Protein AF-A0A7W6FSF9-F1 (afdb_monomer_lite)

Radius of gyration: 38.74 Å; chains: 1; bounding box: 115×59×112 Å

Structure (mmCIF, N/CA/C/O backbone):
data_AF-A0A7W6FSF9-F1
#
_entry.id   AF-A0A7W6FSF9-F1
#
loop_
_atom_site.group_PDB
_atom_site.id
_atom_site.type_symbol
_atom_site.label_atom_id
_atom_site.label_alt_id
_atom_site.label_comp_id
_atom_site.label_asym_id
_atom_site.label_entity_id
_atom_site.label_seq_id
_atom_site.pdbx_PDB_ins_code
_atom_site.Cartn_x
_atom_site.Cartn_y
_atom_site.Cartn_z
_atom_site.occupancy
_atom_site.B_iso_or_equiv
_atom_site.auth_seq_id
_atom_site.auth_comp_id
_atom_site.auth_asym_id
_atom_site.auth_atom_id
_atom_site.pdbx_PDB_model_num
ATOM 1 N N . MET A 1 1 ? 11.336 -23.443 -40.349 1.00 81.81 1 MET A N 1
ATOM 2 C CA . MET A 1 1 ? 11.302 -21.966 -40.298 1.00 81.81 1 MET A CA 1
ATOM 3 C C . MET A 1 1 ? 12.304 -21.397 -39.300 1.00 81.81 1 MET A C 1
ATOM 5 O O . MET A 1 1 ? 13.304 -20.866 -39.744 1.00 81.81 1 MET A O 1
ATOM 9 N N . ILE A 1 2 ? 12.130 -21.518 -37.973 1.00 87.06 2 ILE A N 1
ATOM 10 C CA . ILE A 1 2 ? 13.094 -20.900 -37.026 1.00 87.06 2 ILE A CA 1
ATOM 11 C C . ILE A 1 2 ? 14.496 -21.523 -37.102 1.00 87.06 2 ILE A C 1
ATOM 13 O O . ILE A 1 2 ? 15.484 -20.798 -37.065 1.00 87.06 2 ILE A O 1
ATOM 17 N N . ALA A 1 3 ? 14.596 -22.846 -37.260 1.00 90.06 3 ALA A N 1
ATOM 18 C CA . ALA A 1 3 ? 15.884 -23.508 -37.483 1.00 90.06 3 ALA A CA 1
ATOM 19 C C . ALA A 1 3 ? 16.577 -23.016 -38.769 1.00 90.06 3 ALA A C 1
ATOM 21 O O . ALA A 1 3 ? 17.792 -22.849 -38.778 1.00 90.06 3 ALA A O 1
ATOM 22 N N . ASP A 1 4 ? 15.800 -22.716 -39.814 1.00 90.81 4 ASP A N 1
ATOM 23 C CA . ASP A 1 4 ? 16.316 -22.185 -41.080 1.00 90.81 4 ASP A CA 1
ATOM 24 C C . ASP A 1 4 ? 16.831 -20.751 -40.888 1.00 90.81 4 ASP A C 1
ATOM 26 O O . ASP A 1 4 ? 17.935 -20.435 -41.314 1.00 90.81 4 ASP A O 1
ATOM 30 N N . LEU A 1 5 ? 16.110 -19.910 -40.133 1.00 92.00 5 LEU A N 1
ATOM 31 C CA . LEU A 1 5 ? 16.579 -18.569 -39.757 1.00 92.00 5 LEU A CA 1
ATOM 32 C C . LEU A 1 5 ? 17.886 -18.605 -38.952 1.00 92.00 5 LEU A C 1
ATOM 34 O O . LEU A 1 5 ? 18.761 -17.774 -39.173 1.00 92.00 5 LEU A O 1
ATOM 38 N N . ILE A 1 6 ? 18.044 -19.571 -38.041 1.00 92.44 6 ILE A N 1
ATOM 39 C CA . ILE A 1 6 ? 19.305 -19.774 -37.308 1.00 92.44 6 ILE A CA 1
ATOM 40 C C . ILE A 1 6 ? 20.427 -20.168 -38.276 1.00 92.44 6 ILE A C 1
ATOM 42 O O . ILE A 1 6 ? 21.515 -19.600 -38.199 1.00 92.44 6 ILE A O 1
ATOM 46 N N . ALA A 1 7 ? 20.155 -21.078 -39.216 1.00 93.12 7 ALA A N 1
ATOM 47 C CA . ALA A 1 7 ? 21.126 -21.473 -40.231 1.00 93.12 7 ALA A CA 1
ATOM 48 C C . ALA A 1 7 ? 21.552 -20.291 -41.121 1.00 93.12 7 ALA A C 1
ATOM 50 O O . ALA A 1 7 ? 22.729 -20.184 -41.450 1.00 93.12 7 ALA A O 1
ATOM 51 N N . LEU A 1 8 ? 20.640 -19.369 -41.452 1.00 93.25 8 LEU A N 1
ATOM 52 C CA . LEU A 1 8 ? 20.957 -18.150 -42.208 1.00 93.25 8 LEU A CA 1
ATOM 53 C C . LEU A 1 8 ? 21.819 -17.161 -41.413 1.00 93.25 8 LEU A C 1
ATOM 55 O O . LEU A 1 8 ? 22.720 -16.548 -41.987 1.00 93.25 8 LEU A O 1
ATOM 59 N N . ILE A 1 9 ? 21.592 -17.032 -40.099 1.00 92.31 9 ILE A N 1
ATOM 60 C CA . ILE A 1 9 ? 22.479 -16.260 -39.210 1.00 92.31 9 ILE A CA 1
ATOM 61 C C . ILE A 1 9 ? 23.879 -16.895 -39.189 1.00 92.31 9 ILE A C 1
ATOM 63 O O . ILE A 1 9 ? 24.890 -16.199 -39.262 1.00 92.31 9 ILE A O 1
ATOM 67 N N . ASP A 1 10 ? 23.957 -18.225 -39.121 1.00 90.75 10 ASP A N 1
ATOM 68 C CA . ASP A 1 10 ? 25.230 -18.952 -39.138 1.00 90.75 10 ASP A CA 1
ATOM 69 C C . ASP A 1 10 ? 25.965 -18.844 -40.477 1.00 90.75 10 ASP A C 1
ATOM 71 O O . ASP A 1 10 ? 27.196 -18.748 -40.492 1.00 90.75 10 ASP A O 1
ATOM 75 N N . ALA A 1 11 ? 25.212 -18.826 -41.577 1.00 92.81 11 ALA A N 1
ATOM 76 C CA . ALA A 1 11 ? 25.704 -18.692 -42.941 1.00 92.81 11 ALA A CA 1
ATOM 77 C C . ALA A 1 11 ? 25.944 -17.238 -43.378 1.00 92.81 11 ALA A C 1
ATOM 79 O O . ALA A 1 11 ? 26.438 -17.039 -44.487 1.00 92.81 11 ALA A O 1
ATOM 80 N N . ARG A 1 12 ? 25.647 -16.243 -42.524 1.00 91.50 12 ARG A N 1
ATOM 81 C CA . ARG A 1 12 ? 25.894 -14.812 -42.788 1.00 91.50 12 ARG A CA 1
ATOM 82 C C . ARG A 1 12 ? 25.093 -14.254 -43.973 1.00 91.50 12 ARG A C 1
ATOM 84 O O . ARG A 1 12 ? 25.596 -13.511 -44.811 1.00 91.50 12 ARG A O 1
ATOM 91 N N . GLN A 1 13 ? 23.826 -14.658 -44.075 1.00 93.38 13 GLN A N 1
ATOM 92 C CA . GLN A 1 13 ? 22.925 -14.280 -45.171 1.00 93.38 13 GLN A CA 1
ATOM 93 C C . GLN A 1 13 ? 21.833 -13.305 -44.691 1.00 93.38 13 GLN A C 1
ATOM 95 O O . GLN A 1 13 ? 20.668 -13.680 -44.552 1.00 93.38 13 GLN A O 1
ATOM 100 N N . ALA A 1 14 ? 22.204 -12.046 -44.431 1.00 90.44 14 ALA A N 1
ATOM 101 C CA . ALA A 1 14 ? 21.320 -11.033 -43.835 1.00 90.44 14 ALA A CA 1
ATOM 102 C C . ALA A 1 14 ? 20.061 -10.702 -44.665 1.00 90.44 14 ALA A C 1
ATOM 104 O O . ALA A 1 14 ? 18.963 -10.609 -44.107 1.00 90.44 14 ALA A O 1
ATOM 105 N N . ASP A 1 15 ? 20.183 -10.584 -45.990 1.00 91.94 15 ASP A N 1
ATOM 106 C CA . ASP A 1 15 ? 19.049 -10.276 -46.876 1.00 91.94 15 ASP A CA 1
ATOM 107 C C . ASP A 1 15 ? 18.011 -11.408 -46.907 1.00 91.94 15 ASP A C 1
ATOM 109 O O . ASP A 1 15 ? 16.807 -11.177 -46.758 1.00 9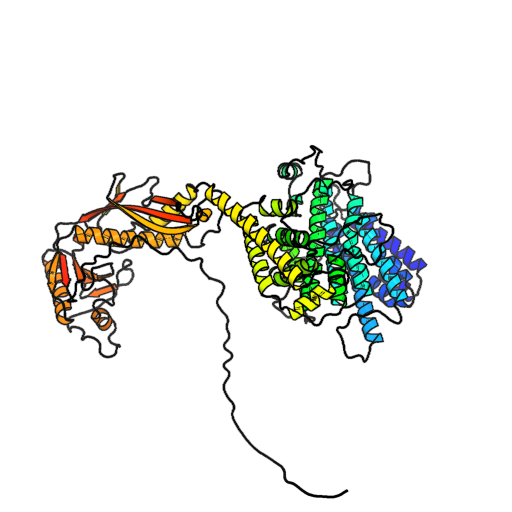1.94 15 ASP A O 1
ATOM 113 N N . GLU A 1 16 ? 18.479 -12.651 -47.050 1.00 93.38 16 GLU A N 1
ATOM 114 C CA . GLU A 1 16 ? 17.617 -13.835 -47.065 1.00 93.38 16 GLU A CA 1
ATOM 115 C C . GLU A 1 16 ? 16.961 -14.052 -45.697 1.00 93.38 16 GLU A C 1
ATOM 117 O O . GLU A 1 16 ? 15.756 -14.310 -45.619 1.00 93.38 16 GLU A O 1
ATOM 122 N N . PHE A 1 17 ? 17.719 -13.844 -44.614 1.00 95.00 17 PHE A N 1
ATOM 123 C CA . PHE A 1 17 ? 17.187 -13.838 -43.254 1.00 95.00 17 PHE A CA 1
ATOM 124 C C . PHE A 1 17 ? 16.066 -12.809 -43.095 1.00 95.00 17 PHE A C 1
ATOM 126 O O . PHE A 1 17 ? 15.008 -13.135 -42.562 1.00 95.00 17 PHE A O 1
ATOM 133 N N . SER A 1 18 ? 16.262 -11.580 -43.583 1.00 92.38 18 SER A N 1
ATOM 134 C CA . SER A 1 18 ? 15.257 -10.517 -43.497 1.00 92.38 18 SER A CA 1
ATOM 135 C C . SER A 1 18 ? 13.963 -10.892 -44.229 1.00 92.38 18 SER A C 1
ATOM 137 O O . SER A 1 18 ? 12.872 -10.651 -43.705 1.00 92.38 18 SER A O 1
ATOM 139 N N . SER A 1 19 ? 14.067 -11.504 -45.414 1.00 93.88 19 SER A N 1
ATOM 140 C CA . SER A 1 19 ? 12.900 -11.986 -46.164 1.00 93.88 19 SER A CA 1
ATOM 141 C C . SER A 1 19 ? 12.155 -13.078 -45.392 1.00 93.88 19 SER A C 1
ATOM 143 O O . SER A 1 19 ? 10.972 -12.921 -45.094 1.00 93.88 19 SER A O 1
ATOM 145 N N . GLN A 1 20 ? 12.853 -14.145 -44.988 1.00 95.44 20 GLN A N 1
ATOM 146 C CA . GLN A 1 20 ? 12.231 -15.280 -44.298 1.00 95.44 20 GLN A CA 1
ATOM 147 C C . GLN A 1 20 ? 11.685 -14.903 -42.911 1.00 95.44 20 GLN A C 1
ATOM 149 O O . GLN A 1 20 ? 10.673 -15.445 -42.462 1.00 95.44 20 GLN A O 1
ATOM 154 N N . LEU A 1 21 ? 12.319 -13.950 -42.219 1.00 94.56 21 LEU A N 1
ATOM 155 C CA . LEU A 1 21 ? 11.814 -13.426 -40.954 1.00 94.56 21 LEU A CA 1
ATOM 156 C C . LEU A 1 21 ? 10.490 -12.683 -41.164 1.00 94.56 21 LEU A C 1
ATOM 158 O O . LEU A 1 21 ? 9.580 -12.831 -40.348 1.00 94.56 21 LEU A O 1
ATOM 162 N N . SER A 1 22 ? 10.348 -11.914 -42.250 1.00 94.44 22 SER A N 1
ATOM 163 C CA . SER A 1 22 ? 9.081 -11.244 -42.566 1.00 94.44 22 SER A CA 1
ATOM 164 C C . SER A 1 22 ? 7.950 -12.246 -42.798 1.00 94.44 22 SER A C 1
ATOM 166 O O . SER A 1 22 ? 6.862 -12.032 -42.253 1.00 94.44 22 SER A O 1
ATOM 168 N N . ASP A 1 23 ? 8.222 -13.332 -43.527 1.00 94.25 23 ASP A N 1
ATOM 169 C CA . ASP A 1 23 ? 7.261 -14.411 -43.790 1.00 94.25 23 ASP A CA 1
ATOM 170 C C . ASP A 1 23 ? 6.846 -15.110 -42.489 1.00 94.25 23 ASP A C 1
ATOM 172 O O . ASP A 1 23 ? 5.662 -15.329 -42.230 1.00 94.25 23 ASP A O 1
ATOM 176 N N . LEU A 1 24 ? 7.809 -15.392 -41.604 1.00 93.88 24 LEU A N 1
ATOM 177 C CA . LEU A 1 24 ? 7.526 -15.980 -40.295 1.00 93.88 24 LEU A CA 1
ATOM 178 C C . LEU A 1 24 ? 6.676 -15.049 -39.415 1.00 93.88 24 LEU A C 1
ATOM 180 O O . LEU A 1 24 ? 5.769 -15.510 -38.722 1.00 93.88 24 LEU A O 1
ATOM 184 N N . ILE A 1 25 ? 6.951 -13.741 -39.430 1.00 94.12 25 ILE A N 1
ATOM 185 C CA . ILE A 1 25 ? 6.141 -12.751 -38.704 1.00 94.12 25 ILE A CA 1
ATOM 186 C C . ILE A 1 25 ? 4.713 -12.720 -39.259 1.00 94.12 25 ILE A C 1
ATOM 188 O O . ILE A 1 25 ? 3.764 -12.618 -38.484 1.00 94.12 25 ILE A O 1
ATOM 192 N N . GLU A 1 26 ? 4.542 -12.779 -40.581 1.00 94.25 26 GLU A N 1
ATOM 193 C CA . GLU A 1 26 ? 3.219 -12.841 -41.209 1.00 94.25 26 GLU A CA 1
ATOM 194 C C . GLU A 1 26 ? 2.465 -14.110 -40.803 1.00 94.25 26 GLU A C 1
ATOM 196 O O . GLU A 1 26 ? 1.315 -14.025 -40.369 1.00 94.25 26 GLU A O 1
ATOM 201 N N . PHE A 1 27 ? 3.137 -15.262 -40.825 1.00 93.44 27 PHE A N 1
ATOM 202 C CA . PHE A 1 27 ? 2.569 -16.525 -40.368 1.00 93.44 27 PHE A CA 1
ATOM 203 C C . PHE A 1 27 ? 2.138 -16.473 -38.896 1.00 93.44 27 PHE A C 1
ATOM 205 O O . PHE A 1 27 ? 1.026 -16.873 -38.561 1.00 93.44 27 PHE A O 1
ATOM 212 N N . HIS A 1 28 ? 2.968 -15.939 -38.000 1.00 91.69 28 HIS A N 1
ATOM 213 C CA . HIS A 1 28 ? 2.592 -15.813 -36.591 1.00 91.69 28 HIS A CA 1
ATOM 214 C C . HIS A 1 28 ? 1.465 -14.806 -36.357 1.00 91.69 28 HIS A C 1
ATOM 216 O O . HIS A 1 28 ? 0.568 -15.081 -35.561 1.00 91.69 28 HIS A O 1
ATOM 222 N N . ALA A 1 29 ? 1.452 -13.672 -37.061 1.00 92.38 29 ALA A N 1
ATOM 223 C CA . ALA A 1 29 ? 0.321 -12.751 -37.001 1.00 92.38 29 ALA A CA 1
ATOM 224 C C . ALA A 1 29 ? -0.975 -13.431 -37.477 1.00 92.38 29 ALA A C 1
ATOM 226 O O . ALA A 1 29 ? -2.025 -13.229 -36.871 1.00 92.38 29 ALA A O 1
ATOM 227 N N . PHE A 1 30 ? -0.895 -14.273 -38.510 1.00 93.50 30 PHE A N 1
ATOM 228 C CA . PHE A 1 30 ? -2.008 -15.102 -38.960 1.00 93.50 30 PHE A CA 1
ATOM 229 C C . PHE A 1 30 ? -2.474 -16.094 -37.882 1.00 93.50 30 PHE A C 1
ATOM 231 O O . PHE A 1 30 ? -3.676 -16.201 -37.667 1.00 93.50 30 PHE A O 1
ATOM 238 N N . LEU A 1 31 ? -1.571 -16.755 -37.146 1.00 91.38 31 LEU A N 1
ATOM 239 C CA . LEU A 1 31 ? -1.958 -17.654 -36.047 1.00 91.38 31 LEU A CA 1
ATOM 240 C C . LEU A 1 31 ? -2.734 -16.935 -34.937 1.00 91.38 31 LEU A C 1
ATOM 242 O O . LEU A 1 31 ? -3.748 -17.451 -34.475 1.00 91.38 31 LEU A O 1
ATOM 246 N N . TYR A 1 32 ? -2.292 -15.741 -34.532 1.00 90.69 32 TYR A N 1
ATOM 247 C CA . TYR A 1 32 ? -3.006 -14.950 -33.524 1.00 90.69 32 TYR A CA 1
ATOM 248 C C . TYR A 1 32 ? -4.417 -14.567 -33.977 1.00 90.69 32 TYR A C 1
ATOM 250 O O . TYR A 1 32 ? -5.349 -14.638 -33.176 1.00 90.69 32 TYR A O 1
ATOM 258 N N . LYS A 1 33 ? -4.567 -14.195 -35.255 1.00 90.94 33 LYS A N 1
ATOM 259 C CA . LYS A 1 33 ? -5.863 -13.874 -35.870 1.00 90.94 33 LYS A CA 1
ATOM 260 C C . LYS A 1 33 ? -6.764 -15.095 -35.966 1.00 90.94 33 LYS A C 1
ATOM 262 O O . LYS A 1 33 ? -7.914 -15.030 -35.573 1.00 90.94 33 LYS A O 1
ATOM 267 N N . LEU A 1 34 ? -6.224 -16.222 -36.425 1.00 90.88 34 LEU A N 1
ATOM 268 C CA . LEU A 1 34 ? -6.959 -17.482 -36.530 1.00 90.88 34 LEU A CA 1
ATOM 269 C C . LEU A 1 34 ? -7.447 -17.979 -35.162 1.00 90.88 34 LEU A C 1
ATOM 271 O O . LEU A 1 34 ? -8.489 -18.617 -35.069 1.00 90.88 34 LEU A O 1
ATOM 275 N N . ALA A 1 35 ? -6.682 -17.707 -34.105 1.00 89.00 35 ALA A N 1
ATOM 276 C CA . ALA A 1 35 ? -7.035 -18.075 -32.741 1.00 89.00 35 ALA A CA 1
ATOM 277 C C . ALA A 1 35 ? -8.070 -17.138 -32.095 1.00 89.00 35 ALA A C 1
ATOM 279 O O . ALA A 1 35 ? -8.527 -17.434 -30.991 1.00 89.00 35 ALA A O 1
ATOM 280 N N . GLN A 1 36 ? -8.422 -16.020 -32.732 1.00 89.75 36 GLN A N 1
ATOM 281 C CA . GLN A 1 36 ? -9.417 -15.085 -32.223 1.00 89.75 36 GLN A CA 1
ATOM 282 C C . GLN A 1 36 ? -10.835 -15.552 -32.573 1.00 89.75 36 GLN A C 1
ATOM 284 O O . GLN A 1 36 ? -11.092 -15.940 -33.709 1.00 89.75 36 GLN A O 1
ATOM 289 N N . LEU A 1 37 ? -11.759 -15.489 -31.611 1.00 85.06 37 LEU A N 1
ATOM 290 C CA . LEU A 1 37 ? -13.187 -15.684 -31.870 1.00 85.06 37 LEU A CA 1
ATOM 291 C C . LEU A 1 37 ? -13.840 -14.374 -32.331 1.00 85.06 37 LEU A C 1
ATOM 293 O O . LEU A 1 37 ? -13.562 -13.316 -31.763 1.00 85.06 37 LEU A O 1
ATOM 297 N N . ASP A 1 38 ? -14.716 -14.467 -33.337 1.00 65.88 38 ASP A N 1
ATOM 298 C CA . ASP A 1 38 ? -15.219 -13.321 -34.113 1.00 65.88 38 ASP A CA 1
ATOM 299 C C . ASP A 1 38 ? -16.144 -12.349 -33.345 1.00 65.88 38 ASP A C 1
ATOM 301 O O . ASP A 1 38 ? -16.406 -11.266 -33.854 1.00 65.88 38 ASP A O 1
ATOM 305 N N . ASP A 1 39 ? -16.573 -12.657 -32.115 1.00 65.31 39 ASP A N 1
ATOM 306 C CA . ASP A 1 39 ? -17.487 -11.804 -31.325 1.00 65.31 39 ASP A CA 1
ATOM 307 C C . ASP A 1 39 ? -17.213 -11.825 -29.802 1.00 65.31 39 ASP A C 1
ATOM 309 O O . ASP A 1 39 ? -18.002 -11.310 -29.006 1.00 65.31 39 ASP A O 1
ATOM 313 N N . GLU A 1 40 ? -16.091 -12.403 -29.362 1.00 64.69 40 GLU A N 1
ATOM 314 C CA . GLU A 1 40 ? -15.762 -12.560 -27.938 1.00 64.69 40 GLU A CA 1
ATOM 315 C C . GLU A 1 40 ? -14.369 -12.002 -27.620 1.00 64.69 40 GLU A C 1
ATOM 317 O O . GLU A 1 40 ? -13.454 -12.070 -28.439 1.00 64.69 40 GLU A O 1
ATOM 322 N N . ASP A 1 41 ? -14.154 -11.516 -26.390 1.00 70.56 41 ASP A N 1
ATOM 323 C CA . ASP A 1 41 ? -12.817 -11.141 -25.883 1.00 70.56 41 ASP A CA 1
ATOM 324 C C . ASP A 1 41 ? -11.978 -12.388 -25.515 1.00 70.56 41 ASP A C 1
ATOM 326 O O . ASP A 1 41 ? -11.254 -12.425 -24.520 1.00 70.56 41 ASP A O 1
ATOM 330 N N . ILE A 1 42 ? -12.125 -13.459 -26.303 1.00 78.75 42 ILE A N 1
ATOM 331 C CA . ILE A 1 42 ? -11.527 -14.775 -26.084 1.00 78.75 42 ILE A CA 1
ATOM 332 C C . ILE A 1 42 ? -10.639 -15.119 -27.275 1.00 78.75 42 ILE A C 1
ATOM 334 O O . ILE A 1 42 ? -11.071 -15.130 -28.428 1.00 78.75 42 ILE A O 1
ATOM 338 N N . ASN A 1 43 ? -9.385 -15.452 -26.977 1.00 83.56 43 ASN A N 1
ATOM 339 C CA . ASN A 1 43 ? -8.430 -15.941 -27.958 1.00 83.56 43 ASN A CA 1
ATOM 340 C C . ASN A 1 43 ? -7.899 -17.312 -27.521 1.00 83.56 43 ASN A C 1
ATOM 342 O O . ASN A 1 43 ? -7.372 -17.454 -26.417 1.00 83.56 43 ASN A O 1
ATOM 346 N N . TYR A 1 44 ? -7.973 -18.321 -28.392 1.00 84.50 44 TYR A N 1
ATOM 347 C CA . TYR A 1 44 ? -7.457 -19.667 -28.115 1.00 84.50 44 TYR A CA 1
ATOM 348 C C . TYR A 1 44 ? -5.954 -19.677 -27.804 1.00 84.50 44 TYR A C 1
ATOM 350 O O . TYR A 1 44 ? -5.482 -20.558 -27.090 1.00 84.50 44 TYR A O 1
ATOM 358 N N . GLY A 1 45 ? -5.207 -18.664 -28.252 1.00 79.38 45 GLY A N 1
ATOM 359 C CA . GLY A 1 45 ? -3.816 -18.431 -27.875 1.00 79.38 45 GLY A CA 1
ATOM 360 C C . GLY A 1 45 ? -3.607 -18.293 -26.362 1.00 79.38 45 GLY A C 1
ATOM 361 O O . GLY A 1 45 ? -2.522 -18.589 -25.870 1.00 79.38 45 GLY A O 1
ATOM 362 N N . GLN A 1 46 ? -4.636 -17.896 -25.611 1.00 80.94 46 GLN A N 1
ATOM 363 C CA . GLN A 1 46 ? -4.606 -17.750 -24.152 1.00 80.94 46 GLN A CA 1
ATOM 364 C C . GLN A 1 46 ? -4.920 -19.051 -23.405 1.00 80.94 46 GLN A C 1
ATOM 366 O O . GLN A 1 46 ? -4.731 -19.111 -22.192 1.00 80.94 46 GLN A O 1
ATOM 371 N N . MET A 1 47 ? -5.392 -20.094 -24.095 1.00 79.31 47 MET A N 1
ATOM 372 C CA . MET A 1 47 ? -5.678 -21.373 -23.452 1.00 79.31 47 MET A CA 1
ATOM 373 C C . MET A 1 47 ? -4.379 -22.090 -23.085 1.00 79.31 47 MET A C 1
ATOM 375 O O . MET A 1 47 ? -3.409 -22.099 -23.851 1.00 79.31 47 MET A O 1
ATOM 379 N N . SER A 1 48 ? -4.362 -22.692 -21.895 1.00 71.38 48 SER A N 1
ATOM 380 C CA . SER A 1 48 ? -3.237 -23.498 -21.440 1.00 71.38 48 SER A CA 1
ATOM 381 C C . SER A 1 48 ? -3.133 -24.770 -22.280 1.00 71.38 48 SER A C 1
ATOM 383 O O . SER A 1 48 ? -4.113 -25.471 -22.530 1.00 71.38 48 SER A O 1
ATOM 385 N N . SER A 1 49 ? -1.923 -25.095 -22.724 1.00 58.44 49 SER A N 1
ATOM 386 C CA . SER A 1 49 ? -1.682 -26.231 -23.614 1.00 58.44 49 SER A CA 1
ATOM 387 C C . SER A 1 49 ? -1.580 -27.581 -22.880 1.00 58.44 49 SER A C 1
ATOM 389 O O . SER A 1 49 ? -1.014 -28.522 -23.436 1.00 58.44 49 SER A O 1
ATOM 391 N N . GLY A 1 50 ? -2.059 -27.712 -21.630 1.00 54.53 50 GLY A N 1
ATOM 392 C CA . GLY A 1 50 ? -1.858 -28.942 -20.851 1.00 54.53 50 GLY A CA 1
ATOM 393 C C . GLY A 1 50 ? -2.758 -29.159 -19.627 1.00 54.53 50 GLY A C 1
ATOM 394 O O . GLY A 1 50 ? -3.027 -28.244 -18.854 1.00 54.53 50 GLY A O 1
ATOM 395 N N . TRP A 1 51 ? -3.150 -30.426 -19.437 1.00 43.97 51 TRP A N 1
ATOM 396 C CA . TRP A 1 51 ? -3.797 -30.989 -18.245 1.00 43.97 51 TRP A CA 1
ATOM 397 C C . TRP A 1 51 ? -2.750 -31.289 -17.154 1.00 43.97 51 TRP A C 1
ATOM 399 O O . TRP A 1 51 ? -2.222 -32.397 -17.078 1.00 43.97 51 TRP A O 1
ATOM 409 N N . GLY A 1 52 ? -2.425 -30.310 -16.310 1.00 42.44 52 GLY A N 1
ATOM 410 C CA . GLY A 1 52 ? -1.534 -30.493 -15.160 1.00 42.44 52 GLY A CA 1
ATOM 411 C C . GLY A 1 52 ? -1.938 -29.611 -13.979 1.00 42.44 52 GLY A C 1
ATOM 412 O O . GLY A 1 52 ? -2.407 -28.496 -14.177 1.00 42.44 52 GLY A O 1
ATOM 413 N N . LEU A 1 53 ? -1.745 -30.114 -12.753 1.00 38.34 53 LEU A N 1
ATOM 414 C CA . LEU A 1 53 ? -2.125 -29.473 -11.477 1.00 38.34 53 LEU A CA 1
ATOM 415 C C . LEU A 1 53 ? -1.393 -28.145 -11.174 1.00 38.34 53 LEU A C 1
ATOM 417 O O . LEU A 1 53 ? -1.751 -27.457 -10.225 1.00 38.34 53 LEU A O 1
ATOM 421 N N . ALA A 1 54 ? -0.401 -27.768 -11.982 1.00 46.56 54 ALA A N 1
ATOM 422 C CA . ALA A 1 54 ? 0.217 -26.445 -11.999 1.00 46.56 54 ALA A CA 1
ATOM 423 C C . ALA A 1 54 ? 0.033 -25.884 -13.415 1.00 46.56 54 ALA A C 1
ATOM 425 O O . ALA A 1 54 ? 0.585 -26.451 -14.358 1.00 46.56 54 ALA A O 1
ATOM 426 N N . GLY A 1 55 ? -0.799 -24.848 -13.563 1.00 46.19 55 GLY A N 1
ATOM 427 C CA . GLY A 1 55 ? -1.303 -24.341 -14.846 1.00 46.19 55 GLY A CA 1
ATOM 428 C C . GLY A 1 55 ? -0.276 -24.354 -15.986 1.00 46.19 55 GLY A C 1
ATOM 429 O O . GLY A 1 55 ? 0.808 -23.784 -15.875 1.00 46.19 55 GLY A O 1
ATOM 430 N N . GLY A 1 56 ? -0.612 -25.042 -17.083 1.00 57.12 56 GLY A N 1
ATOM 431 C CA . GLY A 1 56 ? 0.238 -25.119 -18.272 1.00 57.12 56 GLY A CA 1
ATOM 432 C C . GLY A 1 56 ? 0.428 -23.758 -18.954 1.00 57.12 56 GLY A C 1
ATOM 433 O O . GLY A 1 56 ? -0.431 -22.884 -18.855 1.00 57.12 56 GLY A O 1
ATOM 434 N N . ARG A 1 57 ? 1.545 -23.605 -19.681 1.00 69.56 57 ARG A N 1
ATOM 435 C CA . ARG A 1 57 ? 1.836 -22.428 -20.525 1.00 69.56 57 ARG A CA 1
ATOM 436 C C . ARG A 1 57 ? 0.727 -22.196 -21.544 1.00 69.56 57 ARG A C 1
ATOM 438 O O . ARG A 1 57 ? 0.116 -23.159 -22.017 1.00 69.56 57 ARG A O 1
ATOM 445 N N . THR A 1 58 ? 0.507 -20.942 -21.925 1.00 82.00 58 THR A N 1
ATOM 446 C CA . THR A 1 58 ? -0.436 -20.639 -23.006 1.00 82.00 58 THR A CA 1
ATOM 447 C C . THR A 1 58 ? 0.166 -20.983 -24.373 1.00 82.00 58 THR A C 1
ATOM 449 O O . THR A 1 58 ? 1.391 -21.089 -24.549 1.00 82.00 58 THR A O 1
ATOM 452 N N . LEU A 1 59 ? -0.688 -21.159 -25.381 1.00 84.06 59 LEU A N 1
ATOM 453 C CA . LEU A 1 59 ? -0.234 -21.338 -26.763 1.00 84.06 59 LEU A CA 1
ATOM 454 C C . LEU A 1 59 ? 0.542 -20.108 -27.265 1.00 84.06 59 LEU A C 1
ATOM 456 O O . LEU A 1 59 ? 1.596 -20.260 -27.882 1.00 84.06 59 LEU A O 1
ATOM 460 N N . SER A 1 60 ? 0.088 -18.901 -26.921 1.00 84.06 60 SER A N 1
ATOM 461 C CA . SER A 1 60 ? 0.752 -17.642 -27.273 1.00 84.06 60 SER A CA 1
ATOM 462 C C . SER A 1 60 ? 2.147 -17.509 -26.653 1.00 84.06 60 SER A C 1
ATOM 464 O O . SER A 1 60 ? 3.071 -17.021 -27.306 1.00 84.06 60 SER A O 1
ATOM 466 N N . GLU A 1 61 ? 2.346 -17.987 -25.420 1.00 84.19 61 GLU A N 1
ATOM 467 C CA . GLU A 1 61 ? 3.668 -18.065 -24.787 1.00 84.19 61 GLU A CA 1
ATOM 468 C C . GLU A 1 61 ? 4.582 -19.060 -25.506 1.00 84.19 61 GLU A C 1
ATOM 470 O O . GLU A 1 61 ? 5.768 -18.784 -25.699 1.00 84.19 61 GLU A O 1
ATOM 475 N N . SER A 1 62 ? 4.030 -20.196 -25.938 1.00 83.81 62 SER A N 1
ATOM 476 C CA . SER A 1 62 ? 4.772 -21.225 -26.670 1.00 83.81 62 SER A CA 1
ATOM 477 C C . SER A 1 62 ? 5.239 -20.723 -28.042 1.00 83.81 62 SER A C 1
ATOM 479 O O . SER A 1 62 ? 6.386 -20.963 -28.424 1.00 83.81 62 SER A O 1
ATOM 481 N N . TRP A 1 63 ? 4.399 -19.966 -28.759 1.00 87.31 63 TRP A N 1
ATOM 482 C CA . TRP A 1 63 ? 4.769 -19.337 -30.034 1.00 87.31 63 TRP A CA 1
ATOM 483 C C . TRP A 1 63 ? 5.870 -18.288 -29.862 1.00 87.31 63 TRP A C 1
ATOM 485 O O . TRP A 1 63 ? 6.860 -18.311 -30.594 1.00 87.31 63 TRP A O 1
ATOM 495 N N . SER A 1 64 ? 5.754 -17.408 -28.861 1.00 84.81 64 SER A N 1
ATOM 496 C CA . SER A 1 64 ? 6.801 -16.422 -28.560 1.00 84.81 64 SER A CA 1
ATOM 497 C C . SER A 1 64 ? 8.113 -17.086 -28.129 1.00 84.81 64 SER A C 1
ATOM 499 O O . SER A 1 64 ? 9.193 -16.643 -28.519 1.00 84.81 64 SER A O 1
ATOM 501 N N . GLN A 1 65 ? 8.050 -18.179 -27.363 1.00 83.81 65 GLN A N 1
ATOM 502 C CA . GLN A 1 65 ? 9.236 -18.905 -26.908 1.00 83.81 65 GLN A CA 1
ATOM 503 C C . GLN A 1 65 ? 10.064 -19.482 -28.063 1.00 83.81 65 GLN A C 1
ATOM 505 O O . GLN A 1 65 ? 11.286 -19.585 -27.938 1.00 83.81 65 GLN A O 1
ATOM 510 N N . ALA A 1 66 ? 9.427 -19.816 -29.184 1.00 85.94 66 ALA A N 1
ATOM 511 C CA . ALA A 1 66 ? 10.102 -20.397 -30.335 1.00 85.94 66 ALA A CA 1
ATOM 512 C C . ALA A 1 66 ? 11.222 -19.485 -30.883 1.00 85.94 66 ALA A C 1
ATOM 514 O O . ALA A 1 66 ? 12.228 -19.978 -31.380 1.00 85.94 66 ALA A O 1
ATOM 515 N N . TYR A 1 67 ? 11.114 -18.162 -30.719 1.00 91.06 67 TYR A N 1
ATOM 516 C CA . TYR A 1 67 ? 12.125 -17.201 -31.174 1.00 91.06 67 TYR A CA 1
ATOM 517 C C . TYR A 1 67 ? 13.372 -17.098 -30.286 1.00 91.06 67 TYR A C 1
ATOM 519 O O . TYR A 1 67 ? 14.346 -16.469 -30.698 1.00 91.06 67 TYR A O 1
ATOM 527 N N . ARG A 1 68 ? 13.380 -17.674 -29.075 1.00 89.94 68 ARG A N 1
ATOM 528 C CA . ARG A 1 68 ? 14.452 -17.424 -28.090 1.00 89.94 68 ARG A CA 1
ATOM 529 C C . ARG A 1 68 ? 15.842 -17.795 -28.601 1.00 89.94 68 ARG A C 1
ATOM 531 O O . ARG A 1 68 ? 16.780 -17.023 -28.413 1.00 89.94 68 ARG A O 1
ATOM 538 N N . ASP A 1 69 ? 15.970 -18.945 -29.260 1.00 91.12 69 ASP A N 1
ATOM 539 C CA . ASP A 1 69 ? 17.257 -19.406 -29.789 1.00 91.12 69 ASP A CA 1
ATOM 540 C C . ASP A 1 69 ? 17.752 -18.532 -30.945 1.00 91.12 69 ASP A C 1
ATOM 542 O O . ASP A 1 69 ? 18.938 -18.211 -31.001 1.00 91.12 69 ASP A O 1
ATOM 546 N N . MET A 1 70 ? 16.841 -18.081 -31.812 1.00 94.56 70 MET A N 1
ATOM 547 C CA . MET A 1 70 ? 17.149 -17.146 -32.897 1.00 94.56 70 MET A CA 1
ATOM 548 C C . MET A 1 70 ? 17.611 -15.789 -32.351 1.00 94.56 70 MET A C 1
ATOM 550 O O . MET A 1 70 ? 18.629 -15.270 -32.798 1.00 94.56 70 MET A O 1
ATOM 554 N N . ILE A 1 71 ? 16.909 -15.239 -31.353 1.00 94.81 71 ILE A N 1
ATOM 555 C CA . ILE A 1 71 ? 17.281 -13.974 -30.697 1.00 94.81 71 ILE A CA 1
ATOM 556 C C . ILE A 1 71 ? 18.666 -14.089 -30.066 1.00 94.81 71 ILE A C 1
ATOM 558 O O . ILE A 1 71 ? 19.522 -13.238 -30.296 1.00 94.81 71 ILE A O 1
ATOM 562 N N . ARG A 1 72 ? 18.912 -15.165 -29.305 1.00 93.94 72 ARG A N 1
ATOM 563 C CA . ARG A 1 72 ? 20.233 -15.436 -28.731 1.00 93.94 72 ARG A CA 1
ATOM 564 C C . ARG A 1 72 ? 21.307 -15.440 -29.816 1.00 93.94 72 ARG A C 1
ATOM 566 O O . ARG A 1 72 ? 22.332 -14.788 -29.639 1.00 93.94 72 ARG A O 1
ATOM 573 N N . ARG A 1 73 ? 21.072 -16.153 -30.920 1.00 93.81 73 ARG A N 1
ATOM 574 C CA . ARG A 1 73 ? 22.056 -16.279 -31.997 1.00 93.81 73 ARG A CA 1
ATOM 575 C C . ARG A 1 73 ? 22.343 -14.943 -32.683 1.00 93.81 73 ARG A C 1
ATOM 577 O O . ARG A 1 73 ? 23.502 -14.652 -32.959 1.00 93.81 73 ARG A O 1
ATOM 584 N N . ALA A 1 74 ? 21.317 -14.121 -32.902 1.00 95.19 74 ALA A N 1
ATOM 585 C CA . ALA A 1 74 ? 21.471 -12.780 -33.461 1.00 95.19 74 ALA A CA 1
ATOM 586 C C . ALA A 1 74 ? 22.325 -11.872 -32.555 1.00 95.19 74 ALA A C 1
ATOM 588 O O . ALA A 1 74 ? 23.200 -11.169 -33.052 1.00 95.19 74 ALA A O 1
ATOM 589 N N . VAL A 1 75 ? 22.135 -11.935 -31.230 1.00 95.06 75 VAL A N 1
ATOM 590 C CA . VAL A 1 75 ? 22.951 -11.177 -30.261 1.00 95.06 75 VAL A CA 1
ATOM 591 C C . VAL A 1 75 ? 24.399 -11.683 -30.213 1.00 95.06 75 VAL A C 1
ATOM 593 O O . VAL A 1 75 ? 25.331 -10.888 -30.195 1.00 95.06 75 VAL A O 1
ATOM 596 N N . GLU A 1 76 ? 24.626 -12.999 -30.241 1.00 93.19 76 GLU A N 1
ATOM 597 C CA . GLU A 1 76 ? 25.987 -13.568 -30.260 1.00 93.19 76 GLU A CA 1
ATOM 598 C C . GLU A 1 76 ? 26.802 -13.139 -31.490 1.00 93.19 76 GLU A C 1
ATOM 600 O O . GLU A 1 76 ? 28.030 -13.080 -31.424 1.00 93.19 76 GLU A O 1
ATOM 605 N N . ARG A 1 77 ? 26.128 -12.841 -32.607 1.00 93.06 77 ARG A N 1
ATOM 606 C CA . ARG A 1 77 ? 26.739 -12.382 -33.863 1.00 93.06 77 ARG A CA 1
ATOM 607 C C . ARG A 1 77 ? 26.880 -10.870 -33.980 1.00 93.06 77 ARG A C 1
ATOM 609 O O . ARG A 1 77 ? 27.423 -10.410 -34.980 1.00 93.06 77 ARG A O 1
ATOM 616 N N . LEU A 1 78 ? 26.481 -10.113 -32.960 1.00 93.50 78 LEU A N 1
ATOM 617 C CA . LEU A 1 78 ? 26.529 -8.654 -32.972 1.00 93.50 78 LEU A CA 1
ATOM 618 C C . LEU A 1 78 ? 27.907 -8.060 -33.357 1.00 93.50 78 LEU A C 1
ATOM 620 O O . LEU A 1 78 ? 27.907 -7.111 -34.137 1.00 93.50 78 LEU A O 1
ATOM 624 N N . PRO A 1 79 ? 29.066 -8.597 -32.903 1.00 91.75 79 PRO A N 1
ATOM 625 C CA . PRO A 1 79 ? 30.384 -8.086 -33.310 1.00 91.75 79 PRO A CA 1
ATOM 626 C C . PRO A 1 79 ? 30.682 -8.198 -34.806 1.00 91.75 79 PRO A C 1
ATOM 628 O O . PRO A 1 79 ? 31.441 -7.392 -35.336 1.00 91.75 79 PRO A O 1
ATOM 631 N N . ASP A 1 80 ? 30.134 -9.226 -35.455 1.00 90.69 80 ASP A N 1
ATOM 632 C CA . ASP A 1 80 ? 30.418 -9.540 -36.853 1.00 90.69 80 ASP A CA 1
ATOM 633 C C . ASP A 1 80 ? 29.384 -8.877 -37.777 1.00 90.69 80 ASP A C 1
ATOM 635 O O . ASP A 1 80 ? 29.749 -8.268 -38.780 1.00 90.69 80 ASP A O 1
ATOM 639 N N . GLU A 1 81 ? 28.093 -9.031 -37.458 1.00 91.38 81 GLU A N 1
ATOM 640 C CA . GLU A 1 81 ? 26.966 -8.709 -38.344 1.00 91.38 81 GLU A CA 1
ATOM 641 C C . GLU A 1 81 ? 25.781 -8.131 -37.548 1.00 91.38 81 GLU A C 1
ATOM 643 O O . GLU A 1 81 ? 24.835 -8.848 -37.204 1.00 91.38 81 GLU A O 1
ATOM 648 N N . PRO A 1 82 ? 25.800 -6.818 -37.245 1.00 92.81 82 PRO A N 1
ATOM 649 C CA . PRO A 1 82 ? 24.768 -6.173 -36.429 1.00 92.81 82 PRO A CA 1
ATOM 650 C C . PRO A 1 82 ? 23.387 -6.126 -37.103 1.00 92.81 82 PRO A C 1
ATOM 652 O O . PRO A 1 82 ? 22.372 -5.998 -36.419 1.00 92.81 82 PRO A O 1
ATOM 655 N N . GLU A 1 83 ? 23.319 -6.282 -38.429 1.00 92.69 83 GLU A N 1
ATOM 656 C CA . GLU A 1 83 ? 22.072 -6.218 -39.202 1.00 92.69 83 GLU A CA 1
ATOM 657 C C . GLU A 1 83 ? 21.025 -7.242 -38.737 1.00 92.69 83 GLU A C 1
ATOM 659 O O . GLU A 1 83 ? 19.834 -6.925 -38.686 1.00 92.69 83 GLU A O 1
ATOM 664 N N . PHE A 1 84 ? 21.447 -8.447 -38.332 1.00 94.38 84 PHE A N 1
ATOM 665 C CA . PHE A 1 84 ? 20.533 -9.460 -37.796 1.00 94.38 84 PHE A CA 1
ATOM 666 C C . PHE A 1 84 ? 19.817 -8.966 -36.542 1.00 94.38 84 PHE A C 1
ATOM 668 O O . PHE A 1 84 ? 18.594 -9.089 -36.432 1.00 94.38 84 PHE A O 1
ATOM 675 N N . PHE A 1 85 ? 20.572 -8.381 -35.609 1.00 95.69 85 PHE A N 1
ATOM 676 C CA . PHE A 1 85 ? 20.010 -7.821 -34.388 1.00 95.69 85 PHE A CA 1
ATOM 677 C C . PHE A 1 85 ? 19.065 -6.661 -34.708 1.00 95.69 85 PHE A C 1
ATOM 679 O O . PHE A 1 85 ? 17.943 -6.641 -34.201 1.00 95.69 85 PHE A O 1
ATOM 686 N N . GLY A 1 86 ? 19.466 -5.770 -35.619 1.00 94.06 86 GLY A N 1
ATOM 687 C CA . GLY A 1 86 ? 18.637 -4.654 -36.068 1.00 94.06 86 GLY A CA 1
ATOM 688 C C . GLY A 1 86 ? 17.261 -5.102 -36.571 1.00 94.06 86 GLY A C 1
ATOM 689 O O . GLY A 1 86 ? 16.259 -4.464 -36.273 1.00 94.06 86 GLY A O 1
ATOM 690 N N . ARG A 1 87 ? 17.148 -6.250 -37.257 1.00 94.06 87 ARG A N 1
ATOM 691 C CA . ARG A 1 87 ? 15.839 -6.815 -37.658 1.00 94.06 87 ARG A CA 1
ATOM 692 C C . ARG A 1 87 ? 15.060 -7.418 -36.488 1.00 94.06 87 ARG A C 1
ATOM 694 O O . ARG A 1 87 ? 13.840 -7.254 -36.414 1.00 94.06 87 ARG A O 1
ATOM 701 N N . VAL A 1 88 ? 15.752 -8.111 -35.587 1.00 94.81 88 VAL A N 1
ATOM 702 C CA . VAL A 1 88 ? 15.159 -8.769 -34.414 1.00 94.81 88 VAL A CA 1
ATOM 703 C C . VAL A 1 88 ? 14.605 -7.756 -33.407 1.00 94.81 88 VAL A C 1
ATOM 705 O O . VAL A 1 88 ? 13.558 -8.013 -32.815 1.00 94.81 88 VAL A O 1
ATOM 708 N N . ALA A 1 89 ? 15.226 -6.584 -33.271 1.00 95.69 89 ALA A N 1
ATOM 709 C CA . ALA A 1 89 ? 14.764 -5.510 -32.392 1.00 95.69 89 ALA A CA 1
ATOM 710 C C . ALA A 1 89 ? 13.313 -5.065 -32.678 1.00 95.69 89 ALA A C 1
ATOM 712 O O . ALA A 1 89 ? 12.559 -4.750 -31.760 1.00 95.69 89 ALA A O 1
ATOM 713 N N . TYR A 1 90 ? 12.868 -5.124 -33.939 1.00 96.00 90 TYR A N 1
ATOM 714 C CA . TYR A 1 90 ? 11.506 -4.748 -34.348 1.00 96.00 90 TYR A CA 1
ATOM 715 C C . TYR A 1 90 ? 10.498 -5.907 -34.333 1.00 96.00 90 TYR A C 1
ATOM 717 O O . TYR A 1 90 ? 9.343 -5.721 -34.732 1.00 96.00 90 TYR A O 1
ATOM 725 N N . LEU A 1 91 ? 10.902 -7.110 -33.910 1.00 94.00 91 LEU A N 1
ATOM 726 C CA . LEU A 1 91 ? 10.084 -8.322 -33.995 1.00 94.00 91 LEU A CA 1
ATOM 727 C C . LEU A 1 91 ? 8.725 -8.153 -33.303 1.00 94.00 91 LEU A C 1
ATOM 729 O O . LEU A 1 91 ? 7.685 -8.391 -33.922 1.00 94.00 91 LEU A O 1
ATOM 733 N N . GLY A 1 92 ? 8.733 -7.678 -32.054 1.00 93.44 92 GLY A N 1
ATOM 734 C CA . GLY A 1 92 ? 7.513 -7.452 -31.278 1.00 93.44 92 GLY A CA 1
ATOM 735 C C . GLY A 1 92 ? 6.575 -6.451 -31.955 1.00 93.44 92 GLY A C 1
ATOM 736 O O . GLY A 1 92 ? 5.404 -6.752 -32.183 1.00 93.44 92 GLY A O 1
ATOM 737 N N . ALA A 1 93 ? 7.104 -5.292 -32.363 1.00 94.38 93 ALA A N 1
ATOM 738 C CA . ALA A 1 93 ? 6.328 -4.241 -33.021 1.00 94.38 93 ALA A CA 1
ATOM 739 C C . ALA A 1 93 ? 5.700 -4.707 -34.346 1.00 94.38 93 ALA A C 1
ATOM 741 O O . ALA A 1 93 ? 4.560 -4.356 -34.659 1.00 94.38 93 ALA A O 1
ATOM 742 N N . ASN A 1 94 ? 6.421 -5.517 -35.126 1.00 94.94 94 ASN A N 1
ATOM 743 C CA . ASN A 1 94 ? 5.939 -6.024 -36.408 1.00 94.94 94 ASN A CA 1
ATOM 744 C C . ASN A 1 94 ? 4.843 -7.088 -36.243 1.00 94.94 94 ASN A C 1
ATOM 746 O O . ASN A 1 94 ? 3.847 -7.033 -36.967 1.00 94.94 94 ASN A O 1
ATOM 750 N N . ILE A 1 95 ? 4.987 -8.020 -35.290 1.00 93.56 95 ILE A N 1
ATOM 751 C CA . ILE A 1 95 ? 3.936 -9.004 -34.975 1.00 93.56 95 ILE A CA 1
ATOM 752 C C . ILE A 1 95 ? 2.693 -8.270 -34.461 1.00 93.56 95 ILE A C 1
ATOM 754 O O . ILE A 1 95 ? 1.602 -8.432 -35.012 1.00 93.56 95 ILE A O 1
ATOM 758 N N . TYR A 1 96 ? 2.866 -7.407 -33.454 1.00 92.88 96 TYR A N 1
ATOM 759 C CA . TYR A 1 96 ? 1.764 -6.686 -32.821 1.00 92.88 96 TYR A CA 1
ATOM 760 C C . TYR A 1 96 ? 1.024 -5.797 -33.826 1.00 92.88 96 TYR A C 1
ATOM 762 O O . TYR A 1 96 ? -0.199 -5.849 -33.925 1.00 92.88 96 TYR A O 1
ATOM 770 N N . GLY A 1 97 ? 1.751 -5.026 -34.640 1.00 90.69 97 GLY A N 1
ATOM 771 C CA . GLY A 1 97 ? 1.155 -4.134 -35.635 1.00 90.69 97 GLY A CA 1
ATOM 772 C C . GLY A 1 97 ? 0.358 -4.856 -36.730 1.00 90.69 97 GLY A C 1
ATOM 773 O O . GLY A 1 97 ? -0.583 -4.276 -37.277 1.00 90.69 97 GLY A O 1
ATOM 774 N N . ARG A 1 98 ? 0.705 -6.113 -37.046 1.00 91.62 98 ARG A N 1
ATOM 775 C CA . ARG A 1 98 ? -0.007 -6.946 -38.032 1.00 91.62 98 ARG A CA 1
ATOM 776 C C . ARG A 1 98 ? -1.218 -7.666 -37.431 1.00 91.62 98 ARG A C 1
ATOM 778 O O . ARG A 1 98 ? -2.205 -7.843 -38.144 1.00 91.62 98 ARG A O 1
ATOM 785 N N . ALA A 1 99 ? -1.155 -8.061 -36.157 1.00 90.38 99 ALA A N 1
ATOM 786 C CA . ALA A 1 99 ? -2.199 -8.836 -35.481 1.00 90.38 99 ALA A CA 1
ATOM 787 C C . ALA A 1 99 ? -3.222 -7.978 -34.715 1.00 90.38 99 ALA A C 1
ATOM 789 O O . ALA A 1 99 ? -4.419 -8.239 -34.790 1.00 90.38 99 ALA A O 1
ATOM 790 N N . GLY A 1 100 ? -2.785 -6.928 -34.018 1.00 85.38 100 GLY A N 1
ATOM 791 C CA . GLY A 1 100 ? -3.581 -6.269 -32.974 1.00 85.38 100 GLY A CA 1
ATOM 792 C C . GLY A 1 100 ? -4.879 -5.608 -33.430 1.00 85.38 100 GLY A C 1
ATOM 793 O O . GLY A 1 100 ? -5.701 -5.257 -32.596 1.00 85.38 100 GLY A O 1
ATOM 794 N N . ARG A 1 101 ? -5.085 -5.406 -34.739 1.00 82.12 101 ARG A N 1
ATOM 795 C CA . ARG A 1 101 ? -6.354 -4.855 -35.250 1.00 82.12 101 ARG A CA 1
ATOM 796 C C . ARG A 1 101 ? -7.521 -5.814 -35.080 1.00 82.12 101 ARG A C 1
ATOM 798 O O . ARG A 1 101 ? -8.654 -5.363 -34.978 1.00 82.12 101 ARG A O 1
ATOM 805 N N . GLU A 1 102 ? -7.224 -7.101 -35.132 1.00 84.44 102 GLU A N 1
ATOM 806 C CA . GLU A 1 102 ? -8.206 -8.179 -35.115 1.00 84.44 102 GLU A CA 1
ATOM 807 C C . GLU A 1 102 ? -8.112 -8.974 -33.813 1.00 84.44 102 GLU A C 1
ATOM 809 O O . GLU A 1 102 ? -9.054 -9.659 -33.462 1.00 84.44 102 GLU A O 1
ATOM 814 N N . VAL A 1 103 ? -7.002 -8.866 -33.079 1.00 86.50 103 VAL A N 1
ATOM 815 C CA . VAL A 1 103 ? -6.691 -9.698 -31.913 1.00 86.50 103 VAL A CA 1
ATOM 816 C C . VAL A 1 103 ? -6.751 -8.874 -30.635 1.00 86.50 103 VAL A C 1
ATOM 818 O O . VAL A 1 103 ? -6.279 -7.736 -30.597 1.00 86.50 103 VAL A O 1
ATOM 821 N N . THR A 1 104 ? -7.292 -9.461 -29.570 1.00 84.44 104 THR A N 1
ATOM 822 C CA . THR A 1 104 ? -7.434 -8.780 -28.280 1.00 84.44 104 THR A CA 1
ATOM 823 C C . THR A 1 104 ? -6.063 -8.458 -27.664 1.00 84.44 104 THR A C 1
ATOM 825 O O . THR A 1 104 ? -5.139 -9.277 -27.751 1.00 84.44 104 THR A O 1
ATOM 828 N N . PRO A 1 105 ? -5.883 -7.288 -27.013 1.00 85.25 105 PRO A N 1
ATOM 829 C CA . PRO A 1 105 ? -4.593 -6.901 -26.435 1.00 85.25 105 PRO A CA 1
ATOM 830 C C . PRO A 1 105 ? -4.015 -7.969 -25.500 1.00 85.25 105 PRO A C 1
ATOM 832 O O . PRO A 1 105 ? -2.858 -8.363 -25.649 1.00 85.25 105 PRO A O 1
ATOM 835 N N . LYS A 1 106 ? -4.846 -8.540 -24.625 1.00 83.44 106 LYS A N 1
ATOM 836 C CA . LYS A 1 106 ? -4.444 -9.584 -23.673 1.00 83.44 106 LYS A CA 1
ATOM 837 C C . LYS A 1 106 ? -3.872 -10.841 -24.347 1.00 83.44 106 LYS A C 1
ATOM 839 O O . LYS A 1 106 ? -3.079 -11.559 -23.747 1.00 83.44 106 LYS A O 1
ATOM 844 N N . ALA A 1 107 ? -4.275 -11.171 -25.575 1.00 85.44 107 ALA A N 1
ATOM 845 C CA . ALA A 1 107 ? -3.715 -12.317 -26.297 1.00 85.44 107 ALA A CA 1
ATOM 846 C C . ALA A 1 107 ? -2.294 -12.039 -26.817 1.00 85.44 107 ALA A C 1
ATOM 848 O O . ALA A 1 107 ? -1.502 -12.967 -26.983 1.00 85.44 107 ALA A O 1
ATOM 849 N N . LEU A 1 108 ? -1.960 -10.762 -27.023 1.00 89.62 108 LEU A N 1
ATOM 850 C CA . LEU A 1 108 ? -0.671 -10.292 -27.527 1.00 89.62 108 LEU A CA 1
ATOM 851 C C . LEU A 1 108 ? 0.340 -9.949 -26.422 1.00 89.62 108 LEU A C 1
ATOM 853 O O . LEU A 1 108 ? 1.471 -9.588 -26.739 1.00 89.62 108 LEU A O 1
ATOM 857 N N . THR A 1 109 ? 0.003 -10.108 -25.140 1.00 88.88 109 THR A N 1
ATOM 858 C CA . THR A 1 109 ? 0.932 -9.872 -24.017 1.00 88.88 109 THR A CA 1
ATOM 859 C C . THR A 1 109 ? 2.238 -10.676 -24.145 1.00 88.88 109 THR A C 1
ATOM 861 O O . THR A 1 109 ? 3.320 -10.186 -23.823 1.00 88.88 109 THR A O 1
ATOM 864 N N . SER A 1 110 ? 2.199 -11.896 -24.697 1.00 87.62 110 SER A N 1
ATOM 865 C CA . SER A 1 110 ? 3.411 -12.698 -24.944 1.00 87.62 110 SER A CA 1
ATOM 866 C C . SER A 1 110 ? 4.347 -12.087 -26.000 1.00 87.62 110 SER A C 1
ATOM 868 O O . SER A 1 110 ? 5.526 -12.445 -26.045 1.00 87.62 110 SER A O 1
ATOM 870 N N . VAL A 1 111 ? 3.856 -11.180 -26.852 1.00 90.94 111 VAL A N 1
ATOM 871 C CA . VAL A 1 111 ? 4.654 -10.425 -27.833 1.00 90.94 111 VAL A CA 1
ATOM 872 C C . VAL A 1 111 ? 5.418 -9.287 -27.149 1.00 90.94 111 VAL A C 1
ATOM 874 O O . VAL A 1 111 ? 6.564 -9.032 -27.512 1.00 90.94 111 VAL A O 1
ATOM 877 N N . LEU A 1 112 ? 4.846 -8.659 -26.113 1.00 90.12 112 LEU A N 1
ATOM 878 C CA . LEU A 1 112 ? 5.568 -7.696 -25.266 1.00 90.12 112 LEU A CA 1
ATOM 879 C C . LEU A 1 112 ? 6.738 -8.378 -24.548 1.00 90.12 112 LEU A C 1
ATOM 881 O O . LEU A 1 112 ? 7.879 -7.931 -24.641 1.00 90.12 112 LEU A O 1
ATOM 885 N N . ARG A 1 113 ? 6.476 -9.538 -23.931 1.00 87.81 113 ARG A N 1
ATOM 886 C CA . ARG A 1 113 ? 7.508 -10.350 -23.259 1.00 87.81 113 ARG A CA 1
ATOM 887 C C . ARG A 1 113 ? 8.620 -10.809 -24.207 1.00 87.81 113 ARG A C 1
ATOM 889 O O . ARG A 1 113 ? 9.757 -11.006 -23.787 1.00 87.81 113 ARG A O 1
ATOM 896 N N . LEU A 1 114 ? 8.300 -11.005 -25.488 1.00 89.50 114 LEU A N 1
ATOM 897 C CA . LEU A 1 114 ? 9.291 -11.331 -26.511 1.00 89.50 114 LEU A CA 1
ATOM 898 C C . LEU A 1 114 ? 10.252 -10.162 -26.759 1.00 89.50 114 LEU A C 1
ATOM 900 O O . LEU A 1 114 ? 11.453 -10.390 -26.875 1.00 89.50 114 LEU A O 1
ATOM 904 N N . ALA A 1 115 ? 9.737 -8.932 -26.821 1.00 88.88 115 ALA A N 1
ATOM 905 C CA . ALA A 1 115 ? 10.563 -7.740 -26.978 1.00 88.88 115 ALA A CA 1
ATOM 906 C C . ALA A 1 115 ? 11.429 -7.478 -25.730 1.00 88.88 115 ALA A C 1
ATOM 908 O O . ALA A 1 115 ? 12.616 -7.200 -25.875 1.00 88.88 115 ALA A O 1
ATOM 909 N N . ASP A 1 116 ? 10.889 -7.677 -24.520 1.00 89.88 116 ASP A N 1
ATOM 910 C CA . ASP A 1 116 ? 11.662 -7.601 -23.265 1.00 89.88 116 ASP A CA 1
ATOM 911 C C . ASP A 1 116 ? 12.833 -8.602 -23.278 1.00 89.88 116 ASP A C 1
ATOM 913 O O . ASP A 1 116 ? 13.979 -8.269 -22.969 1.00 89.88 116 ASP A O 1
ATOM 917 N N . PHE A 1 117 ? 12.585 -9.823 -23.766 1.00 91.44 117 PHE A N 1
ATOM 918 C CA . PHE A 1 117 ? 13.627 -10.838 -23.898 1.00 91.44 117 PHE A CA 1
ATOM 919 C C . PHE A 1 117 ? 14.775 -10.423 -24.836 1.00 91.44 117 PHE A C 1
ATOM 921 O O . PHE A 1 117 ? 15.922 -10.776 -24.563 1.00 91.44 117 PHE A O 1
ATOM 928 N N . VAL A 1 118 ? 14.517 -9.670 -25.914 1.00 93.69 118 VAL A N 1
ATOM 929 C CA . VAL A 1 118 ? 15.584 -9.167 -26.808 1.00 93.69 118 VAL A CA 1
ATOM 930 C C . VAL A 1 118 ? 16.552 -8.273 -26.031 1.00 93.69 118 VAL A C 1
ATOM 932 O O . VAL A 1 118 ? 17.764 -8.488 -26.067 1.00 93.69 118 VAL A O 1
ATOM 935 N N . SER A 1 119 ? 16.010 -7.327 -25.273 1.00 92.06 119 SER A N 1
ATOM 936 C CA . SER A 1 119 ? 16.758 -6.387 -24.435 1.00 92.06 119 SER A CA 1
ATOM 937 C C . SER A 1 119 ? 17.523 -7.099 -23.323 1.00 92.06 119 SER A C 1
ATOM 939 O O . SER A 1 119 ? 18.694 -6.812 -23.078 1.00 92.06 119 SER A O 1
ATOM 941 N N . TYR A 1 120 ? 16.888 -8.086 -22.683 1.00 91.62 120 TYR A N 1
ATOM 942 C CA . TYR A 1 120 ? 17.532 -8.938 -21.687 1.00 91.62 120 TYR A CA 1
ATOM 943 C C . TYR A 1 120 ? 18.770 -9.639 -22.243 1.00 91.62 120 TYR A C 1
ATOM 945 O O . TYR A 1 120 ? 19.836 -9.596 -21.632 1.00 91.62 120 TYR A O 1
ATOM 953 N N . ARG A 1 121 ? 18.648 -10.250 -23.425 1.00 93.75 121 ARG A N 1
ATOM 954 C CA . ARG A 1 121 ? 19.762 -10.943 -24.079 1.00 93.75 121 ARG A CA 1
ATOM 955 C C . ARG A 1 121 ? 20.893 -9.999 -24.458 1.00 93.75 121 ARG A C 1
ATOM 957 O O . ARG A 1 121 ? 22.050 -10.389 -24.327 1.00 93.75 121 ARG A O 1
ATOM 964 N N . LEU A 1 122 ? 20.566 -8.786 -24.901 1.00 95.38 122 LEU A N 1
ATOM 965 C CA . LEU A 1 122 ? 21.554 -7.756 -25.208 1.00 95.38 122 LEU A CA 1
ATOM 966 C C . LEU A 1 122 ? 22.353 -7.354 -23.951 1.00 95.38 122 LEU A C 1
ATOM 968 O O . LEU A 1 122 ? 23.581 -7.310 -24.003 1.00 95.38 122 LEU A O 1
ATOM 972 N N . MET A 1 123 ? 21.676 -7.154 -22.814 1.00 92.88 123 MET A N 1
ATOM 973 C CA . MET A 1 123 ? 22.326 -6.855 -21.529 1.00 92.88 123 MET A CA 1
ATOM 974 C C . MET A 1 123 ? 23.182 -8.020 -21.006 1.00 92.88 123 MET A C 1
ATOM 976 O O . MET A 1 123 ? 24.320 -7.800 -20.594 1.00 92.88 123 MET A O 1
ATOM 980 N N . GLU A 1 124 ? 22.677 -9.263 -21.041 1.00 91.88 124 GLU A N 1
ATOM 981 C CA . GLU A 1 124 ? 23.460 -10.454 -20.652 1.00 91.88 124 GLU A CA 1
ATOM 982 C C . GLU A 1 124 ? 24.760 -10.546 -21.458 1.00 91.88 124 GLU A C 1
ATOM 984 O O . GLU A 1 124 ? 25.839 -10.741 -20.897 1.00 91.88 124 GLU A O 1
ATOM 989 N N . TRP A 1 125 ? 24.655 -10.359 -22.775 1.00 94.81 125 TRP A N 1
ATOM 990 C CA . TRP A 1 125 ? 25.801 -10.390 -23.669 1.00 94.81 125 TRP A CA 1
ATOM 991 C C . TRP A 1 125 ? 26.832 -9.315 -23.313 1.00 94.81 125 TRP A C 1
ATOM 993 O O . TRP A 1 125 ? 28.020 -9.624 -23.241 1.00 94.81 125 TRP A O 1
ATOM 1003 N N . ALA A 1 126 ? 26.404 -8.083 -23.027 1.00 92.69 126 ALA A N 1
ATOM 1004 C CA . ALA A 1 126 ? 27.311 -6.999 -22.656 1.00 92.69 126 ALA A CA 1
ATOM 1005 C C . ALA A 1 126 ? 28.047 -7.273 -21.336 1.00 92.69 126 ALA A C 1
ATOM 1007 O O . ALA A 1 126 ? 29.254 -7.047 -21.241 1.00 92.69 126 ALA A O 1
ATOM 1008 N N . VAL A 1 127 ? 27.355 -7.829 -20.338 1.00 90.56 127 VAL A N 1
ATOM 1009 C CA . VAL A 1 127 ? 27.979 -8.253 -19.075 1.00 90.56 127 VAL A CA 1
ATOM 1010 C C . VAL A 1 127 ? 29.054 -9.316 -19.324 1.00 90.56 127 VAL A C 1
ATOM 1012 O O . VAL A 1 127 ? 30.144 -9.236 -18.753 1.00 90.56 127 VAL A O 1
ATOM 1015 N N . ASP A 1 128 ? 28.787 -10.290 -20.193 1.00 90.25 128 ASP A N 1
ATOM 1016 C CA . ASP A 1 128 ? 29.758 -11.332 -20.533 1.00 90.25 128 ASP A CA 1
ATOM 1017 C C . ASP A 1 128 ? 30.955 -10.787 -21.329 1.00 90.25 128 ASP A C 1
ATOM 1019 O O . ASP A 1 128 ? 32.096 -11.158 -21.038 1.00 90.25 128 ASP A O 1
ATOM 1023 N N . GLN A 1 129 ? 30.737 -9.850 -22.261 1.00 90.69 129 GLN A N 1
ATOM 1024 C CA . GLN A 1 129 ? 31.833 -9.166 -22.959 1.00 90.69 129 GLN A CA 1
ATOM 1025 C C . GLN A 1 129 ? 32.700 -8.357 -21.993 1.00 90.69 129 GLN A C 1
ATOM 1027 O O . GLN A 1 129 ? 33.924 -8.457 -22.035 1.00 90.69 129 GLN A O 1
ATOM 1032 N N . ASN A 1 130 ? 32.089 -7.616 -21.067 1.00 89.19 130 ASN A N 1
ATOM 1033 C CA . ASN A 1 130 ? 32.817 -6.855 -20.055 1.00 89.19 130 ASN A CA 1
ATOM 1034 C C . ASN A 1 130 ? 33.691 -7.761 -19.170 1.00 89.19 130 ASN A C 1
ATOM 1036 O O . ASN A 1 130 ? 34.845 -7.436 -18.884 1.00 89.19 130 ASN A O 1
ATOM 1040 N N . ARG A 1 131 ? 33.173 -8.932 -18.769 1.00 87.19 131 ARG A N 1
ATOM 1041 C CA . ARG A 1 131 ? 33.952 -9.939 -18.026 1.00 87.19 131 ARG A CA 1
ATOM 1042 C C . ARG A 1 131 ? 35.134 -10.465 -18.839 1.00 87.19 131 ARG A C 1
ATOM 1044 O O . ARG A 1 131 ? 36.198 -10.691 -18.268 1.00 87.19 131 ARG A O 1
ATOM 1051 N N . ALA A 1 132 ? 34.957 -10.659 -20.145 1.00 87.12 132 ALA A N 1
ATOM 1052 C CA . ALA A 1 132 ? 36.027 -11.096 -21.036 1.00 87.12 132 ALA A CA 1
ATOM 1053 C C . ALA A 1 132 ? 37.098 -10.006 -21.248 1.00 87.12 132 ALA A C 1
ATOM 1055 O O . ALA A 1 132 ? 38.287 -10.323 -21.259 1.00 87.12 132 ALA A O 1
ATOM 1056 N N . GLU A 1 133 ? 36.703 -8.733 -21.375 1.00 86.69 133 GLU A N 1
ATOM 1057 C CA . GLU A 1 133 ? 37.624 -7.590 -21.500 1.00 86.69 133 GLU A CA 1
ATOM 1058 C C . GLU A 1 133 ? 38.440 -7.352 -20.220 1.00 86.69 133 GLU A C 1
ATOM 1060 O O . GLU A 1 133 ? 39.622 -7.016 -20.298 1.00 86.69 133 GLU A O 1
ATOM 1065 N N . ASN A 1 134 ? 37.832 -7.578 -19.050 1.00 79.88 134 ASN A N 1
ATOM 1066 C CA . ASN A 1 134 ? 38.413 -7.290 -17.735 1.00 79.88 134 ASN A CA 1
ATOM 1067 C C . ASN A 1 134 ? 38.877 -8.538 -16.967 1.00 79.88 134 ASN A C 1
ATOM 1069 O O . ASN A 1 134 ? 38.969 -8.515 -15.735 1.00 79.88 134 ASN A O 1
ATOM 1073 N N . ALA A 1 135 ? 39.186 -9.631 -17.671 1.00 69.50 135 ALA A N 1
ATOM 1074 C CA . ALA A 1 135 ? 39.698 -10.861 -17.075 1.00 69.50 135 ALA A CA 1
ATOM 1075 C C . ALA A 1 135 ? 41.014 -10.598 -16.303 1.00 69.50 135 ALA A C 1
ATOM 1077 O O . ALA A 1 135 ? 42.097 -10.569 -16.884 1.00 69.50 135 ALA A O 1
ATOM 1078 N N . GLY A 1 136 ? 40.913 -10.383 -14.985 1.00 58.88 136 GLY A N 1
ATOM 1079 C CA . GLY A 1 136 ? 42.043 -10.091 -14.090 1.00 58.88 136 GLY A CA 1
ATOM 1080 C C . GLY A 1 136 ? 41.875 -8.870 -13.173 1.00 58.88 136 GLY A C 1
ATOM 1081 O O . GLY A 1 136 ? 42.682 -8.707 -12.260 1.00 58.88 136 GLY A O 1
ATOM 1082 N N . ALA A 1 137 ? 40.845 -8.033 -13.359 1.00 59.75 137 ALA A N 1
ATOM 1083 C CA . ALA A 1 137 ? 40.550 -6.906 -12.468 1.00 59.75 137 ALA A CA 1
ATOM 1084 C C . ALA A 1 137 ? 39.610 -7.323 -11.316 1.00 59.75 137 ALA A C 1
ATOM 1086 O O . ALA A 1 137 ? 38.530 -7.867 -11.535 1.00 59.75 137 ALA A O 1
ATOM 1087 N N . SER A 1 138 ? 40.013 -7.059 -10.070 1.00 46.59 138 SER A N 1
ATOM 1088 C CA . SER A 1 138 ? 39.388 -7.612 -8.855 1.00 46.59 138 SER A CA 1
ATOM 1089 C C . SER A 1 138 ? 38.134 -6.889 -8.339 1.00 46.59 138 SER A C 1
ATOM 1091 O O . SER A 1 138 ? 37.744 -7.143 -7.201 1.00 46.59 138 SER A O 1
ATOM 1093 N N . SER A 1 139 ? 37.489 -6.002 -9.107 1.00 53.75 139 SER A N 1
ATOM 1094 C CA . SER A 1 139 ? 36.257 -5.337 -8.643 1.00 53.75 139 SER A CA 1
ATOM 1095 C C . SER A 1 139 ? 35.041 -5.725 -9.490 1.00 53.75 139 SER A C 1
ATOM 1097 O O . SER A 1 139 ? 34.768 -5.091 -10.507 1.00 53.75 139 SER A O 1
ATOM 1099 N N . PRO A 1 140 ? 34.282 -6.761 -9.090 1.00 52.44 140 PRO A N 1
ATOM 1100 C CA . PRO A 1 140 ? 33.125 -7.262 -9.835 1.00 52.44 140 PRO A CA 1
ATOM 1101 C C . PRO A 1 140 ? 31.879 -6.353 -9.783 1.00 52.44 140 PRO A C 1
ATOM 1103 O O . PRO A 1 140 ? 30.815 -6.788 -10.216 1.00 52.44 140 PRO A O 1
ATOM 1106 N N . ARG A 1 141 ? 31.968 -5.136 -9.222 1.00 60.88 141 ARG A N 1
ATOM 1107 C CA . ARG A 1 141 ? 30.807 -4.264 -8.940 1.00 60.88 141 ARG A CA 1
ATOM 1108 C C . ARG A 1 141 ? 31.020 -2.778 -9.259 1.00 60.88 141 ARG A C 1
ATOM 1110 O O . ARG A 1 141 ? 30.331 -1.933 -8.707 1.00 60.88 141 ARG A O 1
ATOM 1117 N N . ALA A 1 142 ? 31.971 -2.436 -10.125 1.00 70.31 142 ALA A N 1
ATOM 1118 C CA . ALA A 1 142 ? 32.080 -1.072 -10.648 1.00 70.31 142 ALA A CA 1
ATOM 1119 C C . ALA A 1 142 ? 31.208 -0.907 -11.903 1.00 70.31 142 ALA A C 1
ATOM 1121 O O . ALA A 1 142 ? 31.021 -1.863 -12.657 1.00 70.31 142 ALA A O 1
ATOM 1122 N N . GLY A 1 143 ? 30.697 0.305 -12.137 1.00 83.12 143 GLY A N 1
ATOM 1123 C CA . GLY A 1 143 ? 30.003 0.618 -13.387 1.00 83.12 143 GLY A CA 1
ATOM 1124 C C . GLY A 1 143 ? 30.948 0.476 -14.581 1.00 83.12 143 GLY A C 1
ATOM 1125 O O . GLY A 1 143 ? 32.119 0.847 -14.483 1.00 83.12 143 GLY A O 1
ATOM 1126 N N . PHE A 1 144 ? 30.459 -0.053 -15.701 1.00 89.38 144 PHE A N 1
ATOM 1127 C CA . PHE A 1 144 ? 31.284 -0.384 -16.861 1.00 89.38 144 PHE A CA 1
ATOM 1128 C C . PHE A 1 144 ? 30.753 0.208 -18.169 1.00 89.38 144 PHE A C 1
ATOM 1130 O O . PHE A 1 144 ? 29.612 0.657 -18.293 1.00 89.38 144 PHE A O 1
ATOM 1137 N N . SER A 1 145 ? 31.631 0.219 -19.167 1.00 89.44 145 SER A N 1
ATOM 1138 C CA . SER A 1 145 ? 31.329 0.493 -20.570 1.00 89.44 145 SER A CA 1
ATOM 1139 C C . SER A 1 145 ? 32.237 -0.397 -21.413 1.00 89.44 145 SER A C 1
ATOM 1141 O O . SER A 1 145 ? 33.395 -0.594 -21.044 1.00 89.44 145 SER A O 1
ATOM 1143 N N . LEU A 1 146 ? 31.723 -0.953 -22.510 1.00 88.81 146 LEU A N 1
ATOM 1144 C CA . LEU A 1 146 ? 32.511 -1.833 -23.376 1.00 88.81 146 LEU A CA 1
ATOM 1145 C C . LEU A 1 146 ? 33.582 -1.034 -24.120 1.00 88.81 146 LEU A C 1
ATOM 1147 O O . LEU A 1 146 ? 33.268 -0.045 -24.782 1.00 88.81 146 LEU A O 1
ATOM 1151 N N . LEU A 1 147 ? 34.835 -1.478 -24.033 1.00 86.38 147 LEU A N 1
ATOM 1152 C CA . LEU A 1 147 ? 35.971 -0.771 -24.622 1.00 86.38 147 LEU A CA 1
ATOM 1153 C C . LEU A 1 147 ? 36.161 -1.128 -26.096 1.00 86.38 147 LEU A C 1
ATOM 1155 O O . LEU A 1 147 ? 36.452 -0.250 -26.905 1.00 86.38 147 LEU A O 1
ATOM 1159 N N . ARG A 1 148 ? 36.023 -2.409 -26.464 1.00 86.12 148 ARG A N 1
ATOM 1160 C CA . ARG A 1 148 ? 36.305 -2.873 -27.836 1.00 86.12 148 ARG A CA 1
ATOM 1161 C C . ARG A 1 148 ? 35.089 -2.814 -28.743 1.00 86.12 148 ARG A C 1
ATOM 1163 O O . ARG A 1 148 ? 35.225 -2.537 -29.928 1.00 86.12 148 ARG A O 1
ATOM 1170 N N . LEU A 1 149 ? 33.918 -3.104 -28.185 1.00 89.56 149 LEU A N 1
ATOM 1171 C CA . LEU A 1 149 ? 32.659 -3.240 -28.923 1.00 89.56 149 LEU A CA 1
ATOM 1172 C C . LEU A 1 149 ? 31.676 -2.100 -28.624 1.00 89.56 149 LEU A C 1
ATOM 1174 O O . LEU A 1 149 ? 30.488 -2.231 -28.907 1.00 89.56 149 LEU A O 1
ATOM 1178 N N . GLY A 1 150 ? 32.158 -0.989 -28.055 1.00 90.19 150 GLY A N 1
ATOM 1179 C CA . GLY A 1 150 ? 31.328 0.134 -27.612 1.00 90.19 150 GLY A CA 1
ATOM 1180 C C . GLY A 1 150 ? 30.424 0.703 -28.708 1.00 90.19 150 GLY A C 1
ATOM 1181 O O . GLY A 1 150 ? 29.219 0.817 -28.497 1.00 90.19 150 GLY A O 1
ATOM 1182 N N . ASP A 1 151 ? 30.963 0.983 -29.899 1.00 92.38 151 ASP A N 1
ATOM 1183 C CA . ASP A 1 151 ? 30.182 1.553 -31.010 1.00 92.38 151 ASP A CA 1
ATOM 1184 C C . ASP A 1 151 ? 29.131 0.579 -31.551 1.00 92.38 151 ASP A C 1
ATOM 1186 O O . ASP A 1 151 ? 27.992 0.963 -31.824 1.00 92.38 151 ASP A O 1
ATOM 1190 N N . THR A 1 152 ? 29.497 -0.698 -31.674 1.00 94.19 152 THR A N 1
ATOM 1191 C CA . THR A 1 152 ? 28.589 -1.771 -32.098 1.00 94.19 152 THR A CA 1
ATOM 1192 C C . THR A 1 152 ? 27.452 -1.945 -31.098 1.00 94.19 152 THR A C 1
ATOM 1194 O O . THR A 1 152 ? 26.286 -2.034 -31.479 1.00 94.19 152 THR A O 1
ATOM 1197 N N . TYR A 1 153 ? 27.784 -1.926 -29.809 1.00 95.44 153 TYR A N 1
ATOM 1198 C CA . TYR A 1 153 ? 26.820 -2.015 -28.726 1.00 95.44 153 TYR A CA 1
ATOM 1199 C C . TYR A 1 153 ? 25.894 -0.793 -28.672 1.00 95.44 153 TYR A C 1
ATOM 1201 O O . TYR A 1 153 ? 24.683 -0.942 -28.515 1.00 95.44 153 TYR A O 1
ATOM 1209 N N . ALA A 1 154 ? 26.429 0.409 -28.894 1.00 94.50 154 ALA A N 1
ATOM 1210 C CA . ALA A 1 154 ? 25.634 1.627 -29.017 1.00 94.50 154 ALA A CA 1
ATOM 1211 C C . ALA A 1 154 ? 24.697 1.596 -30.231 1.00 94.50 154 ALA A C 1
ATOM 1213 O O . ALA A 1 154 ? 23.553 2.029 -30.123 1.00 94.50 154 ALA A O 1
ATOM 1214 N N . GLY A 1 155 ? 25.145 1.060 -31.371 1.00 95.44 155 GLY A N 1
ATOM 1215 C CA . GLY A 1 155 ? 24.289 0.810 -32.534 1.00 95.44 155 GLY A CA 1
ATOM 1216 C C . GLY A 1 155 ? 23.121 -0.120 -32.204 1.00 95.44 155 GLY A C 1
ATOM 1217 O O . GLY A 1 155 ? 21.972 0.230 -32.463 1.00 95.44 155 GLY A O 1
ATOM 1218 N N . ALA A 1 156 ? 23.405 -1.244 -31.543 1.00 96.50 156 ALA A N 1
ATOM 1219 C CA . ALA A 1 156 ? 22.387 -2.199 -31.113 1.00 96.50 156 ALA A CA 1
ATOM 1220 C C . ALA A 1 156 ? 21.360 -1.573 -30.158 1.00 96.50 156 ALA A C 1
ATOM 1222 O O . ALA A 1 156 ? 20.163 -1.799 -30.312 1.00 96.50 156 ALA A O 1
ATOM 1223 N N . TRP A 1 157 ? 21.795 -0.742 -29.206 1.00 95.69 157 TRP A N 1
ATOM 1224 C CA . TRP A 1 157 ? 20.867 -0.032 -28.324 1.00 95.69 157 TRP A CA 1
ATOM 1225 C C . TRP A 1 157 ? 19.952 0.933 -29.073 1.00 95.69 157 TRP A C 1
ATOM 1227 O O . TRP A 1 157 ? 18.766 0.965 -28.766 1.00 95.69 157 TRP A O 1
ATOM 1237 N N . ARG A 1 158 ? 20.441 1.654 -30.091 1.00 95.44 158 ARG A N 1
ATOM 1238 C CA . ARG A 1 158 ? 19.572 2.515 -30.917 1.00 95.44 158 ARG A CA 1
ATOM 1239 C C . ARG A 1 158 ? 18.495 1.709 -31.642 1.00 95.44 158 ARG A C 1
ATOM 1241 O O . ARG A 1 158 ? 17.336 2.116 -31.647 1.00 95.44 158 ARG A O 1
ATOM 1248 N N . ASP A 1 159 ? 18.856 0.559 -32.213 1.00 96.31 159 ASP A N 1
ATOM 1249 C CA . ASP A 1 159 ? 17.889 -0.326 -32.874 1.00 96.31 159 ASP A CA 1
ATOM 1250 C C . ASP A 1 159 ? 16.883 -0.920 -31.880 1.00 96.31 159 ASP A C 1
ATOM 1252 O O . ASP A 1 159 ? 15.686 -0.967 -32.171 1.00 96.31 159 ASP A O 1
ATOM 1256 N N . MET A 1 160 ? 17.350 -1.342 -30.698 1.00 95.81 160 MET A N 1
ATOM 1257 C CA . MET A 1 160 ? 16.494 -1.834 -29.615 1.00 95.81 160 MET A CA 1
ATOM 1258 C C . MET A 1 160 ? 15.503 -0.758 -29.166 1.00 95.81 160 MET A C 1
ATOM 1260 O O . MET A 1 160 ? 14.305 -1.033 -29.127 1.00 95.81 160 MET A O 1
ATOM 1264 N N . VAL A 1 161 ? 15.985 0.455 -28.875 1.00 95.12 161 VAL A N 1
ATOM 1265 C CA . VAL A 1 161 ? 15.172 1.591 -28.417 1.00 95.12 161 VAL A CA 1
ATOM 1266 C C . VAL A 1 161 ? 14.115 1.909 -29.466 1.00 95.12 161 VAL A C 1
ATOM 1268 O O . VAL A 1 161 ? 12.926 1.858 -29.167 1.00 95.12 161 VAL A O 1
ATOM 1271 N N . ALA A 1 162 ? 14.508 2.086 -30.728 1.00 94.25 162 ALA A N 1
ATOM 1272 C CA . ALA A 1 162 ? 13.565 2.358 -31.808 1.00 94.25 162 ALA A CA 1
ATOM 1273 C C . ALA A 1 162 ? 12.539 1.220 -32.011 1.00 94.25 162 ALA A C 1
ATOM 1275 O O . ALA A 1 162 ? 11.365 1.472 -32.304 1.00 94.25 162 ALA A O 1
ATOM 1276 N N . GLY A 1 163 ? 12.951 -0.040 -31.836 1.00 95.25 163 GLY A N 1
ATOM 1277 C CA . GLY A 1 163 ? 12.058 -1.199 -31.849 1.00 95.25 163 GLY A CA 1
ATOM 1278 C C . GLY A 1 163 ? 11.041 -1.190 -30.702 1.00 95.25 163 GLY A C 1
ATOM 1279 O O . GLY A 1 163 ? 9.857 -1.461 -30.931 1.00 95.25 163 GLY A O 1
ATOM 1280 N N . TRP A 1 164 ? 11.489 -0.836 -29.496 1.00 95.56 164 TRP A N 1
ATOM 1281 C CA . TRP A 1 164 ? 10.690 -0.743 -28.271 1.00 95.56 164 TRP A CA 1
ATOM 1282 C C . TRP A 1 164 ? 9.680 0.412 -28.327 1.00 95.56 164 TRP A C 1
ATOM 1284 O O . TRP A 1 164 ? 8.484 0.211 -28.136 1.00 95.56 164 TRP A O 1
ATOM 1294 N N . GLU A 1 165 ? 10.108 1.608 -28.719 1.00 93.12 165 GLU A N 1
ATOM 1295 C CA . GLU A 1 165 ? 9.222 2.769 -28.878 1.00 93.12 165 GLU A CA 1
ATOM 1296 C C . GLU A 1 165 ? 8.182 2.546 -29.981 1.00 93.12 165 GLU A C 1
ATOM 1298 O O . GLU A 1 165 ? 7.003 2.893 -29.848 1.00 93.12 165 GLU A O 1
ATOM 1303 N N . ARG A 1 166 ? 8.581 1.893 -31.083 1.00 93.50 166 ARG A N 1
ATOM 1304 C CA . ARG A 1 166 ? 7.634 1.501 -32.131 1.00 93.50 166 ARG A CA 1
ATOM 1305 C C . ARG A 1 166 ? 6.610 0.497 -31.611 1.00 93.50 166 ARG A C 1
ATOM 1307 O O . ARG A 1 166 ? 5.460 0.547 -32.055 1.00 93.50 166 ARG A O 1
ATOM 1314 N N . LEU A 1 167 ? 7.002 -0.404 -30.708 1.00 94.56 167 LEU A N 1
ATOM 1315 C CA . LEU A 1 167 ? 6.086 -1.335 -30.054 1.00 94.56 167 LEU A CA 1
ATOM 1316 C C . LEU A 1 167 ? 5.049 -0.575 -29.222 1.00 94.56 167 LEU A C 1
ATOM 1318 O O . LEU A 1 167 ? 3.856 -0.781 -29.445 1.00 94.56 167 LEU A O 1
ATOM 1322 N N . LEU A 1 168 ? 5.469 0.365 -28.371 1.00 93.06 168 LEU A N 1
ATOM 1323 C CA . LEU A 1 168 ? 4.548 1.247 -27.647 1.00 93.06 168 LEU A CA 1
ATOM 1324 C C . LEU A 1 168 ? 3.587 1.952 -28.605 1.00 93.06 168 LEU A C 1
ATOM 1326 O O . LEU A 1 168 ? 2.372 1.887 -28.427 1.00 93.06 168 LEU A O 1
ATOM 1330 N N . HIS A 1 169 ? 4.117 2.554 -29.673 1.00 89.88 169 HIS A N 1
ATOM 1331 C CA . HIS A 1 169 ? 3.312 3.257 -30.666 1.00 89.88 169 HIS A CA 1
ATOM 1332 C C . HIS A 1 169 ? 2.237 2.352 -31.289 1.00 89.88 169 HIS A C 1
ATOM 1334 O O . HIS A 1 169 ? 1.091 2.778 -31.447 1.00 89.88 169 HIS A O 1
ATOM 1340 N N . VAL A 1 170 ? 2.556 1.102 -31.654 1.00 89.88 170 VAL A N 1
ATOM 1341 C CA . VAL A 1 170 ? 1.540 0.183 -32.202 1.00 89.88 170 VAL A CA 1
ATOM 1342 C C . VAL A 1 170 ? 0.560 -0.312 -31.139 1.00 89.88 170 VAL A C 1
ATOM 1344 O O . VAL A 1 170 ? -0.616 -0.453 -31.466 1.00 89.88 170 VAL A O 1
ATOM 1347 N N . VAL A 1 171 ? 0.996 -0.508 -29.890 1.00 89.88 171 VAL A N 1
ATOM 1348 C CA . VAL A 1 171 ? 0.123 -0.867 -28.759 1.00 89.88 171 VAL A CA 1
ATOM 1349 C C . VAL A 1 171 ? -0.925 0.217 -28.536 1.00 89.88 171 VAL A C 1
ATOM 1351 O O . VAL A 1 171 ? -2.114 -0.085 -28.476 1.00 89.88 171 VAL A O 1
ATOM 1354 N N . VAL A 1 172 ? -0.508 1.486 -28.501 1.00 86.19 172 VAL A N 1
ATOM 1355 C CA . VAL A 1 172 ? -1.436 2.600 -28.282 1.00 86.19 172 VAL A CA 1
ATOM 1356 C C . VAL A 1 172 ? -2.268 2.919 -29.521 1.00 86.19 172 VAL A C 1
ATOM 1358 O O . VAL A 1 172 ? -3.387 3.391 -29.378 1.00 86.19 172 VAL A O 1
ATOM 1361 N N . SER A 1 173 ? -1.787 2.662 -30.743 1.00 78.44 173 SER A N 1
ATOM 1362 C CA . SER A 1 173 ? -2.478 3.042 -31.995 1.00 78.44 173 SER A CA 1
ATOM 1363 C C . SER A 1 173 ? -3.578 2.077 -32.456 1.00 78.44 173 SER A C 1
ATOM 1365 O O . SER A 1 173 ? -4.339 2.396 -33.372 1.00 78.44 173 SER A O 1
ATOM 1367 N N . VAL A 1 174 ? -3.646 0.877 -31.891 1.00 67.38 174 VAL A N 1
ATOM 1368 C CA . VAL A 1 174 ? -4.517 -0.210 -32.351 1.00 67.38 174 VAL A CA 1
ATOM 1369 C C . VAL A 1 174 ? -5.560 -0.469 -31.255 1.00 67.38 174 VAL A C 1
ATOM 1371 O O . VAL A 1 174 ? -5.149 -0.747 -30.133 1.00 67.38 174 VAL A O 1
ATOM 1374 N N . PRO A 1 175 ? -6.880 -0.286 -31.512 1.00 55.38 175 PRO A N 1
ATOM 1375 C CA . PRO A 1 175 ? -7.614 -0.677 -32.734 1.00 55.38 175 PRO A CA 1
ATOM 1376 C C . PRO A 1 175 ? -8.067 0.470 -33.673 1.00 55.38 175 PRO A C 1
ATOM 1378 O O . PRO A 1 175 ? -8.552 0.224 -34.778 1.00 55.38 175 PRO A O 1
ATOM 1381 N N . GLY A 1 176 ? -7.923 1.734 -33.273 1.00 53.78 176 GLY A N 1
ATOM 1382 C CA . GLY A 1 176 ? -8.732 2.852 -33.786 1.00 53.78 176 GLY A CA 1
ATOM 1383 C C . GLY A 1 176 ? -8.198 3.662 -34.977 1.00 53.78 176 GLY A C 1
ATOM 1384 O O . GLY A 1 176 ? -8.276 4.882 -34.942 1.00 53.78 176 GLY A O 1
ATOM 1385 N N . ARG A 1 177 ? -7.696 3.059 -36.067 1.00 49.44 177 ARG A N 1
ATOM 1386 C CA . ARG A 1 177 ? -7.271 3.849 -37.259 1.00 49.44 177 ARG A CA 1
ATOM 1387 C C . ARG A 1 177 ? -8.414 4.372 -38.154 1.00 49.44 177 ARG A C 1
ATOM 1389 O O . ARG A 1 177 ? -8.133 4.965 -39.195 1.00 49.44 177 ARG A O 1
ATOM 1396 N N . ARG A 1 178 ? -9.691 4.152 -37.815 1.00 42.22 178 ARG A N 1
ATOM 1397 C CA . ARG A 1 178 ? -10.833 4.612 -38.632 1.00 42.22 178 ARG A CA 1
ATOM 1398 C C . ARG A 1 178 ? -11.538 5.813 -38.001 1.00 42.22 178 ARG A C 1
ATOM 1400 O O . ARG A 1 178 ? -12.474 5.656 -37.231 1.00 42.22 178 ARG A O 1
ATOM 1407 N N . GLY A 1 179 ? -11.151 6.998 -38.467 1.00 45.56 179 GLY A N 1
ATOM 1408 C CA . GLY A 1 179 ? -11.914 8.232 -38.302 1.00 45.56 179 GLY A CA 1
ATOM 1409 C C . GLY A 1 179 ? -11.512 9.041 -37.074 1.00 45.56 179 GLY A C 1
ATOM 1410 O O . GLY A 1 179 ? -11.127 8.496 -36.053 1.00 45.56 179 GLY A O 1
ATOM 1411 N N . ASN A 1 180 ? -11.628 10.357 -37.214 1.00 49.94 180 ASN A N 1
ATOM 1412 C CA . ASN A 1 180 ? -11.325 11.423 -36.255 1.00 49.94 180 ASN A CA 1
ATOM 1413 C C . ASN A 1 180 ? -12.259 11.405 -35.013 1.00 49.94 180 ASN A C 1
ATOM 1415 O O . ASN A 1 180 ? -12.781 12.445 -34.615 1.00 49.94 180 ASN A O 1
ATOM 1419 N N . ARG A 1 181 ? -12.603 10.218 -34.495 1.00 58.22 181 ARG A N 1
ATOM 1420 C CA . ARG A 1 181 ? -13.592 9.998 -33.435 1.00 58.22 181 ARG A CA 1
ATOM 1421 C C . ARG A 1 181 ? -12.857 9.706 -32.129 1.00 58.22 181 ARG A C 1
ATOM 1423 O O . ARG A 1 181 ? -11.995 8.833 -32.099 1.00 58.22 181 ARG A O 1
ATOM 1430 N N . GLU A 1 182 ? -13.199 10.444 -31.075 1.00 69.00 182 GLU A N 1
ATOM 1431 C CA . GLU A 1 182 ? -12.638 10.235 -29.737 1.00 69.00 182 GLU A CA 1
ATOM 1432 C C . GLU A 1 182 ? -12.854 8.787 -29.273 1.00 69.00 182 GLU A C 1
ATOM 1434 O O . GLU A 1 182 ? -13.918 8.203 -29.505 1.00 69.00 182 GLU A O 1
ATOM 1439 N N . ARG A 1 183 ? -11.831 8.203 -28.637 1.00 78.31 183 ARG A N 1
ATOM 1440 C CA . ARG A 1 183 ? -11.880 6.820 -28.148 1.00 78.31 183 ARG A CA 1
ATOM 1441 C C . ARG A 1 183 ? -12.846 6.682 -26.982 1.00 78.31 183 ARG A C 1
ATOM 1443 O O . ARG A 1 183 ? -12.860 7.509 -26.072 1.00 78.31 183 ARG A O 1
ATOM 1450 N N . SER A 1 184 ? -13.600 5.589 -26.985 1.00 86.25 184 SER A N 1
ATOM 1451 C CA . SER A 1 184 ? -14.478 5.228 -25.872 1.00 86.25 184 SER A CA 1
ATOM 1452 C C . SER A 1 184 ? -13.683 4.734 -24.657 1.00 86.25 184 SER A C 1
ATOM 1454 O O . SER A 1 184 ? -12.588 4.185 -24.789 1.00 86.25 184 SER A O 1
ATOM 1456 N N . TRP A 1 185 ? -14.266 4.862 -23.462 1.00 89.88 185 TRP A N 1
ATOM 1457 C CA . TRP A 1 185 ? -13.677 4.347 -22.219 1.00 89.88 185 TRP A CA 1
ATOM 1458 C C . TRP A 1 185 ? -13.372 2.842 -22.283 1.00 89.88 185 TRP A C 1
ATOM 1460 O O . TRP A 1 185 ? -12.295 2.413 -21.887 1.00 89.88 185 TRP A O 1
ATOM 1470 N N . ALA A 1 186 ? -14.261 2.043 -22.883 1.00 86.19 186 ALA A N 1
ATOM 1471 C CA . ALA A 1 186 ? -14.061 0.602 -23.048 1.00 86.19 186 ALA A CA 1
ATOM 1472 C C . ALA A 1 186 ? -12.902 0.251 -24.005 1.00 86.19 186 ALA A C 1
ATOM 1474 O O . ALA A 1 186 ? -12.218 -0.754 -23.823 1.00 86.19 186 ALA A O 1
ATOM 1475 N N . GLU A 1 187 ? -12.652 1.056 -25.043 1.00 84.12 187 GLU A N 1
ATOM 1476 C CA . GLU A 1 187 ? -11.468 0.888 -25.901 1.00 84.12 187 GLU A CA 1
ATOM 1477 C C . GLU A 1 187 ? -10.176 1.213 -25.154 1.00 84.12 187 GLU A C 1
ATOM 1479 O O . GLU A 1 187 ? -9.191 0.492 -25.306 1.00 84.12 187 GLU A O 1
ATOM 1484 N N . LEU A 1 188 ? -10.192 2.268 -24.337 1.00 88.06 188 LEU A N 1
ATOM 1485 C CA . LEU A 1 188 ? -9.058 2.671 -23.506 1.00 88.06 188 LEU A CA 1
ATOM 1486 C C . LEU A 1 188 ? -8.756 1.620 -22.426 1.00 88.06 188 LEU A C 1
ATOM 1488 O O . LEU A 1 188 ? -7.607 1.207 -22.283 1.00 88.06 188 LEU A O 1
ATOM 1492 N N . GLY A 1 189 ? -9.786 1.101 -21.751 1.00 87.88 189 GLY A N 1
ATOM 1493 C CA . GLY A 1 189 ? -9.656 0.005 -20.788 1.00 87.88 189 GLY A CA 1
ATOM 1494 C C . GLY A 1 189 ? -9.061 -1.265 -21.408 1.00 87.88 189 GLY A C 1
ATOM 1495 O O . GLY A 1 189 ? -8.174 -1.879 -20.821 1.00 87.88 189 GLY A O 1
ATOM 1496 N N . ARG A 1 190 ? -9.454 -1.620 -22.642 1.00 83.62 190 ARG A N 1
ATOM 1497 C CA . ARG A 1 190 ? -8.899 -2.791 -23.348 1.00 83.62 190 ARG A CA 1
ATOM 1498 C C . ARG A 1 190 ? -7.403 -2.677 -23.634 1.00 83.62 190 ARG A C 1
ATOM 1500 O O . ARG A 1 190 ? -6.690 -3.671 -23.515 1.00 83.62 190 ARG A O 1
ATOM 1507 N N . ILE A 1 191 ? -6.918 -1.499 -24.030 1.00 86.00 191 ILE A N 1
ATOM 1508 C CA . ILE A 1 191 ? -5.485 -1.310 -24.314 1.00 86.00 191 ILE A CA 1
ATOM 1509 C C . ILE A 1 191 ? -4.650 -1.112 -23.045 1.00 86.00 191 ILE A C 1
ATOM 1511 O O . ILE A 1 191 ? -3.439 -1.329 -23.095 1.00 86.00 191 ILE A O 1
ATOM 1515 N N . ALA A 1 192 ? -5.277 -0.727 -21.927 1.00 89.56 192 ALA A N 1
ATOM 1516 C CA . ALA A 1 192 ? -4.598 -0.389 -20.680 1.00 89.56 192 ALA A CA 1
ATOM 1517 C C . ALA A 1 192 ? -3.640 -1.491 -20.222 1.00 89.56 192 ALA A C 1
ATOM 1519 O O . ALA A 1 192 ? -2.496 -1.195 -19.907 1.00 89.56 192 ALA A O 1
ATOM 1520 N N . VAL A 1 193 ? -4.068 -2.758 -20.277 1.00 87.12 193 VAL A N 1
ATOM 1521 C CA . VAL A 1 193 ? -3.257 -3.915 -19.858 1.00 87.12 193 VAL A CA 1
ATOM 1522 C C . VAL A 1 193 ? -1.889 -3.917 -20.542 1.00 87.12 193 VAL A C 1
ATOM 1524 O O . VAL A 1 193 ? -0.864 -3.933 -19.875 1.00 87.12 193 VAL A O 1
ATOM 1527 N N . ASN A 1 194 ? -1.857 -3.806 -21.871 1.00 90.38 194 ASN A N 1
ATOM 1528 C CA . ASN A 1 194 ? -0.602 -3.851 -22.623 1.00 90.38 194 ASN A CA 1
ATOM 1529 C C . ASN A 1 194 ? 0.217 -2.562 -22.508 1.00 90.38 194 ASN A C 1
ATOM 1531 O O . ASN A 1 194 ? 1.441 -2.603 -22.614 1.00 90.38 194 ASN A O 1
ATOM 1535 N N . VAL A 1 195 ? -0.444 -1.419 -22.312 1.00 92.69 195 VAL A N 1
ATOM 1536 C CA . VAL A 1 195 ? 0.233 -0.146 -22.030 1.00 92.69 195 VAL A CA 1
ATOM 1537 C C . VAL A 1 195 ? 0.965 -0.232 -20.687 1.00 92.69 195 VAL A C 1
ATOM 1539 O O . VAL A 1 195 ? 2.128 0.153 -20.598 1.00 92.69 195 VAL A O 1
ATOM 1542 N N . LEU A 1 196 ? 0.319 -0.794 -19.668 1.00 92.25 196 LEU A N 1
ATOM 1543 C CA . LEU A 1 196 ? 0.886 -0.965 -18.333 1.00 92.25 196 LEU A CA 1
ATOM 1544 C C . LEU A 1 196 ? 1.959 -2.053 -18.301 1.00 92.25 196 LEU A C 1
ATOM 1546 O O . LEU A 1 196 ? 3.021 -1.810 -17.743 1.00 92.25 196 LEU A O 1
ATOM 1550 N N . ASP A 1 197 ? 1.748 -3.187 -18.974 1.00 91.81 197 ASP A N 1
ATOM 1551 C CA . ASP A 1 197 ? 2.769 -4.233 -19.129 1.00 91.81 197 ASP A CA 1
ATOM 1552 C C . ASP A 1 197 ? 4.032 -3.681 -19.805 1.00 91.81 197 ASP A C 1
ATOM 1554 O O . ASP A 1 197 ? 5.155 -4.041 -19.445 1.00 91.81 197 ASP A O 1
ATOM 1558 N N . HIS A 1 198 ? 3.869 -2.788 -20.786 1.00 95.62 198 HIS A N 1
ATOM 1559 C CA . HIS A 1 198 ? 4.993 -2.124 -21.436 1.00 95.62 198 HIS A CA 1
ATOM 1560 C C . HIS A 1 198 ? 5.719 -1.164 -20.486 1.00 95.62 198 HIS A C 1
ATOM 1562 O O . HIS A 1 198 ? 6.951 -1.124 -20.496 1.00 95.62 198 HIS A O 1
ATOM 1568 N N . LEU A 1 199 ? 4.990 -0.384 -19.683 1.00 96.06 199 LEU A N 1
ATOM 1569 C CA . LEU A 1 199 ? 5.573 0.511 -18.680 1.00 96.06 199 LEU A CA 1
ATOM 1570 C C . LEU A 1 199 ? 6.334 -0.281 -17.604 1.00 96.06 199 LEU A C 1
ATOM 1572 O O . LEU A 1 199 ? 7.515 -0.015 -17.395 1.00 96.06 199 LEU A O 1
ATOM 1576 N N . ASP A 1 200 ? 5.708 -1.303 -17.012 1.00 94.81 200 ASP A N 1
ATOM 1577 C CA . ASP A 1 200 ? 6.327 -2.206 -16.029 1.00 94.81 200 ASP A CA 1
ATOM 1578 C C . ASP A 1 200 ? 7.593 -2.861 -16.605 1.00 94.81 200 ASP A C 1
ATOM 1580 O O . ASP A 1 200 ? 8.662 -2.804 -15.993 1.00 94.81 200 ASP A O 1
ATOM 1584 N N . SER A 1 201 ? 7.523 -3.380 -17.836 1.00 94.62 201 SER A N 1
ATOM 1585 C CA . SER A 1 201 ? 8.692 -3.941 -18.526 1.00 94.62 201 SER A CA 1
ATOM 1586 C C . SER A 1 201 ? 9.791 -2.895 -18.735 1.00 94.62 201 SER A C 1
ATOM 1588 O O . SER A 1 201 ? 10.961 -3.186 -18.509 1.00 94.62 201 SER A O 1
ATOM 1590 N N . THR A 1 202 ? 9.440 -1.659 -19.107 1.00 96.94 202 THR A N 1
ATOM 1591 C CA . THR A 1 202 ? 10.411 -0.559 -19.277 1.00 96.94 202 THR A CA 1
ATOM 1592 C C . THR A 1 202 ? 11.126 -0.254 -17.959 1.00 96.94 202 THR A C 1
ATOM 1594 O O . THR A 1 202 ? 12.352 -0.139 -17.924 1.00 96.94 202 THR A O 1
ATOM 1597 N N . THR A 1 203 ? 10.389 -0.221 -16.849 1.00 97.19 203 THR A N 1
ATOM 1598 C CA . THR A 1 203 ? 10.954 -0.035 -15.510 1.00 97.19 203 THR A CA 1
ATOM 1599 C C . THR A 1 203 ? 11.859 -1.195 -15.098 1.00 97.19 203 THR A C 1
ATOM 1601 O O . THR A 1 203 ? 12.951 -0.957 -14.582 1.00 97.19 203 THR A O 1
ATOM 1604 N N . ARG A 1 204 ? 11.476 -2.449 -15.372 1.00 94.62 204 ARG A N 1
ATOM 1605 C CA . ARG A 1 204 ? 12.321 -3.628 -15.092 1.00 94.62 204 ARG A CA 1
ATOM 1606 C C . ARG A 1 204 ? 13.584 -3.662 -15.947 1.00 94.62 204 ARG A C 1
ATOM 1608 O O . ARG A 1 204 ? 14.637 -4.064 -15.448 1.00 94.62 204 ARG A O 1
ATOM 1615 N N . LEU A 1 205 ? 13.499 -3.241 -17.209 1.00 94.44 205 LEU A N 1
ATOM 1616 C CA . LEU A 1 205 ? 14.656 -3.096 -18.093 1.00 94.44 205 LEU A CA 1
ATOM 1617 C C . LEU A 1 205 ? 15.651 -2.087 -17.518 1.00 94.44 205 LEU A C 1
ATOM 1619 O O . LEU A 1 205 ? 16.829 -2.418 -17.385 1.00 94.44 205 LEU A O 1
ATOM 1623 N N . ALA A 1 206 ? 15.166 -0.914 -17.101 1.00 95.94 206 ALA A N 1
ATOM 1624 C CA . ALA A 1 206 ? 15.997 0.099 -16.461 1.00 95.94 206 ALA A CA 1
ATOM 1625 C C . ALA A 1 206 ? 16.618 -0.403 -15.155 1.00 95.94 206 ALA A C 1
ATOM 1627 O O . ALA A 1 206 ? 17.832 -0.340 -14.981 1.00 95.94 206 ALA A O 1
ATOM 1628 N N . ALA A 1 207 ? 15.822 -1.010 -14.276 1.00 94.19 207 ALA A N 1
ATOM 1629 C CA . ALA A 1 207 ? 16.311 -1.585 -13.028 1.00 94.19 207 ALA A CA 1
ATOM 1630 C C . ALA A 1 207 ? 17.415 -2.632 -13.243 1.00 94.19 207 ALA A C 1
ATOM 1632 O O . ALA A 1 207 ? 18.421 -2.636 -12.535 1.00 94.19 207 ALA A O 1
ATOM 1633 N N . ARG A 1 208 ? 17.260 -3.507 -14.244 1.00 91.88 208 ARG A N 1
ATOM 1634 C CA . ARG A 1 208 ? 18.264 -4.522 -14.582 1.00 91.88 208 ARG A CA 1
ATOM 1635 C C . ARG A 1 208 ? 19.545 -3.898 -15.131 1.00 91.88 208 ARG A C 1
ATOM 1637 O O . ARG A 1 208 ? 20.627 -4.331 -14.739 1.00 91.88 208 ARG A O 1
ATOM 1644 N N . ALA A 1 209 ? 19.433 -2.894 -16.000 1.00 93.12 209 ALA A N 1
ATOM 1645 C CA . ALA A 1 209 ? 20.583 -2.163 -16.518 1.00 93.12 209 ALA A CA 1
ATOM 1646 C C . ALA A 1 209 ? 21.364 -1.485 -15.379 1.00 93.12 209 ALA A C 1
ATOM 1648 O O . ALA A 1 209 ? 22.571 -1.709 -15.250 1.00 93.12 209 ALA A O 1
ATOM 1649 N N . ILE A 1 210 ? 20.652 -0.786 -14.488 1.00 92.69 210 ILE A N 1
ATOM 1650 C CA . ILE A 1 210 ? 21.200 -0.134 -13.292 1.00 92.69 210 ILE A CA 1
ATOM 1651 C C . ILE A 1 210 ? 21.936 -1.147 -12.413 1.00 92.69 210 ILE A C 1
ATOM 1653 O O . ILE A 1 210 ? 23.113 -0.955 -12.102 1.00 92.69 210 ILE A O 1
ATOM 1657 N N . TRP A 1 211 ? 21.261 -2.246 -12.059 1.00 87.88 211 TRP A N 1
ATOM 1658 C CA . TRP A 1 211 ? 21.808 -3.293 -11.198 1.00 87.88 211 TRP A CA 1
ATOM 1659 C C . TRP A 1 211 ? 23.036 -3.978 -11.807 1.00 87.88 211 TRP A C 1
ATOM 1661 O O . TRP A 1 211 ? 23.982 -4.326 -11.102 1.00 87.88 211 TRP A O 1
ATOM 1671 N N . SER A 1 212 ? 23.050 -4.155 -13.131 1.00 87.75 212 SER A N 1
ATOM 1672 C CA . SER A 1 212 ? 24.183 -4.756 -13.841 1.00 87.75 212 SER A CA 1
ATOM 1673 C C . SER A 1 212 ? 25.429 -3.863 -13.885 1.00 87.75 212 SER A C 1
ATOM 1675 O O . SER A 1 212 ? 26.522 -4.370 -14.133 1.00 87.75 212 SER A O 1
ATOM 1677 N N . GLY A 1 213 ? 25.286 -2.556 -13.642 1.00 89.38 213 GLY A N 1
ATOM 1678 C CA . GLY A 1 213 ? 26.375 -1.585 -13.744 1.00 89.38 213 GLY A CA 1
ATOM 1679 C C . GLY A 1 213 ? 26.695 -1.131 -15.169 1.00 89.38 213 GLY A C 1
ATOM 1680 O O . GLY A 1 213 ? 27.702 -0.455 -15.372 1.00 89.38 213 GLY A O 1
ATOM 1681 N N . ASP A 1 214 ? 25.885 -1.487 -16.165 1.00 92.19 214 ASP A N 1
ATOM 1682 C CA . ASP A 1 214 ? 26.097 -1.070 -17.551 1.00 92.19 214 ASP A CA 1
ATOM 1683 C C . ASP A 1 214 ? 25.674 0.393 -17.744 1.00 92.19 214 ASP A C 1
ATOM 1685 O O . ASP A 1 214 ? 24.482 0.716 -17.739 1.00 92.19 214 ASP A O 1
ATOM 1689 N N . ARG A 1 215 ? 26.651 1.288 -17.937 1.00 93.38 215 ARG A N 1
ATOM 1690 C CA . ARG A 1 215 ? 26.406 2.731 -18.098 1.00 93.38 215 ARG A CA 1
ATOM 1691 C C . ARG A 1 215 ? 25.564 3.053 -19.330 1.00 93.38 215 ARG A C 1
ATOM 1693 O O . ARG A 1 215 ? 24.689 3.909 -19.256 1.00 93.38 215 ARG A O 1
ATOM 1700 N N . LEU A 1 216 ? 25.816 2.389 -20.457 1.00 94.06 216 LEU A N 1
ATOM 1701 C CA . LEU A 1 216 ? 25.131 2.703 -21.710 1.00 94.06 216 LEU A CA 1
ATOM 1702 C C . LEU A 1 216 ? 23.690 2.195 -21.684 1.00 94.06 216 LEU A C 1
ATOM 1704 O O . LEU A 1 216 ? 22.777 2.935 -22.044 1.00 94.06 216 LEU A O 1
ATOM 1708 N N . ALA A 1 217 ? 23.487 0.965 -21.209 1.00 94.94 217 ALA A N 1
ATOM 1709 C CA . ALA A 1 217 ? 22.151 0.413 -21.025 1.00 94.94 217 ALA A CA 1
ATOM 1710 C C . ALA A 1 217 ? 21.343 1.239 -20.017 1.00 94.94 217 ALA A C 1
ATOM 1712 O O . ALA A 1 217 ? 20.179 1.536 -20.271 1.00 94.94 217 ALA A O 1
ATOM 1713 N N . THR A 1 218 ? 21.960 1.648 -18.901 1.00 95.44 218 THR A N 1
ATOM 1714 C CA . THR A 1 218 ? 21.314 2.495 -17.883 1.00 95.44 218 THR A CA 1
ATOM 1715 C C . THR A 1 218 ? 20.831 3.800 -18.503 1.00 95.44 218 THR A C 1
ATOM 1717 O O . THR A 1 218 ? 19.663 4.147 -18.368 1.00 95.44 218 THR A O 1
ATOM 1720 N N . ASN A 1 219 ? 21.697 4.476 -19.260 1.00 95.00 219 ASN A N 1
ATOM 1721 C CA . ASN A 1 219 ? 21.354 5.728 -19.922 1.00 95.00 219 ASN A CA 1
ATOM 1722 C C . ASN A 1 219 ? 20.157 5.574 -20.875 1.00 95.00 219 ASN A C 1
ATOM 1724 O O . ASN A 1 219 ? 19.187 6.312 -20.744 1.00 95.00 219 ASN A O 1
ATOM 1728 N N . TRP A 1 220 ? 20.194 4.599 -21.792 1.00 95.25 220 TRP A N 1
ATOM 1729 C CA . TRP A 1 220 ? 19.112 4.382 -22.762 1.00 95.25 220 TRP A CA 1
ATOM 1730 C C . TRP A 1 220 ? 17.798 3.936 -22.122 1.00 95.25 220 TRP A C 1
ATOM 1732 O O . TRP A 1 220 ? 16.729 4.344 -22.558 1.00 95.25 220 TRP A O 1
ATOM 1742 N N . THR A 1 221 ? 17.848 3.095 -21.092 1.00 95.88 221 THR A N 1
ATOM 1743 C CA . THR A 1 221 ? 16.630 2.576 -20.450 1.00 95.88 221 THR A CA 1
ATOM 1744 C C . THR A 1 221 ? 15.985 3.584 -19.498 1.00 95.88 221 THR A C 1
ATOM 1746 O O . THR A 1 221 ? 14.757 3.655 -19.442 1.00 95.88 221 THR A O 1
ATOM 1749 N N . CYS A 1 222 ? 16.774 4.408 -18.798 1.00 95.50 222 CYS A N 1
ATOM 1750 C CA . CYS A 1 222 ? 16.251 5.570 -18.078 1.00 95.50 222 CYS A CA 1
ATOM 1751 C C . CYS A 1 222 ? 15.643 6.586 -19.051 1.00 95.50 222 CYS A C 1
ATOM 1753 O O . CYS A 1 222 ? 14.555 7.087 -18.789 1.00 95.50 222 CYS A O 1
ATOM 1755 N N . ASP A 1 223 ? 16.296 6.839 -20.186 1.00 93.81 223 ASP A N 1
ATOM 1756 C CA . ASP A 1 223 ? 15.780 7.722 -21.234 1.00 93.81 223 ASP A CA 1
ATOM 1757 C C . ASP A 1 223 ? 14.445 7.228 -21.812 1.00 93.81 223 ASP A C 1
ATOM 1759 O O . ASP A 1 223 ? 13.478 7.988 -21.863 1.00 93.81 223 ASP A O 1
ATOM 1763 N N . LEU A 1 224 ? 14.348 5.927 -22.120 1.00 94.00 224 LEU A N 1
ATOM 1764 C CA . LEU A 1 224 ? 13.096 5.277 -22.514 1.00 94.00 224 LEU A CA 1
ATOM 1765 C C . LEU A 1 224 ? 11.985 5.526 -21.495 1.00 94.00 224 LEU A C 1
ATOM 1767 O O . LEU A 1 224 ? 10.864 5.831 -21.890 1.00 94.00 224 LEU A O 1
ATOM 1771 N N . LEU A 1 225 ? 12.275 5.390 -20.196 1.00 94.81 225 LEU A N 1
ATOM 1772 C CA . LEU A 1 225 ? 11.286 5.619 -19.147 1.00 94.81 225 LEU A CA 1
ATOM 1773 C C . LEU A 1 225 ? 10.877 7.096 -19.068 1.00 94.81 225 LEU A C 1
ATOM 1775 O O . LEU A 1 225 ? 9.685 7.370 -18.964 1.00 94.81 225 LEU A O 1
ATOM 1779 N N . LEU A 1 226 ? 11.817 8.040 -19.157 1.00 91.94 226 LEU A N 1
ATOM 1780 C CA . LEU A 1 226 ? 11.529 9.480 -19.128 1.00 91.94 226 LEU A CA 1
ATOM 1781 C C . LEU A 1 226 ? 10.684 9.921 -20.336 1.00 91.94 226 LEU A C 1
ATOM 1783 O O . LEU A 1 226 ? 9.693 10.630 -20.174 1.00 91.94 226 LEU A O 1
ATOM 1787 N N . HIS A 1 227 ? 10.993 9.431 -21.539 1.00 89.31 227 HIS A N 1
ATOM 1788 C CA . HIS A 1 227 ? 10.244 9.754 -22.758 1.00 89.31 227 HIS A CA 1
ATOM 1789 C C . HIS A 1 227 ? 8.964 8.929 -22.950 1.00 89.31 227 HIS A C 1
ATOM 1791 O O . HIS A 1 227 ? 8.134 9.270 -23.802 1.00 89.31 227 HIS A O 1
ATOM 1797 N N . TRP A 1 228 ? 8.769 7.872 -22.154 1.00 92.12 228 TRP A N 1
ATOM 1798 C CA . TRP A 1 228 ? 7.680 6.909 -22.315 1.00 92.12 228 TRP A CA 1
ATOM 1799 C C . TRP A 1 228 ? 6.308 7.585 -22.400 1.00 92.12 228 TRP A C 1
ATOM 1801 O O . TRP A 1 228 ? 5.523 7.321 -23.315 1.00 92.12 228 TRP A O 1
ATOM 1811 N N . LYS A 1 229 ? 6.033 8.510 -21.474 1.00 86.94 229 LYS A N 1
ATOM 1812 C CA . LYS A 1 229 ? 4.757 9.230 -21.394 1.00 86.94 229 LYS A CA 1
ATOM 1813 C C . LYS A 1 229 ? 4.481 10.018 -22.675 1.00 86.94 229 LYS A C 1
ATOM 1815 O O . LYS A 1 229 ? 3.427 9.842 -23.287 1.00 86.94 229 LYS A O 1
ATOM 1820 N N . ALA A 1 230 ? 5.426 10.859 -23.094 1.00 82.12 230 ALA A N 1
ATOM 1821 C CA . ALA A 1 230 ? 5.271 11.718 -24.268 1.00 82.12 230 ALA A CA 1
ATOM 1822 C C . ALA A 1 230 ? 5.031 10.905 -25.551 1.00 82.12 230 ALA A C 1
ATOM 1824 O O . ALA A 1 230 ? 4.326 11.346 -26.462 1.00 82.12 230 ALA A O 1
ATOM 1825 N N . GLN A 1 231 ? 5.592 9.698 -25.629 1.00 84.50 231 GLN A N 1
ATOM 1826 C CA . GLN A 1 231 ? 5.356 8.780 -26.739 1.00 84.50 231 GLN A CA 1
ATOM 1827 C C . GLN A 1 231 ? 3.981 8.116 -26.668 1.00 84.50 231 GLN A C 1
ATOM 1829 O O . GLN A 1 231 ? 3.294 8.036 -27.690 1.00 84.50 231 GLN A O 1
ATOM 1834 N N . ALA A 1 232 ? 3.563 7.675 -25.481 1.00 84.88 232 ALA A N 1
ATOM 1835 C CA . ALA A 1 232 ? 2.284 7.006 -25.281 1.00 84.88 232 ALA A CA 1
ATOM 1836 C C . ALA A 1 232 ? 1.090 7.947 -25.541 1.00 84.88 232 ALA A C 1
ATOM 1838 O O . ALA A 1 232 ? 0.142 7.568 -26.232 1.00 84.88 232 ALA A O 1
ATOM 1839 N N . GLU A 1 233 ? 1.166 9.201 -25.075 1.00 79.31 233 GLU A N 1
ATOM 1840 C CA . GLU A 1 233 ? 0.087 10.199 -25.187 1.00 79.31 233 GLU A CA 1
ATOM 1841 C C . GLU A 1 233 ? -0.325 10.516 -26.630 1.00 79.31 233 GLU A C 1
ATOM 1843 O O . GLU A 1 233 ? -1.489 10.841 -26.892 1.00 79.31 233 GLU A O 1
ATOM 1848 N N . ARG A 1 234 ? 0.591 10.350 -27.593 1.00 77.12 234 ARG A N 1
ATOM 1849 C CA . ARG A 1 234 ? 0.287 10.496 -29.027 1.00 77.12 234 ARG A CA 1
ATOM 1850 C C . ARG A 1 234 ? -0.792 9.517 -29.498 1.00 77.12 234 ARG A C 1
ATOM 1852 O O . ARG A 1 234 ? -1.440 9.774 -30.506 1.00 77.12 234 ARG A O 1
ATOM 1859 N N . GLY A 1 235 ? -0.991 8.402 -28.791 1.00 75.50 235 GLY A N 1
ATOM 1860 C CA . GLY A 1 235 ? -1.914 7.339 -29.178 1.00 75.50 235 GLY A CA 1
ATOM 1861 C C . GLY A 1 235 ? -3.390 7.580 -28.856 1.00 75.50 235 GLY A C 1
ATOM 1862 O O . GLY A 1 235 ? -4.243 6.978 -29.508 1.00 75.50 235 GLY A O 1
ATOM 1863 N N . TRP A 1 236 ? -3.715 8.426 -27.875 1.00 75.88 236 TRP A N 1
ATOM 1864 C CA . TRP A 1 236 ? -5.100 8.661 -27.427 1.00 75.88 236 TRP A CA 1
ATOM 1865 C C . TRP A 1 236 ? -5.529 10.135 -27.457 1.00 75.88 236 TRP A C 1
ATOM 1867 O O . TRP A 1 236 ? -6.598 10.462 -26.953 1.00 75.88 236 TRP A O 1
ATOM 1877 N N . GLU A 1 237 ? -4.735 11.008 -28.088 1.00 63.91 237 GLU A N 1
ATOM 1878 C CA . GLU A 1 237 ? -5.113 12.380 -28.469 1.00 63.91 237 GLU A CA 1
ATOM 1879 C C . GLU A 1 237 ? -5.737 13.222 -27.336 1.00 63.91 237 GLU A C 1
ATOM 1881 O O . GLU A 1 237 ? -6.676 13.985 -27.553 1.00 63.91 237 GLU A O 1
ATOM 1886 N N . SER A 1 238 ? -5.184 13.169 -26.120 1.00 59.62 238 SER A N 1
ATOM 1887 C CA . SER A 1 238 ? -5.690 13.945 -24.969 1.00 59.62 238 SER A CA 1
ATOM 1888 C C . SER A 1 238 ? -5.578 15.475 -25.134 1.00 59.62 238 SER A C 1
ATOM 1890 O O . SER A 1 238 ? -5.947 16.213 -24.222 1.00 59.62 238 SER A O 1
ATOM 1892 N N . ARG A 1 239 ? -5.026 15.972 -26.257 1.00 59.59 239 ARG A N 1
ATOM 1893 C CA . ARG A 1 239 ? -4.618 17.373 -26.506 1.00 59.59 239 ARG A CA 1
ATOM 1894 C C . ARG A 1 239 ? -3.853 17.995 -25.328 1.00 59.59 239 ARG A C 1
ATOM 1896 O O . ARG A 1 239 ? -3.949 19.199 -25.098 1.00 59.59 239 ARG A O 1
ATOM 1903 N N . GLY A 1 240 ? -3.136 17.168 -24.561 1.00 58.34 240 GLY A N 1
ATOM 1904 C CA . GLY A 1 240 ? -2.443 17.592 -23.350 1.00 58.34 240 GLY A CA 1
ATOM 1905 C C . GLY A 1 240 ? -3.379 18.213 -22.316 1.00 58.34 240 GLY A C 1
ATOM 1906 O O . GLY A 1 240 ? -2.954 19.107 -21.607 1.00 58.34 240 GLY A O 1
ATOM 1907 N N . ALA A 1 241 ? -4.651 17.813 -22.253 1.00 65.62 241 ALA A N 1
ATOM 1908 C CA . ALA A 1 241 ? -5.663 18.410 -21.383 1.00 65.62 241 ALA A CA 1
ATOM 1909 C C . ALA A 1 241 ? -5.824 17.674 -20.039 1.00 65.62 241 ALA A C 1
ATOM 1911 O O . ALA A 1 241 ? -6.690 18.033 -19.248 1.00 65.62 241 ALA A O 1
ATOM 1912 N N . TYR A 1 242 ? -4.991 16.669 -19.747 1.00 63.91 242 TYR A N 1
ATOM 1913 C CA . TYR A 1 242 ? -5.046 15.919 -18.485 1.00 63.91 242 TYR A CA 1
ATOM 1914 C C . TYR A 1 242 ? -4.786 16.798 -17.253 1.00 63.91 242 TYR A C 1
ATOM 1916 O O . TYR A 1 242 ? -5.331 16.521 -16.195 1.00 63.91 242 TYR A O 1
ATOM 1924 N N . TRP A 1 243 ? -4.058 17.915 -17.387 1.00 64.06 243 TRP A N 1
ATOM 1925 C CA . TRP A 1 243 ? -3.905 18.905 -16.309 1.00 64.06 243 TRP A CA 1
ATOM 1926 C C . TRP A 1 243 ? -5.226 19.585 -15.910 1.00 64.06 243 TRP A C 1
ATOM 1928 O O . TRP A 1 243 ? -5.277 20.221 -14.856 1.00 64.06 243 TRP A O 1
ATOM 1938 N N . LEU A 1 244 ? -6.288 19.474 -16.725 1.00 62.97 244 LEU A N 1
ATOM 1939 C CA . LEU A 1 244 ? -7.646 19.877 -16.334 1.00 62.97 244 LEU A CA 1
ATOM 1940 C C . LEU A 1 244 ? -8.183 18.969 -15.221 1.00 62.97 244 LEU A C 1
ATOM 1942 O O . LEU A 1 244 ? -8.902 19.429 -14.337 1.00 62.97 244 LEU A O 1
ATOM 1946 N N . LEU A 1 245 ? -7.795 17.693 -15.244 1.00 67.56 245 LEU A N 1
ATOM 1947 C CA . LEU A 1 245 ? -8.068 16.701 -14.214 1.00 67.56 245 LEU A CA 1
ATOM 1948 C C . LEU A 1 245 ? -6.914 16.678 -13.223 1.00 67.56 245 LEU A C 1
ATOM 1950 O O . LEU A 1 245 ? -6.056 15.801 -13.227 1.00 67.56 245 LEU A O 1
ATOM 1954 N N . ARG A 1 246 ? -6.900 17.659 -12.329 1.00 62.62 246 ARG A N 1
ATOM 1955 C CA . ARG A 1 246 ? -5.969 17.643 -11.200 1.00 62.62 246 ARG A CA 1
ATOM 1956 C C . ARG A 1 246 ? -6.467 16.703 -10.108 1.00 62.62 246 ARG A C 1
ATOM 1958 O O . ARG A 1 246 ? -6.959 17.157 -9.075 1.00 62.62 246 ARG A O 1
ATOM 1965 N N . SER A 1 247 ? -6.395 15.402 -10.369 1.00 65.19 247 SER A N 1
ATOM 1966 C CA . SER A 1 247 ? -6.727 14.370 -9.394 1.00 65.19 247 SER A CA 1
ATOM 1967 C C . SER A 1 247 ? -5.551 13.413 -9.244 1.00 65.19 247 SER A C 1
ATOM 1969 O O . SER A 1 247 ? -5.453 12.370 -9.888 1.00 65.19 247 SER A O 1
ATOM 1971 N N . GLU A 1 248 ? -4.650 13.789 -8.340 1.00 75.38 248 GLU A N 1
ATOM 1972 C CA . GLU A 1 248 ? -3.533 12.957 -7.881 1.00 75.38 248 GLU A CA 1
ATOM 1973 C C . GLU A 1 248 ? -3.989 11.658 -7.202 1.00 75.38 248 GLU A C 1
ATOM 1975 O O . GLU A 1 248 ? -3.157 10.822 -6.869 1.00 75.38 248 GLU A O 1
ATOM 1980 N N . ALA A 1 249 ? -5.296 11.484 -6.990 1.00 79.44 249 ALA A N 1
ATOM 1981 C CA . ALA A 1 249 ? -5.908 10.272 -6.461 1.00 79.44 249 ALA A CA 1
ATOM 1982 C C . ALA A 1 249 ? -6.321 9.268 -7.555 1.00 79.44 249 ALA A C 1
ATOM 1984 O O . ALA A 1 249 ? -6.718 8.156 -7.225 1.00 79.44 249 ALA A O 1
ATOM 1985 N N . LEU A 1 250 ? -6.254 9.630 -8.845 1.00 87.56 250 LEU A N 1
ATOM 1986 C CA . LEU A 1 250 ? -6.613 8.712 -9.930 1.00 87.56 250 LEU A CA 1
ATOM 1987 C C . LEU A 1 250 ? -5.577 7.597 -10.080 1.00 87.56 250 LEU A C 1
ATOM 1989 O O . LEU A 1 250 ? -4.390 7.869 -10.271 1.00 87.56 250 LEU A O 1
ATOM 1993 N N . THR A 1 251 ? -6.055 6.355 -10.052 1.00 90.38 251 THR A N 1
ATOM 1994 C CA . THR A 1 251 ? -5.256 5.134 -10.207 1.00 90.38 251 THR A CA 1
ATOM 1995 C C . THR A 1 251 ? -5.884 4.186 -11.225 1.00 90.38 251 THR A C 1
ATOM 1997 O O . THR A 1 251 ? -6.949 4.453 -11.788 1.00 90.38 251 THR A O 1
ATOM 2000 N N . LEU A 1 252 ? -5.210 3.058 -11.462 1.00 88.94 252 LEU A N 1
ATOM 2001 C CA . LEU A 1 252 ? -5.650 2.012 -12.389 1.00 88.94 252 LEU A CA 1
ATOM 2002 C C . LEU A 1 252 ? -7.003 1.399 -12.012 1.00 88.94 252 LEU A C 1
ATOM 2004 O O . LEU A 1 252 ? -7.730 0.970 -12.900 1.00 88.94 252 LEU A O 1
ATOM 2008 N N . GLU A 1 253 ? -7.372 1.428 -10.730 1.00 87.25 253 GLU A N 1
ATOM 2009 C CA . GLU A 1 253 ? -8.665 0.937 -10.230 1.00 87.25 253 GLU A CA 1
ATOM 2010 C C . GLU A 1 253 ? -9.844 1.699 -10.853 1.00 87.25 253 GLU A C 1
ATOM 2012 O O . GLU A 1 253 ? -10.920 1.143 -11.053 1.00 87.25 253 GLU A O 1
ATOM 2017 N N . GLY A 1 254 ? -9.635 2.961 -11.252 1.00 86.81 254 GLY A N 1
ATOM 2018 C CA . GLY A 1 254 ? -10.647 3.730 -11.974 1.00 86.81 254 GLY A CA 1
ATOM 2019 C C . GLY A 1 254 ? -11.055 3.091 -13.306 1.00 86.81 254 GLY A C 1
ATOM 2020 O O . GLY A 1 254 ? -12.193 3.259 -13.731 1.00 86.81 254 GLY A O 1
ATOM 2021 N N . LEU A 1 255 ? -10.162 2.325 -13.946 1.00 89.06 255 LEU A N 1
ATOM 2022 C CA . LEU A 1 255 ? -10.430 1.644 -15.219 1.00 89.06 255 LEU A CA 1
ATOM 2023 C C . LEU A 1 255 ? -11.360 0.431 -15.075 1.00 89.06 255 LEU A C 1
ATOM 2025 O O . LEU A 1 255 ? -11.859 -0.059 -16.086 1.00 89.06 255 LEU A O 1
ATOM 2029 N N . GLU A 1 256 ? -11.600 -0.049 -13.850 1.00 88.12 256 GLU A N 1
ATOM 2030 C CA . GLU A 1 256 ? -12.554 -1.134 -13.579 1.00 88.12 256 GLU A CA 1
ATOM 2031 C C . GLU A 1 256 ? -14.014 -0.650 -13.587 1.00 88.12 256 GLU A C 1
ATOM 2033 O O . GLU A 1 256 ? -14.936 -1.459 -13.699 1.00 88.12 256 GLU A O 1
ATOM 2038 N N . LEU A 1 257 ? -14.228 0.665 -13.492 1.00 89.44 257 LEU A N 1
ATOM 2039 C CA . LEU A 1 257 ? -15.545 1.293 -13.532 1.00 89.44 257 LEU A CA 1
ATOM 2040 C C . LEU A 1 257 ? -16.000 1.524 -14.973 1.00 89.44 257 LEU A C 1
ATOM 2042 O O . LEU A 1 257 ? -15.187 1.751 -15.875 1.00 89.44 257 LEU A O 1
ATOM 2046 N N . ASP A 1 258 ? -17.315 1.552 -15.194 1.00 91.62 258 ASP A N 1
ATOM 2047 C CA . ASP A 1 258 ? -17.841 2.085 -16.449 1.00 91.62 258 ASP A CA 1
ATOM 2048 C C . ASP A 1 258 ? -17.653 3.615 -16.532 1.00 91.62 258 ASP A C 1
ATOM 2050 O O . ASP A 1 258 ? -17.338 4.296 -15.550 1.00 91.62 258 ASP A O 1
ATOM 2054 N N . TRP A 1 259 ? -17.823 4.180 -17.732 1.00 91.38 259 TRP A N 1
ATOM 2055 C CA . TRP A 1 259 ? -17.605 5.615 -17.936 1.00 91.38 259 TRP A CA 1
ATOM 2056 C C . TRP A 1 259 ? -18.549 6.483 -17.100 1.00 91.38 259 TRP A C 1
ATOM 2058 O O . TRP A 1 259 ? -18.139 7.541 -16.629 1.00 91.38 259 TRP A O 1
ATOM 2068 N N . GLN A 1 260 ? -19.797 6.050 -16.909 1.00 89.75 260 GLN A N 1
ATOM 2069 C CA . GLN A 1 260 ? -20.781 6.824 -16.164 1.00 89.75 260 GLN A CA 1
ATOM 2070 C C . GLN A 1 260 ? -20.362 6.913 -14.693 1.00 89.75 260 GLN A C 1
ATOM 2072 O O . GLN A 1 260 ? -20.191 8.016 -14.176 1.00 89.75 260 GLN A O 1
ATOM 2077 N N . GLN A 1 261 ? -20.080 5.770 -14.069 1.00 89.44 261 GLN A N 1
ATOM 2078 C CA . GLN A 1 261 ? -19.585 5.666 -12.698 1.00 89.44 261 GLN A CA 1
ATOM 2079 C C . GLN A 1 261 ? -18.290 6.455 -12.493 1.00 89.44 261 GLN A C 1
ATOM 2081 O O . GLN A 1 261 ? -18.131 7.142 -11.484 1.00 89.44 261 GLN A O 1
ATOM 2086 N N . MET A 1 262 ? -17.359 6.375 -13.449 1.00 88.56 262 MET A N 1
ATOM 2087 C CA . MET A 1 262 ? -16.110 7.127 -13.383 1.00 88.56 262 MET A CA 1
ATOM 2088 C C . MET A 1 262 ? -16.369 8.635 -13.469 1.00 88.56 262 MET A C 1
ATOM 2090 O O . MET A 1 262 ? -15.827 9.393 -12.670 1.00 88.56 262 MET A O 1
ATOM 2094 N N . SER A 1 263 ? -17.221 9.077 -14.397 1.00 86.62 263 SER A N 1
ATOM 2095 C CA . SER A 1 263 ? -17.542 10.495 -14.587 1.00 86.62 263 SER A CA 1
ATOM 2096 C C . SER A 1 263 ? -18.251 11.119 -13.380 1.00 86.62 263 SER A C 1
ATOM 2098 O O . SER A 1 263 ? -17.953 12.257 -13.029 1.00 86.62 263 SER A O 1
ATOM 2100 N N . GLU A 1 264 ? -19.114 10.362 -12.693 1.00 84.69 264 GLU A N 1
ATOM 2101 C CA . GLU A 1 264 ? -19.821 10.799 -11.481 1.00 84.69 264 GLU A CA 1
ATOM 2102 C C . GLU A 1 264 ? -18.876 11.003 -10.284 1.00 84.69 264 GLU A C 1
ATOM 2104 O O . GLU A 1 264 ? -19.150 11.826 -9.411 1.00 84.69 264 GLU A O 1
ATOM 2109 N N . ARG A 1 265 ? -17.742 10.288 -10.245 1.00 80.31 265 ARG A N 1
ATOM 2110 C CA . ARG A 1 265 ? -16.716 10.427 -9.195 1.00 80.31 265 ARG A CA 1
ATOM 2111 C C . ARG A 1 265 ? -15.780 11.615 -9.407 1.00 80.31 265 ARG A C 1
ATOM 2113 O O . ARG A 1 265 ? -15.023 11.964 -8.501 1.00 80.31 265 ARG A O 1
ATOM 2120 N N . LEU A 1 266 ? -15.778 12.216 -10.594 1.00 80.81 266 LEU A N 1
ATOM 2121 C CA . LEU A 1 266 ? -14.887 13.323 -10.914 1.00 80.81 266 LEU A CA 1
ATOM 2122 C C . LEU A 1 266 ? -15.503 14.646 -10.474 1.00 80.81 266 LEU A C 1
ATOM 2124 O O . LEU A 1 266 ? -16.657 14.953 -10.767 1.00 80.81 266 LEU A O 1
ATOM 2128 N N . ALA A 1 267 ? -14.700 15.475 -9.811 1.00 69.12 267 ALA A N 1
ATOM 2129 C CA . ALA A 1 267 ? -15.095 16.850 -9.560 1.00 69.12 267 ALA A CA 1
ATOM 2130 C C . ALA A 1 267 ? -15.234 17.601 -10.901 1.00 69.12 267 ALA A C 1
ATOM 2132 O O . ALA A 1 267 ? -14.361 17.462 -11.767 1.00 69.12 267 ALA A O 1
ATOM 2133 N N . PRO A 1 268 ? -16.288 18.419 -11.083 1.00 67.94 268 PRO A N 1
ATOM 2134 C CA . PRO A 1 268 ? -16.426 19.231 -12.282 1.00 67.94 268 PRO A CA 1
ATOM 2135 C C . PRO A 1 268 ? -15.226 20.185 -12.399 1.00 67.94 268 PRO A C 1
ATOM 2137 O O . PRO A 1 268 ? -14.783 20.750 -11.391 1.00 67.94 268 PRO A O 1
ATOM 2140 N N . PRO A 1 269 ? -14.671 20.383 -13.605 1.00 68.12 269 PRO A N 1
ATOM 2141 C CA . PRO A 1 269 ? -13.511 21.239 -13.773 1.00 68.12 269 PRO A CA 1
ATOM 2142 C C . PRO A 1 269 ? -13.908 22.698 -13.552 1.00 68.12 269 PRO A C 1
ATOM 2144 O O . PRO A 1 269 ? -14.987 23.138 -13.950 1.00 68.12 269 PRO A O 1
ATOM 2147 N N . VAL A 1 270 ? -12.993 23.464 -12.957 1.00 63.38 270 VAL A N 1
ATOM 2148 C CA . VAL A 1 270 ? -13.207 24.874 -12.583 1.00 63.38 270 VAL A CA 1
ATOM 2149 C C . VAL A 1 270 ? -13.599 25.742 -13.790 1.00 63.38 270 VAL A C 1
ATOM 2151 O O . VAL A 1 270 ? -14.392 26.669 -13.650 1.00 63.38 270 VAL A O 1
ATOM 2154 N N . ASP A 1 271 ? -13.113 25.392 -14.984 1.00 66.94 271 ASP A N 1
ATOM 2155 C CA . ASP A 1 271 ? -13.309 26.163 -16.218 1.00 66.94 271 ASP A CA 1
ATOM 2156 C C . ASP A 1 271 ? -14.530 25.718 -17.050 1.00 66.94 271 ASP A C 1
ATOM 2158 O O . ASP A 1 271 ? -14.702 26.170 -18.184 1.00 66.94 271 ASP A O 1
ATOM 2162 N N . GLY A 1 272 ? -15.359 24.795 -16.541 1.00 65.88 272 GLY A N 1
ATOM 2163 C CA . GLY A 1 272 ? -16.585 24.336 -17.213 1.00 65.88 272 GLY A CA 1
ATOM 2164 C C . GLY A 1 272 ? -16.376 23.564 -18.525 1.00 65.88 272 GLY A C 1
ATOM 2165 O O . GLY A 1 272 ? -17.337 23.324 -19.254 1.00 65.88 272 GLY A O 1
ATOM 2166 N N . ARG A 1 273 ? -15.133 23.186 -18.853 1.00 73.19 273 ARG A N 1
ATOM 2167 C CA . ARG A 1 273 ? -14.817 22.332 -20.011 1.00 73.19 273 ARG A CA 1
ATOM 2168 C C . ARG A 1 273 ? -15.323 20.910 -19.779 1.00 73.19 273 ARG A C 1
ATOM 2170 O O . ARG A 1 273 ? -15.266 20.411 -18.664 1.00 73.19 273 ARG A O 1
ATOM 2177 N N . GLU A 1 274 ? -15.780 20.240 -20.828 1.00 73.88 274 GLU A N 1
ATOM 2178 C CA . GLU A 1 274 ? -16.218 18.848 -20.720 1.00 73.88 274 GLU A CA 1
ATOM 2179 C C . GLU A 1 274 ? -15.017 17.922 -20.470 1.00 73.88 274 GLU A C 1
ATOM 2181 O O . GLU A 1 274 ? -13.992 18.013 -21.151 1.00 73.88 274 GLU A O 1
ATOM 2186 N N . ILE A 1 275 ? -15.133 17.049 -19.467 1.00 82.50 275 ILE A N 1
ATOM 2187 C CA . ILE A 1 275 ? -14.143 16.009 -19.189 1.00 82.50 275 ILE A CA 1
ATOM 2188 C C . ILE A 1 275 ? -14.448 14.818 -20.097 1.00 82.50 275 ILE A C 1
ATOM 2190 O O . ILE A 1 275 ? -15.519 14.225 -20.000 1.00 82.50 275 ILE A O 1
ATOM 2194 N N . THR A 1 276 ? -13.491 14.437 -20.942 1.00 85.88 276 THR A N 1
ATOM 2195 C CA . THR A 1 276 ? -13.632 13.292 -21.851 1.00 85.88 276 THR A CA 1
ATOM 2196 C C . THR A 1 276 ? -12.865 12.066 -21.350 1.00 85.88 276 THR A C 1
ATOM 2198 O O . THR A 1 276 ? -11.893 12.173 -20.595 1.00 85.88 276 THR A O 1
ATOM 2201 N N . ALA A 1 277 ? -13.276 10.877 -21.797 1.00 88.31 277 ALA A N 1
ATOM 2202 C CA . ALA A 1 277 ? -12.646 9.604 -21.437 1.00 88.31 277 ALA A CA 1
ATOM 2203 C C . ALA A 1 277 ? -11.119 9.562 -21.689 1.00 88.31 277 ALA A C 1
ATOM 2205 O O . ALA A 1 277 ? -10.389 9.153 -20.782 1.00 88.31 277 ALA A O 1
ATOM 2206 N N . PRO A 1 278 ? -10.588 10.043 -22.835 1.00 86.94 278 PRO A N 1
ATOM 2207 C CA . PRO A 1 278 ? -9.141 10.093 -23.065 1.00 86.94 278 PRO A CA 1
ATOM 2208 C C . PRO A 1 278 ? -8.371 10.988 -22.085 1.00 86.94 278 PRO A C 1
ATOM 2210 O O . PRO A 1 278 ? -7.205 10.720 -21.799 1.00 86.94 278 PRO A O 1
ATOM 2213 N N . VAL A 1 279 ? -9.002 12.043 -21.562 1.00 85.75 279 VAL A N 1
ATOM 2214 C CA . VAL A 1 279 ? -8.386 12.967 -20.597 1.00 85.75 279 VAL A CA 1
ATOM 2215 C C . VAL A 1 279 ? -8.232 12.282 -19.235 1.00 85.75 279 VAL A C 1
ATOM 2217 O O . VAL A 1 279 ? -7.153 12.345 -18.647 1.00 85.75 279 VAL A O 1
ATOM 2220 N N . VAL A 1 280 ? -9.259 11.556 -18.775 1.00 88.88 280 VAL A N 1
ATOM 2221 C CA . VAL A 1 280 ? -9.209 10.767 -17.526 1.00 88.88 280 VAL A CA 1
ATOM 2222 C C . VAL A 1 280 ? -8.215 9.622 -17.632 1.00 88.88 280 VAL A C 1
ATOM 2224 O O . VAL A 1 280 ? -7.382 9.443 -16.747 1.00 88.88 280 VAL A O 1
ATOM 2227 N N . PHE A 1 281 ? -8.255 8.884 -18.740 1.00 89.69 281 PHE A N 1
ATOM 2228 C CA . PHE A 1 281 ? -7.304 7.812 -19.004 1.00 89.69 281 PHE A CA 1
ATOM 2229 C C . PHE A 1 281 ? -5.863 8.333 -19.017 1.00 89.69 281 PHE A C 1
ATOM 2231 O O . PHE A 1 281 ? -4.996 7.769 -18.355 1.00 89.69 281 PHE A O 1
ATOM 2238 N N . GLY A 1 282 ? -5.614 9.454 -19.702 1.00 88.06 282 GLY A N 1
ATOM 2239 C CA . GLY A 1 282 ? -4.306 10.105 -19.718 1.00 88.06 282 GLY A CA 1
ATOM 2240 C C . GLY A 1 282 ? -3.812 10.485 -18.320 1.00 88.06 282 GLY A C 1
ATOM 2241 O O . GLY A 1 282 ? -2.651 10.242 -18.013 1.00 88.06 282 GLY A O 1
ATOM 2242 N N . ALA A 1 283 ? -4.687 11.005 -17.451 1.00 87.94 283 ALA A N 1
ATOM 2243 C CA . ALA A 1 283 ? -4.335 11.324 -16.065 1.00 87.94 283 ALA A CA 1
ATOM 2244 C C . ALA A 1 283 ? -3.973 10.070 -15.243 1.00 87.94 283 ALA A C 1
ATOM 2246 O O . ALA A 1 283 ? -2.970 10.076 -14.532 1.00 87.94 283 ALA A O 1
ATOM 2247 N N . ILE A 1 284 ? -4.735 8.977 -15.385 1.00 91.06 284 ILE A N 1
ATOM 2248 C CA . ILE A 1 284 ? -4.440 7.687 -14.736 1.00 91.06 284 ILE A CA 1
ATOM 2249 C C . ILE A 1 284 ? -3.067 7.158 -15.174 1.00 91.06 284 ILE A C 1
ATOM 2251 O O . ILE A 1 284 ? -2.239 6.802 -14.336 1.00 91.06 284 ILE A O 1
ATOM 2255 N N . ILE A 1 285 ? -2.803 7.133 -16.484 1.00 91.06 285 ILE A N 1
ATOM 2256 C CA . ILE A 1 285 ? -1.534 6.634 -17.029 1.00 91.06 285 ILE A CA 1
ATOM 2257 C C . ILE A 1 285 ? -0.363 7.552 -16.657 1.00 91.06 285 ILE A C 1
ATOM 2259 O O . ILE A 1 285 ? 0.726 7.061 -16.367 1.00 91.06 285 ILE A O 1
ATOM 2263 N N . HIS A 1 286 ? -0.577 8.869 -16.604 1.00 89.38 286 HIS A N 1
ATOM 2264 C CA . HIS A 1 286 ? 0.431 9.819 -16.139 1.00 89.38 286 HIS A CA 1
ATOM 2265 C C . HIS A 1 286 ? 0.833 9.557 -14.683 1.00 89.38 286 HIS A C 1
ATOM 2267 O O . HIS A 1 286 ? 2.025 9.498 -14.380 1.00 89.38 286 HIS A O 1
ATOM 2273 N N . ASN A 1 287 ? -0.148 9.341 -13.802 1.00 91.50 287 ASN A N 1
ATOM 2274 C CA . ASN A 1 287 ? 0.099 8.988 -12.406 1.00 91.50 287 ASN A CA 1
ATOM 2275 C C . ASN A 1 287 ? 0.863 7.662 -12.292 1.00 91.50 287 ASN A C 1
ATOM 2277 O O . ASN A 1 287 ? 1.854 7.600 -11.568 1.00 91.50 287 ASN A O 1
ATOM 2281 N N . ALA A 1 288 ? 0.469 6.643 -13.065 1.00 93.75 288 ALA A N 1
ATOM 2282 C CA . ALA A 1 288 ? 1.162 5.356 -13.106 1.00 93.75 288 ALA A CA 1
ATOM 2283 C C . ALA A 1 288 ? 2.623 5.489 -13.557 1.00 93.75 288 ALA A C 1
ATOM 2285 O O . ALA A 1 288 ? 3.518 4.952 -12.906 1.00 93.75 288 ALA A O 1
ATOM 2286 N N . TRP A 1 289 ? 2.882 6.238 -14.630 1.00 94.56 289 TRP A N 1
ATOM 2287 C CA . TRP A 1 289 ? 4.236 6.524 -15.107 1.00 94.56 289 TRP A CA 1
ATOM 2288 C C . TRP A 1 289 ? 5.078 7.242 -14.048 1.00 94.56 289 TRP A C 1
ATOM 2290 O O . TRP A 1 289 ? 6.176 6.788 -13.726 1.00 94.56 289 TRP A O 1
ATOM 2300 N N . ARG A 1 290 ? 4.547 8.317 -13.457 1.00 92.94 290 ARG A N 1
ATOM 2301 C CA . ARG A 1 290 ? 5.233 9.079 -12.406 1.00 92.94 290 ARG A CA 1
ATOM 2302 C C . ARG A 1 290 ? 5.581 8.186 -11.216 1.00 92.94 290 ARG A C 1
ATOM 2304 O O . ARG A 1 290 ? 6.694 8.263 -10.701 1.00 92.94 290 ARG A O 1
ATOM 2311 N N . ASP A 1 291 ? 4.667 7.304 -10.828 1.00 95.62 291 ASP A N 1
ATOM 2312 C CA . ASP A 1 291 ? 4.871 6.363 -9.730 1.00 95.62 291 ASP A CA 1
ATOM 2313 C C . ASP A 1 291 ? 5.953 5.322 -10.042 1.00 95.62 291 ASP A C 1
ATOM 2315 O O . ASP A 1 291 ? 6.752 5.001 -9.163 1.00 95.62 291 ASP A O 1
ATOM 2319 N N . HIS A 1 292 ? 6.072 4.856 -11.291 1.00 96.69 292 HIS A N 1
ATOM 2320 C CA . HIS A 1 292 ? 7.185 3.995 -11.713 1.00 96.69 292 HIS A CA 1
ATOM 2321 C C . HIS A 1 292 ? 8.534 4.727 -11.661 1.00 96.69 292 HIS A C 1
ATOM 2323 O O . HIS A 1 292 ? 9.522 4.147 -11.207 1.00 96.69 292 HIS A O 1
ATOM 2329 N N . VAL A 1 293 ? 8.584 6.000 -12.076 1.00 96.06 293 VAL A N 1
ATOM 2330 C CA . VAL A 1 293 ? 9.801 6.829 -12.003 1.00 96.06 293 VAL A CA 1
ATOM 2331 C C . VAL A 1 293 ? 10.236 7.025 -10.548 1.00 96.06 293 VAL A C 1
ATOM 2333 O O . VAL A 1 293 ? 11.392 6.757 -10.219 1.00 96.06 293 VAL A O 1
ATOM 2336 N N . VAL A 1 294 ? 9.317 7.434 -9.664 1.00 95.75 294 VAL A N 1
ATOM 2337 C CA . VAL A 1 294 ? 9.599 7.631 -8.230 1.00 95.75 294 VAL A CA 1
ATOM 2338 C C . VAL A 1 294 ? 10.015 6.320 -7.566 1.00 95.75 294 VAL A C 1
ATOM 2340 O O . VAL A 1 294 ? 10.991 6.297 -6.815 1.00 95.75 294 VAL A O 1
ATOM 2343 N N . THR A 1 295 ? 9.328 5.219 -7.878 1.00 96.00 295 THR A N 1
ATOM 2344 C CA . THR A 1 295 ? 9.651 3.891 -7.342 1.00 96.00 295 THR A CA 1
ATOM 2345 C C . THR A 1 295 ? 11.056 3.462 -7.753 1.00 96.00 295 THR A C 1
ATOM 2347 O O . THR A 1 295 ? 11.857 3.092 -6.897 1.00 96.00 295 THR A O 1
ATOM 2350 N N . LEU A 1 296 ? 11.402 3.558 -9.041 1.00 96.56 296 LEU A N 1
ATOM 2351 C CA . LEU A 1 296 ? 12.720 3.153 -9.528 1.00 96.56 296 LEU A CA 1
ATOM 2352 C C . LEU A 1 296 ? 13.841 4.044 -8.979 1.00 96.56 296 LEU A C 1
ATOM 2354 O O . LEU A 1 296 ? 14.881 3.527 -8.575 1.00 96.56 296 LEU A O 1
ATOM 2358 N N . ALA A 1 297 ? 13.626 5.361 -8.913 1.00 96.06 297 ALA A N 1
ATOM 2359 C CA . ALA A 1 297 ? 14.581 6.284 -8.306 1.00 96.06 297 ALA A CA 1
ATOM 2360 C C . ALA A 1 297 ? 14.818 5.957 -6.822 1.00 96.06 297 ALA A C 1
ATOM 2362 O O . ALA A 1 297 ? 15.960 5.943 -6.364 1.00 96.06 297 ALA A O 1
ATOM 2363 N N . SER A 1 298 ? 13.756 5.628 -6.085 1.00 95.31 298 SER A N 1
ATOM 2364 C CA . SER A 1 298 ? 13.838 5.276 -4.662 1.00 95.31 298 SER A CA 1
ATOM 2365 C C . SER A 1 298 ? 14.514 3.922 -4.446 1.00 95.31 298 SER A C 1
ATOM 2367 O O . SER A 1 298 ? 15.333 3.786 -3.543 1.00 95.31 298 SER A O 1
ATOM 2369 N N . VAL A 1 299 ? 14.259 2.935 -5.308 1.00 93.81 299 VAL A N 1
ATOM 2370 C CA . VAL A 1 299 ? 14.980 1.652 -5.287 1.00 93.81 299 VAL A CA 1
ATOM 2371 C C . VAL A 1 299 ? 16.465 1.849 -5.592 1.00 93.81 299 VAL A C 1
ATOM 2373 O O . VAL A 1 299 ? 17.305 1.274 -4.906 1.00 93.81 299 VAL A O 1
ATOM 2376 N N . ALA A 1 300 ? 16.812 2.701 -6.560 1.00 93.62 300 ALA A N 1
ATOM 2377 C CA . ALA A 1 300 ? 18.204 3.042 -6.832 1.00 93.62 300 ALA A CA 1
ATOM 2378 C C . ALA A 1 300 ? 18.867 3.712 -5.612 1.00 93.62 300 ALA A C 1
ATOM 2380 O O . ALA A 1 300 ? 19.944 3.302 -5.189 1.00 93.62 300 ALA A O 1
ATOM 2381 N N . ILE A 1 301 ? 18.208 4.672 -4.963 1.00 93.25 301 ILE A N 1
ATOM 2382 C CA . ILE A 1 301 ? 18.721 5.272 -3.720 1.00 93.25 301 ILE A CA 1
ATOM 2383 C C . ILE A 1 301 ? 18.907 4.209 -2.629 1.00 93.25 301 ILE A C 1
ATOM 2385 O O . ILE A 1 301 ? 19.955 4.173 -1.989 1.00 93.25 301 ILE A O 1
ATOM 2389 N N . HIS A 1 302 ? 17.939 3.308 -2.455 1.00 91.56 302 HIS A N 1
ATOM 2390 C CA . HIS A 1 302 ? 18.030 2.211 -1.493 1.00 91.56 302 HIS A CA 1
ATOM 2391 C C . HIS A 1 302 ? 19.238 1.299 -1.773 1.00 91.56 302 HIS A C 1
ATOM 2393 O O . HIS A 1 302 ? 20.013 0.997 -0.865 1.00 91.56 302 HIS A O 1
ATOM 2399 N N . TRP A 1 303 ? 19.456 0.919 -3.033 1.00 89.50 303 TRP A N 1
ATOM 2400 C CA . TRP A 1 303 ? 20.637 0.168 -3.461 1.00 89.50 303 TRP A CA 1
ATOM 2401 C C . TRP A 1 303 ? 21.940 0.895 -3.130 1.00 89.50 303 TRP A C 1
ATOM 2403 O O . TRP A 1 303 ? 22.852 0.283 -2.583 1.00 89.50 303 TRP A O 1
ATOM 2413 N N . ALA A 1 304 ? 22.022 2.202 -3.384 1.00 88.81 304 ALA A N 1
ATOM 2414 C CA . ALA A 1 304 ? 23.207 2.991 -3.050 1.00 88.81 304 ALA A CA 1
ATOM 2415 C C . ALA A 1 304 ? 23.491 3.052 -1.535 1.00 88.81 304 ALA A C 1
ATOM 2417 O O . ALA A 1 304 ? 24.638 3.254 -1.134 1.00 88.81 304 ALA A O 1
ATOM 2418 N N . MET A 1 305 ? 22.470 2.881 -0.690 1.00 86.25 305 MET A N 1
ATOM 2419 C CA . MET A 1 305 ? 22.622 2.888 0.766 1.00 86.25 305 MET A CA 1
ATOM 2420 C C . MET A 1 305 ? 23.063 1.542 1.347 1.00 86.25 305 MET A C 1
ATOM 2422 O O . MET A 1 305 ? 23.862 1.507 2.284 1.00 86.25 305 MET A O 1
ATOM 2426 N N . HIS A 1 306 ? 22.514 0.440 0.842 1.00 78.75 306 HIS A N 1
ATOM 2427 C CA . HIS A 1 306 ? 22.625 -0.864 1.503 1.00 78.75 306 HIS A CA 1
ATOM 2428 C C . HIS A 1 306 ? 23.546 -1.849 0.789 1.00 78.75 306 HIS A C 1
ATOM 2430 O O . HIS A 1 306 ? 24.042 -2.790 1.411 1.00 78.75 306 HIS A O 1
ATOM 2436 N N . ASP A 1 307 ? 23.821 -1.617 -0.489 1.00 67.94 307 ASP A N 1
ATOM 2437 C CA . ASP A 1 307 ? 24.621 -2.506 -1.305 1.00 67.94 307 ASP A CA 1
ATOM 2438 C C . ASP A 1 307 ? 25.902 -1.802 -1.789 1.00 67.94 307 ASP A C 1
ATOM 2440 O O . ASP A 1 307 ? 25.991 -0.585 -1.937 1.00 67.94 307 ASP A O 1
ATOM 2444 N N . THR A 1 308 ? 26.945 -2.585 -2.066 1.00 63.06 308 THR A N 1
ATOM 2445 C CA . THR A 1 308 ? 28.143 -2.088 -2.767 1.00 63.06 308 THR A CA 1
ATOM 2446 C C . THR A 1 308 ? 27.848 -2.054 -4.261 1.00 63.06 308 THR A C 1
ATOM 2448 O O . THR A 1 308 ? 28.216 -2.984 -4.980 1.00 63.06 308 THR A O 1
ATOM 2451 N N . VAL A 1 309 ? 27.109 -1.041 -4.710 1.00 62.69 309 VAL A N 1
ATOM 2452 C CA . VAL A 1 309 ? 26.569 -0.977 -6.081 1.00 62.69 309 VAL A CA 1
ATOM 2453 C C . VAL A 1 309 ? 27.352 0.024 -6.934 1.00 62.69 309 VAL A C 1
ATOM 2455 O O . VAL A 1 309 ? 27.859 1.009 -6.397 1.00 62.69 309 VAL A O 1
ATOM 2458 N N . PRO A 1 310 ? 27.483 -0.227 -8.251 1.00 68.12 310 PRO A N 1
ATOM 2459 C CA . PRO A 1 310 ? 28.062 0.706 -9.212 1.00 68.12 310 PRO A CA 1
ATOM 2460 C C . PRO A 1 310 ? 27.600 2.169 -9.100 1.00 68.12 310 PRO A C 1
ATOM 2462 O O . PRO A 1 310 ? 26.427 2.441 -8.851 1.00 68.12 310 PRO A O 1
ATOM 2465 N N . ASP A 1 311 ? 28.479 3.111 -9.469 1.00 77.31 311 ASP A N 1
ATOM 2466 C CA . ASP A 1 311 ? 28.159 4.548 -9.616 1.00 77.31 311 ASP A CA 1
ATOM 2467 C C . ASP A 1 311 ? 26.940 4.829 -10.525 1.00 77.31 311 ASP A C 1
ATOM 2469 O O . ASP A 1 311 ? 26.307 5.881 -10.423 1.00 77.31 311 ASP A O 1
ATOM 2473 N N . THR A 1 312 ? 26.583 3.886 -11.411 1.00 84.88 312 THR A N 1
ATOM 2474 C CA . THR A 1 312 ? 25.405 3.972 -12.295 1.00 84.88 312 THR A CA 1
ATOM 2475 C C . THR A 1 312 ? 24.093 4.110 -11.535 1.00 84.88 312 THR A C 1
ATOM 2477 O O . THR A 1 312 ? 23.135 4.646 -12.080 1.00 84.88 312 THR A O 1
ATOM 2480 N N . VAL A 1 313 ? 24.035 3.657 -10.282 1.00 90.94 313 VAL A N 1
ATOM 2481 C CA . VAL A 1 313 ? 22.834 3.741 -9.449 1.00 90.94 313 VAL A CA 1
ATOM 2482 C C . VAL A 1 313 ? 22.473 5.181 -9.112 1.00 90.94 313 VAL A C 1
ATOM 2484 O O . VAL A 1 313 ? 21.346 5.607 -9.360 1.00 90.94 313 VAL A O 1
ATOM 2487 N N . LEU A 1 314 ? 23.430 5.945 -8.578 1.00 90.94 314 LEU A N 1
ATOM 2488 C CA . LEU A 1 314 ? 23.203 7.349 -8.229 1.00 90.94 314 LEU A CA 1
ATOM 2489 C C . LEU A 1 314 ? 23.001 8.196 -9.487 1.00 90.94 314 LEU A C 1
ATOM 2491 O O . LEU A 1 314 ? 22.162 9.093 -9.488 1.00 90.94 314 LEU A O 1
ATOM 2495 N N . GLN A 1 315 ? 23.695 7.858 -10.579 1.00 92.38 315 GLN A N 1
ATOM 2496 C CA . GLN A 1 315 ? 23.460 8.475 -11.881 1.00 92.38 315 GLN A CA 1
ATOM 2497 C C . GLN A 1 315 ? 22.014 8.259 -12.358 1.00 92.38 315 GLN A C 1
ATOM 2499 O O . GLN A 1 315 ? 21.354 9.217 -12.746 1.00 92.38 315 GLN A O 1
ATOM 2504 N N . ALA A 1 316 ? 21.496 7.030 -12.305 1.00 94.38 316 ALA A N 1
ATOM 2505 C CA . ALA A 1 316 ? 20.129 6.735 -12.722 1.00 94.38 316 ALA A CA 1
ATOM 2506 C C . ALA A 1 316 ? 19.089 7.423 -11.832 1.00 94.38 316 ALA A C 1
ATOM 2508 O O . ALA A 1 316 ? 18.154 8.038 -12.341 1.00 94.38 316 ALA A O 1
ATOM 2509 N N . ALA A 1 317 ? 19.269 7.375 -10.508 1.00 95.19 317 ALA A N 1
ATOM 2510 C CA . ALA A 1 317 ? 18.402 8.084 -9.570 1.00 95.19 317 ALA A CA 1
ATOM 2511 C C . ALA A 1 317 ? 18.369 9.589 -9.873 1.00 95.19 317 ALA A C 1
ATOM 2513 O O . ALA A 1 317 ? 17.295 10.189 -9.913 1.00 95.19 317 ALA A O 1
ATOM 2514 N N . ARG A 1 318 ? 19.529 10.187 -10.165 1.00 93.75 318 ARG A N 1
ATOM 2515 C CA . ARG A 1 318 ? 19.628 11.583 -10.591 1.00 93.75 318 ARG A CA 1
ATOM 2516 C C . ARG A 1 318 ? 18.879 11.832 -11.899 1.00 93.75 318 ARG A C 1
ATOM 2518 O O . ARG A 1 318 ? 18.056 12.741 -11.926 1.00 93.75 318 ARG A O 1
ATOM 2525 N N . MET A 1 319 ? 19.103 11.021 -12.937 1.00 93.44 319 MET A N 1
ATOM 2526 C CA . MET A 1 319 ? 18.413 11.163 -14.227 1.00 93.44 319 MET A CA 1
ATOM 2527 C C . MET A 1 319 ? 16.892 11.161 -14.060 1.00 93.44 319 MET A C 1
ATOM 2529 O O . MET A 1 319 ? 16.207 12.029 -14.595 1.00 93.44 319 MET A O 1
ATOM 2533 N N . LEU A 1 320 ? 16.375 10.225 -13.263 1.00 95.00 320 LEU A N 1
ATOM 2534 C CA . LEU A 1 320 ? 14.944 10.064 -13.013 1.00 95.00 320 LEU A CA 1
ATOM 2535 C C . LEU A 1 320 ? 14.349 11.216 -12.190 1.00 95.00 320 LEU A C 1
ATOM 2537 O O . LEU A 1 320 ? 13.279 11.718 -12.522 1.00 95.00 320 LEU A O 1
ATOM 2541 N N . LEU A 1 321 ? 15.034 11.662 -11.131 1.00 93.12 321 LEU A N 1
ATOM 2542 C CA . LEU A 1 321 ? 14.546 12.749 -10.272 1.00 93.12 321 LEU A CA 1
ATOM 2543 C C . LEU A 1 321 ? 14.663 14.122 -10.935 1.00 93.12 321 LEU A C 1
ATOM 2545 O O . LEU A 1 321 ? 13.817 14.989 -10.722 1.00 93.12 321 LEU A O 1
ATOM 2549 N N . ARG A 1 322 ? 15.711 14.343 -11.728 1.00 89.81 322 ARG A N 1
ATOM 2550 C CA . ARG A 1 322 ? 15.964 15.622 -12.401 1.00 89.81 322 ARG A CA 1
ATOM 2551 C C . ARG A 1 322 ? 15.331 15.723 -13.775 1.00 89.81 322 ARG A C 1
ATOM 2553 O O . ARG A 1 322 ? 15.343 16.811 -14.340 1.00 89.81 322 ARG A O 1
ATOM 2560 N N . ASN A 1 323 ? 14.768 14.622 -14.270 1.00 88.06 323 ASN A N 1
ATOM 2561 C CA . ASN A 1 323 ? 14.312 14.509 -15.643 1.00 88.06 323 ASN A CA 1
ATOM 2562 C C . ASN A 1 323 ? 15.438 14.890 -16.629 1.00 88.06 323 ASN A C 1
ATOM 2564 O O . ASN A 1 323 ? 15.273 15.744 -17.497 1.00 88.06 323 ASN A O 1
ATOM 2568 N N . GLU A 1 324 ? 16.624 14.299 -16.436 1.00 89.31 324 GLU A N 1
ATOM 2569 C CA . GLU A 1 324 ? 17.799 14.486 -17.298 1.00 89.31 324 GLU A CA 1
ATOM 2570 C C . GLU A 1 324 ? 17.859 13.341 -18.331 1.00 89.31 324 GLU A C 1
ATOM 2572 O O . GLU A 1 324 ? 18.416 12.281 -18.027 1.00 89.31 324 GLU A O 1
ATOM 2577 N N . PRO A 1 325 ? 17.289 13.509 -19.542 1.00 87.19 325 PRO A N 1
ATOM 2578 C CA . PRO A 1 325 ? 17.357 12.489 -20.583 1.00 87.19 325 PRO A CA 1
ATOM 2579 C C . PRO A 1 325 ? 18.790 12.288 -21.087 1.00 87.19 325 PRO A C 1
ATOM 2581 O O . PRO A 1 325 ? 19.610 13.213 -21.087 1.00 87.19 325 PRO A O 1
ATOM 2584 N N . HIS A 1 326 ? 19.075 11.077 -21.561 1.00 88.94 326 HIS A N 1
ATOM 2585 C CA . HIS A 1 326 ? 20.338 10.746 -22.212 1.00 88.94 326 HIS A CA 1
ATOM 2586 C C . HIS A 1 326 ? 20.430 11.367 -23.608 1.00 88.94 326 HIS A C 1
ATOM 2588 O O . HIS A 1 326 ? 21.455 11.967 -23.942 1.00 88.94 326 HIS A O 1
ATOM 2594 N N . ASP A 1 327 ? 19.370 11.230 -24.408 1.00 84.19 327 ASP A N 1
ATOM 2595 C CA . ASP A 1 327 ? 19.269 11.797 -25.750 1.00 84.19 327 ASP A CA 1
ATOM 2596 C C . ASP A 1 327 ? 18.055 12.723 -25.812 1.00 84.19 327 ASP A C 1
ATOM 2598 O O . ASP A 1 327 ? 16.913 12.303 -25.669 1.00 84.19 327 ASP A O 1
ATOM 2602 N N . ARG A 1 328 ? 18.297 14.018 -26.031 1.00 67.38 328 ARG A N 1
ATOM 2603 C CA . ARG A 1 328 ? 17.217 15.013 -26.085 1.00 67.38 328 ARG A CA 1
ATOM 2604 C C . ARG A 1 328 ? 16.342 14.874 -27.336 1.00 67.38 328 ARG A C 1
ATOM 2606 O O . ARG A 1 328 ? 15.223 15.382 -27.332 1.00 67.38 328 ARG A O 1
ATOM 2613 N N . GLY A 1 329 ? 16.831 14.214 -28.392 1.00 65.50 329 GLY A N 1
ATOM 2614 C CA . GLY A 1 329 ? 16.086 13.994 -29.635 1.00 65.50 329 GLY A CA 1
ATOM 2615 C C . GLY A 1 329 ? 15.474 15.262 -30.267 1.00 65.50 329 GLY A C 1
ATOM 2616 O O . GLY A 1 329 ? 15.937 16.381 -30.049 1.00 65.50 329 GLY A O 1
ATOM 2617 N N . ASP A 1 330 ? 14.418 15.061 -31.071 1.00 52.75 330 ASP A N 1
ATOM 2618 C CA . ASP A 1 330 ? 13.567 16.104 -31.698 1.00 52.75 330 ASP A CA 1
ATOM 2619 C C . ASP A 1 330 ? 12.142 16.114 -31.098 1.00 52.75 330 ASP A C 1
ATOM 2621 O O . ASP A 1 330 ? 11.170 16.587 -31.692 1.00 52.75 330 ASP A O 1
ATOM 2625 N N . VAL A 1 331 ? 11.971 15.525 -29.909 1.00 50.16 331 VAL A N 1
ATOM 2626 C CA . VAL A 1 331 ? 10.682 15.525 -29.213 1.00 50.16 331 VAL A CA 1
ATOM 2627 C C . VAL A 1 331 ? 10.480 16.926 -28.643 1.00 50.16 331 VAL A C 1
ATOM 2629 O O . VAL A 1 331 ? 11.000 17.275 -27.590 1.00 50.16 331 VAL A O 1
ATOM 2632 N N . GLY A 1 332 ? 9.791 17.761 -29.421 1.00 45.09 332 GLY A N 1
ATOM 2633 C CA . GLY A 1 332 ? 9.608 19.180 -29.152 1.00 45.09 332 GLY A CA 1
ATOM 2634 C C . GLY A 1 332 ? 9.257 19.499 -27.699 1.00 45.09 332 GLY A C 1
ATOM 2635 O O . GLY A 1 332 ? 8.229 19.063 -27.203 1.00 45.09 332 GLY A O 1
ATOM 2636 N N . HIS A 1 333 ? 10.114 20.307 -27.069 1.00 43.00 333 HIS A N 1
ATOM 2637 C CA . HIS A 1 333 ? 9.821 21.217 -25.956 1.00 43.00 333 HIS A CA 1
ATOM 2638 C C . HIS A 1 333 ? 8.746 20.715 -24.978 1.00 43.00 333 HIS A C 1
ATOM 2640 O O . HIS A 1 333 ? 7.645 21.266 -24.903 1.00 43.00 333 HIS A O 1
ATOM 2646 N N . HIS A 1 334 ? 9.094 19.720 -24.171 1.00 49.62 334 HIS A N 1
ATOM 2647 C CA . HIS A 1 334 ? 8.439 19.541 -22.885 1.00 49.62 334 HIS A CA 1
ATOM 2648 C C . HIS A 1 334 ? 9.420 19.968 -21.795 1.00 49.62 334 HIS A C 1
ATOM 2650 O O . HIS A 1 334 ? 10.362 19.254 -21.471 1.00 49.62 334 HIS A O 1
ATOM 2656 N N . ASP A 1 335 ? 9.194 21.176 -21.272 1.00 48.75 335 ASP A N 1
ATOM 2657 C CA . ASP A 1 335 ? 9.744 21.697 -20.013 1.00 48.75 335 ASP A CA 1
ATOM 2658 C C . ASP A 1 335 ? 9.191 20.850 -18.844 1.00 48.75 335 ASP A C 1
ATOM 2660 O O . ASP A 1 335 ? 8.439 21.323 -17.989 1.00 48.75 335 ASP A O 1
ATOM 2664 N N . GLU A 1 336 ? 9.464 19.545 -18.831 1.00 62.78 336 GLU A N 1
ATOM 2665 C CA . GLU A 1 336 ? 9.155 18.719 -17.672 1.00 62.78 336 GLU A CA 1
ATOM 2666 C C . GLU A 1 336 ? 10.200 19.036 -16.603 1.00 62.78 336 GLU A C 1
ATOM 2668 O O . GLU A 1 336 ? 11.364 18.642 -16.680 1.00 62.78 336 GLU A O 1
ATOM 2673 N N . GLN A 1 337 ? 9.769 19.862 -15.650 1.00 76.00 337 GLN A N 1
ATOM 2674 C CA . GLN A 1 337 ? 10.575 20.313 -14.526 1.00 76.00 337 GLN A CA 1
ATOM 2675 C C . GLN A 1 337 ? 11.095 19.113 -13.717 1.00 76.00 337 GLN A C 1
ATOM 2677 O O . GLN A 1 337 ? 10.414 18.085 -13.649 1.00 76.00 337 GLN A O 1
ATOM 2682 N N . PRO A 1 338 ? 12.260 19.249 -13.056 1.00 86.69 338 PRO A N 1
ATOM 2683 C CA . PRO A 1 338 ? 12.708 18.285 -12.057 1.00 86.69 338 PRO A CA 1
ATOM 2684 C C . PRO A 1 338 ? 11.597 17.949 -11.054 1.00 86.69 338 PRO A C 1
ATOM 2686 O O . PRO A 1 338 ? 10.815 18.827 -10.679 1.00 86.69 338 PRO A O 1
ATOM 2689 N N . MET A 1 339 ? 11.557 16.700 -10.583 1.00 89.69 339 MET A N 1
ATOM 2690 C CA . MET A 1 339 ? 10.626 16.269 -9.540 1.00 89.69 339 MET A CA 1
ATOM 2691 C C . MET A 1 339 ? 10.786 17.155 -8.305 1.00 89.69 339 MET A C 1
ATOM 2693 O O . MET A 1 339 ? 11.899 17.363 -7.818 1.00 89.69 339 MET A O 1
ATOM 2697 N N . SER A 1 340 ? 9.671 17.650 -7.771 1.00 91.50 340 SER A N 1
ATOM 2698 C CA . SER A 1 340 ? 9.659 18.324 -6.476 1.00 91.50 340 SER A CA 1
ATOM 2699 C C . SER A 1 340 ? 9.510 17.319 -5.330 1.00 91.50 340 SER A C 1
ATOM 2701 O O . SER A 1 340 ? 9.031 16.197 -5.513 1.00 91.50 340 SER A O 1
ATOM 2703 N N . ALA A 1 341 ? 9.854 17.735 -4.106 1.00 93.56 341 ALA A N 1
ATOM 2704 C CA . ALA A 1 341 ? 9.599 16.921 -2.916 1.00 93.56 341 ALA A CA 1
ATOM 2705 C C . ALA A 1 341 ? 8.095 16.622 -2.743 1.00 93.56 341 ALA A C 1
ATOM 2707 O O . ALA A 1 341 ? 7.727 15.544 -2.278 1.00 93.56 341 ALA A O 1
ATOM 2708 N N . ALA A 1 342 ? 7.223 17.543 -3.173 1.00 93.06 342 ALA A N 1
ATOM 2709 C CA . ALA A 1 342 ? 5.780 17.329 -3.191 1.00 93.06 342 ALA A CA 1
ATOM 2710 C C . ALA A 1 342 ? 5.349 16.250 -4.199 1.00 93.06 342 ALA A C 1
ATOM 2712 O O . ALA A 1 342 ? 4.479 15.454 -3.860 1.00 93.06 342 ALA A O 1
ATOM 2713 N N . ASP A 1 343 ? 5.958 16.174 -5.389 1.00 91.50 343 ASP A N 1
ATOM 2714 C CA . ASP A 1 343 ? 5.638 15.134 -6.383 1.00 91.50 343 ASP A CA 1
ATOM 2715 C C . ASP A 1 343 ? 5.988 13.733 -5.859 1.00 91.50 343 ASP A C 1
ATOM 2717 O O . ASP A 1 343 ? 5.187 12.803 -5.975 1.00 91.50 343 ASP A O 1
ATOM 2721 N N . ILE A 1 344 ? 7.155 13.597 -5.220 1.00 94.81 344 ILE A N 1
ATOM 2722 C CA . ILE A 1 344 ? 7.612 12.341 -4.602 1.00 94.81 344 ILE A CA 1
ATOM 2723 C C . ILE A 1 344 ? 6.668 11.929 -3.468 1.00 94.81 344 ILE A C 1
ATOM 2725 O O . ILE A 1 344 ? 6.270 10.763 -3.373 1.00 94.81 344 ILE A O 1
ATOM 2729 N N . LEU A 1 345 ? 6.272 12.887 -2.625 1.00 95.75 345 LEU A N 1
ATOM 2730 C CA . LEU A 1 345 ? 5.343 12.636 -1.528 1.00 95.75 345 LEU A CA 1
ATOM 2731 C C . LEU A 1 345 ? 3.958 12.226 -2.042 1.00 95.75 345 LEU A C 1
ATOM 2733 O O . LEU A 1 345 ? 3.394 11.250 -1.555 1.00 95.75 345 LEU A O 1
ATOM 2737 N N . ILE A 1 346 ? 3.423 12.931 -3.042 1.00 94.44 346 ILE A N 1
ATOM 2738 C CA . ILE A 1 346 ? 2.144 12.608 -3.687 1.00 94.44 346 ILE A CA 1
ATOM 2739 C C . ILE A 1 346 ? 2.168 11.186 -4.247 1.00 94.44 346 ILE A C 1
ATOM 2741 O O . ILE A 1 346 ? 1.263 10.407 -3.955 1.00 94.44 346 ILE A O 1
ATOM 2745 N N . SER A 1 347 ? 3.214 10.838 -4.998 1.00 94.38 347 SER A N 1
ATOM 2746 C CA . SER A 1 347 ? 3.398 9.503 -5.566 1.00 94.38 347 SER A CA 1
ATOM 2747 C C . SER A 1 347 ? 3.404 8.426 -4.477 1.00 94.38 347 SER A C 1
ATOM 2749 O O . SER A 1 347 ? 2.612 7.482 -4.509 1.00 94.38 347 SER A O 1
ATOM 2751 N N . SER A 1 348 ? 4.204 8.632 -3.428 1.00 94.62 348 SER A N 1
ATOM 2752 C CA . SER A 1 348 ? 4.312 7.685 -2.316 1.00 94.62 348 SER A CA 1
ATOM 2753 C C . SER A 1 348 ? 2.986 7.513 -1.561 1.00 94.62 348 SER A C 1
ATOM 2755 O O . SER A 1 348 ? 2.601 6.402 -1.187 1.00 94.62 348 SER A O 1
ATOM 2757 N N . LEU A 1 349 ? 2.246 8.605 -1.347 1.00 94.06 349 LEU A N 1
ATOM 2758 C CA . LEU A 1 349 ? 0.934 8.572 -0.699 1.00 94.06 349 LEU A CA 1
ATOM 2759 C C . LEU A 1 349 ? -0.131 7.928 -1.587 1.00 94.06 349 LEU A C 1
ATOM 2761 O O . LEU A 1 349 ? -0.975 7.195 -1.074 1.00 94.06 349 LEU A O 1
ATOM 2765 N N . ARG A 1 350 ? -0.109 8.162 -2.902 1.00 92.69 350 ARG A N 1
ATOM 2766 C CA . ARG A 1 350 ? -1.028 7.523 -3.852 1.00 92.69 350 ARG A CA 1
ATOM 2767 C C . ARG A 1 350 ? -0.833 6.008 -3.851 1.00 92.69 350 ARG A C 1
ATOM 2769 O O . ARG A 1 350 ? -1.813 5.297 -3.635 1.00 92.69 350 ARG A O 1
ATOM 2776 N N . ILE A 1 351 ? 0.404 5.525 -3.993 1.00 91.44 351 ILE A N 1
ATOM 2777 C CA . ILE A 1 351 ? 0.722 4.087 -3.978 1.00 91.44 351 ILE A CA 1
ATOM 2778 C C . ILE A 1 351 ? 0.254 3.441 -2.668 1.00 91.44 351 ILE A C 1
ATOM 2780 O O . ILE A 1 351 ? -0.450 2.438 -2.685 1.00 91.44 351 ILE A O 1
ATOM 2784 N N . THR A 1 352 ? 0.576 4.043 -1.520 1.00 87.25 352 THR A N 1
ATOM 2785 C CA . THR A 1 352 ? 0.269 3.449 -0.204 1.00 87.25 352 THR A CA 1
ATOM 2786 C C . THR A 1 352 ? -1.202 3.482 0.188 1.00 87.25 352 THR A C 1
ATOM 2788 O O . THR A 1 352 ? -1.586 2.769 1.115 1.00 87.25 352 THR A O 1
ATOM 2791 N N . SER A 1 353 ? -2.020 4.313 -0.459 1.00 83.81 353 SER A N 1
ATOM 2792 C CA . SER A 1 353 ? -3.416 4.532 -0.060 1.00 83.81 353 SER A CA 1
ATOM 2793 C C . SER A 1 353 ? -4.459 3.944 -1.004 1.00 83.81 353 SER A C 1
ATOM 2795 O O . SER A 1 353 ? -5.623 3.864 -0.605 1.00 83.81 353 SER A O 1
ATOM 2797 N N . SER A 1 354 ? -4.053 3.511 -2.199 1.00 82.88 354 SER A N 1
ATOM 2798 C CA . SER A 1 354 ? -4.953 3.039 -3.256 1.00 82.88 354 SER A CA 1
ATOM 2799 C C . SER A 1 354 ? -5.093 1.514 -3.221 1.00 82.88 354 SER A C 1
ATOM 2801 O O . SER A 1 354 ? -4.269 0.786 -3.779 1.00 82.88 354 SER A O 1
ATOM 2803 N N . GLY A 1 355 ? -6.121 1.069 -2.494 1.00 73.94 355 GLY A N 1
ATOM 2804 C CA . GLY A 1 355 ? -6.474 -0.334 -2.290 1.00 73.94 355 GLY A CA 1
ATOM 2805 C C . GLY A 1 355 ? -5.618 -1.078 -1.253 1.00 73.94 355 GLY A C 1
ATOM 2806 O O . GLY A 1 355 ? -4.702 -0.531 -0.633 1.00 73.94 355 GLY A O 1
ATOM 2807 N N . GLU A 1 356 ? -5.963 -2.344 -1.009 1.00 67.62 356 GLU A N 1
ATOM 2808 C CA . GLU A 1 356 ? -5.268 -3.202 -0.042 1.00 67.62 356 GLU A CA 1
ATOM 2809 C C . GLU A 1 356 ? -3.992 -3.810 -0.631 1.00 67.62 356 GLU A C 1
ATOM 2811 O O . GLU A 1 356 ? -4.019 -4.384 -1.715 1.00 67.62 356 GLU A O 1
ATOM 2816 N N . ARG A 1 357 ? -2.881 -3.787 0.115 1.00 57.22 357 ARG A N 1
ATOM 2817 C CA . ARG A 1 357 ? -1.567 -4.275 -0.356 1.00 57.22 357 ARG A CA 1
ATOM 2818 C C . ARG A 1 357 ? -1.535 -5.743 -0.794 1.00 57.22 357 ARG A C 1
ATOM 2820 O O . ARG A 1 357 ? -0.691 -6.105 -1.601 1.00 57.22 357 ARG A O 1
ATOM 2827 N N . PHE A 1 358 ? -2.423 -6.576 -0.254 1.00 60.09 358 PHE A N 1
ATOM 2828 C CA . PHE A 1 358 ? -2.483 -8.012 -0.553 1.00 60.09 358 PHE A CA 1
ATOM 2829 C C . PHE A 1 358 ? -3.648 -8.391 -1.474 1.00 60.09 358 PHE A C 1
ATOM 2831 O O . PHE A 1 358 ? -3.807 -9.565 -1.804 1.00 60.09 358 PHE A O 1
ATOM 2838 N N . ALA A 1 359 ? -4.463 -7.423 -1.899 1.00 69.12 359 ALA A N 1
ATOM 2839 C CA . ALA A 1 359 ? -5.496 -7.671 -2.891 1.00 69.12 359 ALA A CA 1
ATOM 2840 C C . ALA A 1 359 ? -4.849 -7.726 -4.279 1.00 69.12 359 ALA A C 1
ATOM 2842 O O . ALA A 1 359 ? -4.298 -6.731 -4.735 1.00 69.12 359 ALA A O 1
ATOM 2843 N N . GLU A 1 360 ? -4.956 -8.865 -4.972 1.00 61.00 360 GLU A N 1
ATOM 2844 C CA . GLU A 1 360 ? -4.274 -9.149 -6.254 1.00 61.00 360 GLU A CA 1
ATOM 2845 C C . GLU A 1 360 ? -4.482 -8.096 -7.363 1.00 61.00 360 GLU A C 1
ATOM 2847 O O . GLU A 1 360 ? -3.739 -8.085 -8.341 1.00 61.00 360 GLU A O 1
ATOM 2852 N N . ARG A 1 361 ? -5.496 -7.228 -7.245 1.00 69.75 361 ARG A N 1
ATOM 2853 C CA . ARG A 1 361 ? -5.852 -6.211 -8.249 1.00 69.75 361 ARG A CA 1
ATOM 2854 C C . ARG A 1 361 ? -5.712 -4.767 -7.778 1.00 69.75 361 ARG A C 1
ATOM 2856 O O . ARG A 1 361 ? -6.044 -3.863 -8.539 1.00 69.75 361 ARG A O 1
ATOM 2863 N N . SER A 1 362 ? -5.244 -4.527 -6.555 1.00 83.81 362 SER A N 1
ATOM 2864 C CA . SER A 1 362 ? -5.098 -3.152 -6.083 1.00 83.81 362 SER A CA 1
ATOM 2865 C C . SER A 1 362 ? -3.898 -2.457 -6.716 1.00 83.81 362 SER A C 1
ATOM 2867 O O . SER A 1 362 ? -2.904 -3.074 -7.130 1.00 83.81 362 SER A O 1
ATOM 2869 N N . TYR A 1 363 ? -3.965 -1.130 -6.740 1.00 89.19 363 TYR A N 1
ATOM 2870 C CA . TYR A 1 363 ? -2.839 -0.323 -7.188 1.00 89.19 363 TYR A CA 1
ATOM 2871 C C . TYR A 1 363 ? -1.617 -0.502 -6.272 1.00 89.19 363 TYR A C 1
ATOM 2873 O O . TYR A 1 363 ? -0.501 -0.679 -6.759 1.00 89.19 363 TYR A O 1
ATOM 2881 N N . ALA A 1 364 ? -1.829 -0.552 -4.953 1.00 88.31 364 ALA A N 1
ATOM 2882 C CA . ALA A 1 364 ? -0.774 -0.831 -3.982 1.00 88.31 364 ALA A CA 1
ATOM 2883 C C . ALA A 1 364 ? -0.089 -2.192 -4.224 1.00 88.31 364 ALA A C 1
ATOM 2885 O O . ALA A 1 364 ? 1.139 -2.262 -4.247 1.00 88.31 364 ALA A O 1
ATOM 2886 N N . ALA A 1 365 ? -0.860 -3.261 -4.461 1.00 86.88 365 ALA A N 1
ATOM 2887 C CA . ALA A 1 365 ? -0.322 -4.600 -4.716 1.00 86.88 365 ALA A CA 1
ATOM 2888 C C . ALA A 1 365 ? 0.507 -4.662 -6.006 1.00 86.88 365 ALA A C 1
ATOM 2890 O O . ALA A 1 365 ? 1.536 -5.334 -6.052 1.00 86.88 365 ALA A O 1
ATOM 2891 N N . THR A 1 366 ? 0.106 -3.912 -7.039 1.00 88.81 366 THR A N 1
ATOM 2892 C CA . THR A 1 366 ? 0.871 -3.806 -8.292 1.00 88.81 366 THR A CA 1
ATOM 2893 C C . THR A 1 366 ? 2.295 -3.306 -8.028 1.00 88.81 366 THR A C 1
ATOM 2895 O O . THR A 1 366 ? 3.261 -3.882 -8.532 1.00 88.81 366 THR A O 1
ATOM 2898 N N . PHE A 1 367 ? 2.448 -2.280 -7.184 1.00 91.62 367 PHE A N 1
ATOM 2899 C CA . PHE A 1 367 ? 3.763 -1.755 -6.810 1.00 91.62 367 PHE A CA 1
ATOM 2900 C C . PHE A 1 367 ? 4.522 -2.659 -5.837 1.00 91.62 367 PHE A C 1
ATOM 2902 O O . PHE A 1 367 ? 5.740 -2.757 -5.960 1.00 91.62 367 PHE A O 1
ATOM 2909 N N . GLU A 1 368 ? 3.849 -3.366 -4.925 1.00 89.75 368 GLU A N 1
ATOM 2910 C CA . GLU A 1 368 ? 4.506 -4.391 -4.096 1.00 89.75 368 GLU A CA 1
ATOM 2911 C C . GLU A 1 368 ? 5.086 -5.517 -4.970 1.00 89.75 368 GLU A C 1
ATOM 2913 O O . GLU A 1 368 ? 6.239 -5.897 -4.790 1.00 89.75 368 GLU A O 1
ATOM 2918 N N . HIS A 1 369 ? 4.359 -5.999 -5.985 1.00 88.38 369 HIS A N 1
ATOM 2919 C CA . HIS A 1 369 ? 4.877 -6.998 -6.930 1.00 88.38 369 HIS A CA 1
ATOM 2920 C C . HIS A 1 369 ? 6.027 -6.474 -7.798 1.00 88.38 369 HIS A C 1
ATOM 2922 O O . HIS A 1 369 ? 6.973 -7.217 -8.092 1.00 88.38 369 HIS A O 1
ATOM 2928 N N . LEU A 1 370 ? 5.965 -5.205 -8.216 1.00 91.56 370 LEU A N 1
ATOM 2929 C CA . LEU A 1 370 ? 7.081 -4.550 -8.893 1.00 91.56 370 LEU A CA 1
ATOM 2930 C C . LEU A 1 370 ? 8.308 -4.527 -7.972 1.00 91.56 370 LEU A C 1
ATOM 2932 O O . LEU A 1 370 ? 9.357 -5.042 -8.352 1.00 91.56 370 LEU A O 1
ATOM 2936 N N . LEU A 1 371 ? 8.172 -4.010 -6.750 1.00 90.94 371 LEU A N 1
ATOM 2937 C CA . LEU A 1 371 ? 9.250 -3.929 -5.761 1.00 90.94 371 LEU A CA 1
ATOM 2938 C C . LEU A 1 371 ? 9.834 -5.295 -5.410 1.00 90.94 371 LEU A C 1
ATOM 2940 O O . LEU A 1 371 ? 11.058 -5.448 -5.384 1.00 90.94 371 LEU A O 1
ATOM 2944 N N . GLU A 1 372 ? 8.989 -6.306 -5.236 1.00 88.19 372 GLU A N 1
ATOM 2945 C CA . GLU A 1 372 ? 9.423 -7.677 -5.007 1.00 88.19 372 GLU A CA 1
ATOM 2946 C C . GLU A 1 372 ? 10.292 -8.163 -6.176 1.00 88.19 372 GLU A C 1
ATOM 2948 O O . GLU A 1 372 ? 11.386 -8.694 -5.969 1.00 88.19 372 GLU A O 1
ATOM 2953 N N . SER A 1 373 ? 9.857 -7.921 -7.419 1.00 86.56 373 SER A N 1
ATOM 2954 C CA . SER A 1 373 ? 10.644 -8.251 -8.609 1.00 86.56 373 SER A CA 1
ATOM 2955 C C . SER A 1 373 ? 11.966 -7.492 -8.681 1.00 86.56 373 SER A C 1
ATOM 2957 O O . SER A 1 373 ? 12.943 -8.057 -9.176 1.00 86.56 373 SER A O 1
ATOM 2959 N N . LEU A 1 374 ? 12.003 -6.225 -8.266 1.00 89.56 374 LEU A N 1
ATOM 2960 C CA . LEU A 1 374 ? 13.226 -5.424 -8.281 1.00 89.56 374 LEU A CA 1
ATOM 2961 C C . LEU A 1 374 ? 14.207 -5.899 -7.201 1.00 89.56 374 LEU A C 1
ATOM 2963 O O . LEU A 1 374 ? 15.394 -6.047 -7.484 1.00 89.56 374 LEU A O 1
ATOM 2967 N N . GLY A 1 375 ? 13.717 -6.235 -6.004 1.00 82.94 375 GLY A N 1
ATOM 2968 C CA . GLY A 1 375 ? 14.535 -6.787 -4.918 1.00 82.94 375 GLY A CA 1
ATOM 2969 C C . GLY A 1 375 ? 15.173 -8.131 -5.269 1.00 82.94 375 GLY A C 1
ATOM 2970 O O . GLY A 1 375 ? 16.329 -8.384 -4.928 1.00 82.94 375 GLY A O 1
ATOM 2971 N N . ARG A 1 376 ? 14.480 -8.960 -6.061 1.00 82.75 376 ARG A N 1
ATOM 2972 C CA . ARG A 1 376 ? 15.015 -10.245 -6.542 1.00 82.75 376 ARG A CA 1
ATOM 2973 C C . ARG A 1 376 ? 16.240 -10.118 -7.453 1.00 82.75 376 ARG A C 1
ATOM 2975 O O . ARG A 1 376 ? 16.949 -11.106 -7.629 1.00 82.75 376 ARG A O 1
ATOM 2982 N N . LEU A 1 377 ? 16.539 -8.940 -8.014 1.00 81.31 377 LEU A N 1
ATOM 2983 C CA . LEU A 1 377 ? 17.762 -8.739 -8.808 1.00 81.31 377 LEU A CA 1
ATOM 2984 C C . LEU A 1 377 ? 19.036 -8.975 -7.977 1.00 81.31 377 LEU A C 1
ATOM 2986 O O . LEU A 1 377 ? 20.047 -9.422 -8.525 1.00 81.31 377 LEU A O 1
ATOM 2990 N N . GLY A 1 378 ? 18.975 -8.740 -6.661 1.00 66.56 378 GLY A N 1
ATOM 2991 C CA . GLY A 1 378 ? 20.080 -8.993 -5.735 1.00 66.56 378 GLY A CA 1
ATOM 2992 C C . GLY A 1 378 ? 20.203 -10.431 -5.236 1.00 66.56 378 GLY A C 1
ATOM 2993 O O . GLY A 1 378 ? 21.200 -10.777 -4.594 1.00 66.56 378 GLY A O 1
ATOM 2994 N N . GLU A 1 379 ? 19.234 -11.296 -5.536 1.00 68.19 379 GLU A N 1
ATOM 2995 C CA . GLU A 1 379 ? 19.263 -12.676 -5.068 1.00 68.19 379 GLU A CA 1
ATOM 2996 C C . GLU A 1 379 ? 20.329 -13.506 -5.799 1.00 68.19 379 GLU A C 1
ATOM 2998 O O . GLU A 1 379 ? 20.539 -13.419 -7.010 1.00 68.19 379 GLU A O 1
ATOM 3003 N N . ARG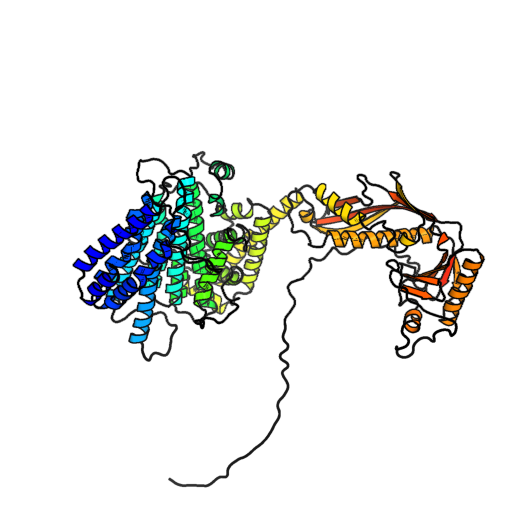 A 1 380 ? 21.016 -14.374 -5.049 1.00 57.59 380 ARG A N 1
ATOM 3004 C CA . ARG A 1 380 ? 21.969 -15.331 -5.632 1.00 57.59 380 ARG A CA 1
ATOM 3005 C C . ARG A 1 380 ? 21.216 -16.367 -6.472 1.00 57.59 380 ARG A C 1
ATOM 3007 O O . ARG A 1 380 ? 20.143 -16.781 -6.051 1.00 57.59 380 ARG A O 1
ATOM 3014 N N . PRO A 1 381 ? 21.776 -16.863 -7.591 1.00 59.31 381 PRO A N 1
ATOM 3015 C CA . PRO A 1 381 ? 21.110 -17.859 -8.427 1.00 59.31 381 PRO A CA 1
ATOM 3016 C C . PRO A 1 381 ? 20.737 -19.121 -7.633 1.00 59.31 381 PRO A C 1
ATOM 3018 O O . PRO A 1 381 ? 21.534 -19.656 -6.858 1.00 59.31 381 PRO A O 1
ATOM 3021 N N . TRP A 1 382 ? 19.507 -19.590 -7.843 1.00 62.66 382 TRP A N 1
ATOM 3022 C CA . TRP A 1 382 ? 18.875 -20.664 -7.083 1.00 62.66 382 TRP A CA 1
ATOM 3023 C C . TRP A 1 382 ? 19.152 -22.009 -7.766 1.00 62.66 382 TRP A C 1
ATOM 3025 O O . TRP A 1 382 ? 19.164 -22.114 -8.994 1.00 62.66 382 TRP A O 1
ATOM 3035 N N . VAL A 1 383 ? 19.363 -23.066 -6.982 1.00 61.28 383 VAL A N 1
ATOM 3036 C CA . VAL A 1 383 ? 19.466 -24.433 -7.509 1.00 61.28 383 VAL A CA 1
ATOM 3037 C C . VAL A 1 383 ? 18.052 -24.950 -7.749 1.00 61.28 383 VAL A C 1
ATOM 3039 O O . VAL A 1 383 ? 17.251 -25.022 -6.819 1.00 61.28 383 VAL A O 1
ATOM 3042 N N . SER A 1 384 ? 17.749 -25.330 -8.991 1.00 45.75 384 SER A N 1
ATOM 3043 C CA . SER A 1 384 ? 16.444 -25.893 -9.361 1.00 45.75 384 SER A CA 1
ATOM 3044 C C . SER A 1 384 ? 16.018 -27.043 -8.425 1.00 45.75 384 SER A C 1
ATOM 3046 O O . SER A 1 384 ? 16.866 -27.794 -7.939 1.00 45.75 384 SER A O 1
ATOM 3048 N N . LEU A 1 385 ? 14.705 -27.181 -8.188 1.00 42.38 385 LEU A N 1
ATOM 3049 C CA . LEU A 1 385 ? 14.046 -28.196 -7.337 1.00 42.38 385 LEU A CA 1
ATOM 3050 C C . LEU A 1 385 ? 14.250 -28.069 -5.818 1.00 42.38 385 LEU A C 1
ATOM 3052 O O . LEU A 1 385 ? 13.745 -28.904 -5.067 1.00 42.38 385 LEU A O 1
ATOM 3056 N N . ARG A 1 386 ? 14.939 -27.033 -5.332 1.00 59.22 386 ARG A N 1
ATOM 3057 C CA . ARG A 1 386 ? 14.952 -26.719 -3.898 1.00 59.22 386 ARG A CA 1
ATOM 3058 C C . ARG A 1 386 ? 13.816 -25.757 -3.570 1.00 59.22 386 ARG A C 1
ATOM 3060 O O . ARG A 1 386 ? 13.622 -24.766 -4.267 1.00 59.22 386 ARG A O 1
ATOM 3067 N N . ILE A 1 387 ? 13.069 -26.064 -2.509 1.00 48.62 387 ILE A N 1
ATOM 3068 C CA . ILE A 1 387 ? 12.125 -25.113 -1.925 1.00 48.62 387 ILE A CA 1
ATOM 3069 C C . ILE A 1 387 ? 12.957 -24.139 -1.115 1.00 48.62 387 ILE A C 1
ATOM 3071 O O . ILE A 1 387 ? 13.626 -24.503 -0.150 1.00 48.62 387 ILE A O 1
ATOM 3075 N N . TYR A 1 388 ? 12.908 -22.901 -1.540 1.00 52.91 388 TYR A N 1
ATOM 3076 C CA . TYR A 1 388 ? 13.499 -21.789 -0.846 1.00 52.91 388 TYR A CA 1
ATOM 3077 C C . TYR A 1 388 ? 12.329 -20.871 -0.500 1.00 52.91 388 TYR A C 1
ATOM 3079 O O . TYR A 1 388 ? 11.576 -20.457 -1.381 1.00 52.91 388 TYR A O 1
ATOM 3087 N N . SER A 1 389 ? 12.141 -20.581 0.779 1.00 46.19 389 SER A N 1
ATOM 3088 C CA . SER A 1 389 ? 11.231 -19.523 1.194 1.00 46.19 389 SER A CA 1
ATOM 3089 C C . SER A 1 389 ? 11.938 -18.187 0.948 1.00 46.19 389 SER A C 1
ATOM 3091 O O . SER A 1 389 ? 12.729 -17.758 1.789 1.00 46.19 389 SER A O 1
ATOM 3093 N N . SER A 1 390 ? 11.729 -17.550 -0.209 1.00 44.94 390 SER A N 1
ATOM 3094 C CA . SER A 1 390 ? 12.081 -16.133 -0.367 1.00 44.94 390 SER A CA 1
ATOM 3095 C C . SER A 1 390 ? 11.128 -15.319 0.503 1.00 44.94 390 SER A C 1
ATOM 3097 O O . SER A 1 390 ? 9.946 -15.212 0.192 1.00 44.94 390 SER A O 1
ATOM 3099 N N . SER A 1 391 ? 11.637 -14.739 1.583 1.00 42.38 391 SER A N 1
ATOM 3100 C CA . SER A 1 391 ? 10.997 -13.621 2.284 1.00 42.38 391 SER A CA 1
ATOM 3101 C C . SER A 1 391 ? 11.653 -12.281 1.908 1.00 42.38 391 SER A C 1
ATOM 3103 O O . SER A 1 391 ? 11.605 -11.348 2.699 1.00 42.38 391 SER A O 1
ATOM 3105 N N . GLY A 1 392 ? 12.380 -12.224 0.781 1.00 48.16 392 GLY A N 1
ATOM 3106 C CA . GLY A 1 392 ? 13.489 -11.281 0.569 1.00 48.16 392 GLY A CA 1
ATOM 3107 C C . GLY A 1 392 ? 13.358 -10.289 -0.590 1.00 48.16 392 GLY A C 1
ATOM 3108 O O . GLY A 1 392 ? 14.353 -9.650 -0.919 1.00 48.16 392 GLY A O 1
ATOM 3109 N N . GLY A 1 393 ? 12.186 -10.150 -1.217 1.00 57.88 393 GLY A N 1
ATOM 3110 C CA . GLY A 1 393 ? 11.946 -9.031 -2.138 1.00 57.88 393 GLY A CA 1
ATOM 3111 C C . GLY A 1 393 ? 11.816 -7.705 -1.378 1.00 57.88 393 GLY A C 1
ATOM 3112 O O . GLY A 1 393 ? 11.537 -7.708 -0.178 1.00 57.88 393 GLY A O 1
ATOM 3113 N N . PHE A 1 394 ? 12.002 -6.566 -2.056 1.00 72.56 394 PHE A N 1
ATOM 3114 C CA . PHE A 1 394 ? 11.658 -5.284 -1.441 1.00 72.56 394 PHE A CA 1
ATOM 3115 C C . PHE A 1 394 ? 10.151 -5.222 -1.211 1.00 72.56 394 PHE A C 1
ATOM 3117 O O . PHE A 1 394 ? 9.374 -5.654 -2.058 1.00 72.56 394 PHE A O 1
ATOM 3124 N N . SER A 1 395 ? 9.758 -4.647 -0.081 1.00 80.12 395 SER A N 1
ATOM 3125 C CA . SER A 1 395 ? 8.401 -4.157 0.132 1.00 80.12 395 SER A CA 1
ATOM 3126 C C . SER A 1 395 ? 8.446 -2.640 0.199 1.00 80.12 395 SER A C 1
ATOM 3128 O O . SER A 1 395 ? 9.488 -2.055 0.514 1.00 80.12 395 SER A O 1
ATOM 3130 N N . PHE A 1 396 ? 7.313 -1.991 -0.050 1.00 80.31 396 PHE A N 1
ATOM 3131 C CA . PHE A 1 396 ? 7.204 -0.545 0.090 1.00 80.31 396 PHE A CA 1
ATOM 3132 C C . PHE A 1 396 ? 7.605 -0.063 1.499 1.00 80.31 396 PHE A C 1
ATOM 3134 O O . PHE A 1 396 ? 8.118 1.044 1.660 1.00 80.31 396 PHE A O 1
ATOM 3141 N N . GLU A 1 397 ? 7.464 -0.919 2.521 1.00 79.06 397 GLU A N 1
ATOM 3142 C CA . GLU A 1 397 ? 7.909 -0.649 3.898 1.00 79.06 397 GLU A CA 1
ATOM 3143 C C . GLU A 1 397 ? 9.429 -0.499 4.057 1.00 79.06 397 GLU A C 1
ATOM 3145 O O . GLU A 1 397 ? 9.873 0.104 5.030 1.00 79.06 397 GLU A O 1
ATOM 3150 N N . ALA A 1 398 ? 10.232 -0.998 3.113 1.00 83.94 398 ALA A N 1
ATOM 3151 C CA . ALA A 1 398 ? 11.693 -0.897 3.152 1.00 83.94 398 ALA A CA 1
ATOM 3152 C C . ALA A 1 398 ? 12.236 0.416 2.552 1.00 83.94 398 ALA A C 1
ATOM 3154 O O . ALA A 1 398 ? 13.417 0.729 2.699 1.00 83.94 398 ALA A O 1
ATOM 3155 N N . LEU A 1 399 ? 11.390 1.188 1.863 1.00 91.25 399 LEU A N 1
ATOM 3156 C CA . LEU A 1 399 ? 11.781 2.403 1.149 1.00 91.25 399 LEU A CA 1
ATOM 3157 C C . LEU A 1 399 ? 11.625 3.758 1.876 1.00 91.25 399 LEU A C 1
ATOM 3159 O O . LEU A 1 399 ? 12.086 4.737 1.291 1.00 91.25 399 LEU A O 1
ATOM 3163 N N . PRO A 1 400 ? 11.049 3.916 3.091 1.00 94.81 400 PRO A N 1
ATOM 3164 C CA . PRO A 1 400 ? 10.861 5.239 3.701 1.00 94.81 400 PRO A CA 1
ATOM 3165 C C . PRO A 1 400 ? 12.116 6.121 3.753 1.00 94.81 400 PRO A C 1
ATOM 3167 O O . PRO A 1 400 ? 12.034 7.299 3.417 1.00 94.81 400 PRO A O 1
ATOM 3170 N N . ILE A 1 401 ? 13.283 5.560 4.094 1.00 95.00 401 ILE A N 1
ATOM 3171 C CA . ILE A 1 401 ? 14.549 6.314 4.128 1.00 95.00 401 ILE A CA 1
ATOM 3172 C C . ILE A 1 401 ? 14.966 6.758 2.716 1.00 95.00 401 ILE A C 1
ATOM 3174 O O . ILE A 1 401 ? 15.388 7.898 2.518 1.00 95.00 401 ILE A O 1
ATOM 3178 N N . ALA A 1 402 ? 14.794 5.896 1.713 1.00 94.94 402 ALA A N 1
ATOM 3179 C CA . ALA A 1 402 ? 15.099 6.232 0.326 1.00 94.94 402 ALA A CA 1
ATOM 3180 C C . ALA A 1 402 ? 14.142 7.296 -0.236 1.00 94.94 402 ALA A C 1
ATOM 3182 O O . ALA A 1 402 ? 14.593 8.234 -0.891 1.00 94.94 402 ALA A O 1
ATOM 3183 N N . HIS A 1 403 ? 12.845 7.210 0.077 1.00 96.06 403 HIS A N 1
ATOM 3184 C CA . HIS A 1 403 ? 11.867 8.248 -0.252 1.00 96.06 403 HIS A CA 1
ATOM 3185 C C . HIS A 1 403 ? 12.214 9.578 0.424 1.00 96.06 403 HIS A C 1
ATOM 3187 O O . HIS A 1 4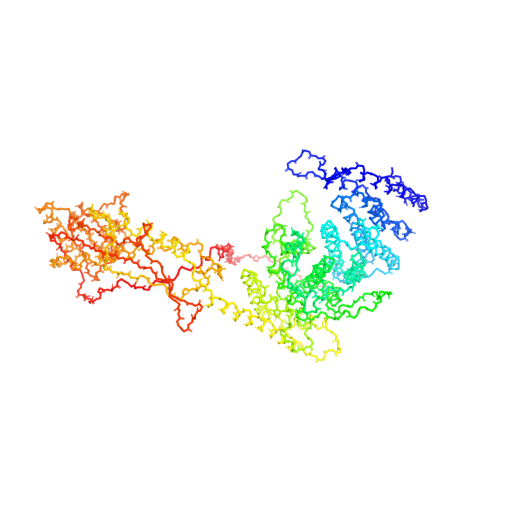03 ? 12.185 10.621 -0.228 1.00 96.06 403 HIS A O 1
ATOM 3193 N N . ALA A 1 404 ? 12.600 9.550 1.703 1.00 96.31 404 ALA A N 1
ATOM 3194 C CA . ALA A 1 404 ? 13.043 10.735 2.426 1.00 96.31 404 ALA A CA 1
ATOM 3195 C C . ALA A 1 404 ? 14.264 11.375 1.744 1.00 96.31 404 ALA A C 1
ATOM 3197 O O . ALA A 1 404 ? 14.233 12.565 1.444 1.00 96.31 404 ALA A O 1
ATOM 3198 N N . LEU A 1 405 ? 15.298 10.601 1.395 1.00 95.62 405 LEU A N 1
ATOM 3199 C CA . LEU A 1 405 ? 16.471 11.109 0.670 1.00 95.62 405 LEU A CA 1
ATOM 3200 C C . LEU A 1 405 ? 16.144 11.615 -0.742 1.00 95.62 405 LEU A C 1
ATOM 3202 O O . LEU A 1 405 ? 16.706 12.626 -1.164 1.00 95.62 405 LEU A O 1
ATOM 3206 N N . ALA A 1 406 ? 15.212 10.977 -1.455 1.00 95.81 406 ALA A N 1
ATOM 3207 C CA . ALA A 1 406 ? 14.716 11.479 -2.734 1.00 95.81 406 ALA A CA 1
ATOM 3208 C C . ALA A 1 406 ? 14.052 12.858 -2.562 1.00 95.81 406 ALA A C 1
ATOM 3210 O O . ALA A 1 406 ? 14.328 13.783 -3.330 1.00 95.81 406 ALA A O 1
ATOM 3211 N N . MET A 1 407 ? 13.242 13.034 -1.511 1.00 95.75 407 MET A N 1
ATOM 3212 C CA . MET A 1 407 ? 12.650 14.327 -1.155 1.00 95.75 407 MET A CA 1
ATOM 3213 C C . MET A 1 407 ? 13.713 15.362 -0.768 1.00 95.75 407 MET A C 1
ATOM 3215 O O . MET A 1 407 ? 13.599 16.515 -1.180 1.00 95.75 407 MET A O 1
ATOM 3219 N N . VAL A 1 408 ? 14.762 14.972 -0.033 1.00 94.56 408 VAL A N 1
ATOM 3220 C CA . VAL A 1 408 ? 15.900 15.855 0.282 1.00 94.56 408 VAL A CA 1
ATOM 3221 C C . VAL A 1 408 ? 16.599 16.316 -0.997 1.00 94.56 408 VAL A C 1
ATOM 3223 O O . VAL A 1 408 ? 16.850 17.509 -1.160 1.00 94.56 408 VAL A O 1
ATOM 3226 N N . ALA A 1 409 ? 16.873 15.410 -1.938 1.00 92.38 409 ALA A N 1
ATOM 3227 C CA . ALA A 1 409 ? 17.487 15.766 -3.217 1.00 92.38 409 ALA A CA 1
ATOM 3228 C C . ALA A 1 409 ? 16.601 16.730 -4.032 1.00 92.38 409 ALA A C 1
ATOM 3230 O O . ALA A 1 409 ? 17.099 17.691 -4.622 1.00 92.38 409 ALA A O 1
ATOM 3231 N N . ALA A 1 410 ? 15.284 16.519 -4.016 1.00 91.44 410 ALA A N 1
ATOM 3232 C CA . ALA A 1 410 ? 14.295 17.342 -4.712 1.00 91.44 410 ALA A CA 1
ATOM 3233 C C . ALA A 1 410 ? 13.952 18.674 -4.007 1.00 91.44 410 ALA A C 1
ATOM 3235 O O . ALA A 1 410 ? 13.294 19.541 -4.590 1.00 91.44 410 ALA A O 1
ATOM 3236 N N . ALA A 1 411 ? 14.374 18.870 -2.755 1.00 89.12 411 ALA A N 1
ATOM 3237 C CA . ALA A 1 411 ? 14.076 20.076 -1.991 1.00 89.12 411 ALA A CA 1
ATOM 3238 C C . ALA A 1 411 ? 14.954 21.251 -2.454 1.00 89.12 411 ALA A C 1
ATOM 3240 O O . ALA A 1 411 ? 16.092 21.406 -2.017 1.00 89.12 411 ALA A O 1
ATOM 3241 N N . ALA A 1 412 ? 14.417 22.105 -3.328 1.00 76.50 412 ALA A N 1
ATOM 3242 C CA . ALA A 1 412 ? 15.074 23.337 -3.790 1.00 76.50 412 ALA A CA 1
ATOM 3243 C C . ALA A 1 412 ? 14.801 24.568 -2.888 1.00 76.50 412 ALA A C 1
ATOM 3245 O O . ALA A 1 412 ? 15.245 25.674 -3.183 1.00 76.50 412 ALA A O 1
ATOM 3246 N N . GLY A 1 413 ? 14.053 24.401 -1.791 1.00 78.00 413 GLY A N 1
ATOM 3247 C CA . GLY A 1 413 ? 13.690 25.463 -0.847 1.00 78.00 413 GLY A CA 1
ATOM 3248 C C . GLY A 1 413 ? 12.542 25.049 0.075 1.00 78.00 413 GLY A C 1
ATOM 3249 O O . GLY A 1 413 ? 12.073 23.912 0.008 1.00 78.00 413 GLY A O 1
ATOM 3250 N N . SER A 1 414 ? 12.071 25.971 0.922 1.00 75.31 414 SER A N 1
ATOM 3251 C CA . SER A 1 414 ? 10.877 25.737 1.744 1.00 75.31 414 SER A CA 1
ATOM 3252 C C . SER A 1 414 ? 9.649 25.633 0.837 1.00 75.31 414 SER A C 1
ATOM 3254 O O . SER A 1 414 ? 9.276 26.595 0.164 1.00 75.31 414 SER A O 1
ATOM 3256 N N . GLN A 1 415 ? 9.049 24.444 0.790 1.00 78.12 415 GLN A N 1
ATOM 3257 C CA . GLN A 1 415 ? 7.851 24.159 0.008 1.00 78.12 415 GLN A CA 1
ATOM 3258 C C . GLN A 1 415 ? 6.653 24.039 0.947 1.00 78.12 415 GLN A C 1
ATOM 3260 O O . GLN A 1 415 ? 6.704 23.329 1.947 1.00 78.12 415 GLN A O 1
ATOM 3265 N N . GLY A 1 416 ? 5.571 24.744 0.621 1.00 83.12 416 GLY A N 1
ATOM 3266 C CA . GLY A 1 416 ? 4.288 24.564 1.293 1.00 83.12 416 GLY A CA 1
ATOM 3267 C C . GLY A 1 416 ? 3.455 23.453 0.653 1.00 83.12 416 GLY A C 1
ATOM 3268 O O . GLY A 1 416 ? 3.747 22.980 -0.446 1.00 83.12 416 GLY A O 1
ATOM 3269 N N . ILE A 1 417 ? 2.355 23.088 1.313 1.00 88.75 417 ILE A N 1
ATOM 3270 C CA . ILE A 1 417 ? 1.379 22.130 0.780 1.00 88.75 417 ILE A CA 1
ATOM 3271 C C . ILE A 1 417 ? 0.744 22.682 -0.507 1.00 88.75 417 ILE A C 1
ATOM 3273 O O . ILE A 1 417 ? -0.029 23.652 -0.472 1.00 88.75 417 ILE A O 1
ATOM 3277 N N . THR A 1 418 ? 1.038 22.029 -1.633 1.00 88.81 418 THR A N 1
ATOM 3278 C CA . THR A 1 418 ? 0.447 22.331 -2.943 1.00 88.81 418 THR A CA 1
ATOM 3279 C C . THR A 1 418 ? -1.059 22.044 -2.952 1.00 88.81 418 THR A C 1
ATOM 3281 O O . THR A 1 418 ? -1.585 21.325 -2.100 1.00 88.81 418 THR A O 1
ATOM 3284 N N . ALA A 1 419 ? -1.798 22.609 -3.912 1.00 84.06 419 ALA A N 1
ATOM 3285 C CA . ALA A 1 419 ? -3.232 22.325 -4.052 1.00 84.06 419 ALA A CA 1
ATOM 3286 C C . ALA A 1 419 ? -3.511 20.836 -4.333 1.00 84.06 419 ALA A C 1
ATOM 3288 O O . ALA A 1 419 ? -4.521 20.296 -3.885 1.00 84.06 419 ALA A O 1
ATOM 3289 N N . ASP A 1 420 ? -2.598 20.186 -5.049 1.00 84.06 420 ASP A N 1
ATOM 3290 C CA . ASP A 1 420 ? -2.696 18.786 -5.447 1.00 84.06 420 ASP A CA 1
ATOM 3291 C C . ASP A 1 420 ? -2.435 17.854 -4.254 1.00 84.06 420 ASP A C 1
ATOM 3293 O O . ASP A 1 420 ? -3.266 16.995 -3.953 1.00 84.06 420 ASP A O 1
ATOM 3297 N N . LEU A 1 421 ? -1.386 18.127 -3.465 1.00 90.12 421 LEU A N 1
ATOM 3298 C CA . LEU A 1 421 ? -1.143 17.430 -2.201 1.00 90.12 421 LEU A CA 1
ATOM 3299 C C . LEU A 1 421 ? -2.288 17.657 -1.205 1.00 90.12 421 LEU A C 1
ATOM 3301 O O . LEU A 1 421 ? -2.730 16.715 -0.558 1.00 90.12 421 LEU A O 1
ATOM 3305 N N . ARG A 1 422 ? -2.819 18.883 -1.099 1.00 90.31 422 ARG A N 1
ATOM 3306 C CA . ARG A 1 422 ? -3.949 19.180 -0.203 1.00 90.31 422 ARG A CA 1
ATOM 3307 C C . ARG A 1 422 ? -5.161 18.308 -0.515 1.00 90.31 422 ARG A C 1
ATOM 3309 O O . ARG A 1 422 ? -5.700 17.723 0.412 1.00 90.31 422 ARG A O 1
ATOM 3316 N N . ARG A 1 423 ? -5.552 18.196 -1.788 1.00 84.69 423 ARG A N 1
ATOM 3317 C CA . ARG A 1 423 ? -6.676 17.340 -2.206 1.00 84.69 423 ARG A CA 1
ATOM 3318 C C . ARG A 1 423 ? -6.421 15.875 -1.892 1.00 84.69 423 ARG A C 1
ATOM 3320 O O . ARG A 1 423 ? -7.285 15.223 -1.320 1.00 84.69 423 ARG A O 1
ATOM 3327 N N . LEU A 1 424 ? -5.215 15.376 -2.169 1.00 88.38 424 LEU A N 1
ATOM 3328 C CA . LEU A 1 424 ? -4.844 14.010 -1.796 1.00 88.38 424 LEU A CA 1
ATOM 3329 C C . LEU A 1 424 ? -4.921 13.785 -0.275 1.00 88.38 424 LEU A C 1
ATOM 3331 O O . LEU A 1 424 ? -5.173 12.676 0.170 1.00 88.38 424 LEU A O 1
ATOM 3335 N N . LEU A 1 425 ? -4.730 14.807 0.554 1.00 90.44 425 LEU A N 1
ATOM 3336 C CA . LEU A 1 425 ? -4.822 14.679 2.011 1.00 90.44 425 LEU A CA 1
ATOM 3337 C C . LEU A 1 425 ? -6.245 14.864 2.564 1.00 90.44 425 LEU A C 1
ATOM 3339 O O . LEU A 1 425 ? -6.443 14.616 3.751 1.00 90.44 425 LEU A O 1
ATOM 3343 N N . THR A 1 426 ? -7.219 15.304 1.756 1.00 84.94 426 THR A N 1
ATOM 3344 C CA . THR A 1 426 ? -8.582 15.618 2.233 1.00 84.94 426 THR A CA 1
ATOM 3345 C C . THR A 1 426 ? -9.707 14.878 1.523 1.00 84.94 426 THR A C 1
ATOM 3347 O O . THR A 1 426 ? -10.729 14.620 2.151 1.00 84.94 426 THR A O 1
ATOM 3350 N N . ASP A 1 427 ? -9.534 14.527 0.252 1.00 80.12 427 ASP A N 1
ATOM 3351 C CA . ASP A 1 427 ? -10.620 14.078 -0.622 1.00 80.12 427 ASP A CA 1
ATOM 3352 C C . ASP A 1 427 ? -10.509 12.562 -0.866 1.00 80.12 427 ASP A C 1
ATOM 3354 O O . ASP A 1 427 ? -10.222 12.105 -1.973 1.00 80.12 427 ASP A O 1
ATOM 3358 N N . ALA A 1 428 ? -10.668 11.769 0.197 1.00 81.25 428 ALA A N 1
ATOM 3359 C CA . ALA A 1 428 ? -10.720 10.306 0.135 1.00 81.25 428 ALA A CA 1
ATOM 3360 C C . ALA A 1 428 ? -11.526 9.718 1.300 1.00 81.25 428 ALA A C 1
ATOM 3362 O O . ALA A 1 428 ? -11.863 10.428 2.248 1.00 81.25 428 ALA A O 1
ATOM 3363 N N . ASP A 1 429 ? -11.817 8.417 1.229 1.00 83.00 429 ASP A N 1
ATOM 3364 C CA . ASP A 1 429 ? -12.374 7.685 2.365 1.00 83.00 429 ASP A CA 1
ATOM 3365 C C . ASP A 1 429 ? -11.407 7.659 3.564 1.00 83.00 429 ASP A C 1
ATOM 3367 O O . ASP A 1 429 ? -10.193 7.865 3.438 1.00 83.00 429 ASP A O 1
ATOM 3371 N N . ASP A 1 430 ? -11.955 7.423 4.759 1.00 85.25 430 ASP A N 1
ATOM 3372 C CA . ASP A 1 430 ? -11.168 7.453 5.993 1.00 85.25 430 ASP A CA 1
ATOM 3373 C C . ASP A 1 430 ? -10.063 6.387 6.011 1.00 85.25 430 ASP A C 1
ATOM 3375 O O . ASP A 1 430 ? -8.977 6.629 6.537 1.00 85.25 430 ASP A O 1
ATOM 3379 N N . GLU A 1 431 ? -10.285 5.228 5.392 1.00 85.06 431 GLU A N 1
ATOM 3380 C CA . GLU A 1 431 ? -9.296 4.154 5.359 1.00 85.06 431 GLU A CA 1
ATOM 3381 C C . GLU A 1 431 ? -8.035 4.566 4.586 1.00 85.06 431 GLU A C 1
ATOM 3383 O O . GLU A 1 431 ? -6.910 4.402 5.079 1.00 85.06 431 GLU A O 1
ATOM 3388 N N . ALA A 1 432 ? -8.207 5.168 3.409 1.00 85.62 432 ALA A N 1
ATOM 3389 C CA . ALA A 1 432 ? -7.134 5.746 2.619 1.00 85.62 432 ALA A CA 1
ATOM 3390 C C . ALA A 1 432 ? -6.424 6.864 3.394 1.00 85.62 432 ALA A C 1
ATOM 3392 O O . ALA A 1 432 ? -5.189 6.898 3.419 1.00 85.62 432 ALA A O 1
ATOM 3393 N N . LEU A 1 433 ? -7.166 7.735 4.088 1.00 89.56 433 LEU A N 1
ATOM 3394 C CA . LEU A 1 433 ? -6.577 8.783 4.928 1.00 89.56 433 LEU A CA 1
ATOM 3395 C C . LEU A 1 433 ? -5.766 8.203 6.100 1.00 89.56 433 LEU A C 1
ATOM 3397 O O . LEU A 1 433 ? -4.674 8.696 6.380 1.00 89.56 433 LEU A O 1
ATOM 3401 N N . ARG A 1 434 ? -6.212 7.112 6.737 1.00 88.56 434 ARG A N 1
ATOM 3402 C CA . ARG A 1 434 ? -5.437 6.397 7.770 1.00 88.56 434 ARG A CA 1
ATOM 3403 C C . ARG A 1 434 ? -4.161 5.782 7.216 1.00 88.56 434 ARG A C 1
ATOM 3405 O O . ARG A 1 434 ? -3.121 5.837 7.874 1.00 88.56 434 ARG A O 1
ATOM 3412 N N . ARG A 1 435 ? -4.213 5.179 6.022 1.00 89.00 435 ARG A N 1
ATOM 3413 C CA . ARG A 1 435 ? -3.013 4.658 5.339 1.00 89.00 435 ARG A CA 1
ATOM 3414 C C . ARG A 1 435 ? -2.004 5.780 5.081 1.00 89.00 435 ARG A C 1
ATOM 3416 O O . ARG A 1 435 ? -0.835 5.627 5.431 1.00 89.00 435 ARG A O 1
ATOM 3423 N N . ARG A 1 436 ? -2.470 6.931 4.584 1.00 92.19 436 ARG A N 1
ATOM 3424 C CA . ARG A 1 436 ? -1.647 8.137 4.377 1.00 92.19 436 ARG A CA 1
ATOM 3425 C C . ARG A 1 436 ? -1.059 8.657 5.686 1.00 92.19 436 ARG A C 1
ATOM 3427 O O . ARG A 1 436 ? 0.137 8.913 5.740 1.00 92.19 436 ARG A O 1
ATOM 3434 N N . GLN A 1 437 ? -1.860 8.755 6.749 1.00 93.81 437 GLN A N 1
ATOM 3435 C CA . GLN A 1 437 ? -1.402 9.191 8.072 1.00 93.81 437 GLN A CA 1
ATOM 3436 C C . GLN A 1 437 ? -0.281 8.299 8.611 1.00 93.81 437 GLN A C 1
ATOM 3438 O O . GLN A 1 437 ? 0.750 8.809 9.047 1.00 93.81 437 GLN A O 1
ATOM 3443 N N . ARG A 1 438 ? -0.467 6.971 8.559 1.00 92.56 438 ARG A N 1
ATOM 3444 C CA . ARG A 1 438 ? 0.551 6.004 8.992 1.00 92.56 438 ARG A CA 1
ATOM 3445 C C . ARG A 1 438 ? 1.840 6.173 8.202 1.00 92.56 438 ARG A C 1
ATOM 3447 O O . ARG A 1 438 ? 2.903 6.255 8.800 1.00 92.56 438 ARG A O 1
ATOM 3454 N N . TYR A 1 439 ? 1.739 6.291 6.881 1.00 94.31 439 TYR A N 1
ATOM 3455 C CA . TYR A 1 439 ? 2.917 6.439 6.039 1.00 94.31 439 TYR A CA 1
ATOM 3456 C C . TYR A 1 439 ? 3.640 7.782 6.240 1.00 94.31 439 TYR A C 1
ATOM 3458 O O . TYR A 1 439 ? 4.866 7.817 6.278 1.00 94.31 439 TYR A O 1
ATOM 3466 N N . LEU A 1 440 ? 2.909 8.882 6.450 1.00 96.50 440 LEU A N 1
ATOM 3467 C CA . LEU A 1 440 ? 3.493 10.177 6.824 1.00 96.50 440 LEU A CA 1
ATOM 3468 C C . LEU A 1 440 ? 4.239 10.103 8.162 1.00 96.50 440 LEU A C 1
ATOM 3470 O O . LEU A 1 440 ? 5.319 10.677 8.284 1.00 96.50 440 LEU A O 1
ATOM 3474 N N . ALA A 1 441 ? 3.696 9.382 9.148 1.00 95.75 441 ALA A N 1
ATOM 3475 C CA . ALA A 1 441 ? 4.394 9.132 10.408 1.00 95.75 441 ALA A CA 1
ATOM 3476 C C . ALA A 1 441 ? 5.674 8.310 10.181 1.00 95.75 441 ALA A C 1
ATOM 3478 O O . ALA A 1 441 ? 6.729 8.696 10.670 1.00 95.75 441 ALA A O 1
ATOM 3479 N N . THR A 1 442 ? 5.614 7.259 9.357 1.00 95.44 442 THR A N 1
ATOM 3480 C CA . THR A 1 442 ? 6.800 6.479 8.969 1.00 95.44 442 THR A CA 1
ATOM 3481 C C . THR A 1 442 ? 7.858 7.340 8.273 1.00 95.44 442 THR A C 1
ATOM 3483 O O . THR A 1 442 ? 9.035 7.208 8.581 1.00 95.44 442 THR A O 1
ATOM 3486 N N . LEU A 1 443 ? 7.471 8.248 7.370 1.00 96.25 443 LEU A N 1
ATOM 3487 C CA . LEU A 1 443 ? 8.411 9.172 6.726 1.00 96.25 443 LEU A CA 1
ATOM 3488 C C . LEU A 1 443 ? 9.036 10.153 7.722 1.00 96.25 443 LEU A C 1
ATOM 3490 O O . LEU A 1 443 ? 10.238 10.396 7.659 1.00 96.25 443 LEU A O 1
ATOM 3494 N N . ARG A 1 444 ? 8.240 10.709 8.644 1.00 96.50 444 ARG A N 1
ATOM 3495 C CA . ARG A 1 444 ? 8.743 11.585 9.712 1.00 96.50 444 ARG A CA 1
ATOM 3496 C C . ARG A 1 444 ? 9.813 10.872 10.538 1.00 96.50 444 ARG A C 1
ATOM 3498 O O . ARG A 1 444 ? 10.858 11.460 10.802 1.00 96.50 444 ARG A O 1
ATOM 3505 N N . ASP A 1 445 ? 9.555 9.626 10.914 1.00 95.44 445 ASP A N 1
ATOM 3506 C CA . ASP A 1 445 ? 10.487 8.830 11.707 1.00 95.44 445 ASP A CA 1
ATOM 3507 C C . ASP A 1 445 ? 11.732 8.464 10.867 1.00 95.44 445 ASP A C 1
ATOM 3509 O O . ASP A 1 445 ? 12.856 8.618 11.338 1.00 95.44 445 ASP A O 1
ATOM 3513 N N . ALA A 1 446 ? 11.563 8.146 9.578 1.00 95.31 446 ALA A N 1
ATOM 3514 C CA . ALA A 1 446 ? 12.668 7.887 8.651 1.00 95.31 446 ALA A CA 1
ATOM 3515 C C . ALA A 1 446 ? 13.624 9.084 8.496 1.00 95.31 446 ALA A C 1
ATOM 3517 O O . ALA A 1 446 ? 14.832 8.883 8.416 1.00 95.31 446 ALA A O 1
ATOM 3518 N N . PHE A 1 447 ? 13.128 10.330 8.509 1.00 95.44 447 PHE A N 1
ATOM 3519 C CA . PHE A 1 447 ? 14.001 11.515 8.507 1.00 95.44 447 PHE A CA 1
ATOM 3520 C C . PHE A 1 447 ? 14.926 11.579 9.730 1.00 95.44 447 PHE A C 1
ATOM 3522 O O . PHE A 1 447 ? 16.026 12.119 9.621 1.00 95.44 447 PHE A O 1
ATOM 3529 N N . ALA A 1 448 ? 14.499 11.046 10.878 1.00 93.12 448 ALA A N 1
ATOM 3530 C CA . ALA A 1 448 ? 15.316 10.988 12.089 1.00 93.12 448 ALA A CA 1
ATOM 3531 C C . ALA A 1 448 ? 16.341 9.839 12.066 1.00 93.12 448 ALA A C 1
ATOM 3533 O O . ALA A 1 448 ? 17.336 9.900 12.784 1.00 93.12 448 ALA A O 1
ATOM 3534 N N . GLU A 1 449 ? 16.109 8.813 11.243 1.00 93.56 449 GLU A N 1
ATOM 3535 C CA . GLU A 1 449 ? 16.974 7.634 11.106 1.00 93.56 449 GLU A CA 1
ATOM 3536 C C . GLU A 1 449 ? 18.063 7.782 10.030 1.00 93.56 449 GLU A C 1
ATOM 3538 O O . GLU A 1 449 ? 18.958 6.941 9.951 1.00 93.56 449 GLU A O 1
ATOM 3543 N N . ILE A 1 450 ? 18.021 8.834 9.201 1.00 92.88 450 ILE A N 1
ATOM 3544 C CA . ILE A 1 450 ? 19.043 9.077 8.171 1.00 92.88 450 ILE A CA 1
ATOM 3545 C C . ILE A 1 450 ? 20.414 9.291 8.829 1.00 92.88 450 ILE A C 1
ATOM 3547 O O . ILE A 1 450 ? 20.622 10.254 9.568 1.00 92.88 450 ILE A O 1
ATOM 3551 N N . ASP A 1 451 ? 21.384 8.439 8.482 1.00 90.94 451 ASP A N 1
ATOM 3552 C CA . ASP A 1 451 ? 22.797 8.693 8.767 1.00 90.94 451 ASP A CA 1
ATOM 3553 C C . ASP A 1 451 ? 23.252 9.946 8.004 1.00 90.94 451 ASP A C 1
ATOM 3555 O O . ASP A 1 451 ? 23.180 10.006 6.775 1.00 90.94 451 ASP A O 1
ATOM 3559 N N . THR A 1 452 ? 23.699 10.970 8.732 1.00 89.38 452 THR A N 1
ATOM 3560 C CA . THR A 1 452 ? 24.024 12.281 8.153 1.00 89.38 452 THR A CA 1
ATOM 3561 C C . THR A 1 452 ? 25.172 12.221 7.145 1.00 89.38 452 THR A C 1
ATOM 3563 O O . THR A 1 452 ? 25.145 12.958 6.158 1.00 89.38 452 THR A O 1
ATOM 3566 N N . ASP A 1 453 ? 26.179 11.374 7.361 1.00 88.44 453 ASP A N 1
ATOM 3567 C CA . ASP A 1 453 ? 27.353 11.309 6.486 1.00 88.44 453 ASP A CA 1
ATOM 3568 C C . ASP A 1 453 ? 27.013 10.565 5.193 1.00 88.44 453 ASP A C 1
ATOM 3570 O O . ASP A 1 453 ? 27.281 11.061 4.092 1.00 88.44 453 ASP A O 1
ATOM 3574 N N . GLN A 1 454 ? 26.342 9.417 5.315 1.00 86.50 454 GLN A N 1
ATOM 3575 C CA . GLN A 1 454 ? 25.850 8.659 4.168 1.00 86.50 454 GLN A CA 1
ATOM 3576 C C . GLN A 1 454 ? 24.793 9.449 3.385 1.00 86.50 454 GLN A C 1
ATOM 3578 O O . GLN A 1 454 ? 24.864 9.540 2.158 1.00 86.50 454 GLN A O 1
ATOM 3583 N N . GLY A 1 455 ? 23.845 10.075 4.085 1.00 87.81 455 GLY A N 1
ATOM 3584 C CA . GLY A 1 455 ? 22.805 10.914 3.500 1.00 87.81 455 GLY A CA 1
ATOM 3585 C C . GLY A 1 455 ? 23.382 12.105 2.737 1.00 87.81 455 GLY A C 1
ATOM 3586 O O . GLY A 1 455 ? 22.949 12.374 1.616 1.00 87.81 455 GLY A O 1
ATOM 3587 N N . ARG A 1 456 ? 24.416 12.769 3.279 1.00 89.75 456 ARG A N 1
ATOM 3588 C CA . ARG A 1 456 ? 25.126 13.862 2.595 1.00 89.75 456 ARG A CA 1
ATOM 3589 C C . ARG A 1 456 ? 25.805 13.382 1.315 1.00 89.75 456 ARG A C 1
ATOM 3591 O O . ARG A 1 456 ? 25.721 14.075 0.303 1.00 89.75 456 ARG A O 1
ATOM 3598 N N . ALA A 1 457 ? 26.456 12.218 1.342 1.00 89.19 457 ALA A N 1
ATOM 3599 C CA . ALA A 1 457 ? 27.113 11.652 0.165 1.00 89.19 457 ALA A CA 1
ATOM 3600 C C . ALA A 1 457 ? 26.105 11.316 -0.947 1.00 89.19 457 ALA A C 1
ATOM 3602 O O . ALA A 1 457 ? 26.298 11.715 -2.096 1.00 89.19 457 ALA A O 1
ATOM 3603 N N . VAL A 1 458 ? 25.003 10.644 -0.598 1.00 89.75 458 VAL A N 1
ATOM 3604 C CA . VAL A 1 458 ? 23.943 10.279 -1.549 1.00 89.75 458 VAL A CA 1
ATOM 3605 C C . VAL A 1 458 ? 23.260 11.525 -2.104 1.00 89.75 458 VAL A C 1
ATOM 3607 O O . VAL A 1 458 ? 23.224 11.709 -3.316 1.00 89.75 458 VAL A O 1
ATOM 3610 N N . ALA A 1 459 ? 22.765 12.419 -1.244 1.00 87.25 459 ALA A N 1
ATOM 3611 C CA . ALA A 1 459 ? 22.085 13.632 -1.689 1.00 87.25 459 ALA A CA 1
ATOM 3612 C C . ALA A 1 459 ? 23.009 14.533 -2.521 1.00 87.25 459 ALA A C 1
ATOM 3614 O O . ALA A 1 459 ? 22.569 15.081 -3.526 1.00 87.25 459 ALA A O 1
ATOM 3615 N N . GLY A 1 460 ? 24.293 14.636 -2.163 1.00 85.94 460 GLY A N 1
ATOM 3616 C CA . GLY A 1 460 ? 25.281 15.388 -2.938 1.00 85.94 460 GLY A CA 1
ATOM 3617 C C . GLY A 1 460 ? 25.450 14.872 -4.370 1.00 85.94 460 GLY A C 1
ATOM 3618 O O . GLY A 1 460 ? 25.602 15.674 -5.282 1.00 85.94 460 GLY A O 1
ATOM 3619 N N . ALA A 1 461 ? 25.350 13.559 -4.598 1.00 87.94 461 ALA A N 1
ATOM 3620 C CA . ALA A 1 461 ? 25.416 12.982 -5.944 1.00 87.94 461 ALA A CA 1
ATOM 3621 C C . ALA A 1 461 ? 24.152 13.244 -6.792 1.00 87.94 461 ALA A C 1
ATOM 3623 O O . ALA A 1 461 ? 24.212 13.231 -8.022 1.00 87.94 461 ALA A O 1
ATOM 3624 N N . LEU A 1 462 ? 23.007 13.485 -6.144 1.00 89.12 462 LEU A N 1
ATOM 3625 C CA . LEU A 1 462 ? 21.698 13.704 -6.780 1.00 89.12 462 LEU A CA 1
ATOM 3626 C C . LEU A 1 462 ? 21.379 15.190 -7.033 1.00 89.12 462 LEU A C 1
ATOM 3628 O O . LEU A 1 462 ? 20.349 15.534 -7.627 1.00 89.12 462 LEU A O 1
ATOM 3632 N N . VAL A 1 463 ? 22.224 16.085 -6.533 1.00 85.25 463 VAL A N 1
ATOM 3633 C CA . VAL A 1 463 ? 22.044 17.537 -6.568 1.00 85.25 463 VAL A CA 1
ATOM 3634 C C . VAL A 1 463 ? 23.114 18.157 -7.466 1.00 85.25 463 VAL A C 1
ATOM 3636 O O . VAL A 1 463 ? 24.241 17.673 -7.538 1.00 85.25 463 VAL A O 1
ATOM 3639 N N . ASP A 1 464 ? 22.757 19.221 -8.183 1.00 75.75 464 ASP A N 1
ATOM 3640 C CA . ASP A 1 464 ? 23.727 19.993 -8.955 1.00 75.75 464 ASP A CA 1
ATOM 3641 C C . ASP A 1 464 ? 24.673 20.771 -8.043 1.00 75.75 464 ASP A C 1
ATOM 3643 O O . ASP A 1 464 ? 24.243 21.397 -7.077 1.00 75.75 464 ASP A O 1
ATOM 3647 N N . GLU A 1 465 ? 25.956 20.838 -8.405 1.00 65.75 465 GLU A N 1
ATOM 3648 C CA . GLU A 1 465 ? 26.937 21.668 -7.687 1.00 65.75 465 GLU A CA 1
ATOM 3649 C C . GLU A 1 465 ? 26.548 23.160 -7.661 1.00 65.75 465 GLU A C 1
ATOM 3651 O O . GLU A 1 465 ? 26.982 23.907 -6.786 1.00 65.75 465 GLU A O 1
ATOM 3656 N N . ALA A 1 466 ? 25.709 23.600 -8.607 1.00 61.00 466 ALA A N 1
ATOM 3657 C CA . ALA A 1 466 ? 25.192 24.965 -8.689 1.00 61.00 466 ALA A CA 1
ATOM 3658 C C . ALA A 1 466 ? 24.081 25.276 -7.665 1.00 61.00 466 ALA A C 1
ATOM 3660 O O . ALA A 1 466 ? 23.688 26.435 -7.514 1.00 61.00 466 ALA A O 1
ATOM 3661 N N . ASP A 1 467 ? 23.555 24.263 -6.979 1.00 70.12 467 ASP A N 1
ATOM 3662 C CA . ASP A 1 467 ? 22.359 24.368 -6.156 1.00 70.12 467 ASP A CA 1
ATOM 3663 C C . ASP A 1 467 ? 22.751 24.670 -4.691 1.00 70.12 467 ASP A C 1
ATOM 3665 O O . ASP A 1 467 ? 23.169 23.798 -3.931 1.00 70.12 467 ASP A O 1
ATOM 3669 N N . ALA A 1 468 ? 22.652 25.944 -4.294 1.00 70.12 468 ALA A N 1
ATOM 3670 C CA . ALA A 1 468 ? 23.366 26.527 -3.145 1.00 70.12 468 ALA A CA 1
ATOM 3671 C C . ALA A 1 468 ? 22.909 26.081 -1.734 1.00 70.12 468 ALA A C 1
ATOM 3673 O O . ALA A 1 468 ? 23.452 26.558 -0.733 1.00 70.12 468 ALA A O 1
ATOM 3674 N N . LEU A 1 469 ? 21.900 25.212 -1.619 1.00 85.50 469 LEU A N 1
ATOM 3675 C CA . LEU A 1 469 ? 21.378 24.755 -0.328 1.00 85.50 469 LEU A CA 1
ATOM 3676 C C . LEU A 1 469 ? 22.205 23.603 0.249 1.00 85.50 469 LEU A C 1
ATOM 3678 O O . LEU A 1 469 ? 22.424 22.593 -0.424 1.00 85.50 469 LEU A O 1
ATOM 3682 N N . SER A 1 470 ? 22.577 23.724 1.529 1.00 90.25 470 SER A N 1
ATOM 3683 C CA . SER A 1 470 ? 23.237 22.643 2.266 1.00 90.25 470 SER A CA 1
ATOM 3684 C C . SER A 1 470 ? 22.312 21.436 2.442 1.00 90.25 470 SER A C 1
ATOM 3686 O O . SER A 1 470 ? 21.085 21.557 2.402 1.00 90.25 470 SER A O 1
ATOM 3688 N N . PHE A 1 471 ? 22.909 20.268 2.679 1.00 91.25 471 PHE A N 1
ATOM 3689 C CA . PHE A 1 471 ? 22.170 19.038 2.958 1.00 91.25 471 PHE A CA 1
ATOM 3690 C C . PHE A 1 471 ? 21.191 19.205 4.131 1.00 91.25 471 PHE A C 1
ATOM 3692 O O . PHE A 1 471 ? 20.029 18.834 4.012 1.00 91.25 471 PHE A O 1
ATOM 3699 N N . GLU A 1 472 ? 21.626 19.827 5.227 1.00 92.69 472 GLU A N 1
ATOM 3700 C CA . GLU A 1 472 ? 20.816 20.051 6.430 1.00 92.69 472 GLU A CA 1
ATOM 3701 C C . GLU A 1 472 ? 19.600 20.934 6.131 1.00 92.69 472 GLU A C 1
ATOM 3703 O O . GLU A 1 472 ? 18.488 20.613 6.537 1.00 92.69 472 GLU A O 1
ATOM 3708 N N . ALA A 1 473 ? 19.781 22.000 5.343 1.00 92.12 473 ALA A N 1
ATOM 3709 C CA . ALA A 1 473 ? 18.674 22.863 4.941 1.00 92.12 473 ALA A CA 1
ATOM 3710 C C . ALA A 1 473 ? 17.650 22.118 4.066 1.00 92.12 473 ALA A C 1
ATOM 3712 O O . ALA A 1 473 ? 16.444 22.335 4.188 1.00 92.12 473 ALA A O 1
ATOM 3713 N N . ARG A 1 474 ? 18.110 21.225 3.181 1.00 92.44 474 ARG A N 1
ATOM 3714 C CA . ARG A 1 474 ? 17.230 20.383 2.355 1.00 92.44 474 ARG A CA 1
ATOM 3715 C C . ARG A 1 474 ? 16.488 19.343 3.186 1.00 92.44 474 ARG A C 1
ATOM 3717 O O . ARG A 1 474 ? 15.291 19.156 2.978 1.00 92.44 474 ARG A O 1
ATOM 3724 N N . LEU A 1 475 ? 17.185 18.716 4.134 1.00 94.19 475 LEU A N 1
ATOM 3725 C CA . LEU A 1 475 ? 16.620 17.769 5.091 1.00 94.19 475 LEU A CA 1
ATOM 3726 C C . LEU A 1 475 ? 15.498 18.423 5.901 1.00 94.19 475 LEU A C 1
ATOM 3728 O O . LEU A 1 475 ? 14.390 17.893 5.953 1.00 94.19 475 LEU A O 1
ATOM 3732 N N . ASP A 1 476 ? 15.753 19.614 6.444 1.00 94.06 476 ASP A N 1
ATOM 3733 C CA . ASP A 1 476 ? 14.762 20.380 7.195 1.00 94.06 476 ASP A CA 1
ATOM 3734 C C . ASP A 1 476 ? 13.557 20.777 6.336 1.00 94.06 476 ASP A C 1
ATOM 3736 O O . ASP A 1 476 ? 12.418 20.621 6.775 1.00 94.06 476 ASP A O 1
ATOM 3740 N N . ASN A 1 477 ? 13.776 21.230 5.097 1.00 93.88 477 ASN A N 1
ATOM 3741 C CA . ASN A 1 477 ? 12.686 21.588 4.185 1.00 93.88 477 ASN A CA 1
ATOM 3742 C C . ASN A 1 477 ? 11.805 20.380 3.820 1.00 93.88 477 ASN A C 1
ATOM 3744 O O . ASN A 1 477 ? 10.577 20.494 3.823 1.00 93.88 477 ASN A O 1
ATOM 3748 N N . ALA A 1 478 ? 12.413 19.230 3.518 1.00 95.12 478 ALA A N 1
ATOM 3749 C CA . ALA A 1 478 ? 11.690 18.005 3.182 1.00 95.12 478 ALA A CA 1
ATOM 3750 C C . ALA A 1 478 ? 10.905 17.458 4.386 1.00 95.12 478 ALA A C 1
ATOM 3752 O O . ALA A 1 478 ? 9.728 17.112 4.250 1.00 95.12 478 ALA A O 1
ATOM 3753 N N . ARG A 1 479 ? 11.521 17.452 5.575 1.00 96.06 479 ARG A N 1
ATOM 3754 C CA . ARG A 1 479 ? 10.864 17.073 6.832 1.00 96.06 479 ARG A CA 1
ATOM 3755 C C . ARG A 1 479 ? 9.678 17.983 7.139 1.00 96.06 479 ARG A C 1
ATOM 3757 O O . ARG A 1 479 ? 8.590 17.487 7.423 1.00 96.06 479 ARG A O 1
ATOM 3764 N N . LEU A 1 480 ? 9.860 19.299 7.019 1.00 95.81 480 LEU A N 1
ATOM 3765 C CA . LEU A 1 480 ? 8.807 20.279 7.281 1.00 95.81 480 LEU A CA 1
ATOM 3766 C C . LEU A 1 480 ? 7.591 20.066 6.367 1.00 95.81 480 LEU A C 1
ATOM 3768 O O . LEU A 1 480 ? 6.458 20.186 6.828 1.00 95.81 480 LEU A O 1
ATOM 3772 N N . LEU A 1 481 ? 7.796 19.711 5.094 1.00 96.25 481 LEU A N 1
ATOM 3773 C CA . LEU A 1 481 ? 6.699 19.383 4.178 1.00 96.25 481 LEU A CA 1
ATOM 3774 C C . LEU A 1 481 ? 5.879 18.175 4.670 1.00 96.25 481 LEU A C 1
ATOM 3776 O O . LEU A 1 481 ? 4.648 18.223 4.643 1.00 96.25 481 LEU A O 1
ATOM 3780 N N . VAL A 1 482 ? 6.539 17.112 5.150 1.00 97.06 482 VAL A N 1
ATOM 3781 C CA . VAL A 1 482 ? 5.865 15.922 5.707 1.00 97.06 482 VAL A CA 1
ATOM 3782 C C . VAL A 1 482 ? 5.132 16.250 7.004 1.00 97.06 482 VAL A C 1
ATOM 3784 O O . VAL A 1 482 ? 3.986 15.837 7.175 1.00 97.06 482 VAL A O 1
ATOM 3787 N N . GLU A 1 483 ? 5.741 17.031 7.894 1.00 96.69 483 GLU A N 1
ATOM 3788 C CA . GLU A 1 483 ? 5.107 17.466 9.143 1.00 96.69 483 GLU A CA 1
ATOM 3789 C C . GLU A 1 483 ? 3.868 18.331 8.881 1.00 96.69 483 GLU A C 1
ATOM 3791 O O . GLU A 1 483 ? 2.820 18.116 9.492 1.00 96.69 483 GLU A O 1
ATOM 3796 N N . GLN A 1 484 ? 3.946 19.260 7.923 1.00 96.25 484 GLN A N 1
ATOM 3797 C CA . GLN A 1 484 ? 2.801 20.063 7.494 1.00 96.25 484 GLN A CA 1
ATOM 3798 C C . GLN A 1 484 ? 1.689 19.189 6.899 1.00 96.25 484 GLN A C 1
ATOM 3800 O O . GLN A 1 484 ? 0.517 19.380 7.231 1.00 96.25 484 GLN A O 1
ATOM 3805 N N . ALA A 1 485 ? 2.037 18.227 6.039 1.00 96.62 485 ALA A N 1
ATOM 3806 C CA . ALA A 1 485 ? 1.083 17.290 5.449 1.00 96.62 485 ALA A CA 1
ATOM 3807 C C . ALA A 1 485 ? 0.385 16.433 6.518 1.00 96.62 485 ALA A C 1
ATOM 3809 O O . ALA A 1 485 ? -0.839 16.289 6.489 1.00 96.62 485 ALA A O 1
ATOM 3810 N N . LEU A 1 486 ? 1.146 15.918 7.489 1.00 96.44 486 LEU A N 1
ATOM 3811 C CA . LEU A 1 486 ? 0.625 15.137 8.608 1.00 96.44 486 LEU A CA 1
ATOM 3812 C C . LEU A 1 486 ? -0.317 15.972 9.478 1.00 96.44 486 LEU A C 1
ATOM 3814 O O . LEU A 1 486 ? -1.429 15.532 9.756 1.00 96.44 486 LEU A O 1
ATOM 3818 N N . ALA A 1 487 ? 0.087 17.189 9.852 1.00 95.62 487 ALA A N 1
ATOM 3819 C CA . ALA A 1 487 ? -0.736 18.088 10.657 1.00 95.62 487 ALA A CA 1
ATOM 3820 C C . ALA A 1 487 ? -2.047 18.469 9.949 1.00 95.62 487 ALA A C 1
ATOM 3822 O O . ALA A 1 487 ? -3.107 18.478 10.575 1.00 95.62 487 ALA A O 1
ATOM 3823 N N . LEU A 1 488 ? -1.997 18.741 8.638 1.00 95.31 488 LEU A N 1
ATOM 3824 C CA . LEU A 1 488 ? -3.191 19.031 7.842 1.00 95.31 488 LEU A CA 1
ATOM 3825 C C . LEU A 1 488 ? -4.161 17.843 7.821 1.00 95.31 488 LEU A C 1
ATOM 3827 O O . LEU A 1 488 ? -5.362 18.039 8.013 1.00 95.31 488 LEU A O 1
ATOM 3831 N N . LEU A 1 489 ? -3.650 16.636 7.565 1.00 94.50 489 LEU A N 1
ATOM 3832 C CA . LEU A 1 489 ? -4.465 15.426 7.490 1.00 94.50 489 LEU A CA 1
ATOM 3833 C C . LEU A 1 489 ? -5.091 15.107 8.849 1.00 94.50 489 LEU A C 1
ATOM 3835 O O . LEU A 1 489 ? -6.300 14.894 8.914 1.00 94.50 489 LEU A O 1
ATOM 3839 N N . VAL A 1 490 ? -4.298 15.123 9.926 1.00 92.00 490 VAL A N 1
ATOM 3840 C CA . VAL A 1 490 ? -4.781 14.870 11.293 1.00 92.00 490 VAL A CA 1
ATOM 3841 C C . VAL A 1 490 ? -5.869 15.874 11.662 1.00 92.00 490 VAL A C 1
ATOM 3843 O O . VAL A 1 490 ? -6.982 15.463 11.963 1.00 92.00 490 VAL A O 1
ATOM 3846 N N . GLY A 1 491 ? -5.626 17.179 11.494 1.00 91.00 491 GLY A N 1
ATOM 3847 C CA . GLY A 1 491 ? -6.631 18.195 11.820 1.00 91.00 491 GLY A CA 1
ATOM 3848 C C . GLY A 1 491 ? -7.932 18.055 11.015 1.00 91.00 491 GLY A C 1
ATOM 3849 O O . GLY A 1 491 ? -9.015 18.352 11.519 1.00 91.00 491 GLY A O 1
ATOM 3850 N N . ARG A 1 492 ? -7.858 17.573 9.767 1.00 89.88 492 ARG A N 1
ATOM 3851 C CA . ARG A 1 492 ? -9.042 17.294 8.940 1.00 89.88 492 ARG A CA 1
ATOM 3852 C C . ARG A 1 492 ? -9.797 16.050 9.392 1.00 89.88 492 ARG A C 1
ATOM 3854 O O . ARG A 1 492 ? -11.025 16.105 9.452 1.00 89.88 492 ARG A O 1
ATOM 3861 N N . ARG A 1 493 ? -9.088 14.966 9.716 1.00 89.81 493 ARG A N 1
ATOM 3862 C CA . ARG A 1 493 ? -9.695 13.738 10.246 1.00 89.81 493 ARG A CA 1
ATOM 3863 C C . ARG A 1 493 ? -10.328 13.979 11.609 1.00 89.81 493 ARG A C 1
ATOM 3865 O O . ARG A 1 493 ? -11.487 13.619 11.781 1.00 89.81 493 ARG A O 1
ATOM 3872 N N . ASP A 1 494 ? -9.639 14.669 12.513 1.00 88.25 494 ASP A N 1
ATOM 3873 C CA . ASP A 1 494 ? -10.162 15.016 13.835 1.00 88.25 494 ASP A CA 1
ATOM 3874 C C . ASP A 1 494 ? -11.469 15.803 13.697 1.00 88.25 494 ASP A C 1
ATOM 3876 O O . ASP A 1 494 ? -12.490 15.424 14.263 1.00 88.25 494 ASP A O 1
ATOM 3880 N N . GLN A 1 495 ? -11.498 16.836 12.847 1.00 88.12 495 GLN A N 1
ATOM 3881 C CA . GLN A 1 495 ? -12.721 17.605 12.606 1.00 88.12 495 GLN A CA 1
ATOM 3882 C C . GLN A 1 495 ? -13.858 16.753 12.017 1.00 88.12 495 GLN A C 1
ATOM 3884 O O . GLN A 1 495 ? -15.026 16.967 12.353 1.00 88.12 495 GLN A O 1
ATOM 3889 N N . ALA A 1 496 ? -13.540 15.803 11.136 1.00 88.38 496 ALA A N 1
ATOM 3890 C CA . ALA A 1 496 ? -14.525 14.898 10.559 1.00 88.38 496 ALA A CA 1
ATOM 3891 C C . ALA A 1 496 ? -15.081 13.912 11.606 1.00 88.38 496 ALA A C 1
ATOM 3893 O O . ALA A 1 496 ? -16.297 13.752 11.675 1.00 88.38 496 ALA A O 1
ATOM 3894 N N . ILE A 1 497 ? -14.239 13.364 12.492 1.00 88.50 497 ILE A N 1
ATOM 3895 C CA . ILE A 1 497 ? -14.652 12.518 13.629 1.00 88.50 497 ILE A CA 1
ATOM 3896 C C . ILE A 1 497 ? -15.559 13.303 14.585 1.00 88.50 497 ILE A C 1
ATOM 3898 O O . ILE A 1 497 ? -16.616 12.823 15.002 1.00 88.50 497 ILE A O 1
ATOM 3902 N N . VAL A 1 498 ? -15.195 14.548 14.900 1.00 88.00 498 VAL A N 1
ATOM 3903 C CA . VAL A 1 498 ? -16.008 15.427 15.755 1.00 88.00 498 VAL A CA 1
ATOM 3904 C C . VAL A 1 498 ? -17.392 15.668 15.150 1.00 88.00 498 VAL A C 1
ATOM 3906 O O . VAL A 1 498 ? -18.384 15.644 15.878 1.00 88.00 498 VAL A O 1
ATOM 3909 N N . ASN A 1 499 ? -17.484 15.813 13.829 1.00 89.44 499 ASN A N 1
ATOM 3910 C CA . ASN A 1 499 ? -18.748 16.048 13.128 1.00 89.44 499 ASN A CA 1
ATOM 3911 C C . ASN A 1 499 ? -19.557 14.769 12.857 1.00 89.44 499 ASN A C 1
ATOM 3913 O O . ASN A 1 499 ? -20.761 14.856 12.615 1.00 89.44 499 ASN A O 1
ATOM 3917 N N . ALA A 1 500 ? -18.921 13.597 12.881 1.00 89.75 500 ALA A N 1
ATOM 3918 C CA . ALA A 1 500 ? -19.580 12.329 12.605 1.00 89.75 500 ALA A CA 1
ATOM 3919 C C . ALA A 1 500 ? -20.591 11.964 13.704 1.00 89.75 500 ALA A C 1
ATOM 3921 O O . ALA A 1 500 ? -20.389 12.244 14.891 1.00 89.75 500 ALA A O 1
ATOM 3922 N N . GLN A 1 501 ? -21.698 11.342 13.304 1.00 92.12 501 GLN A N 1
ATOM 3923 C CA . GLN A 1 501 ? -22.720 10.861 14.232 1.00 92.12 501 GLN A CA 1
ATOM 3924 C C . GLN A 1 501 ? -22.346 9.474 14.754 1.00 92.12 501 GLN A C 1
ATOM 3926 O O . GLN A 1 501 ? -21.747 8.681 14.026 1.00 92.12 501 GLN A O 1
ATOM 3931 N N . ILE A 1 502 ? -22.703 9.199 16.011 1.00 92.19 502 ILE A N 1
ATOM 3932 C CA . ILE A 1 502 ? -22.566 7.863 16.598 1.00 92.19 502 ILE A CA 1
ATOM 3933 C C . ILE A 1 502 ? -23.524 6.917 15.876 1.00 92.19 502 ILE A C 1
ATOM 3935 O O . ILE A 1 502 ? -24.692 7.252 15.680 1.00 92.19 502 ILE A O 1
ATOM 3939 N N . ASP A 1 503 ? -23.017 5.755 15.486 1.00 93.81 503 ASP A N 1
ATOM 3940 C CA . ASP A 1 503 ? -23.772 4.716 14.807 1.00 93.81 503 ASP A CA 1
ATOM 3941 C C . ASP A 1 503 ? -24.692 3.985 15.808 1.00 93.81 503 ASP A C 1
ATOM 3943 O O . ASP A 1 503 ? -24.199 3.275 16.695 1.00 93.81 503 ASP A O 1
ATOM 3947 N N . PRO A 1 504 ? -26.027 4.128 15.696 1.00 91.94 504 PRO A N 1
ATOM 3948 C CA . PRO A 1 504 ? -26.957 3.453 16.595 1.00 91.94 504 PRO A CA 1
ATOM 3949 C C . PRO A 1 504 ? -26.932 1.928 16.438 1.00 91.94 504 PRO A C 1
ATOM 3951 O O . PRO A 1 504 ? -27.172 1.217 17.416 1.00 91.94 504 PRO A O 1
ATOM 3954 N N . ASP A 1 505 ? -26.625 1.407 15.248 1.00 92.56 505 ASP A N 1
ATOM 3955 C CA . ASP A 1 505 ? -26.568 -0.035 15.010 1.00 92.56 505 ASP A CA 1
ATOM 3956 C C . ASP A 1 505 ? -25.325 -0.637 15.670 1.00 92.56 505 ASP A C 1
ATOM 3958 O O . ASP A 1 505 ? -25.408 -1.707 16.280 1.00 92.56 505 ASP A O 1
ATOM 3962 N N . ARG A 1 506 ? -24.201 0.095 15.668 1.00 91.75 506 ARG A N 1
ATOM 3963 C CA . ARG A 1 506 ? -23.005 -0.292 16.430 1.00 91.75 506 ARG A CA 1
ATOM 3964 C C . ARG A 1 506 ? -23.268 -0.301 17.934 1.00 91.75 506 ARG A C 1
ATOM 3966 O O . ARG A 1 506 ? -22.892 -1.262 18.602 1.00 91.75 506 ARG A O 1
ATOM 3973 N N . MET A 1 507 ? -23.942 0.722 18.465 1.00 93.81 507 MET A N 1
ATOM 3974 C CA . MET A 1 507 ? -24.331 0.753 19.884 1.00 93.81 507 MET A CA 1
ATOM 3975 C C . MET A 1 507 ? -25.221 -0.434 20.249 1.00 93.81 507 MET A C 1
ATOM 3977 O O . MET A 1 507 ? -25.021 -1.053 21.292 1.00 93.81 507 MET A O 1
ATOM 3981 N N . ARG A 1 508 ? -26.158 -0.803 19.366 1.00 92.81 508 ARG A N 1
ATOM 3982 C CA . ARG A 1 508 ? -27.005 -1.983 19.558 1.00 92.81 508 ARG A CA 1
ATOM 3983 C C . ARG A 1 508 ? -26.189 -3.276 19.562 1.00 92.81 508 ARG A C 1
ATOM 3985 O O . ARG A 1 508 ? -26.408 -4.106 20.434 1.00 92.81 508 ARG A O 1
ATOM 3992 N N . ALA A 1 509 ? -25.245 -3.450 18.636 1.00 92.56 509 ALA A N 1
ATOM 3993 C CA . ALA A 1 509 ? -24.399 -4.645 18.586 1.00 92.56 509 ALA A CA 1
ATOM 3994 C C . ALA A 1 509 ? -23.584 -4.826 19.879 1.00 92.56 509 ALA A C 1
ATOM 3996 O O . ALA A 1 509 ? -23.575 -5.911 20.459 1.00 92.56 509 ALA A O 1
ATOM 3997 N N . LEU A 1 510 ? -22.980 -3.744 20.382 1.00 93.81 510 LEU A N 1
ATOM 3998 C CA . LEU A 1 510 ? -22.264 -3.769 21.658 1.00 93.81 510 LEU A CA 1
ATOM 3999 C C . LEU A 1 510 ? -23.205 -4.039 22.841 1.00 93.81 510 LEU A C 1
ATOM 4001 O O . LEU A 1 510 ? -22.833 -4.780 23.744 1.00 93.81 510 LEU A O 1
ATOM 4005 N N . ALA A 1 511 ? -24.430 -3.504 22.823 1.00 94.62 511 ALA A N 1
ATOM 4006 C CA . ALA A 1 511 ? -25.438 -3.772 23.850 1.00 94.62 511 ALA A CA 1
ATOM 4007 C C . ALA A 1 511 ? -25.869 -5.247 23.873 1.00 94.62 511 ALA A C 1
ATOM 4009 O O . ALA A 1 511 ? -25.988 -5.832 24.947 1.00 94.62 511 ALA A O 1
ATOM 4010 N N . VAL A 1 512 ? -26.044 -5.872 22.701 1.00 94.94 512 VAL A N 1
ATOM 4011 C CA . VAL A 1 512 ? -26.311 -7.316 22.584 1.00 94.94 512 VAL A CA 1
ATOM 4012 C C . VAL A 1 512 ? -25.142 -8.119 23.152 1.00 94.94 512 VAL A C 1
ATOM 4014 O O . VAL A 1 512 ? -25.357 -9.030 23.950 1.00 94.94 512 VAL A O 1
ATOM 4017 N N . ALA A 1 513 ? -23.907 -7.777 22.775 1.00 94.12 513 ALA A N 1
ATOM 4018 C CA . ALA A 1 513 ? -22.717 -8.466 23.263 1.00 94.12 513 ALA A CA 1
ATOM 4019 C C . ALA A 1 513 ? -22.585 -8.352 24.792 1.00 94.12 513 ALA A C 1
ATOM 4021 O O . ALA A 1 513 ? -22.490 -9.378 25.468 1.00 94.12 513 ALA A O 1
ATOM 4022 N N . ALA A 1 514 ? -22.682 -7.135 25.333 1.00 94.69 514 ALA A N 1
ATOM 4023 C CA . ALA A 1 514 ? -22.650 -6.853 26.767 1.00 94.69 514 ALA A CA 1
ATOM 4024 C C . ALA A 1 514 ? -23.774 -7.575 27.532 1.00 94.69 514 ALA A C 1
ATOM 4026 O O . ALA A 1 514 ? -23.536 -8.157 28.588 1.00 94.69 514 ALA A O 1
ATOM 4027 N N . GLY A 1 515 ? -24.994 -7.584 26.986 1.00 93.44 515 GLY A N 1
ATOM 4028 C CA . GLY A 1 515 ? -26.167 -8.193 27.615 1.00 93.44 515 GLY A CA 1
ATOM 4029 C C . GLY A 1 515 ? -26.231 -9.720 27.530 1.00 93.44 515 GLY A C 1
ATOM 4030 O O . GLY A 1 515 ? -26.944 -10.335 28.322 1.00 93.44 515 GLY A O 1
ATOM 4031 N N . SER A 1 516 ? -25.485 -10.341 26.608 1.00 93.25 516 SER A N 1
ATOM 4032 C CA . SER A 1 516 ? -25.581 -11.782 26.318 1.00 93.25 516 SER A CA 1
ATOM 4033 C C . SER A 1 516 ? -25.212 -12.702 27.487 1.00 93.25 516 SER A C 1
ATOM 4035 O O . SER A 1 516 ? -25.737 -13.810 27.559 1.00 93.25 516 SER A O 1
ATOM 4037 N N . GLN A 1 517 ? -24.350 -12.245 28.403 1.00 91.81 517 GLN A N 1
ATOM 4038 C CA . GLN A 1 517 ? -23.969 -12.976 29.623 1.00 91.81 517 GLN A CA 1
ATOM 4039 C C . GLN A 1 517 ? -24.283 -12.221 30.921 1.00 91.81 517 GLN A C 1
ATOM 4041 O O . GLN A 1 517 ? -24.214 -12.812 31.991 1.00 91.81 517 GLN A O 1
ATOM 4046 N N . ALA A 1 518 ? -24.703 -10.954 30.839 1.00 92.69 518 ALA A N 1
ATOM 4047 C CA . ALA A 1 518 ? -24.920 -10.075 31.989 1.00 92.69 518 ALA A CA 1
ATOM 4048 C C . ALA A 1 518 ? -25.808 -10.671 33.099 1.00 92.69 518 ALA A C 1
ATOM 4050 O O . ALA A 1 518 ? -25.520 -10.488 34.274 1.00 92.69 518 ALA A O 1
ATOM 4051 N N . PHE A 1 519 ? -26.888 -11.372 32.736 1.00 93.69 519 PHE A N 1
ATOM 4052 C CA . PHE A 1 519 ? -27.873 -11.924 33.680 1.00 93.69 519 PHE A CA 1
ATOM 4053 C C . PHE A 1 519 ? -28.103 -13.432 33.477 1.00 93.69 519 PHE A C 1
ATOM 4055 O O . PHE A 1 519 ? -29.199 -13.939 33.721 1.00 93.69 519 PHE A O 1
ATOM 4062 N N . VAL A 1 520 ? -27.089 -14.150 32.986 1.00 91.19 520 VAL A N 1
ATOM 4063 C CA . VAL A 1 520 ? -27.143 -15.608 32.794 1.00 91.19 520 VAL A CA 1
ATOM 4064 C C . VAL A 1 520 ? -26.779 -16.309 34.115 1.00 91.19 520 VAL A C 1
ATOM 4066 O O . VAL A 1 520 ? -25.823 -15.894 34.767 1.00 91.19 520 VAL A O 1
ATOM 4069 N N . PRO A 1 521 ? -27.499 -17.369 34.536 1.00 90.06 521 PRO A N 1
ATOM 4070 C CA . PRO A 1 521 ? -27.279 -18.058 35.816 1.00 90.06 521 PRO A CA 1
ATOM 4071 C C . PRO A 1 521 ? -26.034 -18.973 35.839 1.00 90.06 521 PRO A C 1
ATOM 4073 O O . PRO A 1 521 ? -26.050 -20.014 36.493 1.00 90.06 521 PRO A O 1
ATOM 4076 N N . ASP A 1 522 ? -24.960 -18.597 35.144 1.00 87.12 522 ASP A N 1
ATOM 4077 C CA . ASP A 1 522 ? -23.726 -19.391 35.029 1.00 87.12 522 ASP A CA 1
ATOM 4078 C C . ASP A 1 522 ? -22.591 -18.866 35.938 1.00 87.12 522 ASP A C 1
ATOM 4080 O O . ASP A 1 522 ? -21.615 -19.581 36.175 1.00 87.12 522 ASP A O 1
ATOM 4084 N N . GLU A 1 523 ? -22.730 -17.653 36.488 1.00 87.44 523 GLU A N 1
ATOM 4085 C CA . GLU A 1 523 ? -21.738 -16.964 37.335 1.00 87.44 523 GLU A CA 1
ATOM 4086 C C . GLU A 1 523 ? -22.306 -16.678 38.739 1.00 87.44 523 GLU A C 1
ATOM 4088 O O . GLU A 1 523 ? -23.502 -16.421 38.899 1.00 87.44 523 GLU A O 1
ATOM 4093 N N . PHE A 1 524 ? -21.469 -16.703 39.780 1.00 91.56 524 PHE A N 1
ATOM 4094 C CA . PHE A 1 524 ? -21.860 -16.266 41.127 1.00 91.56 524 PHE A CA 1
ATOM 4095 C C . PHE A 1 524 ? -22.024 -14.736 41.207 1.00 91.56 524 PHE A C 1
ATOM 4097 O O . PHE A 1 524 ? -21.150 -14.020 40.731 1.00 91.56 524 PHE A O 1
ATOM 4104 N N . PRO A 1 525 ? -23.073 -14.188 41.860 1.00 93.50 525 PRO A N 1
ATOM 4105 C CA . PRO A 1 525 ? -24.116 -14.874 42.632 1.00 93.50 525 PRO A CA 1
ATOM 4106 C C . PRO A 1 525 ? -25.361 -15.253 41.814 1.00 93.50 525 PRO A C 1
ATOM 4108 O O . PRO A 1 525 ? -26.341 -15.726 42.387 1.00 93.50 525 PRO A O 1
ATOM 4111 N N . LEU A 1 526 ? -25.372 -15.002 40.501 1.00 93.56 526 LEU A N 1
ATOM 4112 C CA . LEU A 1 526 ? -26.542 -15.193 39.636 1.00 93.56 526 LEU A CA 1
ATOM 4113 C C . LEU A 1 526 ? -27.028 -16.646 39.648 1.00 93.56 526 LEU A C 1
ATOM 4115 O O . LEU A 1 526 ? -28.231 -16.886 39.707 1.00 93.56 526 LEU A O 1
ATOM 4119 N N . ASN A 1 527 ? -26.103 -17.607 39.677 1.00 93.38 527 ASN A N 1
ATOM 4120 C CA . ASN A 1 527 ? -26.403 -19.038 39.728 1.00 93.38 527 ASN A CA 1
ATOM 4121 C C . ASN A 1 527 ? -27.191 -19.483 40.978 1.00 93.38 527 ASN A C 1
ATOM 4123 O O . ASN A 1 527 ? -27.745 -20.580 40.973 1.00 93.38 527 ASN A O 1
ATOM 4127 N N . LEU A 1 528 ? -27.238 -18.667 42.040 1.00 93.56 528 LEU A N 1
ATOM 4128 C CA . LEU A 1 528 ? -27.973 -18.978 43.272 1.00 93.56 528 LEU A CA 1
ATOM 4129 C C . LEU A 1 528 ? -29.410 -18.437 43.278 1.00 93.56 528 LEU A C 1
ATOM 4131 O O . LEU A 1 528 ? -30.211 -18.859 44.108 1.00 93.56 528 LEU A O 1
ATOM 4135 N N . PHE A 1 529 ? -29.766 -17.515 42.377 1.00 95.31 529 PHE A N 1
ATOM 4136 C CA . PHE A 1 529 ? -31.121 -16.965 42.335 1.00 95.31 529 PHE A CA 1
ATOM 4137 C C . PHE A 1 529 ? -32.123 -17.986 41.795 1.00 95.31 529 PHE A C 1
ATOM 4139 O O . PHE A 1 529 ? -31.973 -18.503 40.690 1.00 95.31 529 PHE A O 1
ATOM 4146 N N . SER A 1 530 ? -33.210 -18.210 42.540 1.00 91.25 530 SER A N 1
ATOM 4147 C CA . SER A 1 530 ? -34.266 -19.136 42.104 1.00 91.25 530 SER A CA 1
ATOM 4148 C C . SER A 1 530 ? -35.034 -18.652 40.867 1.00 91.25 530 SER A C 1
ATOM 4150 O O . SER A 1 530 ? -35.581 -19.459 40.114 1.00 91.25 530 SER A O 1
ATOM 4152 N N . GLU A 1 531 ? -35.070 -17.336 40.644 1.00 94.25 531 GLU A N 1
ATOM 4153 C CA . GLU A 1 531 ? -35.735 -16.715 39.504 1.00 94.25 531 GLU A CA 1
ATOM 4154 C C . GLU A 1 531 ? -34.996 -15.442 39.063 1.00 94.25 531 GLU A C 1
ATOM 4156 O O . GLU A 1 531 ? -34.811 -14.512 39.851 1.00 94.25 531 GLU A O 1
ATOM 4161 N N . ILE A 1 532 ? -34.619 -15.381 37.783 1.00 95.19 532 ILE A N 1
ATOM 4162 C CA . ILE A 1 532 ? -34.079 -14.183 37.129 1.00 95.19 532 ILE A CA 1
ATOM 4163 C C . ILE A 1 532 ? -35.053 -13.782 36.019 1.00 95.19 532 ILE A C 1
ATOM 4165 O O . ILE A 1 532 ? -35.274 -14.545 35.078 1.00 95.19 532 ILE A O 1
ATOM 4169 N N . VAL A 1 533 ? -35.658 -12.598 36.130 1.00 95.12 533 VAL A N 1
ATOM 4170 C CA . VAL A 1 533 ? -36.720 -12.142 35.214 1.00 95.12 533 VAL A CA 1
ATOM 4171 C C . VAL A 1 533 ? -36.480 -10.730 34.700 1.00 95.12 533 VAL A C 1
ATOM 4173 O O . VAL A 1 533 ? -36.049 -9.843 35.439 1.00 95.12 533 VAL A O 1
ATOM 4176 N N . SER A 1 534 ? -36.815 -10.506 33.430 1.00 93.31 534 SER A N 1
ATOM 4177 C CA . SER A 1 534 ? -36.830 -9.169 32.845 1.00 93.31 534 SER A CA 1
ATOM 4178 C C . SER A 1 534 ? -38.105 -8.409 33.225 1.00 93.31 534 SER A C 1
ATOM 4180 O O . SER A 1 534 ? -39.175 -8.990 33.425 1.00 93.31 534 SER A O 1
ATOM 4182 N N . THR A 1 535 ? -38.004 -7.087 33.335 1.00 93.50 535 THR A N 1
ATOM 4183 C CA . THR A 1 535 ? -39.138 -6.192 33.588 1.00 93.50 535 THR A CA 1
ATOM 4184 C C . THR A 1 535 ? -38.983 -4.879 32.817 1.00 93.50 535 THR A C 1
ATOM 4186 O O . THR A 1 535 ? -37.862 -4.401 32.660 1.00 93.50 535 THR A O 1
ATOM 4189 N N . PRO A 1 536 ? -40.071 -4.246 32.344 1.00 88.94 536 PRO A N 1
ATOM 4190 C CA . PRO A 1 536 ? -39.998 -2.906 31.755 1.00 88.94 536 PRO A CA 1
ATOM 4191 C C . PRO A 1 536 ? -39.884 -1.785 32.806 1.00 88.94 536 PRO A C 1
ATOM 4193 O O . PRO A 1 536 ? -39.666 -0.625 32.447 1.00 88.94 536 PRO A O 1
ATOM 4196 N N . ASP A 1 537 ? -40.072 -2.105 34.090 1.00 90.88 537 ASP A N 1
ATOM 4197 C CA . ASP A 1 537 ? -40.074 -1.128 35.181 1.00 90.88 537 ASP A CA 1
ATOM 4198 C C . ASP A 1 537 ? -38.713 -0.427 35.342 1.00 90.88 537 ASP A C 1
ATOM 4200 O O . ASP A 1 537 ? -37.650 -0.991 35.075 1.00 90.88 537 ASP A O 1
ATOM 4204 N N . ALA A 1 538 ? -38.738 0.818 35.824 1.00 88.75 538 ALA A N 1
ATOM 4205 C CA . ALA A 1 538 ? -37.519 1.520 36.209 1.00 88.75 538 ALA A CA 1
ATOM 4206 C C . ALA A 1 538 ? -36.969 0.928 37.517 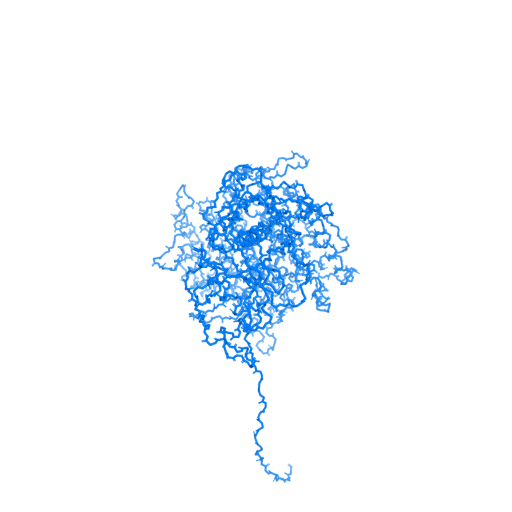1.00 88.75 538 ALA A C 1
ATOM 4208 O O . ALA A 1 538 ? -37.645 0.972 38.544 1.00 88.75 538 ALA A O 1
ATOM 4209 N N . LEU A 1 539 ? -35.747 0.395 37.464 1.00 93.88 539 LEU A N 1
ATOM 4210 C CA . LEU A 1 539 ? -35.023 -0.175 38.605 1.00 93.88 539 LEU A CA 1
ATOM 4211 C C . LEU A 1 539 ? -33.799 0.688 38.954 1.00 93.88 539 LEU A C 1
ATOM 4213 O O . LEU A 1 539 ? -33.497 1.659 38.257 1.00 93.88 539 LEU A O 1
ATOM 4217 N N . THR A 1 540 ? -33.077 0.323 40.014 1.00 91.81 540 THR A N 1
ATOM 4218 C CA . THR A 1 540 ? -31.814 0.971 40.389 1.00 91.81 540 THR A CA 1
ATOM 4219 C C . THR A 1 540 ? -30.772 0.752 39.297 1.00 91.81 540 THR A C 1
ATOM 4221 O O . THR A 1 540 ? -30.465 -0.389 38.957 1.00 91.81 540 THR A O 1
ATOM 4224 N N . GLU A 1 541 ? -30.245 1.837 38.736 1.00 93.19 541 GLU A N 1
ATOM 4225 C CA . GLU A 1 541 ? -29.313 1.808 37.609 1.00 93.19 541 GLU A CA 1
ATOM 4226 C C . GLU A 1 541 ? -27.857 1.867 38.081 1.00 93.19 541 GLU A C 1
ATOM 4228 O O . GLU A 1 541 ? -27.499 2.660 38.952 1.00 93.19 541 GLU A O 1
ATOM 4233 N N . PHE A 1 542 ? -27.013 1.041 37.470 1.00 94.25 542 PHE A N 1
ATOM 4234 C CA . PHE A 1 542 ? -25.562 1.097 37.567 1.00 94.25 542 PHE A CA 1
ATOM 4235 C C . PHE A 1 542 ? -24.988 1.366 36.174 1.00 94.25 542 PHE A C 1
ATOM 4237 O O . PHE A 1 542 ? -25.519 0.881 35.177 1.00 94.25 542 PHE A O 1
ATOM 4244 N N . THR A 1 543 ? -23.908 2.144 36.090 1.00 93.44 543 THR A N 1
ATOM 4245 C CA . THR A 1 543 ? -23.238 2.439 34.816 1.00 93.44 543 THR A CA 1
ATOM 4246 C C . THR A 1 543 ? -21.748 2.154 34.917 1.00 93.44 543 THR A C 1
ATOM 4248 O O . THR A 1 543 ? -21.040 2.784 35.699 1.00 93.44 543 THR A O 1
ATOM 4251 N N . LEU A 1 544 ? -21.280 1.228 34.083 1.00 92.50 544 LEU A N 1
ATOM 4252 C CA . LEU A 1 544 ? -19.869 0.981 33.823 1.00 92.50 544 LEU A CA 1
ATOM 4253 C C . LEU A 1 544 ? -19.354 2.021 32.822 1.00 92.50 544 LEU A C 1
ATOM 4255 O O . LEU A 1 544 ? -19.981 2.248 31.784 1.00 92.50 544 LEU A O 1
ATOM 4259 N N . LYS A 1 545 ? -18.212 2.643 33.122 1.00 92.19 545 LYS A N 1
ATOM 4260 C CA . LYS A 1 545 ? -17.603 3.697 32.313 1.00 92.19 545 LYS A CA 1
ATOM 4261 C C . LYS A 1 545 ? -16.220 3.276 31.815 1.00 92.19 545 LYS A C 1
ATOM 4263 O O . LYS A 1 545 ? -15.326 2.939 32.585 1.00 92.19 545 LYS A O 1
ATOM 4268 N N . VAL A 1 546 ? -16.019 3.382 30.505 1.00 90.12 546 VAL A N 1
ATOM 4269 C CA . VAL A 1 546 ? -14.716 3.197 29.856 1.00 90.12 546 VAL A CA 1
ATOM 4270 C C . VAL A 1 546 ? -14.292 4.522 29.245 1.00 90.12 546 VAL A C 1
ATOM 4272 O O . VAL A 1 546 ? -14.810 4.940 28.211 1.00 90.12 546 VAL A O 1
ATOM 4275 N N . SER A 1 547 ? -13.379 5.213 29.921 1.00 89.44 547 SER A N 1
ATOM 4276 C CA . SER A 1 547 ? -12.881 6.531 29.508 1.00 89.44 547 SER A CA 1
ATOM 4277 C C . SER A 1 547 ? -11.804 6.428 28.415 1.00 89.44 547 SER A C 1
ATOM 4279 O O . SER A 1 547 ? -11.201 5.374 28.224 1.00 89.44 547 SER A O 1
ATOM 4281 N N . ASN A 1 548 ? -11.523 7.544 27.728 1.00 87.94 548 ASN A N 1
ATOM 4282 C CA . ASN A 1 548 ? -10.555 7.646 26.621 1.00 87.94 548 ASN A CA 1
ATOM 4283 C C . ASN A 1 548 ? -10.869 6.734 25.422 1.00 87.94 548 ASN A C 1
ATOM 4285 O O . ASN A 1 548 ? -9.970 6.341 24.679 1.00 87.94 548 ASN A O 1
ATOM 4289 N N . ALA A 1 549 ? -12.144 6.416 25.220 1.00 88.62 549 ALA A N 1
ATOM 4290 C CA . ALA A 1 549 ? -12.601 5.703 24.043 1.00 88.62 549 ALA A CA 1
ATOM 4291 C C . ALA A 1 549 ? -12.609 6.667 22.850 1.00 88.62 549 ALA A C 1
ATOM 4293 O O . ALA A 1 549 ? -13.152 7.771 22.937 1.00 88.62 549 ALA A O 1
ATOM 4294 N N . SER A 1 550 ? -11.992 6.278 21.738 1.00 89.25 550 SER A N 1
ATOM 4295 C CA . SER A 1 550 ? -11.978 7.125 20.550 1.00 89.25 550 SER A CA 1
ATOM 4296 C C . SER A 1 550 ? -13.336 7.099 19.857 1.00 89.25 550 SER A C 1
ATOM 4298 O O . SER A 1 550 ? -13.906 6.039 19.600 1.00 89.25 550 SER A O 1
ATOM 4300 N N . LYS A 1 551 ? -13.863 8.285 19.546 1.00 90.88 551 LYS A N 1
ATOM 4301 C CA . LYS A 1 551 ? -15.182 8.439 18.929 1.00 90.88 551 LYS A CA 1
ATOM 4302 C C . LYS A 1 551 ? -15.252 7.754 17.560 1.00 90.88 551 LYS A C 1
ATOM 4304 O O . LYS A 1 551 ? -16.301 7.227 17.204 1.00 90.88 551 LYS A O 1
ATOM 4309 N N . GLY A 1 552 ? -14.145 7.735 16.811 1.00 89.19 552 GLY A N 1
ATOM 4310 C CA . GLY A 1 552 ? -14.088 7.202 15.445 1.00 89.19 552 GLY A CA 1
ATOM 4311 C C . GLY A 1 552 ? -14.438 5.713 15.328 1.00 89.19 552 GLY A C 1
ATOM 4312 O O . GLY A 1 552 ? -14.921 5.288 14.277 1.00 89.19 552 GLY A O 1
ATOM 4313 N N . ALA A 1 553 ? -14.263 4.936 16.401 1.00 89.31 553 ALA A N 1
ATOM 4314 C CA . ALA A 1 553 ? -14.640 3.521 16.459 1.00 89.31 553 ALA A CA 1
ATOM 4315 C C . ALA A 1 553 ? -16.163 3.290 16.508 1.00 89.31 553 ALA A C 1
ATOM 4317 O O . ALA A 1 553 ? -16.631 2.174 16.287 1.00 89.31 553 ALA A O 1
ATOM 4318 N N . TYR A 1 554 ? -16.941 4.344 16.770 1.00 91.75 554 TYR A N 1
ATOM 4319 C CA . TYR A 1 554 ? -18.378 4.263 17.032 1.00 91.75 554 TYR A CA 1
ATOM 4320 C C . TYR A 1 554 ? -19.221 5.115 16.078 1.00 91.75 554 TYR A C 1
ATOM 4322 O O . TYR A 1 554 ? -20.392 5.352 16.359 1.00 91.75 554 TYR A O 1
ATOM 4330 N N . THR A 1 555 ? -18.655 5.623 14.981 1.00 91.75 555 THR A N 1
ATOM 4331 C CA . THR A 1 555 ? -19.355 6.507 14.031 1.00 91.75 555 THR A CA 1
ATOM 4332 C C . THR A 1 555 ? -19.834 5.787 12.772 1.00 91.75 555 THR A C 1
ATOM 4334 O O . THR A 1 555 ? -19.286 4.754 12.397 1.00 91.75 555 THR A O 1
ATOM 4337 N N . ALA A 1 556 ? -20.803 6.388 12.071 1.00 86.62 556 ALA A N 1
ATOM 4338 C CA . ALA A 1 556 ? -21.202 6.008 10.714 1.00 86.62 556 ALA A CA 1
ATOM 4339 C C . ALA A 1 556 ? -20.868 7.143 9.712 1.00 86.62 556 ALA A C 1
ATOM 4341 O O . ALA A 1 556 ? -21.428 8.237 9.839 1.00 86.62 556 ALA A O 1
ATOM 4342 N N . PRO A 1 557 ? -19.991 6.927 8.706 1.00 85.31 557 PRO A N 1
ATOM 4343 C CA . PRO A 1 557 ? -19.191 5.720 8.475 1.00 85.31 557 PRO A CA 1
ATOM 4344 C C . PRO A 1 557 ? -18.126 5.508 9.563 1.00 85.31 557 PRO A C 1
ATOM 4346 O O . PRO A 1 557 ? -17.784 6.430 10.306 1.00 85.31 557 PRO A O 1
ATOM 4349 N N . LEU A 1 558 ? -17.596 4.287 9.642 1.00 86.00 558 LEU A N 1
ATOM 4350 C CA . LEU A 1 558 ? -16.564 3.915 10.606 1.00 86.00 558 LEU A CA 1
ATOM 4351 C C . LEU A 1 558 ? -15.254 4.667 10.308 1.00 86.00 558 LEU A C 1
ATOM 4353 O O . LEU A 1 558 ? -14.684 4.522 9.226 1.00 86.00 558 LEU A O 1
ATOM 4357 N N . MET A 1 559 ? -14.764 5.450 11.274 1.00 86.56 559 MET A N 1
ATOM 4358 C CA . MET A 1 559 ? -13.580 6.314 11.120 1.00 86.56 559 MET A CA 1
ATOM 4359 C C . MET A 1 559 ? -12.358 5.826 11.910 1.00 86.56 559 MET A C 1
ATOM 4361 O O . MET A 1 559 ? -11.318 6.486 11.970 1.00 86.56 559 MET A O 1
ATOM 4365 N N . GLU A 1 560 ? -12.448 4.637 12.500 1.00 86.19 560 GLU A N 1
ATOM 4366 C CA . GLU A 1 560 ? -11.330 3.971 13.164 1.00 86.19 560 GLU A CA 1
ATOM 4367 C C . GLU A 1 560 ? -11.379 2.458 12.971 1.00 86.19 560 GLU A C 1
ATOM 4369 O O . GLU A 1 560 ? -12.407 1.902 12.598 1.00 86.19 560 GLU A O 1
ATOM 4374 N N . GLN A 1 561 ? -10.250 1.780 13.154 1.00 81.19 561 GLN A N 1
ATOM 4375 C CA . GLN A 1 561 ? -10.227 0.326 13.096 1.00 81.19 561 GLN A CA 1
ATOM 4376 C C . GLN A 1 561 ? -10.786 -0.246 14.401 1.00 81.19 561 GLN A C 1
ATOM 4378 O O . GLN A 1 561 ? -10.344 0.132 15.483 1.00 81.19 561 GLN A O 1
ATOM 4383 N N . LEU A 1 562 ? -11.739 -1.170 14.284 1.00 83.06 562 LEU A N 1
ATOM 4384 C CA . LEU A 1 562 ? -12.316 -1.849 15.439 1.00 83.06 562 LEU A CA 1
ATOM 4385 C C . LEU A 1 562 ? -11.277 -2.737 16.126 1.00 83.06 562 LEU A C 1
ATOM 4387 O O . LEU A 1 562 ? -10.431 -3.360 15.475 1.00 83.06 562 LEU A O 1
ATOM 4391 N N . VAL A 1 563 ? -11.384 -2.832 17.447 1.00 84.12 563 VAL A N 1
ATOM 4392 C CA . VAL A 1 563 ? -10.623 -3.803 18.232 1.00 84.12 563 VAL A CA 1
ATOM 4393 C C . VAL A 1 563 ? -11.245 -5.187 18.010 1.00 84.12 563 VAL A C 1
ATOM 4395 O O . VAL A 1 563 ? -12.448 -5.367 18.178 1.00 84.12 563 VAL A O 1
ATOM 4398 N N . VAL A 1 564 ? -10.431 -6.169 17.605 1.00 81.44 564 VAL A N 1
ATOM 4399 C CA . VAL A 1 564 ? -10.895 -7.493 17.127 1.00 81.44 564 VAL A CA 1
ATOM 4400 C C . VAL A 1 564 ? -11.762 -8.233 18.155 1.00 81.44 564 VAL A C 1
ATOM 4402 O O . VAL A 1 564 ? -12.679 -8.950 17.773 1.00 81.44 564 VAL A O 1
ATOM 4405 N N . ASN A 1 565 ? -11.494 -8.046 19.445 1.00 88.62 565 ASN A N 1
ATOM 4406 C CA . ASN A 1 565 ? -12.169 -8.709 20.562 1.00 88.62 565 ASN A CA 1
ATOM 4407 C C . ASN A 1 565 ? -13.020 -7.748 21.411 1.00 88.62 565 ASN A C 1
ATOM 4409 O O . ASN A 1 565 ? -13.252 -8.012 22.588 1.00 88.62 565 ASN A O 1
ATOM 4413 N N . GLU A 1 566 ? -13.460 -6.618 20.849 1.00 91.44 566 GLU A N 1
ATOM 4414 C CA . GLU A 1 566 ? -14.230 -5.614 21.594 1.00 91.44 566 GLU A CA 1
ATOM 4415 C C . GLU A 1 566 ? -15.539 -6.181 22.169 1.00 91.44 566 GLU A C 1
ATOM 4417 O O . GLU A 1 566 ? -15.869 -5.937 23.327 1.00 91.44 566 GLU A O 1
ATOM 4422 N N . GLU A 1 567 ? -16.273 -6.964 21.379 1.00 92.88 567 GLU A N 1
ATOM 4423 C CA . GLU A 1 567 ? -17.560 -7.538 21.791 1.00 92.88 567 GLU A CA 1
ATOM 4424 C C . GLU A 1 567 ? -17.402 -8.574 22.909 1.00 92.88 567 GLU A C 1
ATOM 4426 O O . GLU A 1 567 ? -18.187 -8.579 23.857 1.00 92.88 567 GLU A O 1
ATOM 4431 N N . ASP A 1 568 ? -16.367 -9.414 22.836 1.00 92.75 568 ASP A N 1
ATOM 4432 C CA . ASP A 1 568 ? -16.052 -10.383 23.890 1.00 92.75 568 ASP A CA 1
ATOM 4433 C C . ASP A 1 568 ? -15.607 -9.671 25.174 1.00 92.75 568 ASP A C 1
ATOM 4435 O O . ASP A 1 568 ? -16.045 -10.031 26.266 1.00 92.75 568 ASP A O 1
ATOM 4439 N N . TRP A 1 569 ? -14.817 -8.598 25.049 1.00 93.31 569 TRP A N 1
ATOM 4440 C CA . TRP A 1 569 ? -14.424 -7.781 26.194 1.00 93.31 569 TRP A CA 1
ATOM 4441 C C . TRP A 1 569 ? -15.641 -7.161 26.896 1.00 93.31 569 TRP A C 1
ATOM 4443 O O . TRP A 1 569 ? -15.749 -7.261 28.116 1.00 93.31 569 TRP A O 1
ATOM 4453 N N . TRP A 1 570 ? -16.588 -6.575 26.149 1.00 93.81 570 TRP A N 1
ATOM 4454 C CA . TRP A 1 570 ? -17.817 -6.016 26.731 1.00 93.81 570 TRP A CA 1
ATOM 4455 C C . TRP A 1 570 ? -18.702 -7.080 27.375 1.00 93.81 570 TRP A C 1
ATOM 4457 O O . TRP A 1 570 ? -19.280 -6.815 28.431 1.00 93.81 570 TRP A O 1
ATOM 4467 N N . ARG A 1 571 ? -18.794 -8.271 26.775 1.00 93.81 571 ARG A N 1
ATOM 4468 C CA . ARG A 1 571 ? -19.516 -9.415 27.343 1.00 93.81 571 ARG A CA 1
ATOM 4469 C C . ARG A 1 571 ? -18.964 -9.789 28.719 1.00 93.81 571 ARG A C 1
ATOM 4471 O O . ARG A 1 571 ? -19.705 -9.777 29.698 1.00 93.81 571 ARG A O 1
ATOM 4478 N N . GLU A 1 572 ? -17.661 -10.046 28.805 1.00 91.94 572 GLU A N 1
ATOM 4479 C CA . GLU A 1 572 ? -17.007 -10.477 30.045 1.00 91.94 572 GLU A CA 1
ATOM 4480 C C . GLU A 1 572 ? -16.932 -9.368 31.101 1.00 91.94 572 GLU A C 1
ATOM 4482 O O . GLU A 1 572 ? -17.053 -9.639 32.296 1.00 91.94 572 GLU A O 1
ATOM 4487 N N . ALA A 1 573 ? -16.679 -8.121 30.689 1.00 92.19 573 ALA A N 1
ATOM 4488 C CA . ALA A 1 573 ? -16.581 -6.993 31.612 1.00 92.19 573 ALA A CA 1
ATOM 4489 C C . ALA A 1 573 ? -17.946 -6.667 32.227 1.00 92.19 573 ALA A C 1
ATOM 4491 O O . ALA A 1 573 ? -18.036 -6.407 33.426 1.00 92.19 573 ALA A O 1
ATOM 4492 N N . THR A 1 574 ? -19.014 -6.723 31.425 1.00 93.75 574 THR A N 1
ATOM 4493 C CA . THR A 1 574 ? -20.367 -6.439 31.911 1.00 93.75 574 THR A CA 1
ATOM 4494 C C . THR A 1 574 ? -20.889 -7.559 32.805 1.00 93.75 574 THR A C 1
ATOM 4496 O O . THR A 1 574 ? -21.432 -7.247 33.858 1.00 93.75 574 THR A O 1
ATOM 4499 N N . ALA A 1 575 ? -20.681 -8.836 32.454 1.00 92.38 575 ALA A N 1
ATOM 4500 C CA . ALA A 1 575 ? -21.081 -9.974 33.293 1.00 92.38 575 ALA A CA 1
ATOM 4501 C C . ALA A 1 575 ? -20.464 -9.902 34.700 1.00 92.38 575 ALA A C 1
ATOM 4503 O O . ALA A 1 575 ? -21.193 -9.807 35.691 1.00 92.38 575 ALA A O 1
ATOM 4504 N N . ARG A 1 576 ? -19.134 -9.749 34.776 1.00 90.88 576 ARG A N 1
ATOM 4505 C CA . ARG A 1 576 ? -18.414 -9.582 36.049 1.00 90.88 576 ARG A CA 1
ATOM 4506 C C . ARG A 1 576 ? -18.909 -8.385 36.856 1.00 90.88 576 ARG A C 1
ATOM 4508 O O . ARG A 1 576 ? -19.048 -8.462 38.078 1.00 90.88 576 ARG A O 1
ATOM 4515 N N . GLN A 1 577 ? -19.185 -7.265 36.187 1.00 93.12 577 GLN A N 1
ATOM 4516 C CA . GLN A 1 577 ? -19.672 -6.066 36.861 1.00 93.12 577 GLN A CA 1
ATOM 4517 C C . GLN A 1 577 ? -21.099 -6.244 37.392 1.00 93.12 577 GLN A C 1
ATOM 4519 O O . GLN A 1 577 ? -21.397 -5.799 38.501 1.00 93.12 577 GLN A O 1
ATOM 4524 N N . VAL A 1 578 ? -21.981 -6.906 36.639 1.00 94.44 578 VAL A N 1
ATOM 4525 C CA . VAL A 1 578 ? -23.334 -7.236 37.103 1.00 94.44 578 VAL A CA 1
ATOM 4526 C C . VAL A 1 578 ? -23.261 -8.154 38.315 1.00 94.44 578 VAL A C 1
ATOM 4528 O O . VAL A 1 578 ? -23.888 -7.845 39.327 1.00 94.44 578 VAL A O 1
ATOM 4531 N N . ALA A 1 579 ? -22.452 -9.214 38.262 1.00 92.81 579 ALA A N 1
ATOM 4532 C CA . ALA A 1 579 ? -22.242 -10.126 39.380 1.00 92.81 579 ALA A CA 1
ATOM 4533 C C . ALA A 1 579 ? -21.781 -9.391 40.653 1.00 92.81 579 ALA A C 1
ATOM 4535 O O . ALA A 1 579 ? -22.383 -9.551 41.719 1.00 92.81 579 ALA A O 1
ATOM 4536 N N . ALA A 1 580 ? -20.777 -8.514 40.534 1.00 91.81 580 ALA A N 1
ATOM 4537 C CA . ALA A 1 580 ? -20.266 -7.719 41.651 1.00 91.81 580 ALA A CA 1
ATOM 4538 C C . ALA A 1 580 ? -21.328 -6.775 42.242 1.00 91.81 580 ALA A C 1
ATOM 4540 O O . ALA A 1 580 ? -21.488 -6.689 43.462 1.00 91.81 580 ALA A O 1
ATOM 4541 N N . VAL A 1 581 ? -22.082 -6.083 41.385 1.00 93.88 581 VAL A N 1
ATOM 4542 C CA . VAL A 1 581 ? -23.116 -5.132 41.808 1.00 93.88 581 VAL A CA 1
ATOM 4543 C C . VAL A 1 581 ? -24.315 -5.848 42.441 1.00 93.88 581 VAL A C 1
ATOM 4545 O O . VAL A 1 581 ? -24.808 -5.402 43.476 1.00 93.88 581 VAL A O 1
ATOM 4548 N N . VAL A 1 582 ? -24.760 -6.971 41.872 1.00 94.94 582 VAL A N 1
ATOM 4549 C CA . VAL A 1 582 ? -25.840 -7.797 42.437 1.00 94.94 582 VAL A CA 1
ATOM 4550 C C . VAL A 1 582 ? -25.423 -8.363 43.791 1.00 94.94 582 VAL A C 1
ATOM 4552 O O . VAL A 1 582 ? -26.204 -8.313 44.739 1.00 94.94 582 VAL A O 1
ATOM 4555 N N . TRP A 1 583 ? -24.188 -8.853 43.921 1.00 94.69 583 TRP A N 1
ATOM 4556 C CA . TRP A 1 583 ? -23.669 -9.326 45.203 1.00 94.69 583 TRP A CA 1
ATOM 4557 C C . TRP A 1 583 ? -23.658 -8.216 46.259 1.00 94.69 583 TRP A C 1
ATOM 4559 O O . TRP A 1 583 ? -24.102 -8.429 47.388 1.00 94.69 583 TRP A O 1
ATOM 4569 N N . HIS A 1 584 ? -23.230 -7.009 45.884 1.00 93.06 584 HIS A N 1
ATOM 4570 C CA . HIS A 1 584 ? -23.278 -5.847 46.766 1.00 93.06 584 HIS A CA 1
ATOM 4571 C C . HIS A 1 584 ? -24.710 -5.508 47.217 1.00 93.06 584 HIS A C 1
ATOM 4573 O O . HIS A 1 584 ? -24.934 -5.247 48.400 1.00 93.06 584 HIS A O 1
ATOM 4579 N N . ASP A 1 585 ? -25.694 -5.569 46.316 1.00 93.62 585 ASP A N 1
ATOM 4580 C CA . ASP A 1 585 ? -27.098 -5.347 46.677 1.00 93.62 585 ASP A CA 1
ATOM 4581 C C . ASP A 1 585 ? -27.619 -6.412 47.655 1.00 93.62 585 ASP A C 1
ATOM 4583 O O . ASP A 1 585 ? -28.324 -6.077 48.607 1.00 93.62 585 ASP A O 1
ATOM 4587 N N . VAL A 1 586 ? -27.254 -7.687 47.460 1.00 93.56 586 VAL A N 1
ATOM 4588 C CA . VAL A 1 586 ? -27.606 -8.780 48.385 1.00 93.56 586 VAL A CA 1
ATOM 4589 C C . VAL A 1 586 ? -27.014 -8.524 49.769 1.00 93.56 586 VAL A C 1
ATOM 4591 O O . VAL A 1 586 ? -27.726 -8.638 50.766 1.00 93.56 586 VAL A O 1
ATOM 4594 N N . LEU A 1 587 ? -25.739 -8.129 49.846 1.00 92.06 587 LEU A N 1
ATOM 4595 C CA . LEU A 1 587 ? -25.083 -7.799 51.115 1.00 92.06 587 LEU A CA 1
ATOM 4596 C C . LEU A 1 587 ? -25.747 -6.618 51.837 1.00 92.06 587 LEU A C 1
ATOM 4598 O O . LEU A 1 587 ? -25.809 -6.616 53.063 1.00 92.06 587 LEU A O 1
ATOM 4602 N N . ASN A 1 588 ? -26.245 -5.625 51.101 1.00 90.44 588 ASN A N 1
ATOM 4603 C CA . ASN A 1 588 ? -26.923 -4.470 51.691 1.00 90.44 588 ASN A CA 1
ATOM 4604 C C . ASN A 1 588 ? -28.361 -4.778 52.135 1.00 90.44 588 ASN A C 1
ATOM 4606 O O . ASN A 1 588 ? -28.863 -4.136 53.058 1.00 90.44 588 ASN A O 1
ATOM 4610 N N . ALA A 1 589 ? -29.032 -5.726 51.476 1.00 90.38 589 ALA A N 1
ATOM 4611 C CA . ALA A 1 589 ? -30.406 -6.108 51.790 1.00 90.38 589 ALA A CA 1
ATOM 4612 C C . ALA A 1 589 ? -30.502 -7.180 52.893 1.00 90.38 589 ALA A C 1
ATOM 4614 O O . ALA A 1 589 ? -31.499 -7.231 53.616 1.00 90.38 589 ALA A O 1
ATOM 4615 N N . ALA A 1 590 ? -29.489 -8.039 53.028 1.00 90.62 590 ALA A N 1
ATOM 4616 C CA . ALA A 1 590 ? -29.469 -9.137 53.989 1.00 90.62 590 ALA A CA 1
ATOM 4617 C C . ALA A 1 590 ? -29.001 -8.709 55.394 1.00 90.62 590 ALA A C 1
ATOM 4619 O O . ALA A 1 590 ? -28.273 -7.734 55.575 1.00 90.62 590 ALA A O 1
ATOM 4620 N N . SER A 1 591 ? -29.404 -9.478 56.412 1.00 88.38 591 SER A N 1
ATOM 4621 C CA . SER A 1 591 ? -28.978 -9.286 57.805 1.00 88.38 591 SER A CA 1
ATOM 4622 C C . SER A 1 591 ? -27.934 -10.325 58.214 1.00 88.38 591 SER A C 1
ATOM 4624 O O . SER A 1 591 ? -28.116 -11.521 57.979 1.00 88.38 591 SER A O 1
ATOM 4626 N N . PHE A 1 592 ? -26.857 -9.869 58.863 1.00 91.94 592 PHE A N 1
ATOM 4627 C CA . PHE A 1 592 ? -25.725 -10.714 59.246 1.00 91.94 592 PHE A CA 1
ATOM 4628 C C . PHE A 1 592 ? -25.373 -10.592 60.725 1.00 91.94 592 PHE A C 1
ATOM 4630 O O . PHE A 1 592 ? -25.175 -9.484 61.228 1.00 91.94 592 PHE A O 1
ATOM 4637 N N . ASP A 1 593 ? -25.181 -11.738 61.376 1.00 92.06 593 ASP A N 1
ATOM 4638 C CA . ASP A 1 593 ? -24.572 -11.813 62.703 1.00 92.06 593 ASP A CA 1
ATOM 4639 C C . ASP A 1 593 ? -23.048 -11.937 62.593 1.00 92.06 593 ASP A C 1
ATOM 4641 O O . ASP A 1 593 ? -22.523 -12.728 61.806 1.00 92.06 593 ASP A O 1
ATOM 4645 N N . ASP A 1 594 ? -22.323 -11.174 63.409 1.00 91.62 594 ASP A N 1
ATOM 4646 C CA . ASP A 1 594 ? -20.861 -11.218 63.446 1.00 91.62 594 ASP A CA 1
ATOM 4647 C C . ASP A 1 594 ? -20.344 -12.436 64.226 1.00 91.62 594 ASP A C 1
ATOM 4649 O O . ASP A 1 594 ? -20.718 -12.661 65.380 1.00 91.62 594 ASP A O 1
ATOM 4653 N N . ILE A 1 595 ? -19.422 -13.184 63.614 1.00 93.44 595 ILE A N 1
ATOM 4654 C CA . ILE A 1 595 ? -18.665 -14.270 64.247 1.00 93.44 595 ILE A CA 1
ATOM 4655 C C . ILE A 1 595 ? -17.168 -13.990 64.077 1.00 93.44 595 ILE A C 1
ATOM 4657 O O . ILE A 1 595 ? -16.704 -13.655 62.991 1.00 93.44 595 ILE A O 1
ATOM 4661 N N . GLU A 1 596 ? -16.390 -14.136 65.146 1.00 92.31 596 GLU A N 1
ATOM 4662 C CA . GLU A 1 596 ? -14.931 -13.992 65.091 1.00 92.31 596 GLU A CA 1
ATOM 4663 C C . GLU A 1 596 ? -14.276 -15.314 64.651 1.00 92.31 596 GLU A C 1
ATOM 4665 O O . GLU A 1 596 ? -14.626 -16.386 65.145 1.00 92.31 596 GLU A O 1
ATOM 4670 N N . GLY A 1 597 ? -13.316 -15.229 63.731 1.00 90.56 597 GLY A N 1
ATOM 4671 C CA . GLY A 1 597 ? -12.594 -16.357 63.139 1.00 90.56 597 GLY A CA 1
ATOM 4672 C C . GLY A 1 597 ? -11.143 -15.995 62.826 1.00 90.56 597 GLY A C 1
ATOM 4673 O O . GLY A 1 597 ? -10.715 -16.129 61.684 1.00 90.56 597 GLY A O 1
ATOM 4674 N N . ARG A 1 598 ? -10.406 -15.462 63.811 1.00 89.31 598 ARG A N 1
ATOM 4675 C CA . ARG A 1 598 ? -9.084 -14.825 63.615 1.00 89.31 598 ARG A CA 1
ATOM 4676 C C . ARG A 1 598 ? -7.933 -15.805 63.446 1.00 89.31 598 ARG A C 1
ATOM 4678 O O . ARG A 1 598 ? -6.865 -15.427 62.976 1.00 89.31 598 ARG A O 1
ATOM 4685 N N . THR A 1 599 ? -8.126 -17.044 63.873 1.00 90.00 599 THR A N 1
ATOM 4686 C CA . THR A 1 599 ? -7.153 -18.126 63.712 1.00 90.00 599 THR A CA 1
ATOM 4687 C C . THR A 1 599 ? -7.687 -19.191 62.753 1.00 90.00 599 THR A C 1
ATOM 4689 O O . THR A 1 599 ? -8.904 -19.281 62.573 1.00 90.00 599 THR A O 1
ATOM 4692 N N . PRO A 1 600 ? -6.820 -20.030 62.156 1.00 89.94 600 PRO A N 1
ATOM 4693 C CA . PRO A 1 600 ? -7.252 -21.116 61.276 1.00 89.94 600 PRO A CA 1
ATOM 4694 C C . PRO A 1 600 ? -8.316 -22.020 61.929 1.00 89.94 600 PRO A C 1
ATOM 4696 O O . PRO A 1 600 ? -9.335 -22.340 61.314 1.00 89.94 600 PRO A O 1
ATOM 4699 N N . GLU A 1 601 ? -8.123 -22.396 63.195 1.00 90.25 601 GLU A N 1
ATOM 4700 C CA . GLU A 1 601 ? -9.075 -23.207 63.955 1.00 90.25 601 GLU A CA 1
ATOM 4701 C C . GLU A 1 601 ? -10.384 -22.461 64.254 1.00 90.25 601 GLU A C 1
ATOM 4703 O O . GLU A 1 601 ? -11.461 -23.030 64.075 1.00 90.25 601 GLU A O 1
ATOM 4708 N N . GLU A 1 602 ? -10.323 -21.194 64.676 1.00 92.38 602 GLU A N 1
ATOM 4709 C CA . GLU A 1 602 ? -11.525 -20.389 64.942 1.00 92.38 602 GLU A CA 1
ATOM 4710 C C . GLU A 1 602 ? -12.338 -20.136 63.670 1.00 92.38 602 GLU A C 1
ATOM 4712 O O . GLU A 1 602 ? -13.561 -20.254 63.698 1.00 92.38 602 GLU A O 1
ATOM 4717 N N . PHE A 1 603 ? -11.675 -19.844 62.547 1.00 94.06 603 PHE A N 1
ATOM 4718 C CA . PHE A 1 603 ? -12.327 -19.673 61.252 1.00 94.06 603 PHE A CA 1
ATOM 4719 C C . PHE A 1 603 ? -13.071 -20.944 60.848 1.00 94.06 603 PHE A C 1
ATOM 4721 O O . PHE A 1 603 ? -14.242 -20.893 60.473 1.00 94.06 603 PHE A O 1
ATOM 4728 N N . TRP A 1 604 ? -12.418 -22.104 60.973 1.00 94.25 604 TRP A N 1
ATOM 4729 C CA . TRP A 1 604 ? -13.063 -23.374 60.665 1.00 94.25 604 TRP A CA 1
ATOM 4730 C C . TRP A 1 604 ? -14.242 -23.669 61.597 1.00 94.25 604 TRP A C 1
ATOM 4732 O O . TRP A 1 604 ? -15.303 -24.072 61.123 1.00 94.25 604 TRP A O 1
ATOM 4742 N N . HIS A 1 605 ? -14.107 -23.419 62.901 1.00 93.75 605 HIS A N 1
ATOM 4743 C CA . HIS A 1 605 ? -15.220 -23.559 63.840 1.00 93.75 605 HIS A CA 1
ATOM 4744 C C . HIS A 1 605 ? -16.391 -22.636 63.487 1.00 93.75 605 HIS A C 1
ATOM 4746 O O . HIS A 1 605 ? -17.531 -23.098 63.475 1.00 93.75 605 HIS A O 1
ATOM 4752 N N . ALA A 1 606 ? -16.125 -21.381 63.116 1.00 94.06 606 ALA A N 1
ATOM 4753 C CA . ALA A 1 606 ? -17.148 -20.438 62.672 1.00 94.06 606 ALA A CA 1
ATOM 4754 C C . ALA A 1 606 ? -17.889 -20.941 61.421 1.00 94.06 606 ALA A C 1
ATOM 4756 O O . ALA A 1 606 ? -19.121 -20.946 61.399 1.00 94.06 606 ALA A O 1
ATOM 4757 N N . VAL A 1 607 ? -17.158 -21.429 60.410 1.00 94.69 607 VAL A N 1
ATOM 4758 C CA . VAL A 1 607 ? -17.751 -21.991 59.184 1.00 94.69 607 VAL A CA 1
ATOM 4759 C C . VAL A 1 607 ? -18.566 -23.246 59.492 1.00 94.69 607 VAL A C 1
ATOM 4761 O O . VAL A 1 607 ? -19.709 -23.359 59.050 1.00 94.69 607 VAL A O 1
ATOM 4764 N N . ARG A 1 608 ? -18.007 -24.194 60.249 1.00 94.88 608 ARG A N 1
ATOM 4765 C CA . ARG A 1 608 ? -18.637 -25.485 60.550 1.00 94.88 608 ARG A CA 1
ATOM 4766 C C . ARG A 1 608 ? -19.896 -25.318 61.396 1.00 94.88 608 ARG A C 1
ATOM 4768 O O . ARG A 1 608 ? -20.947 -25.846 61.035 1.00 94.88 608 ARG A O 1
ATOM 4775 N N . ASP A 1 609 ? -19.793 -24.586 62.500 1.00 93.88 609 ASP A N 1
ATOM 4776 C CA . ASP A 1 609 ? -20.893 -24.412 63.447 1.00 93.88 609 ASP A CA 1
ATOM 4777 C C . ASP A 1 609 ? -21.978 -23.502 62.845 1.00 93.88 609 ASP A C 1
ATOM 4779 O O . ASP A 1 609 ? -23.166 -23.784 62.995 1.00 93.88 609 ASP A O 1
ATOM 4783 N N . GLY A 1 610 ? -21.594 -22.466 62.087 1.00 93.44 610 GLY A N 1
ATOM 4784 C CA . GLY A 1 610 ? -22.532 -21.650 61.312 1.00 93.44 610 GLY A CA 1
ATOM 4785 C C . GLY A 1 610 ? -23.255 -22.461 60.232 1.00 93.44 610 GLY A C 1
ATOM 4786 O O . GLY A 1 610 ? -24.473 -22.362 60.097 1.00 93.44 610 GLY A O 1
ATOM 4787 N N . SER A 1 611 ? -22.538 -23.341 59.522 1.00 94.56 611 SER A N 1
ATOM 4788 C CA . SER A 1 611 ? -23.135 -24.205 58.494 1.00 94.56 611 SER A CA 1
ATOM 4789 C C . SER A 1 611 ? -24.117 -25.201 59.111 1.00 94.56 611 SER A C 1
ATOM 4791 O O . SER A 1 611 ? -25.148 -25.497 58.514 1.00 94.56 611 SER A O 1
ATOM 4793 N N . ALA A 1 612 ? -23.820 -25.724 60.306 1.00 93.25 612 ALA A N 1
ATOM 4794 C CA . ALA A 1 612 ? -24.734 -26.596 61.039 1.00 93.25 612 ALA A CA 1
ATOM 4795 C C . ALA A 1 612 ? -26.032 -25.867 61.418 1.00 93.25 612 ALA A C 1
ATOM 4797 O O . ALA A 1 612 ? -27.106 -26.411 61.185 1.00 93.25 612 ALA A O 1
ATOM 4798 N N . ARG A 1 613 ? -25.946 -24.620 61.901 1.00 93.50 613 ARG A N 1
ATOM 4799 C CA . ARG A 1 613 ? -27.128 -23.803 62.236 1.00 93.50 613 ARG A CA 1
ATOM 4800 C C . ARG A 1 613 ? -28.013 -23.523 61.023 1.00 93.50 613 ARG A C 1
ATOM 4802 O O . ARG A 1 613 ? -29.228 -23.648 61.128 1.00 93.50 613 ARG A O 1
ATOM 4809 N N . ILE A 1 614 ? -27.414 -23.196 59.876 1.00 93.56 614 ILE A N 1
ATOM 4810 C CA . ILE A 1 614 ? -28.155 -22.998 58.619 1.00 93.56 614 ILE A CA 1
ATOM 4811 C C . ILE A 1 614 ? -28.887 -24.292 58.225 1.00 93.56 614 ILE A C 1
ATOM 4813 O O . ILE A 1 614 ? -30.081 -24.269 57.936 1.00 93.56 614 ILE A O 1
ATOM 4817 N N . ARG A 1 615 ? -28.218 -25.449 58.317 1.00 93.94 615 ARG A N 1
ATOM 4818 C CA . ARG A 1 615 ? -28.847 -26.751 58.028 1.00 93.94 615 ARG A CA 1
ATOM 4819 C C . ARG A 1 615 ? -29.950 -27.124 59.018 1.00 93.94 615 ARG A C 1
ATOM 4821 O O . ARG A 1 615 ? -30.956 -27.695 58.611 1.00 93.94 615 ARG A O 1
ATOM 4828 N N . GLU A 1 616 ? -29.788 -26.811 60.303 1.00 92.44 616 GLU A N 1
ATOM 4829 C CA . GLU A 1 616 ? -30.819 -27.025 61.332 1.00 92.44 616 GLU A CA 1
ATOM 4830 C C . GLU A 1 616 ? -32.080 -26.188 61.073 1.00 92.44 616 GLU A C 1
ATOM 4832 O O . GLU A 1 616 ? -33.182 -26.636 61.393 1.00 92.44 616 GLU A O 1
ATOM 4837 N N . ALA A 1 617 ? -31.933 -25.017 60.444 1.00 89.19 617 ALA A N 1
ATOM 4838 C CA . ALA A 1 617 ? -33.047 -24.197 59.969 1.00 89.19 617 ALA A CA 1
ATOM 4839 C C . ALA A 1 617 ? -33.716 -24.744 58.688 1.00 89.19 617 ALA A C 1
ATOM 4841 O O . ALA A 1 617 ? -34.780 -24.263 58.305 1.00 89.19 617 ALA A O 1
ATOM 4842 N N . GLY A 1 618 ? -33.148 -25.787 58.070 1.00 90.44 618 GLY A N 1
ATOM 4843 C CA . GLY A 1 618 ? -33.648 -26.406 56.840 1.00 90.44 618 GLY A CA 1
ATOM 4844 C C . GLY A 1 618 ? -33.030 -25.856 55.552 1.00 90.44 618 GLY A C 1
ATOM 4845 O O . GLY A 1 618 ? -33.470 -26.246 54.472 1.00 90.44 618 GLY A O 1
ATOM 4846 N N . ASP A 1 619 ? -32.011 -25.004 55.663 1.00 92.81 619 ASP A N 1
ATOM 4847 C CA . ASP A 1 619 ? -31.387 -24.297 54.545 1.00 92.81 619 ASP A CA 1
ATOM 4848 C C . ASP A 1 619 ? -30.033 -24.910 54.135 1.00 92.81 619 ASP A C 1
ATOM 4850 O O . ASP A 1 619 ? -29.405 -25.683 54.869 1.00 92.81 619 ASP A O 1
ATOM 4854 N N . ALA A 1 620 ? -29.559 -24.559 52.937 1.00 93.44 620 ALA A N 1
ATOM 4855 C CA . ALA A 1 620 ? -28.280 -25.011 52.394 1.00 93.44 620 ALA A CA 1
ATOM 4856 C C . ALA A 1 620 ? -27.209 -23.918 52.579 1.00 93.44 620 ALA A C 1
ATOM 4858 O O . ALA A 1 620 ? -27.372 -22.823 52.050 1.00 93.44 620 ALA A O 1
ATOM 4859 N N . PRO A 1 621 ? -26.119 -24.161 53.329 1.00 96.19 621 PRO A N 1
ATOM 4860 C CA . PRO A 1 621 ? -25.101 -23.142 53.568 1.00 96.19 621 PRO A CA 1
ATOM 4861 C C . PRO A 1 621 ? -24.178 -22.961 52.360 1.00 96.19 621 PRO A C 1
ATOM 4863 O O . PRO A 1 621 ? -23.732 -23.940 51.767 1.00 96.19 621 PRO A O 1
ATOM 4866 N N . VAL A 1 622 ? -23.811 -21.715 52.076 1.00 95.69 622 VAL A N 1
ATOM 4867 C CA . VAL A 1 622 ? -22.837 -21.301 51.062 1.00 95.69 622 VAL A CA 1
ATOM 4868 C C . VAL A 1 622 ? -21.829 -20.356 51.708 1.00 95.69 622 VAL A C 1
ATOM 4870 O O . VAL A 1 622 ? -22.209 -19.386 52.364 1.00 95.69 622 VAL A O 1
ATOM 4873 N N . LEU A 1 623 ? -20.538 -20.631 51.535 1.00 95.94 623 LEU A N 1
ATOM 4874 C CA . LEU A 1 623 ? -19.463 -19.758 52.000 1.00 95.94 623 LEU A CA 1
ATOM 4875 C C . LEU A 1 623 ? -18.973 -18.879 50.845 1.00 95.94 623 LEU A C 1
ATOM 4877 O O . LEU A 1 623 ? -18.706 -19.374 49.756 1.00 95.94 623 LEU A O 1
ATOM 4881 N N . VAL A 1 624 ? -18.804 -17.587 51.098 1.00 95.62 624 VAL A N 1
ATOM 4882 C CA . VAL A 1 624 ? -18.320 -16.602 50.130 1.00 95.62 624 VAL A CA 1
ATOM 4883 C C . VAL A 1 624 ? -17.075 -15.924 50.685 1.00 95.62 624 VAL A C 1
ATOM 4885 O O . VAL A 1 624 ? -17.085 -15.392 51.800 1.00 95.62 624 VAL A O 1
ATOM 4888 N N . ILE A 1 625 ? -15.998 -15.950 49.907 1.00 94.00 625 ILE A N 1
ATOM 4889 C CA . ILE A 1 625 ? -14.686 -15.398 50.262 1.00 94.00 625 ILE A CA 1
ATOM 4890 C C . ILE A 1 625 ? -14.230 -14.371 49.222 1.00 94.00 625 ILE A C 1
ATOM 4892 O O . ILE A 1 625 ? -14.679 -14.403 48.081 1.00 94.00 625 ILE A O 1
ATOM 4896 N N . ALA A 1 626 ? -13.308 -13.481 49.598 1.00 89.25 626 ALA A N 1
ATOM 4897 C CA . ALA A 1 626 ? -12.738 -12.509 48.661 1.00 89.25 626 ALA A CA 1
ATOM 4898 C C . ALA A 1 626 ? -11.912 -13.193 47.560 1.00 89.25 626 ALA A C 1
ATOM 4900 O O . ALA A 1 626 ? -12.007 -12.862 46.382 1.00 89.25 626 ALA A O 1
ATOM 4901 N N . SER A 1 627 ? -11.061 -14.139 47.959 1.00 88.31 627 SER A N 1
ATOM 4902 C CA . SER A 1 627 ? -10.236 -14.943 47.061 1.00 88.31 627 SER A CA 1
ATOM 4903 C C . SER A 1 627 ? -9.672 -16.150 47.806 1.00 88.31 627 SER A C 1
ATOM 4905 O O . SER A 1 627 ? -9.626 -16.172 49.033 1.00 88.31 627 SER A O 1
ATOM 4907 N N . MET A 1 628 ? -9.127 -17.118 47.070 1.00 86.00 628 MET A N 1
ATOM 4908 C CA . MET A 1 628 ? -8.415 -18.273 47.636 1.00 86.00 628 MET A CA 1
ATOM 4909 C C . MET A 1 628 ? -7.255 -17.927 48.579 1.00 86.00 628 MET A C 1
ATOM 4911 O O . MET A 1 628 ? -6.838 -18.765 49.376 1.00 86.00 628 MET A O 1
ATOM 4915 N N . SER A 1 629 ? -6.700 -16.719 48.469 1.00 84.56 629 SER A N 1
ATOM 4916 C CA . SER A 1 629 ? -5.621 -16.234 49.329 1.00 84.56 629 SER A CA 1
ATOM 4917 C C . SER A 1 629 ? -6.113 -15.484 50.569 1.00 84.56 629 SER A C 1
ATOM 4919 O O . SER A 1 629 ? -5.280 -15.063 51.364 1.00 84.56 629 SER A O 1
ATOM 4921 N N . HIS A 1 630 ? -7.427 -15.308 50.743 1.00 85.44 630 HIS A N 1
ATOM 4922 C CA . HIS A 1 630 ? -8.010 -14.579 51.866 1.00 85.44 630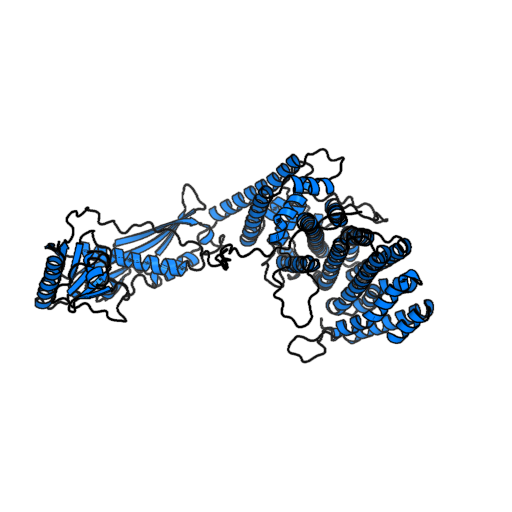 HIS A CA 1
ATOM 4923 C C . HIS A 1 630 ? -9.194 -15.353 52.474 1.00 85.44 630 HIS A C 1
ATOM 4925 O O . HIS A 1 630 ? -10.269 -15.397 51.870 1.00 85.44 630 HIS A O 1
ATOM 4931 N N . PRO A 1 631 ? -9.044 -15.907 53.692 1.00 88.00 631 PRO A N 1
ATOM 4932 C CA . PRO A 1 631 ? -7.848 -15.850 54.542 1.00 88.00 631 PRO A CA 1
ATOM 4933 C C . PRO A 1 631 ? -6.653 -16.667 54.018 1.00 88.00 631 PRO A C 1
ATOM 4935 O O . PRO A 1 631 ? -6.828 -17.663 53.316 1.00 88.00 631 PRO A O 1
ATOM 4938 N N . GLU A 1 632 ? -5.432 -16.272 54.404 1.00 85.62 632 GLU A N 1
ATOM 4939 C CA . GLU A 1 632 ? -4.168 -16.847 53.898 1.00 85.62 632 GLU A CA 1
ATOM 4940 C C . GLU A 1 632 ? -4.078 -18.372 54.082 1.00 85.62 632 GLU A C 1
ATOM 4942 O O . GLU A 1 632 ? -3.561 -19.084 53.218 1.00 85.62 632 GLU A O 1
ATOM 4947 N N . TRP A 1 633 ? -4.647 -18.889 55.176 1.00 88.44 633 TRP A N 1
ATOM 4948 C CA . TRP A 1 633 ? -4.629 -20.315 55.503 1.00 88.44 633 TRP A CA 1
ATOM 4949 C C . TRP A 1 633 ? -5.504 -21.188 54.592 1.00 88.44 633 TRP A C 1
ATOM 4951 O O . TRP A 1 633 ? -5.289 -22.400 54.555 1.00 88.44 633 TRP A O 1
ATOM 4961 N N . LEU A 1 634 ? -6.452 -20.630 53.823 1.00 88.81 634 LEU A N 1
ATOM 4962 C CA . LEU A 1 634 ? -7.253 -21.424 52.874 1.00 88.81 634 LEU A CA 1
ATOM 4963 C C . LEU A 1 634 ? -6.381 -22.080 51.809 1.00 88.81 634 LEU A C 1
ATOM 4965 O O . LEU A 1 634 ? -6.568 -23.250 51.462 1.00 88.81 634 LEU A O 1
ATOM 4969 N N . LEU A 1 635 ? -5.398 -21.327 51.327 1.00 85.69 635 LEU A N 1
ATOM 4970 C CA . LEU A 1 635 ? -4.497 -21.776 50.285 1.00 85.69 635 LEU A CA 1
ATOM 4971 C C . LEU A 1 635 ? -3.563 -22.884 50.798 1.00 85.69 635 LEU A C 1
ATOM 4973 O O . LEU A 1 635 ? -3.298 -23.854 50.086 1.00 85.69 635 LEU A O 1
ATOM 4977 N N . ASP A 1 636 ? -3.139 -22.787 52.059 1.00 86.38 636 ASP A N 1
ATOM 4978 C CA . ASP A 1 636 ? -2.328 -23.804 52.738 1.00 86.38 636 ASP A CA 1
ATOM 4979 C C . ASP A 1 636 ? -3.116 -25.095 53.009 1.00 86.38 636 ASP A C 1
ATOM 4981 O O . ASP A 1 636 ? -2.583 -26.200 52.873 1.00 86.38 636 ASP A O 1
ATOM 4985 N N . TRP A 1 637 ? -4.404 -24.981 53.350 1.00 88.19 637 TRP A N 1
ATOM 4986 C CA . TRP A 1 637 ? -5.279 -26.137 53.558 1.00 88.19 637 TRP A CA 1
ATOM 4987 C C . TRP A 1 637 ? -5.573 -26.908 52.268 1.00 88.19 637 TRP A C 1
ATOM 4989 O O . TRP A 1 637 ? -5.782 -28.127 52.321 1.00 88.19 637 TRP A O 1
ATOM 4999 N N . GLN A 1 638 ? -5.595 -26.215 51.127 1.00 82.81 638 GLN A N 1
ATOM 5000 C CA . GLN A 1 638 ? -5.754 -26.829 49.810 1.00 82.81 638 GLN A CA 1
ATOM 5001 C C . GLN A 1 638 ? -4.429 -27.410 49.286 1.00 82.81 638 GLN A C 1
ATOM 5003 O O . GLN A 1 638 ? -4.425 -28.506 48.721 1.00 82.81 638 GLN A O 1
ATOM 5008 N N . TRP A 1 639 ? -3.305 -26.719 49.511 1.00 77.94 639 TRP A N 1
ATOM 5009 C CA . TRP A 1 639 ? -1.982 -27.094 49.004 1.00 77.94 639 TRP A CA 1
ATOM 5010 C C . TRP A 1 639 ? -0.918 -27.130 50.112 1.00 77.94 639 TRP A C 1
ATOM 5012 O O . TRP A 1 639 ? -0.117 -26.213 50.285 1.00 77.94 639 TRP A O 1
ATOM 5022 N N . SER A 1 640 ? -0.825 -28.267 50.802 1.00 65.69 640 SER A N 1
ATOM 5023 C CA . SER A 1 640 ? 0.038 -28.491 51.975 1.00 65.69 640 SER A CA 1
ATOM 5024 C C . SER A 1 640 ? 1.554 -28.590 51.702 1.00 65.69 640 SER A C 1
ATOM 5026 O O . SER A 1 640 ? 2.315 -29.003 52.575 1.00 65.69 640 SER A O 1
ATOM 5028 N N . HIS A 1 641 ? 2.025 -28.226 50.504 1.00 69.25 641 HIS A N 1
ATOM 5029 C CA . HIS A 1 641 ? 3.439 -28.327 50.099 1.00 69.25 641 HIS A CA 1
ATOM 5030 C C . HIS A 1 641 ? 4.252 -27.037 50.304 1.00 69.25 641 HIS A C 1
ATOM 5032 O O . HIS A 1 641 ? 5.424 -26.985 49.926 1.00 69.25 641 HIS A O 1
ATOM 5038 N N . ARG A 1 642 ? 3.648 -25.987 50.870 1.00 66.25 642 ARG A N 1
ATOM 5039 C CA . ARG A 1 642 ? 4.328 -24.719 51.160 1.00 66.25 642 ARG A CA 1
ATOM 5040 C C . ARG A 1 642 ? 5.260 -24.834 52.374 1.00 66.25 642 ARG A C 1
ATOM 5042 O O . ARG A 1 642 ? 5.019 -25.668 53.243 1.00 66.25 642 ARG A O 1
ATOM 5049 N N . PRO A 1 643 ? 6.346 -24.043 52.437 1.00 55.47 643 PRO A N 1
ATOM 5050 C CA . PRO A 1 643 ? 7.167 -23.957 53.638 1.00 55.47 643 PRO A CA 1
ATOM 5051 C C . PRO A 1 643 ? 6.363 -23.291 54.765 1.00 55.47 643 PRO A C 1
ATOM 5053 O O . PRO A 1 643 ? 5.914 -22.166 54.595 1.00 55.47 643 PRO A O 1
ATOM 5056 N N . ASP A 1 644 ? 6.217 -24.000 55.888 1.00 69.06 644 ASP A N 1
ATOM 5057 C CA . ASP A 1 644 ? 5.469 -23.587 57.093 1.00 69.06 644 ASP A CA 1
ATOM 5058 C C . ASP A 1 644 ? 3.953 -23.340 56.876 1.00 69.06 644 ASP A C 1
ATOM 5060 O O . ASP A 1 644 ? 3.465 -22.238 57.112 1.00 69.06 644 ASP A O 1
ATOM 5064 N N . PRO A 1 645 ? 3.187 -24.342 56.392 1.00 79.38 645 PRO A N 1
ATOM 5065 C CA . PRO A 1 645 ? 1.772 -24.163 56.086 1.00 79.38 645 PRO A CA 1
ATOM 5066 C C . PRO A 1 645 ? 0.930 -24.116 57.365 1.00 79.38 645 PRO A C 1
ATOM 5068 O O . PRO A 1 645 ? 1.164 -24.891 58.303 1.00 79.38 645 PRO A O 1
ATOM 5071 N N . ALA A 1 646 ? -0.114 -23.283 57.375 1.00 80.94 646 ALA A N 1
ATOM 5072 C CA . ALA A 1 646 ? -1.111 -23.308 58.439 1.00 80.94 646 ALA A CA 1
ATOM 5073 C C . ALA A 1 646 ? -1.671 -24.731 58.622 1.00 80.94 646 ALA A C 1
ATOM 5075 O O . ALA A 1 646 ? -2.031 -25.424 57.662 1.00 80.94 646 ALA A O 1
ATOM 5076 N N . ARG A 1 647 ? -1.744 -25.199 59.874 1.00 83.94 647 ARG A N 1
ATOM 5077 C CA . ARG A 1 647 ? -2.182 -26.568 60.161 1.00 83.94 647 ARG A CA 1
ATOM 5078 C C . ARG A 1 647 ? -3.646 -26.735 59.752 1.00 83.94 647 ARG A C 1
ATOM 5080 O O . ARG A 1 647 ? -4.523 -26.032 60.240 1.00 83.94 647 ARG A O 1
ATOM 5087 N N . LYS A 1 648 ? -3.913 -27.701 58.871 1.00 86.88 648 LYS A N 1
ATOM 5088 C CA . LYS A 1 648 ? -5.278 -28.065 58.480 1.00 86.88 648 LYS A CA 1
ATOM 5089 C C . LYS A 1 648 ? -6.015 -28.730 59.657 1.00 86.88 648 LYS A C 1
ATOM 5091 O O . LYS A 1 648 ? -5.484 -29.711 60.195 1.00 86.88 648 LYS A O 1
ATOM 5096 N N . PRO A 1 649 ? -7.214 -28.253 60.045 1.00 90.00 649 PRO A N 1
ATOM 5097 C CA . PRO A 1 649 ? -8.042 -28.911 61.052 1.00 90.00 649 PRO A CA 1
ATOM 5098 C C . PRO A 1 649 ? -8.323 -30.376 60.695 1.00 90.00 649 PRO A C 1
ATOM 5100 O O . PRO A 1 649 ? -8.534 -30.718 59.532 1.00 90.00 649 PRO A O 1
ATOM 5103 N N . ALA A 1 650 ? -8.303 -31.261 61.696 1.00 84.81 650 ALA A N 1
ATOM 5104 C CA . ALA A 1 650 ? -8.354 -32.710 61.473 1.00 84.81 650 ALA A CA 1
ATOM 5105 C C . ALA A 1 650 ? -9.703 -33.207 60.920 1.00 84.81 650 ALA A C 1
ATOM 5107 O O . ALA A 1 650 ? -9.747 -34.250 60.272 1.00 84.81 650 ALA A O 1
ATOM 5108 N N . ASP A 1 651 ? -10.786 -32.475 61.181 1.00 90.25 651 ASP A N 1
ATOM 5109 C CA . ASP A 1 651 ? -12.152 -32.763 60.737 1.00 90.25 651 ASP A CA 1
ATOM 5110 C C . ASP A 1 651 ? -12.551 -32.011 59.452 1.00 90.25 651 ASP A C 1
ATOM 5112 O O . ASP A 1 651 ? -13.685 -32.155 58.996 1.00 90.25 651 ASP A O 1
ATOM 5116 N N . LEU A 1 652 ? -11.640 -31.233 58.851 1.00 90.75 652 LEU A N 1
ATOM 5117 C CA . LEU A 1 652 ? -11.877 -30.504 57.604 1.00 90.75 652 LEU A CA 1
ATOM 5118 C C . LEU A 1 652 ? -11.535 -31.363 56.375 1.00 90.75 652 LEU A C 1
ATOM 5120 O O . LEU A 1 652 ? -10.384 -31.739 56.139 1.00 90.75 652 LEU A O 1
ATOM 5124 N N . VAL A 1 653 ? -12.524 -31.590 55.519 1.00 90.50 653 VAL A N 1
ATOM 5125 C CA . VAL A 1 653 ? -12.406 -32.219 54.203 1.00 90.50 653 VAL A CA 1
ATOM 5126 C C . VAL A 1 653 ? -12.634 -31.151 53.137 1.00 90.50 653 VAL A C 1
ATOM 5128 O O . VAL A 1 653 ? -13.647 -30.458 53.141 1.00 90.50 653 VAL A O 1
ATOM 5131 N N . ILE A 1 654 ? -11.671 -31.029 52.220 1.00 90.50 654 ILE A N 1
ATOM 5132 C CA . ILE A 1 654 ? -11.749 -30.117 51.075 1.00 90.50 654 ILE A CA 1
ATOM 5133 C C . ILE A 1 654 ? -11.911 -30.974 49.827 1.00 90.50 654 ILE A C 1
ATOM 5135 O O . ILE A 1 654 ? -11.088 -31.858 49.583 1.00 90.50 654 ILE A O 1
ATOM 5139 N N . THR A 1 655 ? -12.966 -30.719 49.060 1.00 90.88 655 THR A N 1
ATOM 5140 C CA . THR A 1 655 ? -13.243 -31.395 47.785 1.00 90.88 655 THR A CA 1
ATOM 5141 C C . THR A 1 655 ? -13.417 -30.366 46.677 1.00 90.88 655 THR A C 1
ATOM 5143 O O . THR A 1 655 ? -13.762 -29.218 46.947 1.00 90.88 655 THR A O 1
ATOM 5146 N N . ARG A 1 656 ? -13.148 -30.759 45.430 1.00 87.81 656 ARG A N 1
ATOM 5147 C CA . ARG A 1 656 ? -13.396 -29.928 44.250 1.00 87.81 656 ARG A CA 1
ATOM 5148 C C . ARG A 1 656 ? -14.302 -30.699 43.306 1.00 87.81 656 ARG A C 1
ATOM 5150 O O . ARG A 1 656 ? -13.984 -31.832 42.951 1.00 87.81 656 ARG A O 1
ATOM 5157 N N . LEU A 1 657 ? -15.421 -30.090 42.943 1.00 86.56 657 LEU A N 1
ATOM 5158 C CA . LEU A 1 657 ? -16.382 -30.645 41.999 1.00 86.56 657 LEU A CA 1
ATOM 5159 C C . LEU A 1 657 ? -16.137 -30.037 40.612 1.00 86.56 657 LEU A C 1
ATOM 5161 O O . LEU A 1 657 ? -15.899 -28.837 40.494 1.00 86.56 657 LEU A O 1
ATOM 5165 N N . GLU A 1 658 ? -16.165 -30.865 39.569 1.00 84.50 658 GLU A N 1
ATOM 5166 C CA . GLU A 1 658 ? -16.122 -30.397 38.177 1.00 84.50 658 GLU A CA 1
ATOM 5167 C C . GLU A 1 658 ? -17.517 -29.930 37.723 1.00 84.50 658 GLU A C 1
ATOM 5169 O O . GLU A 1 658 ? -18.533 -30.413 38.226 1.00 84.50 658 GLU A O 1
ATOM 5174 N N . GLY A 1 659 ? -17.569 -28.991 36.770 1.00 80.06 659 GLY A N 1
ATOM 5175 C CA . GLY A 1 659 ? -18.824 -28.500 36.180 1.00 80.06 659 GLY A CA 1
ATOM 5176 C C . GLY A 1 659 ? -19.660 -27.586 37.082 1.00 80.06 659 GLY A C 1
ATOM 5177 O O . GLY A 1 659 ? -20.870 -27.505 36.895 1.00 80.06 659 GLY A O 1
ATOM 5178 N N . GLN A 1 660 ? -19.041 -26.943 38.076 1.00 86.81 660 GLN A N 1
ATOM 5179 C CA . GLN A 1 660 ? -19.687 -25.910 38.893 1.00 86.81 660 GLN A CA 1
ATOM 5180 C C . GLN A 1 660 ? -19.681 -24.547 38.183 1.00 86.81 660 GLN A C 1
ATOM 5182 O O . GLN A 1 660 ? -18.907 -24.345 37.246 1.00 86.81 660 GLN A O 1
ATOM 5187 N N . ALA A 1 661 ? -20.541 -23.638 38.648 1.00 84.00 661 ALA A N 1
ATOM 5188 C CA . ALA A 1 661 ? -20.648 -22.268 38.147 1.00 84.00 661 ALA A CA 1
ATOM 5189 C C . ALA A 1 661 ? -19.329 -21.487 38.281 1.00 84.00 661 ALA A C 1
ATOM 5191 O O . ALA A 1 661 ? -18.488 -21.786 39.138 1.00 84.00 661 ALA A O 1
ATOM 5192 N N . GLU A 1 662 ? -19.162 -20.468 37.441 1.00 83.38 662 GLU A N 1
ATOM 5193 C CA . GLU A 1 662 ? -18.013 -19.570 37.500 1.00 83.38 662 GLU A CA 1
ATOM 5194 C C . GLU A 1 662 ? -17.988 -18.827 38.849 1.00 83.38 662 GLU A C 1
ATOM 5196 O O . GLU A 1 662 ? -19.020 -18.384 39.358 1.00 83.38 662 GLU A O 1
ATOM 5201 N N . GLY A 1 663 ? -16.810 -18.777 39.480 1.00 85.12 663 GLY A N 1
ATOM 5202 C CA . GLY A 1 663 ? -16.631 -18.313 40.862 1.00 85.12 663 GLY A CA 1
ATOM 5203 C C . GLY A 1 663 ? -16.643 -19.419 41.927 1.00 85.12 663 GLY A C 1
ATOM 5204 O O . GLY A 1 663 ? -16.291 -19.147 43.071 1.00 85.12 663 GLY A O 1
ATOM 5205 N N . TYR A 1 664 ? -16.992 -20.674 41.606 1.00 93.38 664 TYR A N 1
ATOM 5206 C CA . TYR A 1 664 ? -16.815 -21.793 42.544 1.00 93.38 664 TYR A CA 1
ATOM 5207 C C . TYR A 1 664 ? -15.335 -22.167 42.699 1.00 93.38 664 TYR A C 1
ATOM 5209 O O . TYR A 1 664 ? -14.646 -22.486 41.727 1.00 93.38 664 TYR A O 1
ATOM 5217 N N . GLU A 1 665 ? -14.866 -22.225 43.942 1.00 91.19 665 GLU A N 1
ATOM 5218 C CA . GLU A 1 665 ? -13.473 -22.539 44.253 1.00 91.19 665 GLU A CA 1
ATOM 5219 C C . GLU A 1 665 ? -13.300 -24.005 44.693 1.00 91.19 665 GLU A C 1
ATOM 5221 O O . GLU A 1 665 ? -12.508 -24.765 44.118 1.00 91.19 665 GLU A O 1
ATOM 5226 N N . PHE A 1 666 ? -14.038 -24.417 45.730 1.00 92.81 666 PHE A N 1
ATOM 5227 C CA . PHE A 1 666 ? -14.009 -25.755 46.338 1.00 92.81 666 PHE A CA 1
ATOM 5228 C C . PHE A 1 666 ? -15.169 -25.922 47.340 1.00 92.81 666 PHE A C 1
ATOM 5230 O O . PHE A 1 666 ? -15.967 -25.012 47.528 1.00 92.81 666 PHE A O 1
ATOM 5237 N N . SER A 1 667 ? -15.274 -27.070 48.015 1.00 93.81 667 SER A N 1
ATOM 5238 C CA . SER A 1 667 ? -16.242 -27.299 49.101 1.00 93.81 667 SER A CA 1
ATOM 5239 C C . SER A 1 667 ? -15.550 -27.705 50.406 1.00 93.81 667 SER A C 1
ATOM 5241 O O . SER A 1 667 ? -14.613 -28.508 50.382 1.00 93.81 667 SER A O 1
ATOM 5243 N N . MET A 1 668 ? -16.035 -27.197 51.545 1.00 93.50 668 MET A N 1
ATOM 5244 C CA . MET A 1 668 ? -15.611 -27.575 52.904 1.00 93.50 668 MET A CA 1
ATOM 5245 C C . MET A 1 668 ? -16.700 -28.395 53.604 1.00 93.50 668 MET A C 1
ATOM 5247 O O . MET A 1 668 ? -17.739 -27.836 53.939 1.00 93.50 668 MET A O 1
ATOM 5251 N N . ASN A 1 669 ? -16.481 -29.695 53.845 1.00 90.19 669 ASN A N 1
ATOM 5252 C CA . ASN A 1 669 ? -17.481 -30.617 54.430 1.00 90.19 669 ASN A CA 1
ATOM 5253 C C . ASN A 1 669 ? -18.902 -30.377 53.880 1.00 90.19 669 ASN A C 1
ATOM 5255 O O . ASN A 1 669 ? -19.833 -30.084 54.632 1.00 90.19 669 ASN A O 1
ATOM 5259 N N . ASP A 1 670 ? -19.031 -30.432 52.553 1.00 88.69 670 ASP A N 1
ATOM 5260 C CA . ASP A 1 670 ? -20.286 -30.243 51.810 1.00 88.69 670 ASP A CA 1
ATOM 5261 C C . ASP A 1 670 ? -20.871 -28.816 51.825 1.00 88.69 670 ASP A C 1
ATOM 5263 O O . ASP A 1 670 ? -21.990 -28.609 51.364 1.00 88.69 670 ASP A O 1
ATOM 5267 N N . THR A 1 671 ? -20.137 -27.814 52.319 1.00 94.62 671 THR A N 1
ATOM 5268 C CA . THR A 1 671 ? -20.462 -26.388 52.139 1.00 94.62 671 THR A CA 1
ATOM 5269 C C . THR A 1 671 ? -19.693 -25.846 50.923 1.00 94.62 671 THR A C 1
ATOM 5271 O O . THR A 1 671 ? -18.460 -25.784 50.992 1.00 94.62 671 THR A O 1
ATOM 5274 N N . PRO A 1 672 ? -20.352 -25.486 49.803 1.00 94.94 672 PRO A N 1
ATOM 5275 C CA . PRO A 1 672 ? -19.684 -24.887 48.649 1.00 94.94 672 PRO A CA 1
ATOM 5276 C C . PRO A 1 672 ? -19.086 -23.520 48.994 1.00 94.94 672 PRO A C 1
ATOM 5278 O O . PRO A 1 672 ? -19.674 -22.742 49.748 1.00 94.94 672 PRO A O 1
ATOM 5281 N N . VAL A 1 673 ? -17.908 -23.248 48.435 1.00 94.75 673 VAL A N 1
ATOM 5282 C CA . VAL A 1 673 ? -17.154 -22.008 48.607 1.00 94.75 673 VAL A CA 1
ATOM 5283 C C . VAL A 1 673 ? -17.070 -21.286 47.267 1.00 94.75 673 VAL A C 1
ATOM 5285 O O . VAL A 1 673 ? -16.518 -21.830 46.308 1.00 94.75 673 VAL A O 1
ATOM 5288 N N . TYR A 1 674 ? -17.593 -20.065 47.221 1.00 95.00 674 TYR A N 1
ATOM 5289 C CA . TYR A 1 674 ? -17.522 -19.174 46.066 1.00 95.00 674 TYR A CA 1
ATOM 5290 C C . TYR A 1 674 ? -16.609 -17.980 46.346 1.00 95.00 674 TYR A C 1
ATOM 5292 O O . TYR A 1 674 ? -16.486 -17.538 47.493 1.00 95.00 674 TYR A O 1
ATOM 5300 N N . SER A 1 675 ? -15.987 -17.442 45.301 1.00 92.19 675 SER A N 1
ATOM 5301 C CA . SER A 1 675 ? -15.251 -16.184 45.350 1.00 92.19 675 SER A CA 1
ATOM 5302 C C . SER A 1 675 ? -16.086 -15.029 44.795 1.00 92.19 675 SER A C 1
ATOM 5304 O O . SER A 1 675 ? -16.728 -15.140 43.754 1.00 92.19 675 SER A O 1
ATOM 5306 N N . ALA A 1 676 ? -16.102 -13.913 45.524 1.00 92.12 676 ALA A N 1
ATOM 5307 C CA . ALA A 1 676 ? -16.774 -12.679 45.125 1.00 92.12 676 ALA A CA 1
ATOM 5308 C C . ALA A 1 676 ? -16.152 -11.472 45.829 1.00 92.12 676 ALA A C 1
ATOM 5310 O O . ALA A 1 676 ? -15.401 -11.613 46.792 1.00 92.12 676 ALA A O 1
ATOM 5311 N N . GLN A 1 677 ? -16.491 -10.259 45.395 1.00 87.44 677 GLN A N 1
ATOM 5312 C CA . GLN A 1 677 ? -15.996 -9.048 46.045 1.00 87.44 677 GLN A CA 1
ATOM 5313 C C . GLN A 1 677 ? -16.602 -8.904 47.455 1.00 87.44 677 GLN A C 1
ATOM 5315 O O . GLN A 1 677 ? -17.776 -8.578 47.615 1.00 87.44 677 GLN A O 1
ATOM 5320 N N . THR A 1 678 ? -15.805 -9.150 48.498 1.00 86.38 678 THR A N 1
ATOM 5321 C CA . THR A 1 678 ? -16.198 -8.971 49.906 1.00 86.38 678 THR A CA 1
ATOM 5322 C C . THR A 1 678 ? -15.369 -7.873 50.577 1.00 86.38 678 THR A C 1
ATOM 5324 O O . THR A 1 678 ? -14.354 -7.420 50.047 1.00 86.38 678 THR A O 1
ATOM 5327 N N . ALA A 1 679 ? -15.805 -7.414 51.755 1.00 84.31 679 ALA A N 1
ATOM 5328 C CA . ALA A 1 679 ? -15.000 -6.512 52.576 1.00 84.31 679 ALA A CA 1
ATOM 5329 C C . ALA A 1 679 ? -13.695 -7.203 53.017 1.00 84.31 679 ALA A C 1
ATOM 5331 O O . ALA A 1 679 ? -13.681 -8.405 53.296 1.00 84.31 679 ALA A O 1
ATOM 5332 N N . CYS A 1 680 ? -12.604 -6.438 53.109 1.00 82.00 680 CYS A N 1
ATOM 5333 C CA . CYS A 1 680 ? -11.315 -6.971 53.547 1.00 82.00 680 CYS A CA 1
ATOM 5334 C C . CYS A 1 680 ? -11.432 -7.609 54.944 1.00 82.00 680 CYS A C 1
ATOM 5336 O O . CYS A 1 680 ? -12.060 -7.040 55.838 1.00 82.00 680 CYS A O 1
ATOM 5338 N N . GLY A 1 681 ? -10.836 -8.790 55.128 1.00 88.38 681 GLY A N 1
ATOM 5339 C CA . GLY A 1 681 ? -10.856 -9.500 56.411 1.00 88.38 681 GLY A CA 1
ATOM 5340 C C . GLY A 1 681 ? -12.174 -10.205 56.749 1.00 88.38 681 GLY A C 1
ATOM 5341 O O . GLY A 1 681 ? -12.358 -10.622 57.896 1.00 88.38 681 GLY A O 1
ATOM 5342 N N . VAL A 1 682 ? -13.101 -10.311 55.788 1.00 92.25 682 VAL A N 1
ATOM 5343 C CA . VAL A 1 682 ? -14.449 -10.842 56.010 1.00 92.25 682 VAL A CA 1
ATOM 5344 C C . VAL A 1 682 ? -14.813 -11.934 55.003 1.00 92.25 682 VAL A C 1
ATOM 5346 O O . VAL A 1 682 ? -14.680 -11.756 53.790 1.00 92.25 682 VAL A O 1
ATOM 5349 N N . ALA A 1 683 ? -15.346 -13.042 55.521 1.00 94.38 683 ALA A N 1
ATOM 5350 C CA . ALA A 1 683 ? -16.055 -14.062 54.751 1.00 94.38 683 ALA A CA 1
ATOM 5351 C C . ALA A 1 683 ? -17.543 -14.064 55.130 1.00 94.38 683 ALA A C 1
ATOM 5353 O O . ALA A 1 683 ? -17.898 -13.801 56.282 1.00 94.38 683 ALA A O 1
ATOM 5354 N N . TYR A 1 684 ? -18.414 -14.375 54.175 1.00 95.56 684 TYR A N 1
ATOM 5355 C CA . TYR A 1 684 ? -19.858 -14.442 54.396 1.00 95.56 684 TYR A CA 1
ATOM 5356 C C . TYR A 1 684 ? -20.331 -15.883 54.300 1.00 95.56 684 TYR A C 1
ATOM 5358 O O . TYR A 1 684 ? -20.047 -16.565 53.324 1.00 95.56 684 TYR A O 1
ATOM 5366 N N . LEU A 1 685 ? -21.061 -16.348 55.305 1.00 95.88 685 LEU A N 1
ATOM 5367 C CA . LEU A 1 685 ? -21.716 -17.646 55.293 1.00 95.88 685 LEU A CA 1
ATOM 5368 C C . LEU A 1 685 ? -23.223 -17.411 55.217 1.00 95.88 685 LEU A C 1
ATOM 5370 O O . LEU A 1 685 ? -23.823 -16.913 56.168 1.00 95.88 685 LEU A O 1
ATOM 5374 N N . VAL A 1 686 ? -23.820 -17.736 54.076 1.00 95.62 686 VAL A N 1
ATOM 5375 C CA . VAL A 1 686 ? -25.215 -17.416 53.751 1.00 95.62 686 VAL A CA 1
ATOM 5376 C C . VAL A 1 686 ? -26.008 -18.671 53.404 1.00 95.62 686 VAL A C 1
ATOM 5378 O O . VAL A 1 686 ? -25.429 -19.617 52.873 1.00 95.62 686 VAL A O 1
ATOM 5381 N N . PRO A 1 687 ? -27.319 -18.713 53.682 1.00 94.81 687 PRO A N 1
ATOM 5382 C CA . PRO A 1 687 ? -28.185 -19.739 53.120 1.00 94.81 687 PRO A CA 1
ATOM 5383 C C . PRO A 1 687 ? -28.389 -19.490 51.618 1.00 94.81 687 PRO A C 1
ATOM 5385 O O . PRO A 1 687 ? -28.621 -18.359 51.203 1.00 94.81 687 PRO A O 1
ATOM 5388 N N . GLU A 1 688 ? -28.357 -20.535 50.796 1.00 93.19 688 GLU A N 1
ATOM 5389 C CA . GLU A 1 688 ? -28.686 -20.475 49.362 1.00 93.19 688 GLU A CA 1
ATOM 5390 C C . GLU A 1 688 ? -30.101 -19.914 49.139 1.00 93.19 688 GLU A C 1
ATOM 5392 O O . GLU A 1 688 ? -30.352 -19.135 48.226 1.00 93.19 688 GLU A O 1
ATOM 5397 N N . GLN A 1 689 ? -31.018 -20.218 50.057 1.00 93.06 689 GLN A N 1
ATOM 5398 C CA . GLN A 1 689 ? -32.399 -19.740 50.064 1.00 93.06 689 GLN A CA 1
ATOM 5399 C C . GLN A 1 689 ? -32.516 -18.217 50.254 1.00 93.06 689 GLN A C 1
ATOM 5401 O O . GLN A 1 689 ? -33.601 -17.665 50.050 1.00 93.06 689 GLN A O 1
ATOM 5406 N N . LEU A 1 690 ? -31.422 -17.527 50.612 1.00 93.38 690 LEU A N 1
ATOM 5407 C CA . LEU A 1 690 ? -31.354 -16.066 50.648 1.00 93.38 690 LEU A CA 1
ATOM 5408 C C . LEU A 1 690 ? -31.645 -15.457 49.269 1.00 93.38 690 LEU A C 1
ATOM 5410 O O . LEU A 1 690 ? -32.279 -14.406 49.192 1.00 93.38 690 LEU A O 1
ATOM 5414 N N . PHE A 1 691 ? -31.221 -16.115 48.189 1.00 94.94 691 PHE A N 1
ATOM 5415 C CA . PHE A 1 691 ? -31.293 -15.604 46.821 1.00 94.94 691 PHE A CA 1
ATOM 5416 C C . PHE A 1 691 ? -32.641 -15.952 46.167 1.00 94.94 691 PHE A C 1
ATOM 5418 O O . PHE A 1 691 ? -32.783 -16.936 45.440 1.00 94.94 691 PHE A O 1
ATOM 5425 N N . ARG A 1 692 ? -33.677 -15.138 46.419 1.00 94.06 692 ARG A N 1
ATOM 5426 C CA . ARG A 1 692 ? -35.020 -15.403 45.875 1.00 94.06 692 ARG A CA 1
ATOM 5427 C C . ARG A 1 692 ? -35.146 -15.002 44.419 1.00 94.06 692 ARG A C 1
ATOM 5429 O O . ARG A 1 692 ? -35.280 -15.867 43.556 1.00 94.06 692 ARG A O 1
ATOM 5436 N N . ARG A 1 693 ? -35.152 -13.699 44.149 1.00 95.38 693 ARG A N 1
ATOM 5437 C CA . ARG A 1 693 ? -35.482 -13.179 42.823 1.00 95.38 693 ARG A CA 1
ATOM 5438 C C . ARG A 1 693 ? -34.581 -12.013 42.454 1.00 95.38 693 ARG A C 1
ATOM 5440 O O . ARG A 1 693 ? -34.377 -11.103 43.252 1.00 95.38 693 ARG A O 1
ATOM 5447 N N . LEU A 1 694 ? -34.093 -12.032 41.221 1.00 96.44 694 LEU A N 1
ATOM 5448 C CA . LEU A 1 694 ? -33.396 -10.918 40.594 1.00 96.44 694 LEU A CA 1
ATOM 5449 C C . LEU A 1 694 ? -34.245 -10.405 39.434 1.00 96.44 694 LEU A C 1
ATOM 5451 O O . LEU A 1 694 ? -34.577 -11.149 38.509 1.00 96.44 694 LEU A O 1
ATOM 5455 N N . ARG A 1 695 ? -34.601 -9.123 39.479 1.00 96.19 695 ARG A N 1
ATOM 5456 C CA . ARG A 1 695 ? -35.266 -8.438 38.370 1.00 96.19 695 ARG A CA 1
ATOM 5457 C C . ARG A 1 695 ? -34.249 -7.560 37.665 1.00 96.19 695 ARG A C 1
ATOM 5459 O O . ARG A 1 695 ? -33.516 -6.831 38.332 1.00 96.19 695 ARG A O 1
ATOM 5466 N N . TYR A 1 696 ? -34.238 -7.588 36.340 1.00 96.06 696 TYR A N 1
ATOM 5467 C CA . TYR A 1 696 ? -33.448 -6.658 35.537 1.00 96.06 696 TYR A CA 1
ATOM 5468 C C . TYR A 1 696 ? -34.322 -5.928 34.525 1.00 96.06 696 TYR A C 1
ATOM 5470 O O . TYR A 1 696 ? -35.350 -6.441 34.078 1.00 96.06 696 TYR A O 1
ATOM 5478 N N . ARG A 1 697 ? -33.929 -4.703 34.184 1.00 95.00 697 ARG A N 1
ATOM 5479 C CA . ARG A 1 697 ? -34.675 -3.883 33.235 1.00 95.00 697 ARG A CA 1
ATOM 5480 C C . ARG A 1 697 ? -34.422 -4.345 31.800 1.00 95.00 697 ARG A C 1
ATOM 5482 O O . ARG A 1 697 ? -33.273 -4.464 31.390 1.00 95.00 697 ARG A O 1
ATOM 5489 N N . ASP A 1 698 ? -35.493 -4.533 31.037 1.00 92.00 698 ASP A N 1
ATOM 5490 C CA . ASP A 1 698 ? -35.433 -4.657 29.578 1.00 92.00 698 ASP A CA 1
ATOM 5491 C C . ASP A 1 698 ? -35.455 -3.251 28.959 1.00 92.00 698 ASP A C 1
ATOM 5493 O O . ASP A 1 698 ? -36.414 -2.489 29.128 1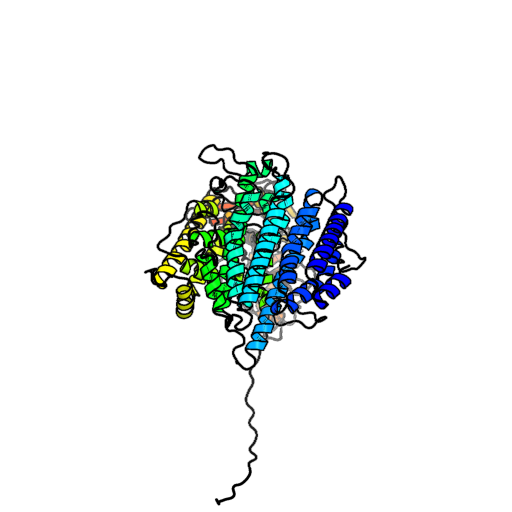.00 92.00 698 ASP A O 1
ATOM 5497 N N . TYR A 1 699 ? -34.375 -2.886 28.273 1.00 88.56 699 TYR A N 1
ATOM 5498 C CA . TYR A 1 699 ? -34.234 -1.608 27.575 1.00 88.56 699 TYR A CA 1
ATOM 5499 C C . TYR A 1 699 ? -34.904 -1.610 26.185 1.00 88.56 699 TYR A C 1
ATOM 5501 O O . TYR A 1 699 ? -34.864 -0.593 25.490 1.00 88.56 699 TYR A O 1
ATOM 5509 N N . GLY A 1 700 ? -35.568 -2.706 25.802 1.00 84.31 700 GLY A N 1
ATOM 5510 C CA . GLY A 1 700 ? -36.229 -2.906 24.514 1.00 84.31 700 GLY A CA 1
ATOM 5511 C C . GLY A 1 700 ? -35.478 -3.913 23.643 1.00 84.31 700 GLY A C 1
ATOM 5512 O O . GLY A 1 700 ? -34.275 -4.105 23.795 1.00 84.31 700 GLY A O 1
ATOM 5513 N N . ASP A 1 701 ? -36.196 -4.571 22.726 1.00 81.12 701 ASP A N 1
ATOM 5514 C CA . ASP A 1 701 ? -35.663 -5.605 21.822 1.00 81.12 701 ASP A CA 1
ATOM 5515 C C . ASP A 1 701 ? -34.929 -6.768 22.537 1.00 81.12 701 ASP A C 1
ATOM 5517 O O . ASP A 1 701 ? -34.116 -7.462 21.928 1.00 81.12 701 ASP A O 1
ATOM 5521 N N . GLY A 1 702 ? -35.226 -7.004 23.823 1.00 83.38 702 GLY A N 1
ATOM 5522 C CA . GLY A 1 702 ? -34.587 -8.038 24.642 1.00 83.38 702 GLY A CA 1
ATOM 5523 C C . GLY A 1 702 ? -33.205 -7.653 25.181 1.00 83.38 702 GLY A C 1
ATOM 5524 O O . GLY A 1 702 ? -32.433 -8.536 25.555 1.00 83.38 702 GLY A O 1
ATOM 5525 N N . LEU A 1 703 ? -32.865 -6.360 25.208 1.00 90.69 703 LEU A N 1
ATOM 5526 C CA . LEU A 1 703 ? -31.581 -5.863 25.701 1.00 90.69 703 LEU A CA 1
ATOM 5527 C C . LEU A 1 703 ? -31.613 -5.644 27.218 1.00 90.69 703 LEU A C 1
ATOM 5529 O O . LEU A 1 703 ? -32.368 -4.820 27.729 1.00 90.69 703 LEU A O 1
ATOM 5533 N N . SER A 1 704 ? -30.729 -6.328 27.941 1.00 92.62 704 SER A N 1
ATOM 5534 C CA . SER A 1 704 ? -30.539 -6.162 29.392 1.00 92.62 704 SER A CA 1
ATOM 5535 C C . SER A 1 704 ? -29.558 -5.039 29.765 1.00 92.62 704 SER A C 1
ATOM 5537 O O . SER A 1 704 ? -29.457 -4.657 30.932 1.00 92.62 704 SER A O 1
ATOM 5539 N N . VAL A 1 705 ? -28.839 -4.502 28.774 1.00 95.00 705 VAL A N 1
ATOM 5540 C CA . VAL A 1 705 ? -27.800 -3.475 28.921 1.00 95.00 705 VAL A CA 1
ATOM 5541 C C . VAL A 1 705 ? -28.013 -2.399 27.859 1.00 95.00 705 VAL A C 1
ATOM 5543 O O . VAL A 1 705 ? -28.265 -2.713 26.696 1.00 95.00 705 VAL A O 1
ATOM 5546 N N . ALA A 1 706 ? -27.884 -1.130 28.238 1.00 94.12 706 ALA A N 1
ATOM 5547 C CA . ALA A 1 706 ? -27.897 0.007 27.326 1.00 94.12 706 ALA A CA 1
ATOM 5548 C C . ALA A 1 706 ? -26.477 0.550 27.114 1.00 94.12 706 ALA A C 1
ATOM 5550 O O . ALA A 1 706 ? -25.776 0.849 28.078 1.00 94.12 706 ALA A O 1
ATOM 5551 N N . MET A 1 707 ? -26.075 0.725 25.852 1.00 94.75 707 MET A N 1
ATOM 5552 C CA . MET A 1 707 ? -24.783 1.315 25.480 1.00 94.75 707 MET A CA 1
ATOM 5553 C C . MET A 1 707 ? -24.956 2.762 25.013 1.00 94.75 707 MET A C 1
ATOM 5555 O O . MET A 1 707 ? -25.817 3.045 24.176 1.00 94.75 707 MET A O 1
ATOM 5559 N N . ARG A 1 708 ? -24.124 3.683 25.513 1.00 94.12 708 ARG A N 1
ATOM 5560 C CA . ARG A 1 708 ? -24.119 5.096 25.090 1.00 94.12 708 ARG A CA 1
ATOM 5561 C C . ARG A 1 708 ? -22.719 5.690 25.089 1.00 94.12 708 ARG A C 1
ATOM 5563 O O . ARG A 1 708 ? -21.981 5.512 26.051 1.00 94.12 708 ARG A O 1
ATOM 5570 N N . PHE A 1 709 ? -22.374 6.433 24.036 1.00 92.81 709 PHE A N 1
ATOM 5571 C CA . PHE A 1 709 ? -21.114 7.175 23.950 1.00 92.81 709 PHE A CA 1
ATOM 5572 C C . PHE A 1 709 ? -21.303 8.622 24.400 1.00 92.81 709 PHE A C 1
ATOM 5574 O O . PHE A 1 709 ? -22.105 9.348 23.810 1.00 92.81 709 PHE A O 1
ATOM 5581 N N . ASP A 1 710 ? -20.523 9.041 25.394 1.00 91.94 710 ASP A N 1
ATOM 5582 C CA . ASP A 1 710 ? -20.477 10.415 25.887 1.00 91.94 710 ASP A CA 1
ATOM 5583 C C . ASP A 1 710 ? -19.170 11.083 25.430 1.00 91.94 710 ASP A C 1
ATOM 5585 O O . ASP A 1 710 ? -18.104 10.742 25.946 1.00 91.94 710 ASP A O 1
ATOM 5589 N N . PRO A 1 711 ? -19.212 12.030 24.473 1.00 87.19 711 PRO A N 1
ATOM 5590 C CA . PRO A 1 711 ? -18.019 12.743 24.023 1.00 87.19 711 PRO A CA 1
ATOM 5591 C C . PRO A 1 711 ? -17.371 13.548 25.154 1.00 87.19 711 PRO A C 1
ATOM 5593 O O . PRO A 1 711 ? -18.069 14.160 25.966 1.00 87.19 711 PRO A O 1
ATOM 5596 N N . ASP A 1 712 ? -16.041 13.604 25.173 1.00 88.25 712 ASP A N 1
ATOM 5597 C CA . ASP A 1 712 ? -15.301 14.444 26.112 1.00 88.25 712 ASP A CA 1
ATOM 5598 C C . ASP A 1 712 ? -15.407 15.927 25.683 1.00 88.25 712 ASP A C 1
ATOM 5600 O O . ASP A 1 712 ? -15.026 16.278 24.561 1.00 88.25 712 ASP A O 1
ATOM 5604 N N . PRO A 1 713 ? -15.901 16.836 26.550 1.00 84.25 713 PRO A N 1
ATOM 5605 C CA . PRO A 1 713 ? -15.990 18.263 26.241 1.00 84.25 713 PRO A CA 1
ATOM 5606 C C . PRO A 1 713 ? -14.636 18.935 25.975 1.00 84.25 713 PRO A C 1
ATOM 5608 O O . PRO A 1 713 ? -14.583 19.929 25.251 1.00 84.25 713 PRO A O 1
ATOM 5611 N N . GLN A 1 714 ? -13.557 18.446 26.595 1.00 84.25 714 GLN A N 1
ATOM 5612 C CA . GLN A 1 714 ? -12.201 18.980 26.428 1.00 84.25 714 GLN A CA 1
ATOM 5613 C C . GLN A 1 714 ? -11.509 18.385 25.206 1.00 84.25 714 GLN A C 1
ATOM 5615 O O . GLN A 1 714 ? -10.656 19.039 24.603 1.00 84.25 714 GLN A O 1
ATOM 5620 N N . ASN A 1 715 ? -11.889 17.162 24.839 1.00 82.38 715 ASN A N 1
ATOM 5621 C CA . ASN A 1 715 ? -11.330 16.452 23.711 1.00 82.38 715 ASN A CA 1
ATOM 5622 C C . ASN A 1 715 ? -12.426 15.767 22.868 1.00 82.38 715 ASN A C 1
ATOM 5624 O O . ASN A 1 715 ? -12.673 14.576 23.033 1.00 82.38 715 ASN A O 1
ATOM 5628 N N . PRO A 1 716 ? -13.050 16.482 21.914 1.00 79.38 716 PRO A N 1
ATOM 5629 C CA . PRO A 1 716 ? -14.238 15.989 21.213 1.00 79.38 716 PRO A CA 1
ATOM 5630 C C . PRO A 1 716 ? -14.014 14.777 20.288 1.00 79.38 716 PRO A C 1
ATOM 5632 O O . PRO A 1 716 ? -14.990 14.230 19.766 1.00 79.38 716 PRO A O 1
ATOM 5635 N N . TRP A 1 717 ? -12.759 14.367 20.043 1.00 81.44 717 TRP A N 1
ATOM 5636 C CA . TRP A 1 717 ? -12.439 13.122 19.329 1.00 81.44 717 TRP A CA 1
ATOM 5637 C C . TRP A 1 717 ? -12.333 11.905 20.262 1.00 81.44 717 TRP A C 1
ATOM 5639 O O . TRP A 1 717 ? -12.348 10.769 19.788 1.00 81.44 717 TRP A O 1
ATOM 5649 N N . LEU A 1 718 ? -12.278 12.124 21.578 1.00 87.38 718 LEU A N 1
ATOM 5650 C CA . LEU A 1 718 ? -12.374 11.098 22.612 1.00 87.38 718 LEU A CA 1
ATOM 5651 C C . LEU A 1 718 ? -13.714 11.199 23.352 1.00 87.38 718 LEU A C 1
ATOM 5653 O O . LEU A 1 718 ? -14.478 12.155 23.215 1.00 87.38 718 LEU A O 1
ATOM 5657 N N . GLY A 1 719 ? -14.005 10.188 24.155 1.00 90.62 719 GLY A N 1
ATOM 5658 C CA . GLY A 1 719 ? -15.157 10.167 25.036 1.00 90.62 719 GLY A CA 1
ATOM 5659 C C . GLY A 1 719 ? -15.121 8.997 26.002 1.00 90.62 719 GLY A C 1
ATOM 5660 O O . GLY A 1 719 ? -14.094 8.337 26.190 1.00 90.62 719 GLY A O 1
ATOM 5661 N N . ALA A 1 720 ? -16.260 8.763 26.634 1.00 92.56 720 ALA A N 1
ATOM 5662 C CA . ALA A 1 720 ? -16.492 7.629 27.498 1.00 92.56 720 ALA A CA 1
ATOM 5663 C C . ALA A 1 720 ? -17.560 6.722 26.895 1.00 92.56 720 ALA A C 1
ATOM 5665 O O . ALA A 1 720 ? -18.644 7.177 26.522 1.00 92.56 720 ALA A O 1
ATOM 5666 N N . MET A 1 721 ? -17.255 5.431 26.837 1.00 93.62 721 MET A N 1
ATOM 5667 C CA . MET A 1 721 ? -18.237 4.409 26.522 1.00 93.62 721 MET A CA 1
ATOM 5668 C C . MET A 1 721 ? -18.952 4.011 27.815 1.00 93.62 721 MET A C 1
ATOM 5670 O O . MET A 1 721 ? -18.293 3.663 28.797 1.00 93.62 721 MET A O 1
ATOM 5674 N N . LEU A 1 722 ? -20.279 4.113 27.840 1.00 94.38 722 LEU A N 1
ATOM 5675 C CA . LEU A 1 722 ? -21.106 3.808 29.005 1.00 94.38 722 LEU A CA 1
ATOM 5676 C C . LEU A 1 722 ? -21.937 2.557 28.741 1.00 94.38 722 LEU A C 1
ATOM 5678 O O . LEU A 1 722 ? -22.672 2.521 27.753 1.00 94.38 722 LEU A O 1
ATOM 5682 N N . ALA A 1 723 ? -21.845 1.578 29.638 1.00 95.38 723 ALA A N 1
ATOM 5683 C CA . ALA A 1 723 ? -22.727 0.418 29.685 1.00 95.38 723 ALA A CA 1
ATOM 5684 C C . ALA A 1 723 ? -23.588 0.504 30.948 1.00 95.38 723 ALA A C 1
ATOM 5686 O O . ALA A 1 723 ? -23.082 0.378 32.066 1.00 95.38 723 ALA A O 1
ATOM 5687 N N . SER A 1 724 ? -24.882 0.748 30.776 1.00 95.44 724 SER A N 1
ATOM 5688 C CA . SER A 1 724 ? -25.836 0.903 31.873 1.00 95.44 724 SER A CA 1
ATOM 5689 C C . SER A 1 724 ? -26.730 -0.326 31.984 1.00 95.44 724 SER A C 1
ATOM 5691 O O . SER A 1 724 ? -27.265 -0.803 30.985 1.00 95.44 724 SER A O 1
ATOM 5693 N N . PHE A 1 725 ? -26.918 -0.823 33.202 1.00 96.12 725 PHE A N 1
ATOM 5694 C CA . PHE A 1 725 ? -27.884 -1.873 33.512 1.00 96.12 725 PHE A CA 1
ATOM 5695 C C . PHE A 1 725 ? -28.639 -1.516 34.787 1.00 96.12 725 PHE A C 1
ATOM 5697 O O . PHE A 1 725 ? -28.092 -0.887 35.694 1.00 96.12 725 PHE A O 1
ATOM 5704 N N . ALA A 1 726 ? -29.902 -1.929 34.875 1.00 95.62 726 ALA A N 1
ATOM 5705 C CA . ALA A 1 726 ? -30.732 -1.663 36.040 1.00 95.62 726 ALA A CA 1
ATOM 5706 C C . ALA A 1 726 ? -31.296 -2.958 36.620 1.00 95.62 726 ALA A C 1
ATOM 5708 O O . ALA A 1 726 ? -31.714 -3.851 35.883 1.00 95.62 726 ALA A O 1
ATOM 5709 N N . ARG A 1 727 ? -31.276 -3.054 37.950 1.00 95.88 727 ARG A N 1
ATOM 5710 C CA . ARG A 1 727 ? -31.489 -4.295 38.703 1.00 95.88 727 ARG A CA 1
ATOM 5711 C C . ARG A 1 727 ? -32.108 -4.047 40.073 1.00 95.88 727 ARG A C 1
ATOM 5713 O O . ARG A 1 727 ? -31.840 -3.022 40.701 1.00 95.88 727 ARG A O 1
ATOM 5720 N N . GLU A 1 728 ? -32.890 -5.012 40.534 1.00 96.06 728 GLU A N 1
ATOM 5721 C CA . GLU A 1 728 ? -33.488 -5.075 41.869 1.00 96.06 728 GLU A CA 1
ATOM 5722 C C . GLU A 1 728 ? -33.358 -6.508 42.400 1.00 96.06 728 GLU A C 1
ATOM 5724 O O . GLU A 1 728 ? -33.729 -7.466 41.714 1.00 96.06 728 GLU A O 1
ATOM 5729 N N . THR A 1 729 ? -32.824 -6.650 43.613 1.00 94.81 729 THR A N 1
ATOM 5730 C CA . THR A 1 729 ? -32.666 -7.935 44.300 1.00 94.81 729 THR A CA 1
ATOM 5731 C C . THR A 1 729 ? -33.726 -8.090 45.387 1.00 94.81 729 THR A C 1
ATOM 5733 O O . THR A 1 729 ? -33.908 -7.226 46.241 1.00 94.81 729 THR A O 1
ATOM 5736 N N . GLU A 1 730 ? -34.426 -9.221 45.374 1.00 94.06 730 GLU A N 1
ATOM 5737 C CA . GLU A 1 730 ? -35.312 -9.652 46.452 1.00 94.06 730 GLU A CA 1
ATOM 5738 C C . GLU A 1 730 ? -34.606 -10.769 47.230 1.00 94.06 730 GLU A C 1
ATOM 5740 O O . GLU A 1 730 ? -34.334 -11.842 46.680 1.00 94.06 730 GLU A O 1
ATOM 5745 N N . VAL A 1 731 ? -34.301 -10.516 48.506 1.00 93.12 731 VAL A N 1
ATOM 5746 C CA . VAL A 1 731 ? -33.684 -11.497 49.411 1.00 93.12 731 VAL A CA 1
ATOM 5747 C C . VAL A 1 731 ? -34.722 -12.091 50.365 1.00 93.12 731 VAL A C 1
ATOM 5749 O O . VAL A 1 731 ? -35.675 -11.417 50.760 1.00 93.12 731 VAL A O 1
ATOM 5752 N N . ALA A 1 732 ? -34.574 -13.368 50.724 1.00 90.06 732 ALA A N 1
ATOM 5753 C CA . ALA A 1 732 ? -35.410 -13.979 51.758 1.00 90.06 732 ALA A CA 1
ATOM 5754 C C . ALA A 1 732 ? -35.076 -13.424 53.152 1.00 90.06 732 ALA A C 1
ATOM 5756 O O . ALA A 1 732 ? -33.951 -13.004 53.411 1.00 90.06 732 ALA A O 1
ATOM 5757 N N . ASP A 1 733 ? -36.041 -13.504 54.070 1.00 85.44 733 ASP A N 1
ATOM 5758 C CA . ASP A 1 733 ? -35.808 -13.293 55.503 1.00 85.44 733 ASP A CA 1
ATOM 5759 C C . ASP A 1 733 ? -35.091 -14.524 56.085 1.00 85.44 733 ASP A C 1
ATOM 5761 O O . ASP A 1 733 ? -35.702 -15.404 56.691 1.00 85.44 733 ASP A O 1
ATOM 5765 N N . ALA A 1 734 ? -33.802 -14.643 55.765 1.00 81.44 734 ALA A N 1
ATOM 5766 C CA . ALA A 1 734 ? -32.940 -15.747 56.154 1.00 81.44 734 ALA A CA 1
ATOM 5767 C C . ALA A 1 734 ? -31.666 -15.199 56.809 1.00 81.44 734 ALA A C 1
ATOM 5769 O O . ALA A 1 734 ? -31.084 -14.212 56.356 1.00 81.44 734 ALA A O 1
ATOM 5770 N N . HIS A 1 735 ? -31.236 -15.835 57.898 1.00 83.75 735 HIS A N 1
ATOM 5771 C CA . HIS A 1 735 ? -30.112 -15.356 58.701 1.00 83.75 735 HIS A CA 1
ATOM 5772 C C . HIS A 1 735 ? -28.767 -15.818 58.124 1.00 83.75 735 HIS A C 1
ATOM 5774 O O . HIS A 1 735 ? -28.519 -17.018 57.999 1.00 83.75 735 HIS A O 1
ATOM 5780 N N . GLY A 1 736 ? -27.886 -14.862 57.813 1.00 92.12 736 GLY A N 1
ATOM 5781 C CA . GLY A 1 736 ? -26.496 -15.112 57.427 1.00 92.12 736 GLY A CA 1
ATOM 5782 C C . GLY A 1 736 ? -25.501 -14.778 58.543 1.00 92.12 736 GLY A C 1
ATOM 5783 O O . GLY A 1 736 ? -25.820 -14.091 59.515 1.00 92.12 736 GLY A O 1
ATOM 5784 N N . TYR A 1 737 ? -24.258 -15.223 58.378 1.00 94.94 737 TYR A N 1
ATOM 5785 C CA . TYR A 1 737 ? -23.158 -14.941 59.298 1.00 94.94 737 TYR A CA 1
ATOM 5786 C C . TYR A 1 737 ? -22.012 -14.225 58.587 1.00 94.94 737 TYR A C 1
ATOM 5788 O O . TYR A 1 737 ? -21.617 -14.593 57.479 1.00 94.94 737 TYR A O 1
ATOM 5796 N N . ARG A 1 738 ? -21.440 -13.222 59.252 1.00 94.31 738 ARG A N 1
ATOM 5797 C CA . ARG A 1 738 ? -20.249 -12.500 58.807 1.00 94.31 738 ARG A CA 1
ATOM 5798 C C . ARG A 1 738 ? -19.057 -12.925 59.659 1.00 94.31 738 ARG A C 1
ATOM 5800 O O . ARG A 1 738 ? -18.974 -12.578 60.834 1.00 94.31 738 ARG A O 1
ATOM 5807 N N . ILE A 1 739 ? -18.136 -13.682 59.069 1.00 95.00 739 ILE A N 1
ATOM 5808 C CA . ILE A 1 739 ? -16.960 -14.229 59.752 1.00 95.00 739 ILE A CA 1
ATOM 5809 C C . ILE A 1 739 ? -15.793 -13.252 59.594 1.00 95.00 739 ILE A C 1
ATOM 5811 O O . ILE A 1 739 ? -15.288 -13.058 58.487 1.00 95.00 739 ILE A O 1
ATOM 5815 N N . ARG A 1 740 ? -15.359 -12.640 60.698 1.00 93.25 740 ARG A N 1
ATOM 5816 C CA . ARG A 1 740 ? -14.233 -11.697 60.738 1.00 93.25 740 ARG A CA 1
ATOM 5817 C C . ARG A 1 740 ? -12.940 -12.422 61.077 1.00 93.25 740 ARG A C 1
ATOM 5819 O O . ARG A 1 740 ? -12.805 -12.952 62.178 1.00 93.25 740 ARG A O 1
ATOM 5826 N N . PHE A 1 741 ? -11.996 -12.429 60.144 1.00 89.62 741 PHE A N 1
ATOM 5827 C CA . PHE A 1 741 ? -10.709 -13.108 60.304 1.00 89.62 741 PHE A CA 1
ATOM 5828 C C . PHE A 1 741 ? -9.502 -12.163 60.345 1.00 89.62 741 PHE A C 1
ATOM 5830 O O . PHE A 1 741 ? -8.413 -12.604 60.699 1.00 89.62 741 PHE A O 1
ATOM 5837 N N . ASP A 1 742 ? -9.694 -10.873 60.056 1.00 83.56 742 ASP A N 1
ATOM 5838 C CA . ASP A 1 742 ? -8.684 -9.824 60.242 1.00 83.56 742 ASP A CA 1
ATOM 5839 C C . ASP A 1 742 ? -9.207 -8.714 61.178 1.00 83.56 742 ASP A C 1
ATOM 5841 O O . ASP A 1 742 ? -10.412 -8.494 61.313 1.00 83.56 742 ASP A O 1
ATOM 5845 N N . SER A 1 743 ? -8.291 -8.044 61.875 1.00 56.75 743 SER A N 1
ATOM 5846 C CA . SER A 1 743 ? -8.552 -7.122 62.989 1.00 56.75 743 SER A CA 1
ATOM 5847 C C . SER A 1 743 ? -8.611 -5.639 62.609 1.00 56.75 743 SER A C 1
ATOM 5849 O O . SER A 1 743 ? -9.015 -4.831 63.447 1.00 56.75 743 SER A O 1
ATOM 5851 N N . ASP A 1 744 ? -8.275 -5.286 61.366 1.00 52.91 744 ASP A N 1
ATOM 5852 C CA . ASP A 1 744 ? -8.369 -3.919 60.839 1.00 52.91 744 ASP A CA 1
ATOM 5853 C C . ASP A 1 744 ? -9.385 -3.861 59.681 1.00 52.91 744 ASP A C 1
ATOM 5855 O O . ASP A 1 744 ? -8.999 -3.861 58.508 1.00 52.91 744 ASP A O 1
ATOM 5859 N N . PRO A 1 745 ? -10.705 -3.856 59.966 1.00 47.47 745 PRO A N 1
ATOM 5860 C CA . PRO A 1 745 ? -11.704 -3.627 58.937 1.00 47.47 745 PRO A CA 1
ATOM 5861 C C . PRO A 1 745 ? -11.586 -2.166 58.504 1.00 47.47 745 PRO A C 1
ATOM 5863 O O . PRO A 1 745 ? -12.234 -1.282 59.067 1.00 47.47 745 PRO A O 1
ATOM 5866 N N . ARG A 1 746 ? -10.744 -1.880 57.507 1.00 41.50 746 ARG A N 1
ATOM 5867 C CA . ARG A 1 746 ? -10.851 -0.602 56.803 1.00 41.50 746 ARG A CA 1
ATOM 5868 C C . ARG A 1 746 ? -12.270 -0.533 56.235 1.00 41.50 746 ARG A C 1
ATOM 5870 O O . ARG A 1 746 ? -12.671 -1.467 55.536 1.00 41.50 746 ARG A O 1
ATOM 5877 N N . PRO A 1 747 ? -13.054 0.506 56.562 1.00 38.88 747 PRO A N 1
ATOM 5878 C CA . PRO A 1 747 ? -14.431 0.626 56.119 1.00 38.88 747 PRO A CA 1
ATOM 5879 C C . PRO A 1 747 ? -14.458 1.106 54.668 1.00 38.88 747 PRO A C 1
ATOM 5881 O O . PRO A 1 747 ? -14.987 2.166 54.385 1.00 38.88 747 PRO A O 1
ATOM 5884 N N . ASP A 1 748 ? -13.894 0.325 53.757 1.00 39.91 748 ASP A N 1
ATOM 5885 C CA . ASP A 1 748 ? -14.030 0.554 52.329 1.00 39.91 748 ASP A CA 1
ATOM 5886 C C . ASP A 1 748 ? -14.656 -0.718 51.749 1.00 39.91 748 ASP A C 1
ATOM 5888 O O . ASP A 1 748 ? -13.975 -1.611 51.244 1.00 39.91 748 ASP A O 1
ATOM 5892 N N . LEU A 1 749 ? -15.990 -0.816 51.818 1.00 45.16 749 LEU A N 1
ATOM 5893 C CA . LEU A 1 749 ? -16.701 -1.406 50.686 1.00 45.16 749 LEU A CA 1
ATOM 5894 C C . LEU A 1 749 ? -16.333 -0.490 49.522 1.00 45.16 749 LEU A C 1
ATOM 5896 O O . LEU A 1 749 ? -16.933 0.568 49.363 1.00 45.16 749 LEU A O 1
ATOM 5900 N N . VAL A 1 750 ? -15.260 -0.823 48.802 1.00 45.44 750 VAL A N 1
ATOM 5901 C CA . VAL A 1 750 ? -14.932 -0.139 47.557 1.00 45.44 750 VAL A CA 1
ATOM 5902 C C . VAL A 1 750 ? -16.169 -0.336 46.698 1.00 45.44 750 VAL A C 1
ATOM 5904 O O . VAL A 1 750 ? -16.446 -1.472 46.302 1.00 45.44 750 VAL A O 1
ATOM 5907 N N . GLU A 1 751 ? -16.954 0.732 46.507 1.00 51.91 751 GLU A N 1
ATOM 5908 C CA . GLU A 1 751 ? -18.035 0.726 45.527 1.00 51.91 751 GLU A CA 1
ATOM 5909 C C . GLU A 1 751 ? -17.465 0.090 44.262 1.00 51.91 751 GLU A C 1
ATOM 5911 O O . GLU A 1 751 ? -16.335 0.432 43.890 1.00 51.91 751 GLU A O 1
ATOM 5916 N N . PRO A 1 752 ? -18.165 -0.879 43.652 1.00 55.62 752 PRO A N 1
ATOM 5917 C CA . PRO A 1 752 ? -17.640 -1.573 42.490 1.00 55.62 752 PRO A CA 1
ATOM 5918 C C . PRO A 1 752 ? -17.227 -0.513 41.462 1.00 55.62 752 PRO A C 1
ATOM 5920 O O . PRO A 1 752 ? -18.056 0.264 40.986 1.00 55.62 752 PRO A O 1
ATOM 5923 N N . GLY A 1 753 ? -15.912 -0.400 41.243 1.00 53.25 753 GLY A N 1
ATOM 5924 C CA . GLY A 1 753 ? -15.313 0.768 40.608 1.00 53.25 753 GLY A CA 1
ATOM 5925 C C . GLY A 1 753 ? -15.887 0.967 39.213 1.00 53.25 753 GLY A C 1
ATOM 5926 O O . GLY A 1 753 ? -15.928 0.030 38.422 1.00 53.25 753 GLY A O 1
ATOM 5927 N N . ALA A 1 754 ? -16.342 2.182 38.910 1.00 56.50 754 ALA A N 1
ATOM 5928 C CA . ALA A 1 754 ? -16.964 2.479 37.623 1.00 56.50 754 ALA A CA 1
ATOM 5929 C C . ALA A 1 754 ? -15.958 2.562 36.461 1.00 56.50 754 ALA A C 1
ATOM 5931 O O . ALA A 1 754 ? -16.387 2.547 35.312 1.00 56.50 754 ALA A O 1
ATOM 5932 N N . ASP A 1 755 ? -14.651 2.645 36.737 1.00 51.03 755 ASP A N 1
ATOM 5933 C CA . ASP A 1 755 ? -13.607 2.833 35.726 1.00 51.03 755 ASP A CA 1
ATOM 5934 C C . ASP A 1 755 ? -12.853 1.524 35.449 1.00 51.03 755 ASP A C 1
ATOM 5936 O O . ASP A 1 755 ? -12.091 1.033 36.285 1.00 51.03 755 ASP A O 1
ATOM 5940 N N . THR A 1 756 ? -13.023 0.982 34.241 1.00 56.97 756 THR A N 1
ATOM 5941 C CA . THR A 1 756 ? -12.239 -0.161 33.736 1.00 56.97 756 THR A CA 1
ATOM 5942 C C . THR A 1 756 ? -11.367 0.296 32.560 1.00 56.97 756 THR A C 1
ATOM 5944 O O . THR A 1 756 ? -11.852 1.049 31.710 1.00 56.97 756 THR A O 1
ATOM 5947 N N . PRO A 1 757 ? -10.080 -0.104 32.482 1.00 52.16 757 PRO A N 1
ATOM 5948 C CA . PRO A 1 757 ? -9.231 0.258 31.351 1.00 52.16 757 PRO A CA 1
ATOM 5949 C C . PRO A 1 757 ? -9.789 -0.318 30.037 1.00 52.16 757 PRO A C 1
ATOM 5951 O O . PRO A 1 757 ? -10.293 -1.443 30.040 1.00 52.16 757 PRO A O 1
ATOM 5954 N N . PRO A 1 758 ? -9.693 0.422 28.916 1.00 54.50 758 PRO A N 1
ATOM 5955 C CA . PRO A 1 758 ? -10.221 -0.020 27.630 1.00 54.50 758 PRO A CA 1
ATOM 5956 C C . PRO A 1 758 ? -9.520 -1.293 27.130 1.00 54.50 758 PRO A C 1
ATOM 5958 O O . PRO A 1 758 ? -8.353 -1.525 27.479 1.00 54.50 758 PRO A O 1
ATOM 5961 N N . PRO A 1 759 ? -10.185 -2.095 26.274 1.00 55.69 759 PRO A N 1
ATOM 5962 C CA . PRO A 1 759 ? -9.540 -3.210 25.597 1.00 55.69 759 PRO A CA 1
ATOM 5963 C C . PRO A 1 759 ? -8.328 -2.692 24.817 1.00 55.69 759 PRO A C 1
ATOM 5965 O O . PRO A 1 759 ? -8.436 -1.825 23.950 1.00 55.69 759 PRO A O 1
ATOM 5968 N N . GLN A 1 760 ? -7.147 -3.200 25.160 1.00 50.66 760 GLN A N 1
ATOM 5969 C CA . GLN A 1 760 ? -5.926 -2.892 24.426 1.00 50.66 760 GLN A CA 1
ATOM 5970 C C . GLN A 1 760 ? -5.963 -3.659 23.097 1.00 50.66 760 GLN A C 1
ATOM 5972 O O . GLN A 1 760 ? -6.315 -4.844 23.101 1.00 50.66 760 GLN A O 1
ATOM 5977 N N . PRO A 1 761 ? -5.587 -3.038 21.965 1.00 39.25 761 PRO A N 1
ATOM 5978 C CA . PRO A 1 761 ? -5.405 -3.779 20.728 1.00 39.25 761 PRO A CA 1
ATOM 5979 C C . PRO A 1 761 ? -4.395 -4.893 20.993 1.00 39.25 761 PRO A C 1
ATOM 5981 O O . PRO A 1 761 ? -3.295 -4.640 21.482 1.00 39.25 761 PRO A O 1
ATOM 5984 N N . SER A 1 762 ? -4.777 -6.142 20.721 1.00 34.88 762 SER A N 1
ATOM 5985 C CA . SER A 1 762 ? -3.871 -7.262 20.936 1.00 34.88 762 SER A CA 1
ATOM 5986 C C . SER A 1 762 ? -2.603 -7.039 20.107 1.00 34.88 762 SER A C 1
ATOM 5988 O O . SER A 1 762 ? -2.671 -7.040 18.876 1.00 34.88 762 SER A O 1
ATOM 5990 N N . GLU A 1 763 ? -1.438 -6.933 20.747 1.00 30.48 763 GLU A N 1
ATOM 5991 C CA . GLU A 1 763 ? -0.138 -7.144 20.097 1.00 30.48 763 GLU A CA 1
ATOM 5992 C C . GLU A 1 763 ? 0.045 -8.640 19.763 1.00 30.48 763 GLU A C 1
ATOM 5994 O O . GLU A 1 763 ? 1.063 -9.266 20.049 1.00 30.48 763 GLU A O 1
ATOM 5999 N N . SER A 1 764 ? -0.957 -9.269 19.147 1.00 32.00 764 SER A N 1
ATOM 6000 C CA . SER A 1 764 ? -0.881 -10.650 18.679 1.00 32.00 764 SER A CA 1
ATOM 6001 C C . SER A 1 764 ? -0.347 -10.685 17.242 1.00 32.00 764 SER A C 1
ATOM 6003 O O . SER A 1 764 ? -1.039 -11.015 16.289 1.00 32.00 764 SER A O 1
ATOM 6005 N N . SER A 1 765 ? 0.919 -10.283 17.080 1.00 31.80 765 SER A N 1
ATOM 6006 C CA . SER A 1 765 ? 1.805 -10.724 15.973 1.00 31.80 765 SER A CA 1
ATOM 6007 C C . SER A 1 765 ? 3.255 -10.209 16.059 1.00 31.80 765 SER A C 1
ATOM 6009 O O . SER A 1 765 ? 4.033 -10.426 15.130 1.00 31.80 765 SER A O 1
ATOM 6011 N N . ARG A 1 766 ? 3.688 -9.595 17.173 1.00 31.03 766 ARG A N 1
ATOM 6012 C CA . ARG A 1 766 ? 5.103 -9.224 17.393 1.00 31.03 766 ARG A CA 1
ATOM 6013 C C . ARG A 1 766 ? 5.651 -9.697 18.746 1.00 31.03 766 ARG A C 1
ATOM 6015 O O . ARG A 1 766 ? 6.116 -8.921 19.561 1.00 31.03 766 ARG A O 1
ATOM 6022 N N . SER A 1 767 ? 5.678 -11.011 18.947 1.00 26.91 767 SER A N 1
ATOM 6023 C CA . SER A 1 767 ? 6.752 -11.708 19.677 1.00 26.91 767 SER A CA 1
ATOM 6024 C C . SER A 1 767 ? 6.752 -13.158 19.176 1.00 26.91 767 SER A C 1
ATOM 6026 O O . SER A 1 767 ? 5.697 -13.723 18.924 1.00 26.91 767 SER A O 1
ATOM 6028 N N . GLY A 1 768 ? 7.836 -13.864 18.904 1.00 27.36 768 GLY A N 1
ATOM 6029 C CA . GLY A 1 768 ? 9.258 -13.637 19.059 1.00 27.36 768 GLY A CA 1
ATOM 6030 C C . GLY A 1 768 ? 9.874 -15.027 18.906 1.00 27.36 768 GLY A C 1
ATOM 6031 O O . GLY A 1 768 ? 9.713 -15.874 19.779 1.00 27.36 768 GLY A O 1
ATOM 6032 N N . ARG A 1 769 ? 10.539 -15.305 17.779 1.00 27.25 769 ARG A N 1
ATOM 6033 C CA . ARG A 1 769 ? 11.447 -16.456 17.661 1.00 27.25 769 ARG A CA 1
ATOM 6034 C C . ARG A 1 769 ? 12.870 -15.938 17.837 1.00 27.25 769 ARG A C 1
ATOM 6036 O O . ARG A 1 769 ? 13.692 -16.001 16.932 1.00 27.25 769 ARG A O 1
ATOM 6043 N N . GLU A 1 770 ? 13.141 -15.396 19.021 1.00 27.03 770 GLU A N 1
ATOM 6044 C CA . GLU A 1 770 ? 14.504 -15.170 19.490 1.00 27.03 770 GLU A CA 1
ATOM 6045 C C . GLU A 1 770 ? 15.108 -16.529 19.853 1.00 27.03 770 GLU A C 1
ATOM 6047 O O . GLU A 1 770 ? 14.940 -17.062 20.951 1.00 27.03 770 GLU A O 1
ATOM 6052 N N . SER A 1 771 ? 15.799 -17.146 18.897 1.00 27.05 771 SER A N 1
ATOM 6053 C CA . SER A 1 771 ? 16.671 -18.273 19.196 1.00 27.05 771 SER A CA 1
ATOM 6054 C C . SER A 1 771 ? 17.902 -17.753 19.935 1.00 27.05 771 SER A C 1
ATOM 6056 O O . SER A 1 771 ? 18.805 -17.170 19.334 1.00 27.05 771 SER A O 1
ATOM 6058 N N . SER A 1 772 ? 17.941 -17.993 21.245 1.00 25.02 772 SER A N 1
ATOM 6059 C CA . SER A 1 772 ? 19.113 -17.759 22.080 1.00 25.02 772 SER A CA 1
ATOM 6060 C C . SER A 1 772 ? 20.313 -18.560 21.554 1.00 25.02 772 SER A C 1
ATOM 6062 O O . SER A 1 772 ? 20.333 -19.790 21.652 1.00 25.02 772 SER A O 1
ATOM 6064 N N . VAL A 1 773 ? 21.349 -17.888 21.057 1.00 27.66 773 VAL A N 1
ATOM 6065 C CA . VAL A 1 773 ? 22.684 -18.487 20.935 1.00 27.66 773 VAL A CA 1
ATOM 6066 C C . VAL A 1 773 ? 23.442 -18.145 22.211 1.00 27.66 773 VAL A C 1
ATOM 6068 O O . VAL A 1 773 ? 24.019 -17.072 22.361 1.00 27.66 773 VAL A O 1
ATOM 6071 N N . LYS A 1 774 ? 23.404 -19.076 23.169 1.00 28.22 774 LYS A N 1
ATOM 6072 C CA . LYS A 1 774 ? 24.259 -19.051 24.358 1.00 28.22 774 LYS A CA 1
ATOM 6073 C C . LYS A 1 774 ? 25.719 -19.174 23.924 1.00 28.22 774 LYS A C 1
ATOM 6075 O O . LYS A 1 774 ? 26.170 -20.252 23.542 1.00 28.22 774 LYS A O 1
ATOM 6080 N N . ALA A 1 775 ? 26.470 -18.086 24.060 1.00 29.95 775 ALA A N 1
ATOM 6081 C CA . ALA A 1 775 ? 27.913 -18.154 24.206 1.00 29.95 775 ALA A CA 1
ATOM 6082 C C . ALA A 1 775 ? 28.249 -18.905 25.510 1.00 29.95 775 ALA A C 1
ATOM 6084 O O . ALA A 1 775 ? 27.738 -18.599 26.588 1.00 29.95 775 ALA A O 1
ATOM 6085 N N . SER A 1 776 ? 29.103 -19.918 25.411 1.00 25.66 776 SER A N 1
ATOM 6086 C CA . SER A 1 776 ? 29.718 -20.604 26.549 1.00 25.66 776 SER A CA 1
ATOM 6087 C C . SER A 1 776 ? 31.148 -21.011 26.185 1.00 25.66 776 SER A C 1
ATOM 6089 O O . SER A 1 776 ? 31.492 -21.052 25.004 1.00 25.66 776 SER A O 1
ATOM 6091 N N . PRO A 1 777 ? 32.033 -21.199 27.177 1.00 31.27 777 PRO A N 1
ATOM 6092 C CA . PRO A 1 777 ? 33.278 -20.455 27.232 1.00 31.27 777 PRO A CA 1
ATOM 6093 C C . PRO A 1 777 ? 34.500 -21.281 26.832 1.00 31.27 777 PRO A C 1
ATOM 6095 O O . PRO A 1 777 ? 34.497 -22.511 26.801 1.00 31.27 777 PRO A O 1
ATOM 6098 N N . ALA A 1 778 ? 35.578 -20.535 26.605 1.00 31.33 778 ALA A N 1
ATOM 6099 C CA . ALA A 1 778 ? 36.952 -20.979 26.454 1.00 31.33 778 ALA A CA 1
ATOM 6100 C C . ALA A 1 778 ? 37.314 -22.224 27.288 1.00 31.33 778 ALA A C 1
ATOM 6102 O O . ALA A 1 778 ? 37.247 -22.225 28.520 1.00 31.33 778 ALA A O 1
ATOM 6103 N N . ARG A 1 779 ? 37.843 -23.250 26.610 1.00 28.30 779 ARG A N 1
ATOM 6104 C CA . ARG A 1 779 ? 38.623 -24.324 27.233 1.00 28.30 779 ARG A CA 1
ATOM 6105 C C . ARG A 1 779 ? 40.019 -24.391 26.617 1.00 28.30 779 ARG A C 1
ATOM 6107 O O . ARG A 1 779 ? 40.211 -24.812 25.484 1.00 28.30 779 ARG A O 1
ATOM 6114 N N . ARG A 1 780 ? 40.991 -23.986 27.439 1.00 30.44 780 ARG A N 1
ATOM 6115 C CA . ARG A 1 780 ? 42.434 -24.253 27.339 1.00 30.44 780 ARG A CA 1
ATOM 6116 C C . ARG A 1 780 ? 42.730 -25.733 27.054 1.00 30.44 780 ARG A C 1
ATOM 6118 O O . ARG A 1 780 ? 42.217 -26.584 27.779 1.00 30.44 780 ARG A O 1
ATOM 6125 N N . ARG A 1 781 ? 43.669 -26.004 26.137 1.00 27.81 781 ARG A N 1
ATOM 6126 C CA . ARG A 1 781 ? 44.695 -27.085 26.115 1.00 27.81 781 ARG A CA 1
ATOM 6127 C C . ARG A 1 781 ? 45.307 -27.113 24.705 1.00 27.81 781 ARG A C 1
ATOM 6129 O O . ARG A 1 781 ? 44.572 -26.959 23.750 1.00 27.81 781 ARG A O 1
ATOM 6136 N N . ARG A 1 782 ? 46.589 -27.365 24.471 1.00 29.09 782 ARG A N 1
ATOM 6137 C CA . ARG A 1 782 ? 47.792 -27.486 25.301 1.00 29.09 782 ARG A CA 1
ATOM 6138 C C . ARG A 1 782 ? 48.964 -27.347 24.321 1.00 29.09 782 ARG A C 1
ATOM 6140 O O . ARG A 1 782 ? 48.857 -27.800 23.188 1.00 29.09 782 ARG A O 1
ATOM 6147 N N . ASN A 1 783 ? 50.057 -26.771 24.800 1.00 27.64 783 ASN A N 1
ATOM 6148 C CA . ASN A 1 783 ? 51.356 -26.723 24.139 1.00 27.64 783 ASN A CA 1
ATOM 6149 C C . ASN A 1 783 ? 51.790 -28.081 23.565 1.00 27.64 783 ASN A C 1
ATOM 6151 O O . ASN A 1 783 ? 51.773 -29.080 24.284 1.00 27.64 783 ASN A O 1
ATOM 6155 N N . ALA A 1 784 ? 52.312 -28.057 22.342 1.00 30.09 784 ALA A N 1
ATOM 6156 C CA . ALA A 1 784 ? 53.389 -28.929 21.891 1.00 30.09 784 ALA A CA 1
ATOM 6157 C C . ALA A 1 784 ? 54.296 -28.081 20.986 1.00 30.09 784 ALA A C 1
ATOM 6159 O O . ALA A 1 784 ? 53.859 -27.601 19.944 1.00 30.09 784 ALA A O 1
ATOM 6160 N N . GLY A 1 785 ? 55.515 -27.803 21.455 1.00 30.38 785 GLY A N 1
ATOM 6161 C CA . GLY A 1 785 ? 56.535 -27.101 20.674 1.00 30.38 785 GLY A CA 1
ATOM 6162 C C . GLY A 1 785 ? 57.204 -28.017 19.649 1.00 30.38 785 GLY A C 1
ATOM 6163 O O . GLY A 1 785 ? 56.946 -29.222 19.622 1.00 30.38 785 GLY A O 1
ATOM 6164 N N . PRO A 1 786 ? 58.158 -27.461 18.895 1.00 34.81 786 PRO A N 1
ATOM 6165 C CA . PRO A 1 786 ? 59.464 -28.099 18.871 1.00 34.81 786 PRO A CA 1
ATOM 6166 C C . PRO A 1 786 ? 60.631 -27.131 19.107 1.00 34.81 786 PRO A C 1
ATOM 6168 O O . PRO A 1 786 ? 60.518 -25.909 19.034 1.00 34.81 786 PRO A O 1
ATOM 6171 N N . MET A 1 787 ? 61.735 -27.771 19.480 1.00 28.30 787 MET A N 1
ATOM 6172 C CA . MET A 1 787 ? 63.040 -27.265 19.889 1.00 28.30 787 MET A CA 1
ATOM 6173 C C . MET A 1 787 ? 63.750 -26.385 18.851 1.00 28.30 787 MET A C 1
ATOM 6175 O O . MET A 1 787 ? 63.571 -26.535 17.648 1.00 28.30 787 MET A O 1
ATOM 6179 N N . ARG A 1 788 ? 64.629 -25.526 19.382 1.00 35.41 788 ARG A N 1
ATOM 6180 C CA . ARG A 1 788 ? 65.700 -24.796 18.688 1.00 35.41 788 ARG A CA 1
ATOM 6181 C C . ARG A 1 788 ? 66.781 -25.731 18.123 1.00 35.41 788 ARG A C 1
ATOM 6183 O O . ARG A 1 788 ? 67.116 -26.713 18.780 1.00 35.41 788 ARG A O 1
ATOM 6190 N N . ALA A 1 789 ? 67.399 -25.298 17.027 1.00 29.61 789 ALA A N 1
ATOM 6191 C CA . ALA A 1 789 ? 68.833 -25.379 16.700 1.00 29.61 789 ALA A CA 1
ATOM 6192 C C . ALA A 1 789 ? 69.060 -24.331 15.582 1.00 29.61 789 ALA A C 1
ATOM 6194 O O . ALA A 1 789 ? 68.277 -24.298 14.639 1.00 29.61 789 ALA A O 1
ATOM 6195 N N . GLU A 1 790 ? 69.772 -23.234 15.848 1.00 31.83 790 GLU A N 1
ATOM 6196 C CA . GLU A 1 790 ? 71.221 -23.039 15.620 1.00 31.83 790 GLU A CA 1
ATOM 6197 C C . GLU A 1 790 ? 71.588 -22.790 14.146 1.00 31.83 790 GLU A C 1
ATOM 6199 O O . GLU A 1 790 ? 71.375 -23.640 13.294 1.00 31.83 790 GLU A O 1
ATOM 6204 N N . ASP A 1 791 ? 72.121 -21.582 13.933 1.00 35.31 791 ASP A N 1
ATOM 6205 C CA . ASP A 1 791 ? 73.237 -21.161 13.080 1.00 35.31 791 ASP A CA 1
ATOM 6206 C C . ASP A 1 791 ? 73.393 -21.601 11.610 1.00 35.31 791 ASP A C 1
ATOM 6208 O O . ASP A 1 791 ? 73.351 -22.772 11.249 1.00 35.31 791 ASP A O 1
ATOM 6212 N N . ALA A 1 792 ? 73.822 -20.581 10.851 1.00 34.69 792 ALA A N 1
ATOM 6213 C CA . ALA A 1 792 ? 74.753 -20.577 9.717 1.00 34.69 792 ALA A CA 1
ATOM 6214 C C . ALA A 1 792 ? 74.180 -20.344 8.302 1.00 34.69 792 ALA A C 1
ATOM 6216 O O . ALA A 1 792 ? 73.367 -21.114 7.801 1.00 34.69 792 ALA A O 1
ATOM 6217 N N . GLU A 1 793 ? 74.767 -19.295 7.701 1.00 32.44 793 GLU A N 1
ATOM 6218 C CA . GLU A 1 793 ? 74.785 -18.811 6.302 1.00 32.44 793 GLU A CA 1
ATOM 6219 C C . GLU A 1 793 ? 73.561 -18.087 5.723 1.00 32.44 793 GLU A C 1
ATOM 6221 O O . GLU A 1 793 ? 72.516 -18.710 5.437 1.00 32.44 793 GLU A O 1
#

Organism: NCBI:txid870476

Sequence (793 aa):
MIADLIALIDARQADEFSSQLSDLIEFHAFLYKLAQLDDEDINYGQMSSGWGLAGGRTLSESWSQAYRDMIRRAVERLPDEPEFFGRVAYLGANIYGRAGREVTPKALTSVLRLADFVSYRLMEWAVDQNRAENAGASSPRAGFSLLRLGDTYAGAWRDMVAGWERLLHVVVSVPGRRGNRERSWAELGRIAVNVLDHLDSTTRLAARAIWSGDRLATNWTCDLLLHWKAQAERGWESRGAYWLLRSEALTLEGLELDWQQMSERLAPPVDGREITAPVVFGAIIHNAWRDHVVTLASVAIHWAMHDTVPDTVLQAARMLLRNEPHDRGDVGHHDEQPMSAADILISSLRITSSGERFAERSYAATFEHLLESLGRLGERPWVSLRIYSSSGGFSFEALPIAHALAMVAAAAGSQGITADLRRLLTDADDEALRRRQRYLATLRDAFAEIDTDQGRAVAGALVDEADALSFEARLDNARLLVEQALALLVGRRDQAIVNAQIDPDRMRALAVAAGSQAFVPDEFPLNLFSEIVSTPDALTEFTLKVSNASKGAYTAPLMEQLVVNEEDWWREATARQVAAVVWHDVLNAASFDDIEGRTPEEFWHAVRDGSARIREAGDAPVLVIASMSHPEWLLDWQWSHRPDPARKPADLVITRLEGQAEGYEFSMNDTPVYSAQTACGVAYLVPEQLFRRLRYRDYGDGLSVAMRFDPDPQNPWLGAMLASFARETEVADAHGYRIRFDSDPRPDLVEPGADTPPPQPSESSRSGRESSVKASPARRRRNAGPMRAEDAE

Foldseek 3Di:
DLVVLLVCLVVVPLVVNLVVLLVLLLVLLVQQLVQDDQPDLDGQQQQAPDDDPPTHDGNLLVSLVSCLVVLLSQLVCLVPDVSSLLSQLQSLLSSLLSRQQRHFLVSSLSSLVSLLSSLVSLLVSQLVQVCVVPVPDDDQFAADARDPCRVSSLVSLVSNLVSLLSNLLSLLQPPDPPDPDADFLVRLLRSVVVLLSSLLSLLVQLLLCQQSNYQSSNQSSLLCLLCVLVSNLVSRPLVPCLVLQLALLAEPVLSVDHPVVSVVLGDQGPVNDDDDSSSSSSNHVVLSSLLSLLLSLLVLLLCLQPHPHYPSSLVSNLCSQQVPHSDPPPSPDDPPGGHALLSLLSSLLSLQQFDDCPDCPTSVVVSQVSQQSSQCSPDDDDDPPDDDPPPTGDGSLSRLLSSLLSNLLRQLAQDEQDPSLLCSLAVDDLSSNVSSLVSLVSNLVSLVVDDPVSSQVSSVSSHDPPRPDHSVRSSVRSSVRSVNSNVSSVVNLLVVLLVFDFDVVLQVLLLCLLQVQQQDLQAPPSVLEPAEEEDQDFFAKDKFKAFFAFSQCGGVVRNDDDQPCQSVCSNVVNNQLSNQVLVVQLVVPADADEQEQQALVSVVCCQVVQQVVCVVVVFGKAKEAQDCCVVPQSVCLVPVPDDPHRDHDPQWDWAADPPGGHQFDTATPRHTYGHHHDFHQKMKIFTSQQNYYKYWYDPPPRGQWGWDWAADPVRRRTTMIMIMIGMDTDTDNGYMYIYGRDDDRPPDPPPSDSYDHHDDRDPVPDDDPPDDPDDDDDDDDDDDDDDDDDDDD

Secondary structure (DSSP, 8-state):
-HHHHHHHHHTT-HHHHHHHHHHHHHHHHHHHHHTB-TTSS-BGGGSBS---SS-PPBHHHHHHHTTHHHHHHHHHTTTT-HHHHHHHHTHHHHHHHHHTTTS-GGGSHHHHHHHHHHHHHHHHHHHHHHHHHTTT-S-TTS-B--SSSHHHHHHHHHHHHHHHHHHHHHHHHSS--SSS-PPPHHHHHHHHHHHHHHHHHHHHHHHHHHHHTBHHHHHHHHHHHHHHHHHHHTTTT-TT-GGGS--TT--GGGGGS-HHHHHHTSPPPTT-PPPPHHHHHHHHHHHHHHHHHHHHHHHHHHHHHHS---THHHHHHHHHHHT--S--TT------PPPPHHHHHHHHHHHHHSS-TTSTTSHHHHHHHHHHHHHGGGSPPPPTT-------S--GGG-HHHHHHHHHHH--S-----HHHHHHHHSS-HHHHHHHHHHHHHHHHHHHH--HHHHHHHHHHHS-TT----HHHHHHHHHHHHHHHHHHHHHHHHHHHHHSEE-HHHHHHHHHHHHHHHT-TTBTTGGG-SEEEEESS--EEEEEEEEEEEGGGGEES--SPPPTTHHHHHHHHHHHHHHHHHHHHHHHHS-EEEEE--SHHHHHHHHHHHHHHHHHTTPPEEEEESBTTBSHHHHHHH-TTSSSPPPPPTT--EE--TTPPBTEEEEETTEEEEE----TTEEEEEEGGGEEEEEEE--STT-SSEEEEEE-SS-TTEEEEEEEEEEEEEE-S--EEEEE--S----------SB-PPPPPP-TT----------------------------

pLDDT: mean 83.26, std 16.68, range [25.02, 97.19]